Protein AF-A0A7J4EQQ7-F1 (afdb_monomer)

pLDDT: mean 80.07, std 14.92, range [27.47, 97.31]

Solvent-accessible surface area (backbone atoms only — not comparable to full-atom values): 50776 Å² total; per-residue (Å²): 120,76,65,47,64,70,56,51,53,51,48,56,50,40,40,71,75,38,49,71,64,33,53,53,51,30,58,76,70,70,49,95,73,84,80,75,78,77,62,46,76,46,80,42,54,41,84,83,48,95,70,92,50,77,59,56,66,51,37,55,73,58,73,44,89,82,91,66,57,98,89,50,56,73,52,47,67,62,52,48,68,51,45,57,93,41,41,32,37,38,38,36,36,49,47,33,67,54,54,67,74,44,54,74,66,57,41,52,32,44,49,52,32,51,38,30,56,32,53,44,39,58,45,105,39,56,44,47,80,47,79,41,65,76,71,81,37,68,65,53,48,52,50,53,52,53,28,26,63,78,47,76,50,85,87,81,79,73,78,44,74,70,53,39,50,55,54,36,50,62,71,73,40,96,75,82,84,69,57,67,68,63,52,51,54,55,49,54,52,44,54,80,72,45,90,77,64,94,58,51,65,60,46,32,55,72,42,48,59,35,36,51,61,35,54,61,43,49,59,86,50,49,52,58,58,46,38,57,52,50,50,51,42,47,71,74,44,70,89,51,85,65,44,35,32,38,66,61,45,69,66,52,45,67,62,45,50,43,59,74,40,72,50,70,70,44,38,48,35,52,53,43,49,50,51,37,56,62,51,53,65,72,34,64,53,36,71,69,64,75,38,60,59,66,59,49,49,16,41,53,48,30,22,42,49,22,32,66,37,93,90,37,51,25,43,61,65,52,36,46,66,16,44,61,87,64,87,71,59,62,66,59,52,54,50,44,55,50,49,40,42,49,69,23,37,43,41,78,55,97,74,24,34,27,56,44,76,58,76,22,58,55,62,49,26,50,58,40,18,70,73,49,55,68,68,60,27,52,50,53,52,50,53,55,50,52,62,62,52,67,60,33,80,93,54,58,69,38,74,52,65,90,81,62,61,71,52,84,62,39,34,38,34,39,37,60,34,77,71,90,58,57,71,65,52,44,72,46,33,36,39,18,23,56,35,39,37,24,22,73,46,55,57,84,32,73,71,52,40,52,43,41,20,34,40,52,26,27,55,52,47,34,70,76,34,68,93,49,28,70,65,40,46,53,52,38,50,54,39,50,51,52,49,52,50,51,61,64,70,20,55,29,31,38,40,42,51,37,47,94,58,94,81,60,77,56,44,80,44,77,40,82,46,89,47,66,71,50,51,62,67,71,48,46,81,45,42,36,37,68,53,40,42,55,52,49,53,54,53,48,75,79,32,77,60,46,37,42,47,59,50,51,51,48,42,33,56,41,53,15,43,50,39,47,74,54,68,63,36,53,46,50,24,50,23,50,35,15,35,73,48,68,28,29,39,34,28,79,87,73,49,73,37,46,59,39,77,52,54,69,86,62,65,43,55,73,13,31,42,30,68,62,77,94,74,76,80,77,80,52,57,69,60,54,48,51,52,36,64,76,59,75,66,72,52,72,67,58,49,44,68,75,42,54,82,55,58,68,65,59,54,49,50,50,52,54,50,46,50,71,75,50,96,80,71,87,87,90,60,93,95,63,91,83,84,88,89,88,49,74,67,57,55,52,49,54,53,37,59,59,52,15,63,69,43,37,62,54,52,50,51,50,31,73,74,45,38,24,39,43,52,67,57,49,49,58,63,53,38,75,78,40,91,82,67,48,73,67,43,54,49,50,23,49,52,54,30,34,76,71,62,65,26,36,72,42,82,90,73,44,30,40,26,32,32,71,73,57,30,42,52,52,49,35,53,51,52,52,51,49,26,68,74,60,51,60,37,42,51,68,56,52,50,54,59,44,50,75,71,26,75,63,62,70,66,60,54,50,51,29,51,50,51,34,45,73,70,58,64,32,43,80,56,99,64,26,34,27,60,69,81,82,92,79,85,87,90,75,84,78,78,83,90,72,72,76,50,78,44,79,43,50,70,68,57,44,53,54,52,55,60,64,69,64,75,56,102,65,91,62,66,46,50,41,56,44,54,86,61,92,74,52,70,67,61,52,50,52,53,50,55,58,38,66,78,65,78,45,55,79,58,82,63,87,72,86,127

Nearest PDB structures (foldseek):
  3o6b-assembly3_F  TM=8.964E-01  e=4.422E-01  Saccharomyces cerevisiae
  3dkw-assembly5_I  TM=3.059E-01  e=1.552E+00  Pseudomonas aeruginosa

Sequence (897 aa):
MGSGKSHILLTIYHLFRNPKKAEEWLKHWNIYFRIPENVILIPIPLSAISVENLWDPIFKALGHQIEVREDDWPRGDKLKNAIENRTTIILIDEMDNWFDAKNENEKARNRGFIQVLSETSAEDVPLLVIPTAIGLSENVKKVLETAARSVGGSMKTVEQPEDAFDIVKFRIFEEVIGDETIINNYLEIYHDIIKLSGNLKDEILCTYPFHPNLLKALSSLTTRQLLILLAIVVKRKIDKDLLICSDIDDDLIRSHLRAFYSGERNKRLIDAYLEDIDFIKDLKEVKENIISYDLSRNFLVTTLPYSLKSGGSASFDDLIFGAVREPINKMDIDETLKFLQKWTRLRKSEDRYQLTTKLPPILRIERRAELIGDEDAIKRLTDFIKKKTKEIKGVKTFFGDKKLKMDERFKIAVFMEKTKNIEEIYKKVYENTLALLYPSQSLISESSLKIVKKIIGTEELITEEKNFSEIYKRFLDDYNNSLENSIKNADWQLLIWSRTNLIDPPTPLEKNVTEFDKVMELLRPYATEDSFKYFIKLIIKDNESITIKDLKKRFYRLRGMPLMIDEKNLYNAISKMVEDGEVVLKGSQGQVFFKIKASEVQITEDSTLEKPLKEVVPPSKEEVYQLIKDKKKVSLKDMNALYPFIEAEVIKTLLIETYKEYDDIYILESEKIIKSPENVNKMQLVIREEASKYIEPLLKNILSDKLAISFEDAKSDISKYHNGIDDDLLTSAIDDLEISGNASLDRKKNIISLPQKDLLKGLKERIYRLVKKEEKVSVQGTISKILSLIPVEENLIKNAIAELLDERKIIEDSGYLLLPREEGGPGTIPSPPKKLIKYDGTASDVLQRFNSEISEEGKLEWISIEIEEEISNNAIEEILKMINNRKIKFNARRRII

Foldseek 3Di:
DPLCPVVVVVLVVCCQVVVVVNVVVCVVVVNDDDHDPQEQEQEAELVVDDDLAPCPSVLVSLVHDDDADLQAEDALVVVCVSQPQGQYEYEAEAPAVNLVPDDPSSNVHNLVVLLRLLVNVLPPGNYHYHYDYPPPDPSVVVSVVVSQVVRVHDDDDSDDLLNLLVVLCVVQDVDDDDDLVLLVVLVVLVVQQDDDDPCLSVQCRVNPLERNLQSVLQSVFDSVLVSVQVSVLCVVPVVDSHAAQLSRDLVCLVPRVCVRLVDPQLVLLSVQLVVLLVQVCPDPCCVVVVAPSLLLSQQSSQQSSQQSPDVGFAAPSSSCRRRPDDRDDNVSNVVSLLVCLQRGQWDADPRTIHGHSDGHPVVQLQVQLVVDDLVVLVVQLQVVVVVQLVLQPDEAEAEDQPPQAADLAAYEYEYQEDDPPPVVSCVRYQQQRYKYKYFPARCSDPVNSSLSSSLVSLVVCLVVPVSCVVSSVVVNVVSVVVNVVCVLPSFMWIWAWADPADPDAIDIDIDTDNGSNCVVVVLVVLQALVLLLVHVLRVQVVPQKDFLLVVSSCSRRHGRRRHPNDCVSNLVSVQVCQLVQQKWKQFPVRAIGHVDGDDSVRRDRRIMIGGQDPDQDDDDLVVLLVVCVVVVDDFLVNQCSVRVNDPSVVSVVSNVVSVVPDPDDDDDDDRDDDDDDDPPPVVVVVVLLVLLVVCLVVLLVVQLVQQKDAQVVSQVSSCVVPVPDDSVSSVSNLVVCVVVQQWDAPPVRRMIGGRLVVSLVVLLVVLLVVCVVVQKAFQVRSLVVSVVRHVDDSVSNVVSVVVCVVVQQWHDDPRIIHGDDDDDDDDDDDDDDEDEDEDEEALVVSVVVVVVPPPDDDQHQEYEYDHPDDDDPVSVVVVVVVCVVRVHDDDYDDDDD

Structure (mmCIF, N/CA/C/O backbone):
data_AF-A0A7J4EQQ7-F1
#
_entry.id   AF-A0A7J4EQQ7-F1
#
loop_
_atom_site.group_PDB
_atom_site.id
_atom_site.type_symbol
_atom_site.label_atom_id
_atom_site.label_alt_id
_atom_site.label_comp_id
_atom_site.label_asym_id
_atom_site.label_entity_id
_atom_site.label_seq_id
_atom_site.pdbx_PDB_ins_code
_atom_site.Cartn_x
_atom_site.Cartn_y
_atom_site.Cartn_z
_atom_site.occupancy
_atom_site.B_iso_or_equiv
_atom_site.auth_seq_id
_atom_site.auth_comp_id
_atom_site.auth_asym_id
_atom_site.auth_atom_id
_atom_site.pdbx_PDB_model_num
ATOM 1 N N . MET A 1 1 ? -19.531 7.836 37.942 1.00 55.97 1 MET A N 1
ATOM 2 C CA . MET A 1 1 ? -20.891 8.434 38.084 1.00 55.97 1 MET A CA 1
ATOM 3 C C . MET A 1 1 ? -21.869 7.544 37.320 1.00 55.97 1 MET A C 1
ATOM 5 O O . MET A 1 1 ? -21.538 7.148 36.213 1.00 55.97 1 MET A O 1
ATOM 9 N N . GLY A 1 2 ? -23.041 7.199 37.874 1.00 61.88 2 GLY A N 1
ATOM 10 C CA . GLY A 1 2 ? -23.987 6.275 37.210 1.00 61.88 2 GLY A CA 1
ATOM 11 C C . GLY A 1 2 ? -23.784 4.774 37.490 1.00 61.88 2 GLY A C 1
ATOM 12 O O . GLY A 1 2 ? -24.433 3.954 36.854 1.00 61.88 2 GLY A O 1
ATOM 13 N N . SER A 1 3 ? -22.950 4.422 38.472 1.00 64.81 3 SER A N 1
ATOM 14 C CA . SER A 1 3 ? -22.641 3.049 38.922 1.00 64.81 3 SER A CA 1
ATOM 15 C C . SER A 1 3 ? -23.659 2.407 39.857 1.00 64.81 3 SER A C 1
ATOM 17 O O . SER A 1 3 ? -23.426 1.336 40.396 1.00 64.81 3 SER A O 1
ATOM 19 N N . GLY A 1 4 ? -24.775 3.079 40.130 1.00 73.31 4 GLY A N 1
ATOM 20 C CA . GLY A 1 4 ? -25.775 2.542 41.050 1.00 73.31 4 GLY A CA 1
ATOM 21 C C . GLY A 1 4 ? -25.434 2.683 42.539 1.00 73.31 4 GLY A C 1
ATOM 22 O O . GLY A 1 4 ? -26.169 2.135 43.346 1.00 73.31 4 GLY A O 1
ATOM 23 N N . LYS A 1 5 ? -24.418 3.465 42.946 1.00 82.00 5 LYS A N 1
ATOM 24 C CA . LYS A 1 5 ? -24.122 3.742 44.374 1.00 82.00 5 LYS A CA 1
ATOM 25 C C . LYS A 1 5 ? -25.356 4.187 45.172 1.00 82.00 5 LYS A C 1
ATOM 27 O O . LYS A 1 5 ? -25.694 3.562 46.170 1.00 82.00 5 LYS A O 1
ATOM 32 N N . SER A 1 6 ? -26.088 5.189 44.685 1.00 83.56 6 SER A N 1
ATOM 33 C CA . SER A 1 6 ? -27.330 5.638 45.330 1.00 83.56 6 SER A CA 1
ATOM 34 C C . SER A 1 6 ? -28.435 4.574 45.281 1.00 83.56 6 SER A C 1
ATOM 36 O O . SER A 1 6 ? -29.238 4.491 46.201 1.00 83.56 6 SER A O 1
ATOM 38 N N . HIS A 1 7 ? -28.465 3.704 44.259 1.00 82.81 7 HIS A N 1
ATOM 39 C CA . HIS A 1 7 ? -29.394 2.562 44.234 1.00 82.81 7 HIS A CA 1
ATOM 40 C C . HIS A 1 7 ? -29.033 1.519 45.301 1.00 82.81 7 HIS A C 1
ATOM 42 O O . HIS A 1 7 ? -29.934 0.964 45.924 1.00 82.81 7 HIS A O 1
ATOM 48 N N . ILE A 1 8 ? -27.743 1.283 45.558 1.00 86.44 8 ILE A N 1
ATOM 49 C CA . ILE A 1 8 ? -27.281 0.429 46.660 1.00 86.44 8 ILE A CA 1
ATOM 50 C C . ILE A 1 8 ? -27.700 1.049 47.995 1.00 86.44 8 ILE A C 1
ATOM 52 O O . ILE A 1 8 ? -28.312 0.359 48.804 1.00 86.44 8 ILE A O 1
ATOM 56 N N . LEU A 1 9 ? -27.467 2.352 48.205 1.00 90.19 9 LEU A N 1
ATOM 57 C CA . LEU A 1 9 ? -27.925 3.042 49.417 1.00 90.19 9 LEU A CA 1
ATOM 58 C C . LEU A 1 9 ? -29.447 2.963 49.593 1.00 90.19 9 LEU A C 1
ATOM 60 O O . LEU A 1 9 ? -29.911 2.708 50.698 1.00 90.19 9 LEU A O 1
ATOM 64 N N . LEU A 1 10 ? -30.230 3.122 48.522 1.00 90.25 10 LEU A N 1
ATOM 65 C CA . LEU A 1 10 ? -31.688 2.957 48.559 1.00 90.25 10 LEU A CA 1
ATOM 66 C C . LEU A 1 10 ? -32.109 1.513 48.854 1.00 90.25 10 LEU A C 1
ATOM 68 O O . LEU A 1 10 ? -33.080 1.289 49.574 1.00 90.25 10 LEU A O 1
ATOM 72 N N . THR A 1 11 ? -31.371 0.533 48.333 1.00 89.69 11 THR A N 1
ATOM 73 C CA . THR A 1 11 ? -31.600 -0.886 48.629 1.00 89.69 11 THR A CA 1
ATOM 74 C C . THR A 1 11 ? -31.370 -1.137 50.113 1.00 89.69 11 THR A C 1
ATOM 76 O O . THR A 1 11 ? -32.278 -1.605 50.791 1.00 89.69 11 THR A O 1
ATOM 79 N N . ILE A 1 12 ? -30.217 -0.717 50.644 1.00 90.88 12 ILE A N 1
ATOM 80 C CA . ILE A 1 12 ? -29.889 -0.769 52.076 1.00 90.88 12 ILE A CA 1
ATOM 81 C C . ILE A 1 12 ? -30.962 -0.044 52.890 1.00 90.88 12 ILE A C 1
ATOM 83 O O . ILE A 1 12 ? -31.450 -0.579 53.881 1.00 90.88 12 ILE A O 1
ATOM 87 N N . TYR A 1 13 ? -31.402 1.133 52.445 1.00 92.62 13 TYR A N 1
ATOM 88 C CA . TYR A 1 13 ? -32.452 1.880 53.121 1.00 92.62 13 TYR A CA 1
ATOM 89 C C . TYR A 1 13 ? -33.743 1.060 53.246 1.00 92.62 13 TYR A C 1
ATOM 91 O O . TYR A 1 13 ? -34.329 0.956 54.326 1.00 92.62 13 TYR A O 1
ATOM 99 N N . HIS A 1 14 ? -34.177 0.433 52.153 1.00 92.06 14 HIS A N 1
ATOM 100 C CA . HIS A 1 14 ? -35.381 -0.388 52.143 1.00 92.06 14 HIS A CA 1
ATOM 101 C C . HIS A 1 14 ? -35.220 -1.732 52.858 1.00 92.06 14 HIS A C 1
ATOM 103 O O . HIS A 1 14 ? -36.229 -2.211 53.380 1.00 92.06 14 HIS A O 1
ATOM 109 N N . LEU A 1 15 ? -34.002 -2.284 52.965 1.00 91.56 15 LEU A N 1
ATOM 110 C CA . LEU A 1 15 ? -33.733 -3.472 53.783 1.00 91.56 15 LEU A CA 1
ATOM 111 C C . LEU A 1 15 ? -34.189 -3.250 55.230 1.00 91.56 15 LEU A C 1
ATOM 113 O O . LEU A 1 15 ? -34.913 -4.074 55.778 1.00 91.56 15 LEU A O 1
ATOM 117 N N . PHE A 1 16 ? -33.844 -2.105 55.824 1.00 91.00 16 PHE A N 1
ATOM 118 C CA . PHE A 1 16 ? -34.196 -1.818 57.220 1.00 91.00 16 PHE A CA 1
ATOM 119 C C . PHE A 1 16 ? -35.548 -1.110 57.373 1.00 91.00 16 PHE A C 1
ATOM 121 O O . PHE A 1 16 ? -36.234 -1.303 58.375 1.00 91.00 16 PHE A O 1
ATOM 128 N N . ARG A 1 17 ? -35.978 -0.304 56.391 1.00 90.62 17 ARG A N 1
ATOM 129 C CA . ARG A 1 17 ? -37.258 0.422 56.470 1.00 90.62 17 ARG A CA 1
ATOM 130 C C . ARG A 1 17 ? -38.473 -0.460 56.177 1.00 90.62 17 ARG A C 1
ATOM 132 O O . ARG A 1 17 ? -39.543 -0.204 56.723 1.00 90.62 17 ARG A O 1
ATOM 139 N N . ASN A 1 18 ? -38.324 -1.465 55.312 1.00 90.75 18 ASN A N 1
ATOM 140 C CA . ASN A 1 18 ? -39.402 -2.350 54.863 1.00 90.75 18 ASN A CA 1
ATOM 141 C C . ASN A 1 18 ? -39.017 -3.836 55.032 1.00 90.75 18 ASN A C 1
ATOM 143 O O . ASN A 1 18 ? -38.983 -4.568 54.038 1.00 90.75 18 ASN A O 1
ATOM 147 N N . PRO A 1 19 ? -38.772 -4.316 56.268 1.00 87.31 19 PRO A N 1
ATOM 148 C CA . PRO A 1 19 ? -38.143 -5.616 56.520 1.00 87.31 19 PRO A CA 1
ATOM 149 C C . PRO A 1 19 ? -38.897 -6.803 55.905 1.00 87.31 19 PRO A C 1
ATOM 151 O O . PRO A 1 19 ? -38.276 -7.706 55.366 1.00 87.31 19 PRO A O 1
ATOM 154 N N . LYS A 1 20 ? -40.238 -6.775 55.876 1.00 88.25 20 LYS A N 1
ATOM 155 C CA . LYS A 1 20 ? -41.041 -7.853 55.264 1.00 88.25 20 LYS A CA 1
ATOM 156 C C . LYS A 1 20 ? -40.772 -8.019 53.764 1.00 88.25 20 LYS A C 1
ATOM 158 O O . LYS A 1 20 ? -40.489 -9.118 53.304 1.00 88.25 20 LYS A O 1
ATOM 163 N N . LYS A 1 21 ? -40.817 -6.915 53.008 1.00 90.94 21 LYS A N 1
ATOM 164 C CA . LYS A 1 21 ? -40.517 -6.923 51.564 1.00 90.94 21 LYS A CA 1
ATOM 165 C C . LYS A 1 21 ? -39.050 -7.253 51.306 1.00 90.94 21 LYS A C 1
ATOM 167 O O . LYS A 1 21 ? -38.722 -7.907 50.324 1.00 90.94 21 LYS A O 1
ATOM 172 N N . ALA A 1 22 ? -38.171 -6.788 52.189 1.00 90.62 22 ALA A N 1
ATOM 173 C CA . ALA A 1 22 ? -36.752 -7.082 52.121 1.00 90.62 22 ALA A CA 1
ATOM 174 C C . ALA A 1 22 ? -36.467 -8.576 52.318 1.00 90.62 22 ALA A C 1
ATOM 176 O O . ALA A 1 22 ? -35.696 -9.132 51.551 1.00 90.62 22 ALA A O 1
ATOM 177 N N . GLU A 1 23 ? -37.118 -9.252 53.268 1.00 90.12 23 GLU A N 1
ATOM 178 C CA . GLU A 1 23 ? -36.989 -10.704 53.444 1.00 90.12 23 GLU A CA 1
ATOM 179 C C . GLU A 1 23 ? -37.449 -11.491 52.212 1.00 90.12 23 GLU A C 1
ATOM 181 O O . GLU A 1 23 ? -36.793 -12.457 51.828 1.00 90.12 23 GLU A O 1
ATOM 186 N N . GLU A 1 24 ? -38.557 -11.089 51.585 1.00 91.19 24 GLU A N 1
ATOM 187 C CA . GLU A 1 24 ? -39.029 -11.690 50.330 1.00 91.19 24 GLU A CA 1
ATOM 188 C C . GLU A 1 24 ? -37.997 -11.518 49.210 1.00 91.19 24 GLU A C 1
ATOM 190 O O . GLU A 1 24 ? -37.649 -12.484 48.532 1.00 91.19 24 GLU A O 1
ATOM 195 N N . TRP A 1 25 ? -37.456 -10.305 49.060 1.00 92.31 25 TRP A N 1
ATOM 196 C CA . TRP A 1 25 ? -36.422 -9.995 48.074 1.00 92.31 25 TRP A CA 1
ATOM 197 C C . TRP A 1 25 ? -35.120 -10.769 48.338 1.00 92.31 25 TRP A C 1
ATOM 199 O O . TRP A 1 25 ? -34.583 -11.389 47.425 1.00 92.31 25 TRP A O 1
ATOM 209 N N . LEU A 1 26 ? -34.644 -10.817 49.587 1.00 92.50 26 LEU A N 1
ATOM 210 C CA . LEU A 1 26 ? -33.451 -11.572 49.986 1.00 92.50 26 LEU A CA 1
ATOM 211 C C . LEU A 1 26 ? -33.613 -13.071 49.703 1.00 92.50 26 LEU A C 1
ATOM 213 O O . LEU A 1 26 ? -32.695 -13.691 49.175 1.00 92.50 26 LEU A O 1
ATOM 217 N N . LYS A 1 27 ? -34.788 -13.647 49.997 1.00 90.88 27 LYS A N 1
ATOM 218 C CA . LYS A 1 27 ? -35.104 -15.048 49.673 1.00 90.88 27 LYS A CA 1
ATOM 219 C C . LYS A 1 27 ? -35.116 -15.295 48.167 1.00 90.88 27 LYS A C 1
ATOM 221 O O . LYS A 1 27 ? -34.545 -16.287 47.728 1.00 90.88 27 LYS A O 1
ATOM 226 N N . HIS A 1 28 ? -35.734 -14.403 47.391 1.00 88.56 28 HIS A N 1
ATOM 227 C CA . HIS A 1 28 ? -35.789 -14.512 45.932 1.00 88.56 28 HIS A CA 1
ATOM 228 C C . HIS A 1 28 ? -34.388 -14.539 45.303 1.00 88.56 28 HIS A C 1
ATOM 230 O O . HIS A 1 28 ? -34.133 -15.350 44.421 1.00 88.56 28 HIS A O 1
ATOM 236 N N . TRP A 1 29 ? -33.467 -13.716 45.812 1.00 87.00 29 TRP A N 1
ATOM 237 C CA . TRP A 1 29 ? -32.076 -13.656 45.344 1.00 87.00 29 TRP A CA 1
ATOM 238 C C . TRP A 1 29 ? -31.114 -14.599 46.088 1.00 87.00 29 TRP A C 1
ATOM 240 O O . TRP A 1 29 ? -29.906 -14.520 45.881 1.00 87.00 29 TRP A O 1
ATOM 250 N N . ASN A 1 30 ? -31.621 -15.482 46.956 1.00 87.75 30 ASN A N 1
ATOM 251 C CA . ASN A 1 30 ? -30.830 -16.409 47.773 1.00 87.75 30 ASN A CA 1
ATOM 252 C C . ASN A 1 30 ? -29.710 -15.733 48.603 1.00 87.75 30 ASN A C 1
ATOM 254 O O . ASN A 1 30 ? -28.609 -16.262 48.762 1.00 87.75 30 ASN A O 1
ATOM 258 N N . ILE A 1 31 ? -29.988 -14.541 49.134 1.00 89.88 31 ILE A N 1
ATOM 259 C CA . ILE A 1 31 ? -29.064 -13.776 49.975 1.00 89.88 31 ILE A CA 1
ATOM 260 C C . ILE A 1 31 ? -29.367 -14.075 51.445 1.00 89.88 31 ILE A C 1
ATOM 262 O O . ILE A 1 31 ? -30.405 -13.686 51.984 1.00 89.88 31 ILE A O 1
ATOM 266 N N . TYR A 1 32 ? -28.428 -14.732 52.126 1.00 87.75 32 TYR A N 1
ATOM 267 C CA . TYR A 1 32 ? -28.544 -15.031 53.553 1.00 87.75 32 TYR A CA 1
ATOM 268 C C . TYR A 1 32 ? -28.175 -13.812 54.402 1.00 87.75 32 TYR A C 1
ATOM 270 O O . TYR A 1 32 ? -27.015 -13.598 54.749 1.00 87.75 32 TYR A O 1
ATOM 278 N N . PHE A 1 33 ? -29.180 -13.015 54.761 1.00 87.94 33 PHE A N 1
ATOM 279 C CA . PHE A 1 33 ? -29.025 -11.883 55.671 1.00 87.94 33 PHE A CA 1
ATOM 280 C C . PHE A 1 33 ? -30.206 -11.808 56.641 1.00 87.94 33 PHE A C 1
ATOM 282 O O . PHE A 1 33 ? -31.364 -11.797 56.224 1.00 87.94 33 PHE A O 1
ATOM 289 N N . ARG A 1 34 ? -29.918 -11.748 57.948 1.00 85.69 34 ARG A N 1
ATOM 290 C CA . ARG A 1 34 ? -30.937 -11.538 58.982 1.00 85.69 34 ARG A CA 1
ATOM 291 C C . ARG A 1 34 ? -31.018 -10.052 59.299 1.00 85.69 34 ARG A C 1
ATOM 293 O O . ARG A 1 34 ? -30.073 -9.484 59.842 1.00 85.69 34 ARG A O 1
ATOM 300 N N . ILE A 1 35 ? -32.154 -9.446 58.979 1.00 86.69 35 ILE A N 1
ATOM 301 C CA . ILE A 1 35 ? -32.391 -8.024 59.220 1.00 86.69 35 ILE A CA 1
ATOM 302 C C . ILE A 1 35 ? -32.513 -7.807 60.744 1.00 86.69 35 ILE A C 1
ATOM 304 O O . ILE A 1 35 ? -33.356 -8.454 61.369 1.00 86.69 35 ILE A O 1
ATOM 308 N N . PRO A 1 36 ? -31.681 -6.952 61.366 1.00 84.44 36 PRO A N 1
ATOM 309 C CA . PRO A 1 36 ? -31.798 -6.600 62.776 1.00 84.44 36 PRO A CA 1
ATOM 310 C C . PRO A 1 36 ? -33.102 -5.851 63.062 1.00 84.44 36 PRO A C 1
ATOM 312 O O . PRO A 1 36 ? -33.600 -5.087 62.232 1.00 84.44 36 PRO A O 1
ATOM 315 N N . GLU A 1 37 ? -33.634 -6.039 64.265 1.00 80.38 37 GLU A N 1
ATOM 316 C CA . GLU A 1 37 ? -34.808 -5.311 64.745 1.00 80.38 37 GLU A CA 1
ATOM 317 C C . GLU A 1 37 ? -34.410 -3.939 65.313 1.00 80.38 37 GLU A C 1
ATOM 319 O O . GLU A 1 37 ? -33.281 -3.742 65.759 1.00 80.38 37 GLU A O 1
ATOM 324 N N . ASN A 1 38 ? -35.351 -2.990 65.326 1.00 84.19 38 ASN A N 1
ATOM 325 C CA . ASN A 1 38 ? -35.197 -1.671 65.963 1.00 84.19 38 ASN A CA 1
ATOM 326 C C . ASN A 1 38 ? -34.007 -0.829 65.458 1.00 84.19 38 ASN A C 1
ATOM 328 O O . ASN A 1 38 ? -33.384 -0.094 66.224 1.00 84.19 38 ASN A O 1
ATOM 332 N N . VAL A 1 39 ? -33.717 -0.901 64.157 1.00 90.62 39 VAL A N 1
ATOM 333 C CA . VAL A 1 39 ? -32.659 -0.105 63.522 1.00 90.62 39 VAL A CA 1
ATOM 334 C C . VAL A 1 39 ? -33.091 1.354 63.340 1.00 90.62 39 VAL A C 1
ATOM 336 O O . VAL A 1 39 ? -34.124 1.638 62.728 1.00 90.62 39 VAL A O 1
ATOM 339 N N . ILE A 1 40 ? -32.262 2.290 63.802 1.00 92.06 40 ILE A N 1
ATOM 340 C CA . ILE A 1 40 ? -32.356 3.711 63.458 1.00 92.06 40 ILE A CA 1
ATOM 341 C C . ILE A 1 40 ? -31.607 3.933 62.152 1.00 92.06 40 ILE A C 1
ATOM 343 O O . ILE A 1 40 ? -30.399 3.741 62.073 1.00 92.06 40 ILE A O 1
ATOM 347 N N . LEU A 1 41 ? -32.323 4.371 61.124 1.00 93.12 41 LEU A N 1
ATOM 348 C CA . LEU A 1 41 ? -31.763 4.604 59.802 1.00 93.12 41 LEU A CA 1
ATOM 349 C C . LEU A 1 41 ? -31.796 6.097 59.466 1.00 93.12 41 LEU A C 1
ATOM 351 O O . LEU A 1 41 ? -32.871 6.696 59.411 1.00 93.12 41 LEU A O 1
ATOM 355 N N . ILE A 1 42 ? -30.626 6.678 59.208 1.00 94.75 42 ILE A N 1
ATOM 356 C CA . ILE A 1 42 ? -30.428 8.113 58.986 1.00 94.75 42 ILE A CA 1
ATOM 357 C C . ILE A 1 42 ? -29.902 8.332 57.557 1.00 94.75 42 ILE A C 1
ATOM 359 O O . ILE A 1 42 ? -28.693 8.246 57.333 1.00 94.75 42 ILE A O 1
ATOM 363 N N . PRO A 1 43 ? -30.778 8.591 56.568 1.00 93.69 43 PRO A N 1
ATOM 364 C CA . PRO A 1 43 ? -30.357 8.965 55.223 1.00 93.69 43 PRO A CA 1
ATOM 365 C C . PRO A 1 43 ? -30.030 10.464 55.135 1.00 93.69 43 PRO A C 1
ATOM 367 O O . PRO A 1 43 ? -30.827 11.311 55.537 1.00 93.69 43 PRO A O 1
ATOM 370 N N . ILE A 1 44 ? -28.879 10.793 54.557 1.00 94.06 44 ILE A N 1
ATOM 371 C CA . ILE A 1 44 ? -28.368 12.157 54.390 1.00 94.06 44 ILE A CA 1
ATOM 372 C C . ILE A 1 44 ? -28.016 12.362 52.906 1.00 94.06 44 ILE A C 1
ATOM 374 O O . ILE A 1 44 ? -26.874 12.137 52.505 1.00 94.06 44 ILE A O 1
ATOM 378 N N . PRO A 1 45 ? -28.992 12.751 52.063 1.00 91.38 45 PRO A N 1
ATOM 379 C CA . PRO A 1 45 ? -28.761 13.011 50.644 1.00 91.38 45 PRO A CA 1
ATOM 380 C C . PRO A 1 45 ? -28.206 14.429 50.438 1.00 91.38 45 PRO A C 1
ATOM 382 O O . PRO A 1 45 ? -28.973 15.366 50.217 1.00 91.38 45 PRO A O 1
ATOM 385 N N . LEU A 1 46 ? -26.885 14.613 50.520 1.00 90.62 46 LEU A N 1
ATOM 386 C CA . LEU A 1 46 ? -26.255 15.943 50.588 1.00 90.62 46 LEU A CA 1
ATOM 387 C C . LEU A 1 46 ? -26.472 16.827 49.349 1.00 90.62 46 LEU A C 1
ATOM 389 O O . LEU A 1 46 ? -26.285 18.038 49.430 1.00 90.62 46 LEU A O 1
ATOM 393 N N . SER A 1 47 ? -26.907 16.270 48.219 1.00 82.75 47 SER A N 1
ATOM 394 C CA . SER A 1 47 ? -27.309 17.058 47.047 1.00 82.75 47 SER A CA 1
ATOM 395 C C . SER A 1 47 ? -28.739 17.593 47.099 1.00 82.75 47 SER A C 1
ATOM 397 O O . SER A 1 47 ? -29.058 18.536 46.378 1.00 82.75 47 SER A O 1
ATOM 399 N N . ALA A 1 48 ? -29.601 17.021 47.941 1.00 82.69 48 ALA A N 1
ATOM 400 C CA . ALA A 1 48 ? -30.997 17.431 48.080 1.00 82.69 48 ALA A CA 1
ATOM 401 C C . ALA A 1 48 ? -31.251 18.299 49.322 1.00 82.69 48 ALA A C 1
ATOM 403 O O . ALA A 1 48 ? -32.294 18.948 49.408 1.00 82.69 48 ALA A O 1
ATOM 404 N N . ILE A 1 49 ? -30.326 18.311 50.289 1.00 83.19 49 ILE A N 1
ATOM 405 C CA . ILE A 1 49 ? -30.468 19.070 51.535 1.00 83.19 49 ILE A CA 1
ATOM 406 C C . ILE A 1 49 ? -29.291 20.026 51.749 1.00 83.19 49 ILE A C 1
ATOM 408 O O . ILE A 1 49 ? -28.130 19.656 51.612 1.00 83.19 49 ILE A O 1
ATOM 412 N N . SER A 1 50 ? -29.595 21.267 52.136 1.00 77.81 50 SER A N 1
ATOM 413 C CA . SER A 1 50 ? -28.579 22.244 52.532 1.00 77.81 50 SER A CA 1
ATOM 414 C C . SER A 1 50 ? -28.243 22.056 54.007 1.00 77.81 50 SER A C 1
ATOM 416 O O . SER A 1 50 ? -28.982 22.511 54.879 1.00 77.81 50 SER A O 1
ATOM 418 N N . VAL A 1 51 ? -27.137 21.369 54.284 1.00 86.75 51 VAL A N 1
ATOM 419 C CA . VAL A 1 51 ? -26.644 21.126 55.645 1.00 86.75 51 VAL A CA 1
ATOM 420 C C . VAL A 1 51 ? -25.333 21.875 55.844 1.00 86.75 51 VAL A C 1
ATOM 422 O O . VAL A 1 51 ? -24.414 21.756 55.027 1.00 86.75 51 VAL A O 1
ATOM 425 N N . GLU A 1 52 ? -25.236 22.662 56.915 1.00 85.56 52 GLU A N 1
ATOM 426 C CA . GLU A 1 52 ? -23.996 23.350 57.283 1.00 85.56 52 GLU A CA 1
ATOM 427 C C . GLU A 1 52 ? -22.979 22.353 57.839 1.00 85.56 52 GLU A C 1
ATOM 429 O O . GLU A 1 52 ? -21.899 22.194 57.263 1.00 85.56 52 GLU A O 1
ATOM 434 N N . ASN A 1 53 ? -23.386 21.613 58.875 1.00 91.00 53 ASN A N 1
ATOM 435 C CA . ASN A 1 53 ? -22.557 20.632 59.549 1.00 91.00 53 ASN A CA 1
ATOM 436 C C . ASN A 1 53 ? -23.167 19.233 59.490 1.00 91.00 53 ASN A C 1
ATOM 438 O O . ASN A 1 53 ? -24.343 19.036 59.794 1.00 91.00 53 ASN A O 1
ATOM 442 N N . LEU A 1 54 ? -22.354 18.231 59.157 1.00 92.56 54 LEU A N 1
ATOM 443 C CA . LEU A 1 54 ? -22.818 16.852 58.974 1.00 92.56 54 LEU A CA 1
ATOM 444 C C . LEU A 1 54 ? -23.483 16.262 60.229 1.00 92.56 54 LEU A C 1
ATOM 446 O O . LEU A 1 54 ? -24.357 15.405 60.117 1.00 92.56 54 LEU A O 1
ATOM 450 N N . TRP A 1 55 ? -23.094 16.722 61.421 1.00 93.88 55 TRP A N 1
ATOM 451 C CA . TRP A 1 55 ? -23.646 16.236 62.684 1.00 93.88 55 TRP A CA 1
ATOM 452 C C . TRP A 1 55 ? -25.076 16.720 62.954 1.00 93.88 55 TRP A C 1
ATOM 454 O O . TRP A 1 55 ? -25.821 16.016 63.633 1.00 93.88 55 TRP A O 1
ATOM 464 N N . ASP A 1 56 ? -25.499 17.859 62.399 1.00 92.19 56 ASP A N 1
ATOM 465 C CA . ASP A 1 56 ? -26.824 18.439 62.653 1.00 92.19 56 ASP A CA 1
ATOM 466 C C . ASP A 1 56 ? -27.976 17.469 62.307 1.00 92.19 56 ASP A C 1
ATOM 468 O O . ASP A 1 56 ? -28.803 17.182 63.181 1.00 92.19 56 ASP A O 1
ATOM 472 N N . PRO A 1 57 ? -28.053 16.888 61.088 1.00 92.50 57 PRO A N 1
ATOM 473 C CA . PRO A 1 57 ? -29.089 15.906 60.763 1.00 92.50 57 PRO A CA 1
ATOM 474 C C . PRO A 1 57 ? -28.960 14.600 61.562 1.00 92.50 57 PRO A C 1
ATOM 476 O O . PRO A 1 57 ? -29.977 13.960 61.830 1.00 92.50 57 PRO A O 1
ATOM 479 N N . ILE A 1 58 ? -27.747 14.213 61.970 1.00 94.62 58 ILE A N 1
ATOM 480 C CA . ILE A 1 58 ? -27.494 12.965 62.707 1.00 94.62 58 ILE A CA 1
ATOM 481 C C . ILE A 1 58 ? -28.028 13.071 64.135 1.00 94.62 58 ILE A C 1
ATOM 483 O O . ILE A 1 58 ? -28.868 12.268 64.536 1.00 94.62 58 ILE A O 1
ATOM 487 N N . PHE A 1 59 ? -27.607 14.088 64.891 1.00 94.12 59 PHE A N 1
ATOM 488 C CA . PHE A 1 59 ? -28.071 14.285 66.268 1.00 94.12 59 PHE A CA 1
ATOM 489 C C . PHE A 1 59 ? -29.574 14.574 66.319 1.00 94.12 59 PHE A C 1
ATOM 491 O O . PHE A 1 59 ? -30.275 14.023 67.172 1.00 94.12 59 PHE A O 1
ATOM 498 N N . LYS A 1 60 ? -30.100 15.327 65.341 1.00 91.31 60 LYS A N 1
ATOM 499 C CA . LYS A 1 60 ? -31.544 15.539 65.194 1.00 91.31 60 LYS A CA 1
ATOM 500 C C . LYS A 1 60 ? -32.307 14.224 65.020 1.00 91.31 60 LYS A C 1
ATOM 502 O O . LYS A 1 60 ? -33.334 14.042 65.667 1.00 91.31 60 LYS A O 1
ATOM 507 N N . ALA A 1 61 ? -31.823 13.311 64.175 1.00 90.62 61 ALA A N 1
ATOM 508 C CA . ALA A 1 61 ? -32.459 12.009 63.966 1.00 90.62 61 ALA A CA 1
ATOM 509 C C . ALA A 1 61 ? -32.337 11.079 65.187 1.00 90.62 61 ALA A C 1
ATOM 511 O O . ALA A 1 61 ? -33.234 10.277 65.435 1.00 90.62 61 ALA A O 1
ATOM 512 N N . LEU A 1 62 ? -31.269 11.221 65.977 1.00 92.31 62 LEU A N 1
ATOM 513 C CA . LEU A 1 62 ? -31.085 10.492 67.234 1.00 92.31 62 LEU A CA 1
ATOM 514 C C . LEU A 1 62 ? -31.931 11.046 68.395 1.00 92.31 62 LEU A C 1
ATOM 516 O O . LEU A 1 62 ? -32.065 10.363 69.411 1.00 92.31 62 LEU A O 1
ATOM 520 N N . GLY A 1 63 ? -32.529 12.235 68.240 1.00 89.81 63 GLY A N 1
ATOM 521 C CA . GLY A 1 63 ? -33.350 12.895 69.260 1.00 89.81 63 GLY A CA 1
ATOM 522 C C . GLY A 1 63 ? -32.555 13.731 70.267 1.00 89.81 63 GLY A C 1
ATOM 523 O O . GLY A 1 63 ? -33.075 14.050 71.332 1.00 89.81 63 GLY A O 1
ATOM 524 N N . HIS A 1 64 ? -31.313 14.098 69.941 1.00 88.88 64 HIS A N 1
ATOM 525 C CA . HIS A 1 64 ? -30.425 14.863 70.817 1.00 88.88 64 HIS A CA 1
ATOM 526 C C . HIS A 1 64 ? -30.162 16.259 70.249 1.00 88.88 64 HIS A C 1
ATOM 528 O O . HIS A 1 64 ? -29.882 16.424 69.063 1.00 88.88 64 HIS A O 1
ATOM 534 N N . GLN A 1 65 ? -30.215 17.276 71.109 1.00 84.06 65 GLN A N 1
ATOM 535 C CA . GLN A 1 65 ? -29.715 18.610 70.781 1.00 84.06 65 GLN A CA 1
ATOM 536 C C . GLN A 1 65 ? -28.253 18.714 71.202 1.00 84.06 65 GLN A C 1
ATOM 538 O O . GLN A 1 65 ? -27.880 18.273 72.290 1.00 84.06 65 GLN A O 1
ATOM 543 N N . ILE A 1 66 ? -27.424 19.284 70.332 1.00 85.25 66 ILE A N 1
ATOM 544 C CA . ILE A 1 66 ? -26.001 19.461 70.583 1.00 85.25 66 ILE A CA 1
ATOM 545 C C . ILE A 1 66 ? -25.602 20.904 70.297 1.00 85.25 66 ILE A C 1
ATOM 547 O O . ILE A 1 66 ? -25.861 21.430 69.220 1.00 85.25 66 ILE A O 1
ATOM 551 N N . GLU A 1 67 ? -24.951 21.529 71.272 1.00 83.00 67 GLU A N 1
ATOM 552 C CA . GLU A 1 67 ? -24.278 22.810 71.088 1.00 83.00 67 GLU A CA 1
ATOM 553 C C . GLU A 1 67 ? -22.784 22.557 70.868 1.00 83.00 67 GLU A C 1
ATOM 555 O O . GLU A 1 67 ? -22.126 21.825 71.624 1.00 83.00 67 GLU A O 1
ATOM 560 N N . VAL A 1 68 ? -22.263 23.140 69.791 1.00 86.81 68 VAL A N 1
ATOM 561 C CA . VAL A 1 68 ? -20.873 23.023 69.346 1.00 86.81 68 VAL A CA 1
ATOM 562 C C . VAL A 1 68 ? -20.361 24.431 69.069 1.00 86.81 68 VAL A C 1
ATOM 564 O O . VAL A 1 68 ? -21.071 25.233 68.466 1.00 86.81 68 VAL A O 1
ATOM 567 N N . ARG A 1 69 ? -19.142 24.741 69.517 1.00 84.62 69 ARG A N 1
ATOM 568 C CA . ARG A 1 69 ? -18.502 26.036 69.239 1.00 84.62 69 ARG A CA 1
ATOM 569 C C . ARG A 1 69 ? -18.217 26.193 67.740 1.00 84.62 69 ARG A C 1
ATOM 571 O O . ARG A 1 69 ? -18.115 25.203 67.014 1.00 84.62 69 ARG A O 1
ATOM 578 N N . GLU A 1 70 ? -18.076 27.437 67.285 1.00 73.88 70 GLU A N 1
ATOM 579 C CA . GLU A 1 70 ? -17.867 27.775 65.866 1.00 73.88 70 GLU A CA 1
ATOM 580 C C . GLU A 1 70 ? -16.593 27.160 65.256 1.00 73.88 70 GLU A C 1
ATOM 582 O O . GLU A 1 70 ? -16.531 26.970 64.044 1.00 73.88 70 GLU A O 1
ATOM 587 N N . ASP A 1 71 ? -15.598 26.818 66.075 1.00 79.62 71 ASP A N 1
ATOM 588 C CA . ASP A 1 71 ? -14.301 26.242 65.697 1.00 79.62 71 ASP A CA 1
ATOM 589 C C . ASP A 1 71 ? -14.140 24.757 66.081 1.00 79.62 71 ASP A C 1
ATOM 591 O O . ASP A 1 71 ? -13.090 24.162 65.841 1.00 79.62 71 ASP A O 1
ATOM 595 N N . ASP A 1 72 ? -15.175 24.136 66.653 1.00 86.81 72 ASP A N 1
ATOM 596 C CA . ASP A 1 72 ? -15.124 22.771 67.190 1.00 86.81 72 ASP A CA 1
ATOM 597 C C . ASP A 1 72 ? -16.112 21.835 66.468 1.00 86.81 72 ASP A C 1
ATOM 599 O O . ASP A 1 72 ? -16.922 22.255 65.628 1.00 86.81 72 ASP A O 1
ATOM 603 N N . TRP A 1 73 ? -16.037 20.545 66.795 1.00 92.69 73 TRP A N 1
ATOM 604 C CA . TRP A 1 73 ? -16.946 19.495 66.326 1.00 92.69 73 TRP A CA 1
ATOM 605 C C . TRP A 1 73 ? -17.299 18.518 67.465 1.00 92.69 73 TRP A C 1
ATOM 607 O O . TRP A 1 73 ? -16.561 18.411 68.449 1.00 92.69 73 TRP A O 1
ATOM 617 N N . PRO A 1 74 ? -18.425 17.781 67.374 1.00 92.38 74 PRO A N 1
ATOM 618 C CA . PRO A 1 74 ? -18.784 16.779 68.377 1.00 92.38 74 PRO A CA 1
ATOM 619 C C . PRO A 1 74 ? -17.709 15.700 68.546 1.00 92.38 74 PRO A C 1
ATOM 621 O O . PRO A 1 74 ? -17.164 15.197 67.565 1.00 92.38 74 PRO A O 1
ATOM 624 N N . ARG A 1 75 ? -17.442 15.316 69.797 1.00 91.25 75 ARG A N 1
ATOM 625 C CA . ARG A 1 75 ? -16.514 14.238 70.166 1.00 91.25 75 ARG A CA 1
ATOM 626 C C . ARG A 1 75 ? -17.244 12.889 70.247 1.00 91.25 75 ARG A C 1
ATOM 628 O O . ARG A 1 75 ? -18.476 12.840 70.295 1.00 91.25 75 ARG A O 1
ATOM 635 N N . GLY A 1 76 ? -16.479 11.796 70.238 1.00 88.44 76 GLY A N 1
ATOM 636 C CA . GLY A 1 76 ? -17.023 10.433 70.188 1.00 88.44 76 GLY A CA 1
ATOM 637 C C . GLY A 1 76 ? -17.902 10.065 71.387 1.00 88.44 76 GLY A C 1
ATOM 638 O O . GLY A 1 76 ? -18.892 9.367 71.220 1.00 88.44 76 GLY A O 1
ATOM 639 N N . ASP A 1 77 ? -17.618 10.587 72.580 1.00 89.50 77 ASP A N 1
ATOM 640 C CA . ASP A 1 77 ? -18.448 10.421 73.783 1.00 89.50 77 ASP A CA 1
ATOM 641 C C . ASP A 1 77 ? -19.869 10.980 73.599 1.00 89.50 77 ASP A C 1
ATOM 643 O O . ASP A 1 77 ? -20.848 10.300 73.906 1.00 89.50 77 ASP A O 1
ATOM 647 N N . LYS A 1 78 ? -20.006 12.181 73.020 1.00 91.31 78 LYS A N 1
ATOM 648 C CA . LYS A 1 78 ? -21.315 12.776 72.712 1.00 91.31 78 LYS A CA 1
ATOM 649 C C . LYS A 1 78 ? -22.089 11.940 71.695 1.00 91.31 78 LYS A C 1
ATOM 651 O O . LYS A 1 78 ? -23.297 11.775 71.844 1.00 91.31 78 LYS A O 1
ATOM 656 N N . LEU A 1 79 ? -21.406 11.415 70.677 1.00 92.62 79 LEU A N 1
ATOM 657 C CA . LEU A 1 79 ? -22.026 10.560 69.665 1.00 92.62 79 LEU A CA 1
ATOM 658 C C . LEU A 1 79 ? -22.474 9.213 70.258 1.00 92.62 79 LEU A C 1
ATOM 660 O O . LEU A 1 79 ? -23.605 8.799 70.024 1.00 92.62 79 LEU A O 1
ATOM 664 N N . LYS A 1 80 ? -21.635 8.570 71.078 1.00 91.00 80 LYS A N 1
ATOM 665 C CA . LYS A 1 80 ? -21.972 7.324 71.791 1.00 91.00 80 LYS A CA 1
ATOM 666 C C . LYS A 1 80 ? -23.175 7.495 72.698 1.00 91.00 80 LYS A C 1
ATOM 668 O O . LYS A 1 80 ? -24.096 6.691 72.635 1.00 91.00 80 LYS A O 1
ATOM 673 N N . ASN A 1 81 ? -23.199 8.573 73.478 1.00 89.62 81 ASN A N 1
ATOM 674 C CA . ASN A 1 81 ? -24.328 8.886 74.349 1.00 89.62 81 ASN A CA 1
ATOM 675 C C . ASN A 1 81 ? -25.619 9.120 73.557 1.00 89.62 81 ASN A C 1
ATOM 677 O O . ASN A 1 81 ? -26.690 8.817 74.060 1.00 89.62 81 ASN A O 1
ATOM 681 N N . ALA A 1 82 ? -25.534 9.644 72.329 1.00 91.00 82 ALA A N 1
ATOM 682 C CA . ALA A 1 82 ? -26.706 9.826 71.478 1.00 91.00 82 ALA A CA 1
ATOM 683 C C . ALA A 1 82 ? -27.192 8.518 70.824 1.00 91.00 82 ALA A C 1
ATOM 685 O O . ALA A 1 82 ? -28.382 8.362 70.550 1.00 91.00 82 ALA A O 1
ATOM 686 N N . ILE A 1 83 ? -26.288 7.576 70.546 1.00 91.00 83 ILE A N 1
ATOM 687 C CA . ILE A 1 83 ? -26.619 6.269 69.955 1.00 91.00 83 ILE A CA 1
ATOM 688 C C . ILE A 1 83 ? -27.147 5.300 71.022 1.00 91.00 83 ILE A C 1
ATOM 690 O O . ILE A 1 83 ? -28.118 4.578 70.774 1.00 91.00 83 ILE A O 1
ATOM 694 N N . GLU A 1 84 ? -26.548 5.324 72.214 1.00 86.12 84 GLU A N 1
ATOM 695 C CA . GLU A 1 84 ? -26.784 4.375 73.305 1.00 86.12 84 GLU A CA 1
ATOM 696 C C . GLU A 1 84 ? -26.597 2.922 72.818 1.00 86.12 84 GLU A C 1
ATOM 698 O O . GLU A 1 84 ? -25.590 2.600 72.193 1.00 86.12 84 GLU A O 1
ATOM 703 N N . ASN A 1 85 ? -27.580 2.047 73.053 1.00 83.38 85 ASN A N 1
ATOM 704 C CA . ASN A 1 85 ? -27.574 0.645 72.617 1.00 83.38 85 ASN A CA 1
ATOM 705 C C . ASN A 1 85 ? -28.422 0.410 71.351 1.00 83.38 85 ASN A C 1
ATOM 707 O O . ASN A 1 85 ? -28.859 -0.712 71.092 1.00 83.38 85 ASN A O 1
ATOM 711 N N . ARG A 1 86 ? -28.721 1.462 70.577 1.00 87.88 86 ARG A N 1
ATOM 712 C CA . ARG A 1 86 ? -29.610 1.381 69.407 1.00 87.88 86 ARG A CA 1
ATOM 713 C C . ARG A 1 86 ? -28.793 1.147 68.142 1.00 87.88 86 ARG A C 1
ATOM 715 O O . ARG A 1 86 ? -27.949 1.972 67.796 1.00 87.88 86 ARG A O 1
ATOM 722 N N . THR A 1 87 ? -29.075 0.066 67.412 1.00 91.06 87 THR A N 1
ATOM 723 C CA . THR A 1 87 ? -28.444 -0.184 66.108 1.00 91.06 87 THR A CA 1
ATOM 724 C C . THR A 1 87 ? -28.731 0.972 65.161 1.00 91.06 87 THR A C 1
ATOM 726 O O . THR A 1 87 ? -29.874 1.189 64.769 1.00 91.06 87 THR A O 1
ATOM 729 N N . THR A 1 88 ? -27.695 1.723 64.806 1.00 94.00 88 THR A N 1
ATOM 730 C CA . THR A 1 88 ? -27.802 2.963 64.041 1.00 94.00 88 THR A CA 1
ATOM 731 C C . THR A 1 88 ? -27.042 2.832 62.732 1.00 94.00 88 THR A C 1
ATOM 733 O O . THR A 1 88 ? -25.874 2.455 62.710 1.00 94.00 88 THR A O 1
ATOM 736 N N . ILE A 1 89 ? -27.704 3.165 61.629 1.00 94.19 89 ILE A N 1
ATOM 737 C CA . ILE A 1 89 ? -27.134 3.142 60.285 1.00 94.19 89 ILE A CA 1
ATOM 738 C C . ILE A 1 89 ? -27.241 4.539 59.689 1.00 94.19 89 ILE A C 1
ATOM 740 O O . ILE A 1 89 ? -28.336 5.086 59.558 1.00 94.19 89 ILE A O 1
ATOM 744 N N . ILE A 1 90 ? -26.105 5.101 59.294 1.00 95.19 90 ILE A N 1
ATOM 745 C CA . ILE A 1 90 ? -26.009 6.423 58.679 1.00 95.19 90 ILE A CA 1
ATOM 746 C C . ILE A 1 90 ? -25.612 6.239 57.218 1.00 95.19 90 ILE A C 1
ATOM 748 O O . ILE A 1 90 ? -24.551 5.693 56.921 1.00 95.19 90 ILE A O 1
ATOM 752 N N . LEU A 1 91 ? -26.465 6.701 56.305 1.00 94.88 91 LEU A N 1
ATOM 753 C CA . LEU A 1 91 ? -26.225 6.660 54.864 1.00 94.88 91 LEU A CA 1
ATOM 754 C C . LEU A 1 91 ? -25.968 8.084 54.382 1.00 94.88 91 LEU A C 1
ATOM 756 O O . LEU A 1 91 ? -26.870 8.915 54.453 1.00 94.88 91 LEU A O 1
ATOM 760 N N . ILE A 1 92 ? -24.764 8.372 53.898 1.00 93.62 92 ILE A N 1
ATOM 761 C CA . ILE A 1 92 ? -24.395 9.708 53.415 1.00 93.62 92 ILE A CA 1
ATOM 762 C C . ILE A 1 92 ? -24.207 9.617 51.906 1.00 93.62 92 ILE A C 1
ATOM 764 O O . ILE A 1 92 ? -23.313 8.900 51.462 1.00 93.62 92 ILE A O 1
ATOM 768 N N . ASP A 1 93 ? -25.036 10.325 51.134 1.00 91.69 93 ASP A N 1
ATOM 769 C CA . ASP A 1 93 ? -24.956 10.326 49.669 1.00 91.69 93 ASP A CA 1
ATOM 770 C C . ASP A 1 93 ? -24.350 11.624 49.120 1.00 91.69 93 ASP A C 1
ATOM 772 O O . ASP A 1 93 ? -24.636 12.708 49.626 1.00 91.69 93 ASP A O 1
ATOM 776 N N . GLU A 1 94 ? -23.542 11.495 48.065 1.00 86.81 94 GLU A N 1
ATOM 777 C CA . GLU A 1 94 ? -22.936 12.585 47.278 1.00 86.81 94 GLU A CA 1
ATOM 778 C C . GLU A 1 94 ? -22.084 13.599 48.072 1.00 86.81 94 GLU A C 1
ATOM 780 O O . GLU A 1 94 ? -22.295 14.812 48.017 1.00 86.81 94 GLU A O 1
ATOM 785 N N . MET A 1 95 ? -21.052 13.109 48.769 1.00 89.38 95 MET A N 1
ATOM 786 C CA . MET A 1 95 ? -20.186 13.959 49.600 1.00 89.38 95 MET A CA 1
ATOM 787 C C . MET A 1 95 ? -19.339 14.998 48.842 1.00 89.38 95 MET A C 1
ATOM 789 O O . MET A 1 95 ? -19.061 16.049 49.418 1.00 89.38 95 MET A O 1
ATOM 793 N N . ASP A 1 96 ? -18.919 14.739 47.594 1.00 87.94 96 ASP A N 1
ATOM 794 C CA . ASP A 1 96 ? -17.957 15.584 46.855 1.00 87.94 96 ASP A CA 1
ATOM 795 C C . ASP A 1 96 ? -18.393 17.052 46.768 1.00 87.94 96 ASP A C 1
ATOM 797 O O . ASP A 1 96 ? -17.731 17.936 47.313 1.00 87.94 96 ASP A O 1
ATOM 801 N N . ASN A 1 97 ? -19.531 17.308 46.115 1.00 86.25 97 ASN A N 1
ATOM 802 C CA . ASN A 1 97 ? -19.996 18.667 45.836 1.00 86.25 97 ASN A CA 1
ATOM 803 C C . ASN A 1 97 ? -20.307 19.435 47.124 1.00 86.25 97 ASN A C 1
ATOM 805 O O . ASN A 1 97 ? -20.012 20.625 47.222 1.00 86.25 97 ASN A O 1
ATOM 809 N N . TRP A 1 98 ? -20.896 18.755 48.112 1.00 90.19 98 TRP A N 1
ATOM 810 C CA . TRP A 1 98 ? -21.234 19.368 49.392 1.00 90.19 98 TRP A CA 1
ATOM 811 C C . TRP A 1 98 ? -19.985 19.781 50.169 1.00 90.19 98 TRP A C 1
ATOM 813 O O . TRP A 1 98 ? -19.939 20.903 50.665 1.00 90.19 98 TRP A O 1
ATOM 823 N N . PHE A 1 99 ? -18.973 18.913 50.255 1.00 89.94 99 PHE A N 1
ATOM 824 C CA . PHE A 1 99 ? -17.752 19.199 51.006 1.00 89.94 99 PHE A CA 1
ATOM 825 C C . PHE A 1 99 ? -16.900 20.272 50.318 1.00 89.94 99 PHE A C 1
ATOM 827 O O . PHE A 1 99 ? -16.364 21.158 50.983 1.00 89.94 99 PHE A O 1
ATOM 834 N N . ASP A 1 100 ? -16.794 20.236 48.988 1.00 88.00 100 ASP A N 1
ATOM 835 C CA . ASP A 1 100 ? -15.977 21.194 48.238 1.00 88.00 100 ASP A CA 1
ATOM 836 C C . ASP A 1 100 ? -16.549 22.615 48.253 1.00 88.00 100 ASP A C 1
ATOM 838 O O . ASP A 1 100 ? -15.769 23.572 48.265 1.00 88.00 100 ASP A O 1
ATOM 842 N N . ALA A 1 101 ? -17.878 22.754 48.323 1.00 87.94 101 ALA A N 1
ATOM 843 C CA . ALA A 1 101 ? -18.570 24.041 48.413 1.00 87.94 101 ALA A CA 1
ATOM 844 C C . ALA A 1 101 ? -18.347 24.785 49.747 1.00 87.94 101 ALA A C 1
ATOM 846 O O . ALA A 1 101 ? -18.699 25.960 49.851 1.00 87.94 101 ALA A O 1
ATOM 847 N N . LYS A 1 102 ? -17.779 24.124 50.763 1.00 89.38 102 LYS A N 1
ATOM 848 C CA . LYS A 1 102 ? -17.517 24.696 52.092 1.00 89.38 102 LYS A CA 1
ATOM 849 C C . LYS A 1 102 ? -16.254 25.558 52.139 1.00 89.38 102 LYS A C 1
ATOM 851 O O . LYS A 1 102 ? -15.301 25.341 51.383 1.00 89.38 102 LYS A O 1
ATOM 856 N N . ASN A 1 103 ? -16.216 26.504 53.077 1.00 90.94 103 ASN A N 1
ATOM 857 C CA . ASN A 1 103 ? -14.996 27.250 53.395 1.00 90.94 103 ASN A CA 1
ATOM 858 C C . ASN A 1 103 ? -13.989 26.382 54.185 1.00 90.94 103 ASN A C 1
ATOM 860 O O . ASN A 1 103 ? -14.323 25.298 54.660 1.00 90.94 103 ASN A O 1
ATOM 864 N N . GLU A 1 104 ? -12.738 26.830 54.326 1.00 89.00 104 GLU A N 1
ATOM 865 C CA . GLU A 1 104 ? -11.675 26.026 54.959 1.00 89.00 104 GLU A CA 1
ATOM 866 C C . GLU A 1 104 ? -11.966 25.656 56.424 1.00 89.00 104 GLU A C 1
ATOM 868 O O . GLU A 1 104 ? -11.663 24.538 56.845 1.00 89.00 104 GLU A O 1
ATOM 873 N N . ASN A 1 105 ? -12.605 26.547 57.192 1.00 89.12 105 ASN A N 1
ATOM 874 C CA . ASN A 1 105 ? -12.974 26.259 58.581 1.00 89.12 105 ASN A CA 1
ATOM 875 C C . ASN A 1 105 ? -14.071 25.180 58.650 1.00 89.12 105 ASN A C 1
ATOM 877 O O . ASN A 1 105 ? -13.948 24.184 59.362 1.00 89.12 105 ASN A O 1
ATOM 881 N N . GLU A 1 106 ? -15.120 25.321 57.841 1.00 89.62 106 GLU A N 1
ATOM 882 C CA . GLU A 1 106 ? -16.193 24.330 57.710 1.00 89.62 106 GLU A CA 1
ATOM 883 C C . GLU A 1 106 ? -15.670 22.969 57.228 1.00 89.62 106 GLU A C 1
ATOM 885 O O . GLU A 1 106 ? -16.091 21.929 57.743 1.00 89.62 106 GLU A O 1
ATOM 890 N N . LYS A 1 107 ? -14.731 22.952 56.270 1.00 90.94 107 LYS A N 1
ATOM 891 C CA . LYS A 1 107 ? -14.065 21.726 55.799 1.00 90.94 107 LYS A CA 1
ATOM 892 C C . LYS A 1 107 ? -13.299 21.046 56.924 1.00 90.94 107 LYS A C 1
ATOM 894 O O . LYS A 1 107 ? -13.423 19.831 57.085 1.00 90.94 107 LYS A O 1
ATOM 899 N N . ALA A 1 108 ? -12.539 21.803 57.718 1.00 89.19 108 ALA A N 1
ATOM 900 C CA . ALA A 1 108 ? -11.783 21.270 58.849 1.00 89.19 108 ALA A CA 1
ATOM 901 C C . ALA A 1 108 ? -12.702 20.641 59.909 1.00 89.19 108 ALA A C 1
ATOM 903 O O . ALA A 1 108 ? -12.463 19.507 60.327 1.00 89.19 108 ALA A O 1
ATOM 904 N N . ARG A 1 109 ? -13.795 21.322 60.276 1.00 91.69 109 ARG A N 1
ATOM 905 C CA . ARG A 1 109 ? -14.775 20.829 61.260 1.00 91.69 109 ARG A CA 1
ATOM 906 C C . ARG A 1 109 ? -15.499 19.573 60.784 1.00 91.69 109 ARG A C 1
ATOM 908 O O . ARG A 1 109 ? -15.553 18.575 61.500 1.00 91.69 109 ARG A O 1
ATOM 915 N N . ASN A 1 110 ? -16.015 19.587 59.554 1.00 92.38 110 ASN A N 1
ATOM 916 C CA . ASN A 1 110 ? -16.700 18.427 58.983 1.00 92.38 110 ASN A CA 1
ATOM 917 C C . ASN A 1 110 ? -15.743 17.243 58.791 1.00 92.38 110 ASN A C 1
ATOM 919 O O . ASN A 1 110 ? -16.122 16.107 59.066 1.00 92.38 110 ASN A O 1
ATOM 923 N N . ARG A 1 111 ? -14.484 17.489 58.404 1.00 91.12 111 ARG A N 1
ATOM 924 C CA . ARG A 1 111 ? -13.438 16.458 58.378 1.00 91.12 111 ARG A CA 1
ATOM 925 C C . ARG A 1 111 ? -13.208 15.856 59.763 1.00 91.12 111 ARG A C 1
ATOM 927 O O . ARG A 1 111 ? -13.168 14.634 59.880 1.00 91.12 111 ARG A O 1
ATOM 934 N N . GLY A 1 112 ? -13.071 16.697 60.789 1.00 90.25 112 GLY A N 1
ATOM 935 C CA . GLY A 1 112 ? -12.909 16.256 62.174 1.00 90.25 112 GLY A CA 1
ATOM 936 C C . GLY A 1 112 ? -14.071 15.377 62.634 1.00 90.25 112 GLY A C 1
ATOM 937 O O . GLY A 1 112 ? -13.856 14.320 63.221 1.00 90.25 112 GLY A O 1
ATOM 938 N N . PHE A 1 113 ? -15.303 15.745 62.283 1.00 93.56 113 PHE A N 1
ATOM 939 C CA . PHE A 1 113 ? -16.473 14.941 62.619 1.00 93.56 113 PHE A CA 1
ATOM 940 C C . PHE A 1 113 ? -16.578 13.629 61.820 1.00 93.56 113 PHE A C 1
ATOM 942 O O . PHE A 1 113 ? -16.959 12.611 62.387 1.00 93.56 113 PHE A O 1
ATOM 949 N N . ILE A 1 114 ? -16.196 13.601 60.536 1.00 92.06 114 ILE A N 1
ATOM 950 C CA . ILE A 1 114 ? -16.120 12.350 59.753 1.00 92.06 114 ILE A CA 1
ATOM 951 C C . ILE A 1 114 ? -15.118 11.377 60.388 1.00 92.06 114 ILE A C 1
ATOM 953 O O . ILE A 1 114 ? -15.386 10.179 60.468 1.00 92.06 114 ILE A O 1
ATOM 957 N N . GLN A 1 115 ? -13.989 11.887 60.885 1.00 88.75 115 GLN A N 1
ATOM 958 C CA . GLN A 1 115 ? -13.034 11.078 61.636 1.00 88.75 115 GLN A CA 1
ATOM 959 C C . GLN A 1 115 ? -13.658 10.529 62.929 1.00 88.75 115 GLN A C 1
ATOM 961 O O . GLN A 1 115 ? -13.539 9.335 63.185 1.00 88.75 115 GLN A O 1
ATOM 966 N N . VAL A 1 116 ? -14.399 11.352 63.681 1.00 91.62 116 VAL A N 1
ATOM 967 C CA . VAL A 1 116 ? -15.123 10.911 64.889 1.00 91.62 116 VAL A CA 1
ATOM 968 C C . VAL A 1 116 ? -16.172 9.839 64.580 1.00 91.62 116 VAL A C 1
ATOM 970 O O . VAL A 1 116 ? -16.271 8.866 65.327 1.00 91.62 116 VAL A O 1
ATOM 973 N N . LEU A 1 117 ? -16.942 9.984 63.493 1.00 92.06 117 LEU A N 1
ATOM 974 C CA . LEU A 1 117 ? -17.895 8.966 63.032 1.00 92.06 117 LEU A CA 1
ATOM 975 C C . LEU A 1 117 ? -17.191 7.630 62.789 1.00 92.06 117 LEU A C 1
ATOM 977 O O . LEU A 1 117 ? -17.677 6.589 63.224 1.00 92.06 117 LEU A O 1
ATOM 981 N N . SER A 1 118 ? -16.037 7.686 62.125 1.00 89.06 118 SER A N 1
ATOM 982 C CA . SER A 1 118 ? -15.236 6.507 61.824 1.00 89.06 118 SER A CA 1
ATOM 983 C C . SER A 1 118 ? -14.710 5.846 63.096 1.00 89.06 118 SER A C 1
ATOM 985 O O . SER A 1 118 ? -14.982 4.673 63.333 1.00 89.06 118 SER A O 1
ATOM 987 N N . GLU A 1 119 ? -14.022 6.607 63.954 1.00 87.94 119 GLU A N 1
ATOM 988 C CA . GLU A 1 119 ? -13.446 6.124 65.220 1.00 87.94 119 GLU A CA 1
ATOM 989 C C . GLU A 1 119 ? -14.514 5.505 66.120 1.00 87.94 119 GLU A C 1
ATOM 991 O O . GLU A 1 119 ? -14.346 4.389 66.600 1.00 87.94 119 GLU A O 1
ATOM 996 N N . THR A 1 120 ? -15.660 6.176 66.258 1.00 90.12 120 THR A N 1
ATOM 997 C CA . THR A 1 120 ? -16.775 5.679 67.072 1.00 90.12 120 THR A CA 1
ATOM 998 C C . THR A 1 120 ? -17.366 4.385 66.509 1.00 90.12 120 THR A C 1
ATOM 1000 O O . THR A 1 120 ? -17.791 3.536 67.283 1.00 90.12 120 THR A O 1
ATOM 1003 N N . SER A 1 121 ? -17.385 4.211 65.181 1.00 88.44 121 SER A N 1
ATOM 1004 C CA . SER A 1 121 ? -17.908 2.994 64.540 1.00 88.44 121 SER A CA 1
ATOM 1005 C C . SER A 1 121 ? -17.010 1.758 64.683 1.00 88.44 121 SER A C 1
ATOM 1007 O O . SER A 1 121 ? -17.487 0.649 64.467 1.00 88.44 121 SER A O 1
ATOM 1009 N N . ALA A 1 122 ? -15.731 1.927 65.042 1.00 85.38 122 ALA A N 1
ATOM 1010 C CA . ALA A 1 122 ? -14.821 0.810 65.329 1.00 85.38 122 ALA A CA 1
ATOM 1011 C C . ALA A 1 122 ? -14.779 0.395 66.799 1.00 85.38 122 ALA A C 1
ATOM 1013 O O . ALA A 1 122 ? -14.166 -0.618 67.138 1.00 85.38 122 ALA A O 1
ATOM 1014 N N . GLU A 1 123 ? -15.384 1.185 67.676 1.00 84.81 123 GLU A N 1
ATOM 1015 C CA . GLU A 1 123 ? -15.567 0.796 69.065 1.00 84.81 123 GLU A CA 1
ATOM 1016 C C . GLU A 1 123 ? -16.765 -0.154 69.215 1.00 84.81 123 GLU A C 1
ATOM 1018 O O . GLU A 1 123 ? -17.464 -0.451 68.247 1.00 84.81 123 GLU A O 1
ATOM 1023 N N . ASP A 1 124 ? -17.026 -0.632 70.434 1.00 82.88 124 ASP A N 1
ATOM 1024 C CA . ASP A 1 124 ? -18.175 -1.498 70.743 1.00 82.88 124 ASP A CA 1
ATOM 1025 C C . ASP A 1 124 ? -19.488 -0.689 70.804 1.00 82.88 124 ASP A C 1
ATOM 1027 O O . ASP A 1 124 ? -20.148 -0.566 71.834 1.00 82.88 124 ASP A O 1
ATOM 1031 N N . VAL A 1 125 ? -19.818 -0.037 69.689 1.00 86.62 125 VAL A N 1
ATOM 1032 C CA . VAL A 1 125 ? -20.995 0.810 69.490 1.00 86.62 125 VAL A CA 1
ATOM 1033 C C . VAL A 1 125 ? -21.725 0.274 68.262 1.00 86.62 125 VAL A C 1
ATOM 1035 O O . VAL A 1 125 ? -21.092 0.071 67.226 1.00 86.62 125 VAL A O 1
ATOM 1038 N N . PRO A 1 126 ? -23.053 0.063 68.305 1.00 89.38 126 PRO A N 1
ATOM 1039 C CA . PRO A 1 126 ? -23.789 -0.526 67.190 1.00 89.38 126 PRO A CA 1
ATOM 1040 C C . PRO A 1 126 ? -24.055 0.510 66.077 1.00 89.38 126 PRO A C 1
ATOM 1042 O O . PRO A 1 126 ? -25.204 0.824 65.767 1.00 89.38 126 PRO A O 1
ATOM 1045 N N . LEU A 1 127 ? -22.989 1.056 65.485 1.00 91.19 127 LEU A N 1
ATOM 1046 C CA . LEU A 1 127 ? -22.996 2.116 64.478 1.00 91.19 127 LEU A CA 1
ATOM 1047 C C . LEU A 1 127 ? -22.402 1.627 63.151 1.00 91.19 127 LEU A C 1
ATOM 1049 O O . LEU A 1 127 ? -21.249 1.214 63.091 1.00 91.19 127 LEU A O 1
ATOM 1053 N N . LEU A 1 128 ? -23.160 1.772 62.064 1.00 90.69 128 LEU A N 1
ATOM 1054 C CA . LEU A 1 128 ? -22.685 1.563 60.697 1.00 90.69 128 LEU A CA 1
ATOM 1055 C C . LEU A 1 128 ? -22.785 2.868 59.907 1.00 90.69 128 LEU A C 1
ATOM 1057 O O . LEU A 1 128 ? -23.868 3.437 59.772 1.00 90.69 128 LEU A O 1
ATOM 1061 N N . VAL A 1 129 ? -21.670 3.326 59.343 1.00 91.19 129 VAL A N 1
ATOM 1062 C CA . VAL A 1 129 ? -21.623 4.537 58.514 1.00 91.19 129 VAL A CA 1
ATOM 1063 C C . VAL A 1 129 ? -21.248 4.153 57.090 1.00 91.19 129 VAL A C 1
ATOM 1065 O O . VAL A 1 129 ? -20.214 3.531 56.860 1.00 91.19 129 VAL A O 1
ATOM 1068 N N . ILE A 1 130 ? -22.087 4.529 56.126 1.00 91.56 130 ILE A N 1
ATOM 1069 C CA . ILE A 1 130 ? -21.878 4.246 54.704 1.00 91.56 130 ILE A CA 1
ATOM 1070 C C . ILE A 1 130 ? -21.877 5.568 53.934 1.00 91.56 130 ILE A C 1
ATOM 1072 O O . ILE A 1 130 ? -22.941 6.053 53.535 1.00 91.56 130 ILE A O 1
ATOM 1076 N N . PRO A 1 131 ? -20.696 6.174 53.734 1.00 90.12 131 PRO A N 1
ATOM 1077 C CA . PRO A 1 131 ? -20.548 7.327 52.866 1.00 90.12 131 PRO A CA 1
ATOM 1078 C C . PRO A 1 131 ? -20.355 6.908 51.407 1.00 90.12 131 PRO A C 1
ATOM 1080 O O . PRO A 1 131 ? -19.618 5.968 51.104 1.00 90.12 131 PRO A O 1
ATOM 1083 N N . THR A 1 132 ? -20.961 7.649 50.482 1.00 89.00 132 THR A N 1
ATOM 1084 C CA . THR A 1 132 ? -20.676 7.548 49.049 1.00 89.00 132 THR A CA 1
ATOM 1085 C C . THR A 1 132 ? -20.102 8.857 48.517 1.00 89.00 132 THR A C 1
ATOM 1087 O O . THR A 1 132 ? -20.493 9.970 48.878 1.00 89.00 132 THR A O 1
ATOM 1090 N N . ALA A 1 133 ? -19.152 8.699 47.604 1.00 86.38 133 ALA A N 1
ATOM 1091 C CA . ALA A 1 133 ? -18.532 9.783 46.865 1.00 86.38 133 ALA A CA 1
ATOM 1092 C C . ALA A 1 133 ? -18.473 9.410 45.379 1.00 86.38 133 ALA A C 1
ATOM 1094 O O . ALA A 1 133 ? -18.366 8.236 45.002 1.00 86.38 133 ALA A O 1
ATOM 1095 N N . ILE A 1 134 ? -18.568 10.416 44.519 1.00 78.25 134 ILE A N 1
ATOM 1096 C CA . ILE A 1 134 ? -18.297 10.328 43.086 1.00 78.25 134 ILE A CA 1
ATOM 1097 C C . ILE A 1 134 ? -16.798 10.086 42.867 1.00 78.25 134 ILE A C 1
ATOM 1099 O O . ILE A 1 134 ? -16.453 9.351 41.942 1.00 78.25 134 ILE A O 1
ATOM 1103 N N . GLY A 1 135 ? -15.940 10.637 43.735 1.00 74.25 135 GLY A N 1
ATOM 1104 C CA . GLY A 1 135 ? -14.485 10.491 43.662 1.00 74.25 135 GLY A CA 1
ATOM 1105 C C . GLY A 1 135 ? -13.820 11.525 42.752 1.00 74.25 135 GLY A C 1
ATOM 1106 O O . GLY A 1 135 ? -12.754 11.255 42.206 1.00 74.25 135 GLY A O 1
ATOM 1107 N N . LEU A 1 136 ? -14.464 12.682 42.562 1.00 75.94 136 LEU A N 1
ATOM 1108 C CA . LEU A 1 136 ? -13.911 13.814 41.810 1.00 75.94 136 LEU A CA 1
ATOM 1109 C C . LEU A 1 136 ? -13.102 14.745 42.721 1.00 75.94 136 LEU A C 1
ATOM 1111 O O . LEU A 1 136 ? -12.147 15.368 42.260 1.00 75.94 136 LEU A O 1
ATOM 1115 N N . SER A 1 137 ? -13.465 14.822 44.005 1.00 83.06 137 SER A N 1
ATOM 1116 C CA . SER A 1 137 ? -12.765 15.642 44.991 1.00 83.06 137 SER A CA 1
ATOM 1117 C C . SER A 1 137 ? -11.610 14.877 45.632 1.00 83.06 137 SER A C 1
ATOM 1119 O O . SER A 1 137 ? -11.805 13.937 46.408 1.00 83.06 137 SER A O 1
ATOM 1121 N N . GLU A 1 138 ? -10.384 15.329 45.369 1.00 83.06 138 GLU A N 1
ATOM 1122 C CA . GLU A 1 138 ? -9.179 14.795 46.014 1.00 83.06 138 GLU A CA 1
ATOM 1123 C C . GLU A 1 138 ? -9.204 15.020 47.538 1.00 83.06 138 GLU A C 1
ATOM 1125 O O . GLU A 1 138 ? -8.676 14.212 48.305 1.00 83.06 138 GLU A O 1
ATOM 1130 N N . ASN A 1 139 ? -9.862 16.090 47.998 1.00 83.44 139 ASN A N 1
ATOM 1131 C CA . ASN A 1 139 ? -10.027 16.373 49.421 1.00 83.44 139 ASN A CA 1
ATOM 1132 C C . ASN A 1 139 ? -10.952 15.349 50.082 1.00 83.44 139 ASN A C 1
ATOM 1134 O O . ASN A 1 139 ? -10.568 14.748 51.085 1.00 83.44 139 ASN A O 1
ATOM 1138 N N . VAL A 1 140 ? -12.131 15.096 49.502 1.00 85.81 140 VAL A N 1
ATOM 1139 C CA . VAL A 1 140 ? -13.064 14.085 50.027 1.00 85.81 140 VAL A CA 1
ATOM 1140 C C . VAL A 1 140 ? -12.440 12.699 49.989 1.00 85.81 140 VAL A C 1
ATOM 1142 O O . VAL A 1 140 ? -12.528 11.971 50.976 1.00 85.81 140 VAL A O 1
ATOM 1145 N N . LYS A 1 141 ? -11.734 12.354 48.907 1.00 85.06 141 LYS A N 1
ATOM 1146 C CA . LYS A 1 141 ? -11.017 11.080 48.801 1.00 85.06 141 LYS A CA 1
ATOM 1147 C C . LYS A 1 141 ? -10.021 10.893 49.947 1.00 85.06 141 LYS A C 1
ATOM 1149 O O . LYS A 1 141 ? -10.074 9.881 50.639 1.00 85.06 141 LYS A O 1
ATOM 1154 N N . LYS A 1 142 ? -9.167 11.888 50.211 1.00 84.19 142 LYS A N 1
ATOM 1155 C CA . LYS A 1 142 ? -8.214 11.846 51.334 1.00 84.19 142 LYS A CA 1
ATOM 1156 C C . LYS A 1 142 ? -8.908 11.722 52.686 1.00 84.19 142 LYS A C 1
ATOM 1158 O O . LYS A 1 142 ? -8.433 10.969 53.536 1.00 84.19 142 LYS A O 1
ATOM 1163 N N . VAL A 1 143 ? -10.003 12.454 52.899 1.00 85.06 143 VAL A N 1
ATOM 1164 C CA . VAL A 1 143 ? -10.776 12.399 54.149 1.00 85.06 143 VAL A CA 1
ATOM 1165 C C . VAL A 1 143 ? -11.363 11.007 54.368 1.00 85.06 143 VAL A C 1
ATOM 1167 O O . VAL A 1 143 ? -11.140 10.431 55.431 1.00 85.06 143 VAL A O 1
ATOM 1170 N N . LEU A 1 144 ? -12.038 10.441 53.365 1.00 85.50 144 LEU A N 1
ATOM 1171 C CA . LEU A 1 144 ? -12.633 9.106 53.449 1.00 85.50 144 LEU A CA 1
ATOM 1172 C C . LEU A 1 144 ? -11.573 8.009 53.598 1.00 85.50 144 LEU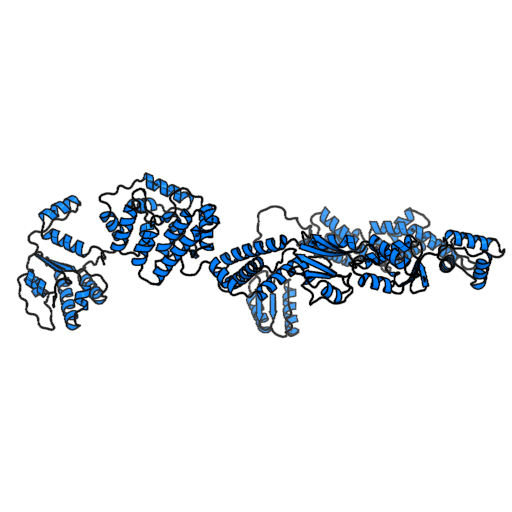 A C 1
ATOM 1174 O O . LEU A 1 144 ? -11.736 7.120 54.427 1.00 85.50 144 LEU A O 1
ATOM 1178 N N . GLU A 1 145 ? -10.459 8.088 52.865 1.00 82.00 145 GLU A N 1
ATOM 1179 C CA . GLU A 1 145 ? -9.355 7.130 53.001 1.00 82.00 145 GLU A CA 1
ATOM 1180 C C . GLU A 1 145 ? -8.708 7.180 54.387 1.00 82.00 145 GLU A C 1
ATOM 1182 O O . GLU A 1 145 ? -8.404 6.137 54.965 1.00 82.00 145 GLU A O 1
ATOM 1187 N N . THR A 1 146 ? -8.489 8.383 54.924 1.00 77.75 146 THR A N 1
ATOM 1188 C CA . THR A 1 146 ? -7.904 8.558 56.261 1.00 77.75 146 THR A CA 1
ATOM 1189 C C . THR A 1 146 ? -8.845 8.010 57.325 1.00 77.75 146 THR A C 1
ATOM 1191 O O . THR A 1 146 ? -8.409 7.243 58.179 1.00 77.75 146 THR A O 1
ATOM 1194 N N . ALA A 1 147 ? -10.132 8.358 57.231 1.00 80.19 147 ALA A N 1
ATOM 1195 C CA . ALA A 1 147 ? -11.157 7.901 58.155 1.00 80.19 147 ALA A CA 1
ATOM 1196 C C . ALA A 1 147 ? -11.320 6.375 58.111 1.00 80.19 147 ALA A C 1
ATOM 1198 O O . ALA A 1 147 ? -11.353 5.749 59.162 1.00 80.19 147 ALA A O 1
ATOM 1199 N N . ALA A 1 148 ? -11.371 5.755 56.929 1.00 79.38 148 ALA A N 1
ATOM 1200 C CA . ALA A 1 148 ? -11.524 4.306 56.809 1.00 79.38 148 ALA A CA 1
ATOM 1201 C C . ALA A 1 148 ? -10.288 3.540 57.317 1.00 79.38 148 ALA A C 1
ATOM 1203 O O . ALA A 1 148 ? -10.427 2.564 58.054 1.00 79.38 148 ALA A O 1
ATOM 1204 N N . ARG A 1 149 ? -9.066 3.983 56.970 1.00 73.19 149 ARG A N 1
ATOM 1205 C CA . ARG A 1 149 ? -7.825 3.290 57.371 1.00 73.19 149 ARG A CA 1
ATOM 1206 C C . ARG A 1 149 ? -7.595 3.288 58.877 1.00 73.19 149 ARG A C 1
ATOM 1208 O O . ARG A 1 149 ? -7.076 2.298 59.383 1.00 73.19 149 ARG A O 1
ATOM 1215 N N . SER A 1 150 ? -7.951 4.361 59.586 1.00 66.12 150 SER A N 1
ATOM 1216 C CA . SER A 1 150 ? -7.691 4.472 61.028 1.00 66.12 150 SER A CA 1
ATOM 1217 C C . SER A 1 150 ? -8.468 3.457 61.871 1.00 66.12 150 SER A C 1
ATOM 1219 O O . SER A 1 150 ? -8.122 3.249 63.028 1.00 66.12 150 SER A O 1
ATOM 1221 N N . VAL A 1 151 ? -9.483 2.811 61.290 1.00 71.62 151 VAL A N 1
ATOM 1222 C CA . VAL A 1 151 ? -10.446 1.970 62.014 1.00 71.62 151 VAL A CA 1
ATOM 1223 C C . VAL A 1 151 ? -10.673 0.590 61.391 1.00 71.62 151 VAL A C 1
ATOM 1225 O O . VAL A 1 151 ? -11.546 -0.152 61.826 1.00 71.62 151 VAL A O 1
ATOM 1228 N N . GLY A 1 152 ? -9.916 0.236 60.347 1.00 66.44 152 GLY A N 1
ATOM 1229 C CA . GLY A 1 152 ? -10.117 -1.018 59.606 1.00 66.44 152 GLY A CA 1
ATOM 1230 C C . GLY A 1 152 ? -11.347 -1.023 58.686 1.00 66.44 152 GLY A C 1
ATOM 1231 O O . GLY A 1 152 ? -11.802 -2.088 58.271 1.00 66.44 152 GLY A O 1
ATOM 1232 N N . GLY A 1 153 ? -11.885 0.151 58.344 1.00 71.12 153 GLY A N 1
ATOM 1233 C CA . GLY A 1 153 ? -12.974 0.304 57.383 1.00 71.12 153 GLY A CA 1
ATOM 1234 C C . GLY A 1 153 ? -12.555 -0.076 55.959 1.00 71.12 153 GLY A C 1
ATOM 1235 O O . GLY A 1 153 ? -11.396 0.067 55.565 1.00 71.12 153 GLY A O 1
ATOM 1236 N N . SER A 1 154 ? -13.516 -0.544 55.157 1.00 72.31 154 SER A N 1
ATOM 1237 C CA . SER A 1 154 ? -13.280 -0.919 53.756 1.00 72.31 154 SER A CA 1
ATOM 1238 C C . SER A 1 154 ? -13.817 0.141 52.796 1.00 72.31 154 SER A C 1
ATOM 1240 O O . SER A 1 154 ? -14.952 0.592 52.937 1.00 72.31 154 SER A O 1
ATOM 1242 N N . MET A 1 155 ? -13.017 0.514 51.794 1.00 74.88 155 MET A N 1
ATOM 1243 C CA . MET A 1 155 ? -13.460 1.350 50.679 1.00 74.88 155 MET A CA 1
ATOM 1244 C C . MET A 1 155 ? -13.578 0.475 49.432 1.00 74.88 155 MET A C 1
ATOM 1246 O O . MET A 1 155 ? -12.593 -0.127 49.003 1.00 74.88 155 MET A O 1
ATOM 1250 N N . LYS A 1 156 ? -14.782 0.388 48.858 1.00 74.50 156 LYS A N 1
ATOM 1251 C CA . LYS A 1 156 ? -15.041 -0.357 47.620 1.00 74.50 156 LYS A CA 1
ATOM 1252 C C . LYS A 1 156 ? -15.429 0.591 46.493 1.00 74.50 156 LYS A C 1
ATOM 1254 O O . LYS A 1 156 ? -16.365 1.377 46.624 1.00 74.50 156 LYS A O 1
ATOM 1259 N N . THR A 1 157 ? -14.734 0.473 45.369 1.00 70.75 157 THR A N 1
ATOM 1260 C CA . THR A 1 157 ? -15.101 1.158 44.128 1.00 70.75 157 THR A CA 1
ATOM 1261 C C . T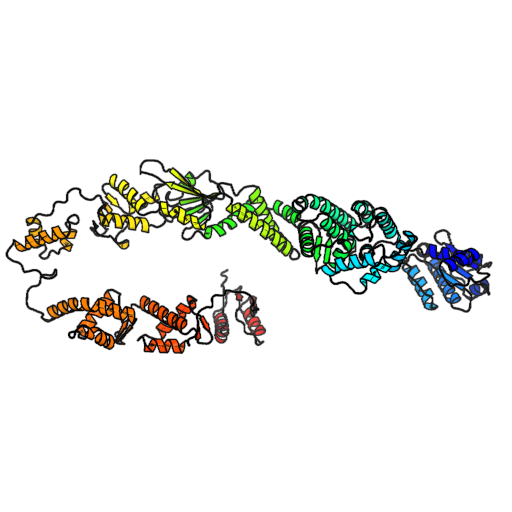HR A 1 157 ? -16.117 0.301 43.378 1.00 70.75 157 THR A C 1
ATOM 1263 O O . THR A 1 157 ? -15.822 -0.837 43.049 1.00 70.75 157 THR A O 1
ATOM 1266 N N . VAL A 1 158 ? -17.302 0.859 43.109 1.00 64.69 158 VAL A N 1
ATOM 1267 C CA . VAL A 1 158 ? -18.435 0.180 42.432 1.00 64.69 158 VAL A CA 1
ATOM 1268 C C . VAL A 1 158 ? -18.292 0.179 40.893 1.00 64.69 158 VAL A C 1
ATOM 1270 O O . VAL A 1 158 ? -19.152 -0.309 40.178 1.00 64.69 158 VAL A O 1
ATOM 1273 N N . GLU A 1 159 ? -17.227 0.775 40.353 1.00 61.12 159 GLU A N 1
ATOM 1274 C CA . GLU A 1 159 ? -16.945 0.841 38.907 1.00 61.12 159 GLU A CA 1
ATOM 1275 C C . GLU A 1 159 ? -15.713 -0.003 38.564 1.00 61.12 159 GLU A C 1
ATOM 1277 O O . GLU A 1 159 ? -14.720 0.530 38.072 1.00 61.12 159 GLU A O 1
ATOM 1282 N N . GLN A 1 160 ? -15.747 -1.309 38.842 1.00 59.72 160 GLN A N 1
ATOM 1283 C CA . GLN A 1 160 ? -14.873 -2.217 38.100 1.00 59.72 160 GLN A CA 1
ATOM 1284 C C . GLN A 1 160 ? -15.490 -2.435 36.703 1.00 59.72 160 GLN A C 1
ATOM 1286 O O . GLN A 1 160 ? -16.713 -2.560 36.596 1.00 59.72 160 GLN A O 1
ATOM 1291 N N . PRO A 1 161 ? -14.707 -2.390 35.608 1.00 56.44 161 PRO A N 1
ATOM 1292 C CA . PRO A 1 161 ? -15.212 -2.641 34.255 1.00 56.44 161 PRO A CA 1
ATOM 1293 C C . PRO A 1 161 ? -16.010 -3.945 34.136 1.00 56.44 161 PRO A C 1
ATOM 1295 O O . PRO A 1 161 ? -16.979 -4.001 33.384 1.00 56.44 161 PRO A O 1
ATOM 1298 N N . GLU A 1 162 ? -15.624 -4.955 34.910 1.00 60.78 162 GLU A N 1
ATOM 1299 C CA . GLU A 1 162 ? -16.266 -6.262 35.004 1.00 60.78 162 GLU A CA 1
ATOM 1300 C C . GLU A 1 162 ? -17.706 -6.137 35.540 1.00 60.78 162 GLU A C 1
ATOM 1302 O O . GLU A 1 162 ? -18.642 -6.615 34.899 1.00 60.78 162 GLU A O 1
ATOM 1307 N N . ASP A 1 163 ? -17.913 -5.364 36.615 1.00 70.44 163 ASP A N 1
ATOM 1308 C CA . ASP A 1 163 ? -19.240 -5.112 37.203 1.00 70.44 163 ASP A CA 1
ATOM 1309 C C . ASP A 1 163 ? -20.164 -4.350 36.239 1.00 70.44 163 ASP A C 1
ATOM 1311 O O . ASP A 1 163 ? -21.387 -4.512 36.249 1.00 70.44 163 ASP A O 1
ATOM 1315 N N . ALA A 1 164 ? -19.600 -3.484 35.389 1.00 73.25 164 ALA A N 1
ATOM 1316 C CA . ALA A 1 164 ? -20.390 -2.700 34.446 1.00 73.25 164 ALA A CA 1
ATOM 1317 C C . ALA A 1 164 ? -21.107 -3.593 33.423 1.00 73.25 164 ALA A C 1
ATOM 1319 O O . ALA A 1 164 ? -22.231 -3.274 33.027 1.00 73.25 164 ALA A O 1
ATOM 1320 N N . PHE A 1 165 ? -20.480 -4.696 33.012 1.00 76.75 165 PHE A N 1
ATOM 1321 C CA . PHE A 1 165 ? -21.056 -5.635 32.052 1.00 76.75 165 PHE A CA 1
ATOM 1322 C C . PHE A 1 165 ? -22.198 -6.435 32.662 1.00 76.75 165 PHE A C 1
ATOM 1324 O O . PHE A 1 165 ? -23.267 -6.505 32.054 1.00 76.75 165 PHE A O 1
ATOM 1331 N N . ASP A 1 166 ? -22.021 -6.927 33.886 1.00 78.81 166 ASP A N 1
ATOM 1332 C CA . ASP A 1 166 ? -23.071 -7.640 34.614 1.00 78.81 166 ASP A CA 1
ATOM 1333 C C . ASP A 1 166 ? -24.277 -6.734 34.875 1.00 78.81 166 ASP A C 1
ATOM 1335 O O . ASP A 1 166 ? -25.419 -7.135 34.649 1.00 78.81 166 ASP A O 1
ATOM 1339 N N . ILE A 1 167 ? -24.041 -5.466 35.237 1.00 78.81 167 ILE A N 1
ATOM 1340 C CA . ILE A 1 167 ? -25.109 -4.467 35.388 1.00 78.81 167 ILE A CA 1
ATOM 1341 C C . ILE A 1 167 ? -25.859 -4.255 34.068 1.00 78.81 167 ILE A C 1
ATOM 1343 O O . ILE A 1 167 ? -27.086 -4.130 34.073 1.00 78.81 167 ILE A O 1
ATOM 1347 N N . VAL A 1 168 ? -25.151 -4.164 32.937 1.00 83.12 168 VAL A N 1
ATOM 1348 C CA . VAL A 1 168 ? -25.792 -3.975 31.629 1.00 83.12 168 VAL A CA 1
ATOM 1349 C C . VAL A 1 168 ? -26.598 -5.211 31.238 1.00 83.12 168 VAL A C 1
ATOM 1351 O O . VAL A 1 168 ? -27.761 -5.064 30.865 1.00 83.12 168 VAL A O 1
ATOM 1354 N N . LYS A 1 169 ? -26.027 -6.410 31.378 1.00 84.12 169 LYS A N 1
ATOM 1355 C CA . LYS A 1 169 ? -26.705 -7.684 31.106 1.00 84.12 169 LYS A CA 1
ATOM 1356 C C . LYS A 1 169 ? -27.981 -7.810 31.937 1.00 84.12 169 LYS A C 1
ATOM 1358 O O . LYS A 1 169 ? -29.051 -7.986 31.364 1.00 84.12 169 LYS A O 1
ATOM 1363 N N . PHE A 1 170 ? -27.881 -7.589 33.248 1.00 83.69 170 PHE A N 1
ATOM 1364 C CA . PHE A 1 170 ? -29.009 -7.627 34.183 1.00 83.69 170 PHE A CA 1
ATOM 1365 C C . PHE A 1 170 ? -30.120 -6.622 33.845 1.00 83.69 170 PHE A C 1
ATOM 1367 O O . PHE A 1 170 ? -31.291 -6.858 34.116 1.00 83.69 170 PHE A O 1
ATOM 1374 N N . ARG A 1 171 ? -29.770 -5.461 33.279 1.00 84.69 171 ARG A N 1
ATOM 1375 C CA . ARG A 1 171 ? -30.751 -4.421 32.932 1.00 84.69 171 ARG A CA 1
ATOM 1376 C C . ARG A 1 171 ? -31.419 -4.625 31.579 1.00 84.69 171 ARG A C 1
ATOM 1378 O O . ARG A 1 171 ? -32.492 -4.065 31.371 1.00 84.69 171 ARG A O 1
ATOM 1385 N N . ILE A 1 172 ? -30.765 -5.318 30.650 1.00 89.25 172 ILE A N 1
ATOM 1386 C CA . ILE A 1 172 ? -31.297 -5.545 29.301 1.00 89.25 172 ILE A CA 1
ATOM 1387 C C . ILE A 1 172 ? -32.121 -6.833 29.252 1.00 89.25 172 ILE A C 1
ATOM 1389 O O . ILE A 1 172 ? -33.131 -6.867 28.552 1.00 89.25 172 ILE A O 1
ATOM 1393 N N . PHE A 1 173 ? -31.710 -7.865 29.987 1.00 86.50 173 PHE A N 1
ATOM 1394 C CA . PHE A 1 173 ? -32.303 -9.195 29.913 1.00 86.50 173 PHE A CA 1
ATOM 1395 C C . PHE A 1 173 ? -32.846 -9.637 31.271 1.00 86.50 173 PHE A C 1
ATOM 1397 O O . PHE A 1 173 ? -32.177 -9.476 32.288 1.00 86.50 173 PHE A O 1
ATOM 1404 N N . GLU A 1 174 ? -34.038 -10.233 31.272 1.00 81.81 174 GLU A N 1
ATOM 1405 C CA . GLU A 1 174 ? -34.611 -10.871 32.466 1.00 81.81 174 GLU A CA 1
ATOM 1406 C C . GLU A 1 174 ? -33.912 -12.204 32.766 1.00 81.81 174 GLU A C 1
ATOM 1408 O O . GLU A 1 174 ? -33.542 -12.473 33.906 1.00 81.81 174 GLU A O 1
ATOM 1413 N N . GLU A 1 175 ? -33.671 -13.007 31.728 1.00 80.38 175 GLU A N 1
ATOM 1414 C CA . GLU A 1 175 ? -32.927 -14.262 31.792 1.00 80.38 175 GLU A CA 1
ATOM 1415 C C . GLU A 1 175 ? -32.148 -14.453 30.484 1.00 80.38 175 GLU A C 1
ATOM 1417 O O . GLU A 1 175 ? -32.639 -14.128 29.400 1.00 80.38 175 GLU A O 1
ATOM 1422 N N . VAL A 1 176 ? -30.919 -14.963 30.579 1.00 79.00 176 VAL A N 1
ATOM 1423 C CA . VAL A 1 176 ? -30.107 -15.324 29.414 1.00 79.00 176 VAL A CA 1
ATOM 1424 C C . VAL A 1 176 ? -29.519 -16.707 29.644 1.00 79.00 176 VAL A C 1
ATOM 1426 O O . VAL A 1 176 ? -28.704 -16.893 30.547 1.00 79.00 176 VAL A O 1
ATOM 1429 N N . ILE A 1 177 ? -29.896 -17.656 28.792 1.00 76.62 177 ILE A N 1
ATOM 1430 C CA . ILE A 1 177 ? -29.336 -19.006 28.787 1.00 76.62 177 ILE A CA 1
ATOM 1431 C C . ILE A 1 177 ? -28.257 -19.044 27.705 1.00 76.62 177 ILE A C 1
ATOM 1433 O O . ILE A 1 177 ? -28.550 -18.840 26.528 1.00 76.62 177 ILE A O 1
ATOM 1437 N N . GLY A 1 178 ? -27.004 -19.246 28.113 1.00 76.50 178 GLY A N 1
ATOM 1438 C CA . GLY A 1 178 ? -25.901 -19.437 27.175 1.00 76.50 178 GLY A CA 1
ATOM 1439 C C . GLY A 1 178 ? -26.030 -20.779 26.461 1.00 76.50 178 GLY A C 1
ATOM 1440 O O . GLY A 1 178 ? -26.208 -21.805 27.114 1.00 76.50 178 GLY A O 1
ATOM 1441 N N . ASP A 1 179 ? -25.926 -20.774 25.133 1.00 84.50 179 ASP A N 1
ATOM 1442 C CA . ASP A 1 179 ? -25.906 -21.995 24.331 1.00 84.50 179 ASP A CA 1
ATOM 1443 C C . ASP A 1 179 ? -24.458 -22.379 23.999 1.00 84.50 179 ASP A C 1
ATOM 1445 O O . ASP A 1 179 ? -23.783 -21.736 23.190 1.00 84.50 179 ASP A O 1
ATOM 1449 N N . GLU A 1 180 ? -23.966 -23.446 24.632 1.00 88.75 180 GLU A N 1
ATOM 1450 C CA . GLU A 1 180 ? -22.617 -23.954 24.378 1.00 88.75 180 GLU A CA 1
ATOM 1451 C C . GLU A 1 180 ? -22.396 -24.376 22.922 1.00 88.75 180 GLU A C 1
ATOM 1453 O O . GLU A 1 180 ? -21.265 -24.294 22.444 1.00 88.75 180 GLU A O 1
ATOM 1458 N N . THR A 1 181 ? -23.436 -24.818 22.208 1.00 89.75 181 THR A N 1
ATOM 1459 C CA . THR A 1 181 ? -23.308 -25.252 20.810 1.00 89.75 181 THR A CA 1
ATOM 1460 C C . THR A 1 181 ? -22.986 -24.072 19.901 1.00 89.75 181 THR A C 1
ATOM 1462 O O . THR A 1 181 ? -22.046 -24.145 19.111 1.00 89.75 181 THR A O 1
ATOM 1465 N N . ILE A 1 182 ? -23.676 -22.945 20.094 1.00 90.19 182 ILE A N 1
ATOM 1466 C CA . ILE A 1 182 ? -23.414 -21.690 19.383 1.00 90.19 182 ILE A CA 1
ATOM 1467 C C . ILE A 1 182 ? -21.982 -21.235 19.663 1.00 90.19 182 ILE A C 1
ATOM 1469 O O . ILE A 1 182 ? -21.235 -20.931 18.737 1.00 90.19 182 ILE A O 1
ATOM 1473 N N . ILE A 1 183 ? -21.571 -21.232 20.932 1.00 92.44 183 ILE A N 1
ATOM 1474 C CA . ILE A 1 183 ? -20.230 -20.783 21.327 1.00 92.44 183 ILE A CA 1
ATOM 1475 C C . ILE A 1 183 ? -19.149 -21.673 20.706 1.00 92.44 183 ILE A C 1
ATOM 1477 O O . ILE A 1 183 ? -18.184 -21.148 20.153 1.00 92.44 183 ILE A O 1
ATOM 1481 N N . ASN A 1 184 ? -19.316 -22.999 20.741 1.00 92.69 184 ASN A N 1
ATOM 1482 C CA . ASN A 1 184 ? -18.364 -23.925 20.125 1.00 92.69 184 ASN A CA 1
ATOM 1483 C C . ASN A 1 184 ? -18.249 -23.692 18.608 1.00 92.69 184 ASN A C 1
ATOM 1485 O O . ASN A 1 184 ? -17.130 -23.677 18.104 1.00 92.69 184 ASN A O 1
ATOM 1489 N N . ASN A 1 185 ? -19.351 -23.401 17.904 1.00 92.94 185 ASN A N 1
ATOM 1490 C CA . ASN A 1 185 ? -19.308 -23.077 16.472 1.00 92.94 185 ASN A CA 1
ATOM 1491 C C . ASN A 1 185 ? -18.452 -21.828 16.184 1.00 92.94 185 ASN A C 1
ATOM 1493 O O . ASN A 1 185 ? -17.635 -21.838 15.266 1.00 92.94 185 ASN A O 1
ATOM 1497 N N . TYR A 1 186 ? -18.585 -20.756 16.978 1.00 93.56 186 TYR A N 1
ATOM 1498 C CA . TYR A 1 186 ? -17.723 -19.572 16.830 1.00 93.56 186 TYR A CA 1
ATOM 1499 C C . TYR A 1 186 ? -16.253 -19.891 17.134 1.00 93.56 186 TYR A C 1
ATOM 1501 O O . TYR A 1 186 ? -15.363 -19.420 16.427 1.00 93.56 186 TYR A O 1
ATOM 1509 N N . LEU A 1 187 ? -15.981 -20.704 18.161 1.00 94.00 187 LEU A N 1
ATOM 1510 C CA . LEU A 1 187 ? -14.617 -21.118 18.497 1.00 94.00 187 LEU A CA 1
ATOM 1511 C C . LEU A 1 187 ? -13.979 -21.941 17.372 1.00 94.00 187 LEU A C 1
ATOM 1513 O O . LEU A 1 187 ? -12.811 -21.722 17.071 1.00 94.00 187 LEU A O 1
ATOM 1517 N N . GLU A 1 188 ? -14.723 -22.832 16.716 1.00 93.31 188 GLU A N 1
ATOM 1518 C CA . GLU A 1 188 ? -14.233 -23.576 15.548 1.00 93.31 188 GLU A CA 1
ATOM 1519 C C . GLU A 1 188 ? -13.848 -22.629 14.402 1.00 93.31 188 GLU A C 1
ATOM 1521 O O . GLU A 1 188 ? -12.728 -22.709 13.897 1.00 93.31 188 GLU A O 1
ATOM 1526 N N . ILE A 1 189 ? -14.708 -21.656 14.076 1.00 93.62 189 ILE A N 1
ATOM 1527 C CA . ILE A 1 189 ? -14.425 -20.636 13.050 1.00 93.62 189 ILE A CA 1
ATOM 1528 C C . ILE A 1 189 ? -13.142 -19.860 13.378 1.00 93.62 189 ILE A C 1
ATOM 1530 O O . ILE A 1 189 ? -12.320 -19.598 12.498 1.00 93.62 189 ILE A O 1
ATOM 1534 N N . TYR A 1 190 ? -12.948 -19.479 14.641 1.00 94.19 190 TYR A N 1
ATOM 1535 C CA . TYR A 1 190 ? -11.762 -18.727 15.042 1.00 94.19 190 TYR A CA 1
ATOM 1536 C C . TYR A 1 190 ? -10.494 -19.585 15.067 1.00 94.19 190 TYR A C 1
ATOM 1538 O O . TYR A 1 190 ? -9.421 -19.080 14.730 1.00 94.19 190 TYR A O 1
ATOM 1546 N N . HIS A 1 191 ? -10.599 -20.860 15.454 1.00 91.19 191 HIS A N 1
ATOM 1547 C CA . HIS A 1 191 ? -9.467 -21.781 15.570 1.00 91.19 191 HIS A CA 1
ATOM 1548 C C . HIS A 1 191 ? -8.734 -21.976 14.234 1.00 91.19 191 HIS A C 1
ATOM 1550 O O . HIS A 1 191 ? -7.509 -22.105 14.213 1.00 91.19 191 HIS A O 1
ATOM 1556 N N . ASP A 1 192 ? -9.460 -21.923 13.116 1.00 86.81 192 ASP A N 1
ATOM 1557 C CA . ASP A 1 192 ? -8.881 -22.030 11.772 1.00 86.81 192 ASP A CA 1
ATOM 1558 C C . ASP A 1 192 ? -8.040 -20.804 11.365 1.00 86.81 192 ASP A C 1
ATOM 1560 O O . ASP A 1 192 ? -7.225 -20.872 10.439 1.00 86.81 192 ASP A O 1
ATOM 1564 N N . ILE A 1 193 ? -8.192 -19.672 12.062 1.00 90.38 193 ILE A N 1
ATOM 1565 C CA . ILE A 1 193 ? -7.574 -18.387 11.698 1.00 90.38 193 ILE A CA 1
ATOM 1566 C C . ILE A 1 193 ? -6.491 -17.979 12.710 1.00 90.38 193 ILE A C 1
ATOM 1568 O O . ILE A 1 193 ? -5.409 -17.507 12.318 1.00 90.38 193 ILE A O 1
ATOM 1572 N N . ILE A 1 194 ? -6.778 -18.150 14.005 1.00 91.25 194 ILE A N 1
ATOM 1573 C CA . ILE A 1 194 ? -5.967 -17.688 15.138 1.00 91.25 194 ILE A CA 1
ATOM 1574 C C . ILE A 1 194 ? -5.830 -18.752 16.230 1.00 91.25 194 ILE A C 1
ATOM 1576 O O . ILE A 1 194 ? -6.623 -19.679 16.357 1.00 91.25 194 ILE A O 1
ATOM 1580 N N . LYS A 1 195 ? -4.812 -18.584 17.079 1.00 89.38 195 LYS A N 1
ATOM 1581 C CA . LYS A 1 195 ? -4.602 -19.452 18.237 1.00 89.38 195 LYS A CA 1
ATOM 1582 C C . LYS A 1 195 ? -5.467 -18.987 19.407 1.00 89.38 195 LYS A C 1
ATOM 1584 O O . LYS A 1 195 ? -5.258 -17.897 19.931 1.00 89.38 195 LYS A O 1
ATOM 1589 N N . LEU A 1 196 ? -6.385 -19.841 19.847 1.00 88.81 196 LEU A N 1
ATOM 1590 C CA . LEU A 1 196 ? -7.312 -19.528 20.934 1.00 88.81 196 LEU A CA 1
ATOM 1591 C C . LEU A 1 196 ? -6.694 -19.743 22.316 1.00 88.81 196 LEU A C 1
ATOM 1593 O O . LEU A 1 196 ? -5.886 -20.653 22.527 1.00 88.81 196 LEU A O 1
ATOM 1597 N N . SER A 1 197 ? -7.103 -18.910 23.273 1.00 83.94 197 SER A N 1
ATOM 1598 C CA . SER A 1 197 ? -6.834 -19.135 24.689 1.00 83.94 197 SER A CA 1
ATOM 1599 C C . SER A 1 197 ? -7.812 -20.168 25.253 1.00 83.94 197 SER A C 1
ATOM 1601 O O . SER A 1 197 ? -8.985 -20.206 24.884 1.00 83.94 197 SER A O 1
ATOM 1603 N N . GLY A 1 198 ? -7.340 -21.007 26.180 1.00 79.38 198 GLY A N 1
ATOM 1604 C CA . GLY A 1 198 ? -8.165 -22.073 26.765 1.00 79.38 198 GLY A CA 1
ATOM 1605 C C . GLY A 1 198 ? -9.363 -21.573 27.582 1.00 79.38 198 GLY A C 1
ATOM 1606 O O . GLY A 1 198 ? -10.289 -22.336 27.812 1.00 79.38 198 GLY A O 1
ATOM 1607 N N . ASN A 1 199 ? -9.362 -20.303 27.992 1.00 90.00 199 ASN A N 1
ATOM 1608 C CA . ASN A 1 199 ? -10.409 -19.681 28.804 1.00 90.00 199 ASN A CA 1
ATOM 1609 C C . ASN A 1 199 ? -11.456 -18.897 27.988 1.00 90.00 199 ASN A C 1
ATOM 1611 O O . ASN A 1 199 ? -12.431 -18.425 28.565 1.00 90.00 199 ASN A O 1
ATOM 1615 N N . LEU A 1 200 ? -11.285 -18.739 26.667 1.00 90.62 200 LEU A N 1
ATOM 1616 C CA . LEU A 1 200 ? -12.182 -17.907 25.852 1.00 90.62 200 LEU A CA 1
ATOM 1617 C C . LEU A 1 200 ? -13.631 -18.416 25.879 1.00 90.62 200 LEU A C 1
ATOM 1619 O O . LEU A 1 200 ? -14.562 -17.616 25.901 1.00 90.62 200 LEU A O 1
ATOM 1623 N N . LYS A 1 201 ? -13.828 -19.741 25.918 1.00 92.19 201 LYS A N 1
ATOM 1624 C CA . LYS A 1 201 ? -15.161 -20.349 26.028 1.00 92.19 201 LYS A CA 1
ATOM 1625 C C . LYS A 1 201 ? -15.891 -19.871 27.287 1.00 92.19 201 LYS A C 1
ATOM 1627 O O . LYS A 1 201 ? -17.033 -19.427 27.197 1.00 92.19 201 LYS A O 1
ATOM 1632 N N . ASP A 1 202 ? -15.212 -19.923 28.430 1.00 90.06 202 ASP A N 1
ATOM 1633 C CA . ASP A 1 202 ? -15.770 -19.515 29.720 1.00 90.06 202 ASP A CA 1
ATOM 1634 C C . ASP A 1 202 ? -16.042 -18.003 29.749 1.00 90.06 202 ASP A C 1
ATOM 1636 O O . ASP A 1 202 ? -17.080 -17.563 30.238 1.00 90.06 202 ASP A O 1
ATOM 1640 N N . GLU A 1 203 ? -15.157 -17.197 29.152 1.00 90.06 203 GLU A N 1
ATOM 1641 C CA . GLU A 1 203 ? -15.363 -15.749 29.018 1.00 90.06 203 GLU A CA 1
ATOM 1642 C C . GLU A 1 203 ? -16.605 -15.414 28.176 1.00 90.06 203 GLU A C 1
ATOM 1644 O O . GLU A 1 203 ? -17.391 -14.538 28.556 1.00 90.06 203 GLU A O 1
ATOM 1649 N N . ILE A 1 204 ? -16.816 -16.116 27.054 1.00 91.81 204 ILE A N 1
ATOM 1650 C CA . ILE A 1 204 ? -18.012 -15.942 26.218 1.00 91.81 204 ILE A CA 1
ATOM 1651 C C . ILE A 1 204 ? -19.263 -16.381 26.984 1.00 91.81 204 ILE A C 1
ATOM 1653 O O . ILE A 1 204 ? -20.248 -15.648 26.981 1.00 91.81 204 ILE A O 1
ATOM 1657 N N . LEU A 1 205 ? -19.231 -17.516 27.688 1.00 89.62 205 LEU A N 1
ATOM 1658 C CA . LEU A 1 205 ? -20.364 -17.991 28.494 1.00 89.62 205 LEU A CA 1
ATOM 1659 C C . LEU A 1 205 ? -20.792 -16.965 29.554 1.00 89.62 205 LEU A C 1
ATOM 1661 O O . LEU A 1 205 ? -21.982 -16.669 29.685 1.00 89.62 205 LEU A O 1
ATOM 1665 N N . CYS A 1 206 ? -19.834 -16.368 30.265 1.00 85.88 206 CYS A N 1
ATOM 1666 C CA . CYS A 1 206 ? -20.116 -15.340 31.268 1.00 85.88 206 CYS A CA 1
ATOM 1667 C C . CYS A 1 206 ? -20.766 -14.090 30.650 1.00 85.88 206 CYS A C 1
ATOM 1669 O O . CYS A 1 206 ? -21.729 -13.540 31.197 1.00 85.88 206 CYS A O 1
ATOM 1671 N N . THR A 1 207 ? -20.278 -13.664 29.483 1.00 88.38 207 THR A N 1
ATOM 1672 C CA . THR A 1 207 ? -20.664 -12.393 28.844 1.00 88.38 207 THR A CA 1
ATOM 1673 C C . THR A 1 207 ? -21.809 -12.506 27.835 1.00 88.38 207 THR A C 1
ATOM 1675 O O . THR A 1 207 ? -22.357 -11.484 27.413 1.00 88.38 207 THR A O 1
ATOM 1678 N N . TYR A 1 208 ? -22.248 -13.728 27.520 1.00 89.88 208 TYR A N 1
ATOM 1679 C CA . TYR A 1 208 ? -23.344 -14.011 26.596 1.00 89.88 208 TYR A CA 1
ATOM 1680 C C . TYR A 1 208 ? -24.612 -13.197 26.947 1.00 89.88 208 TYR A C 1
ATOM 1682 O O . TYR A 1 208 ? -24.970 -13.123 28.133 1.00 89.88 208 TYR A O 1
ATOM 1690 N N . PRO A 1 209 ? -25.285 -12.562 25.960 1.00 91.56 209 PRO A N 1
ATOM 1691 C CA . PRO A 1 209 ? -25.128 -12.732 24.507 1.00 91.56 209 PRO A CA 1
ATOM 1692 C C . PRO A 1 209 ? -24.124 -11.768 23.848 1.00 91.56 209 PRO A C 1
ATOM 1694 O O . PRO A 1 209 ? -24.140 -11.588 22.631 1.00 91.56 209 PRO A O 1
ATOM 1697 N N . PHE A 1 210 ? -23.251 -11.119 24.620 1.00 92.25 210 PHE A N 1
ATOM 1698 C CA . PHE A 1 210 ? -22.195 -10.262 24.084 1.00 92.25 210 PHE A CA 1
ATOM 1699 C C . PHE A 1 210 ? -20.874 -11.023 24.022 1.00 92.25 210 PHE A C 1
ATOM 1701 O O . PHE A 1 210 ? -20.493 -11.693 24.974 1.00 92.25 210 PHE A O 1
ATOM 1708 N N . HIS A 1 211 ? -20.131 -10.877 22.930 1.00 93.50 211 HIS A N 1
ATOM 1709 C CA . HIS A 1 211 ? -18.766 -11.381 22.868 1.00 93.50 211 HIS A CA 1
ATOM 1710 C C . HIS A 1 211 ? -17.863 -10.546 23.802 1.00 93.50 211 HIS A C 1
ATOM 1712 O O . HIS A 1 211 ? -17.938 -9.311 23.775 1.00 93.50 211 HIS A O 1
ATOM 1718 N N . PRO A 1 212 ? -16.942 -11.152 24.577 1.00 92.06 212 PRO A N 1
ATOM 1719 C CA . PRO A 1 212 ? -16.101 -10.430 25.539 1.00 92.06 212 PRO A CA 1
ATOM 1720 C C . PRO A 1 212 ? -15.247 -9.347 24.863 1.00 92.06 212 PRO A C 1
ATOM 1722 O O . PRO A 1 212 ? -15.014 -8.275 25.422 1.00 92.06 212 PRO A O 1
ATOM 1725 N N . ASN A 1 213 ? -14.845 -9.580 23.609 1.00 92.81 213 ASN A N 1
ATOM 1726 C CA . ASN A 1 213 ? -14.150 -8.587 22.787 1.00 92.81 213 ASN A CA 1
ATOM 1727 C C . ASN A 1 213 ? -14.955 -7.289 22.568 1.00 92.81 213 ASN A C 1
ATOM 1729 O O . ASN A 1 213 ? -14.385 -6.209 22.692 1.00 92.81 213 ASN A O 1
ATOM 1733 N N . LEU A 1 214 ? -16.271 -7.372 22.326 1.00 93.44 214 LEU A N 1
ATOM 1734 C CA . LEU A 1 214 ? -17.144 -6.199 22.166 1.00 93.44 214 LEU A CA 1
ATOM 1735 C C . LEU A 1 214 ? -17.154 -5.343 23.435 1.00 93.44 214 LEU A C 1
ATOM 1737 O O . LEU A 1 214 ? -16.979 -4.123 23.391 1.00 93.44 214 LEU A O 1
ATOM 1741 N N . LEU A 1 215 ? -17.308 -6.000 24.580 1.00 89.62 215 LEU A N 1
ATOM 1742 C CA . LEU A 1 215 ? -17.323 -5.354 25.886 1.00 89.62 215 LEU A CA 1
ATOM 1743 C C . LEU A 1 215 ? -15.968 -4.708 26.199 1.00 89.62 215 LEU A C 1
ATOM 1745 O O . LEU A 1 215 ? -15.892 -3.532 26.569 1.00 89.62 215 LEU A O 1
ATOM 1749 N N . LYS A 1 216 ? -14.876 -5.432 25.932 1.00 89.38 216 LYS A N 1
ATOM 1750 C CA . LYS A 1 216 ? -13.509 -4.916 26.037 1.00 89.38 216 LYS A CA 1
ATOM 1751 C C . LYS A 1 216 ? -13.292 -3.711 25.128 1.00 89.38 216 LYS A C 1
ATOM 1753 O O . LYS A 1 216 ? -12.715 -2.725 25.580 1.00 89.38 216 LYS A O 1
ATOM 1758 N N . ALA A 1 217 ? -13.755 -3.737 23.881 1.00 90.38 217 ALA A N 1
ATOM 1759 C CA . ALA A 1 217 ? -13.627 -2.634 22.931 1.00 90.38 217 ALA A CA 1
ATOM 1760 C C . ALA A 1 217 ? -14.333 -1.361 23.435 1.00 90.38 217 ALA A C 1
ATOM 1762 O O . ALA A 1 217 ? -13.796 -0.260 23.300 1.00 90.38 217 ALA A O 1
ATOM 1763 N N . LEU A 1 218 ? -15.476 -1.514 24.109 1.00 90.19 218 LEU A N 1
ATOM 1764 C CA . LEU A 1 218 ? -16.302 -0.421 24.630 1.00 90.19 218 LEU A CA 1
ATOM 1765 C C . LEU A 1 218 ? -16.015 -0.029 26.089 1.00 90.19 218 LEU A C 1
ATOM 1767 O O . LEU A 1 218 ? -16.664 0.879 26.603 1.00 90.19 218 LEU A O 1
ATOM 1771 N N . SER A 1 219 ? -15.027 -0.641 26.748 1.00 85.12 219 SER A N 1
ATOM 1772 C CA . SER A 1 219 ? -14.766 -0.456 28.188 1.00 85.12 219 SER A CA 1
ATOM 1773 C C . SER A 1 219 ? -14.427 0.974 28.642 1.00 85.12 219 SER A C 1
ATOM 1775 O O . SER A 1 219 ? -14.423 1.253 29.835 1.00 85.12 219 SER A O 1
ATOM 1777 N N . SER A 1 220 ? -14.134 1.894 27.717 1.00 83.31 220 SER A N 1
ATOM 1778 C CA . SER A 1 220 ? -13.945 3.322 28.019 1.00 83.31 220 SER A CA 1
ATOM 1779 C C . SER A 1 220 ? -15.253 4.097 28.182 1.00 83.31 220 SER A C 1
ATOM 1781 O O . SER A 1 220 ? -15.224 5.255 28.597 1.00 83.31 220 SER A O 1
ATOM 1783 N N . LEU A 1 221 ? -16.392 3.502 27.824 1.00 85.44 221 LEU A N 1
ATOM 1784 C CA . LEU A 1 221 ? -17.706 4.092 28.037 1.00 85.44 221 LEU A CA 1
ATOM 1785 C C . LEU A 1 221 ? -18.146 3.919 29.492 1.00 85.44 221 LEU A C 1
ATOM 1787 O O . LEU A 1 221 ? -17.867 2.912 30.134 1.00 85.44 221 LEU A O 1
ATOM 1791 N N . THR A 1 222 ? -18.910 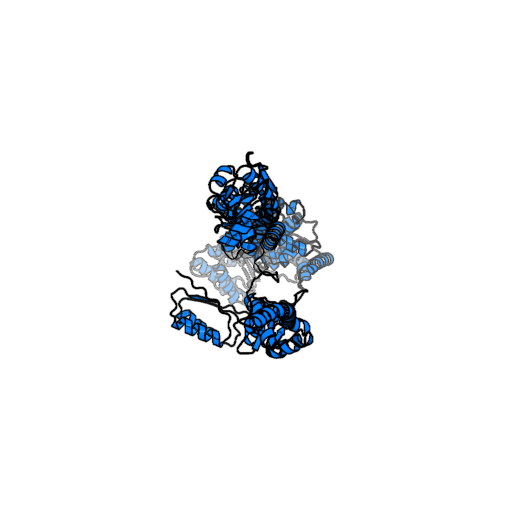4.884 30.000 1.00 83.06 222 THR A N 1
ATOM 1792 C CA . THR A 1 222 ? -19.590 4.729 31.296 1.00 83.06 222 THR A CA 1
ATOM 1793 C C . THR A 1 222 ? -20.674 3.650 31.214 1.00 83.06 222 THR A C 1
ATOM 1795 O O . THR A 1 222 ? -21.275 3.458 30.155 1.00 83.06 222 THR A O 1
ATOM 1798 N N . THR A 1 223 ? -21.027 3.015 32.338 1.00 81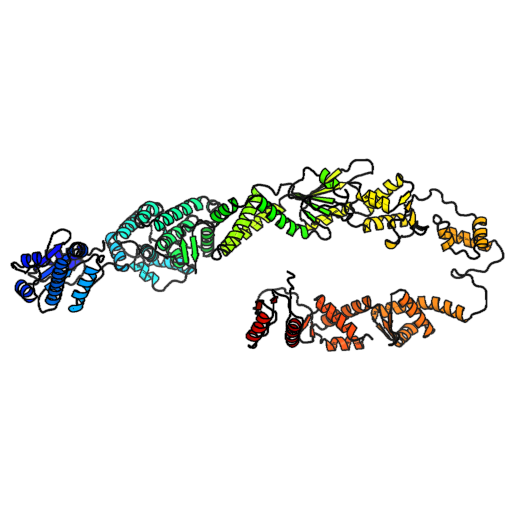.69 223 THR A N 1
ATOM 1799 C CA . THR A 1 223 ? -22.094 1.993 32.399 1.00 81.69 223 THR A CA 1
ATOM 1800 C C . THR A 1 223 ? -23.407 2.472 31.772 1.00 81.69 223 THR A C 1
ATOM 1802 O O . THR A 1 223 ? -24.077 1.720 31.072 1.00 81.69 223 THR A O 1
ATOM 1805 N N . ARG A 1 224 ? -23.768 3.753 31.952 1.00 82.50 224 ARG A N 1
ATOM 1806 C CA . ARG A 1 224 ? -24.976 4.342 31.349 1.00 82.50 224 ARG A CA 1
ATOM 1807 C C . ARG A 1 224 ? -24.883 4.440 29.825 1.00 82.50 224 ARG A C 1
ATOM 1809 O O . ARG A 1 224 ? -25.858 4.144 29.143 1.00 82.50 224 ARG A O 1
ATOM 1816 N N . GLN A 1 225 ? -23.746 4.887 29.298 1.00 88.50 225 GLN A N 1
ATOM 1817 C CA . GLN A 1 225 ? -23.527 4.984 27.851 1.00 88.50 225 GLN A CA 1
ATOM 1818 C C . GLN A 1 225 ? -23.497 3.596 27.210 1.00 88.50 225 GLN A C 1
ATOM 1820 O O . GLN A 1 225 ? -24.123 3.395 26.171 1.00 88.50 225 GLN A O 1
ATOM 1825 N N . LEU A 1 226 ? -22.828 2.643 27.864 1.00 89.06 226 LEU A N 1
ATOM 1826 C CA . LEU A 1 226 ? -22.778 1.251 27.438 1.00 89.06 226 LEU A CA 1
ATOM 1827 C C . LEU A 1 226 ? -24.179 0.629 27.406 1.00 89.06 226 LEU A C 1
ATOM 1829 O O . LEU A 1 226 ? -24.550 0.038 26.398 1.00 89.06 226 LEU A O 1
ATOM 1833 N N . LEU A 1 227 ? -24.979 0.838 28.457 1.00 88.69 227 LEU A N 1
ATOM 1834 C CA . LEU A 1 227 ? -26.362 0.365 28.535 1.00 88.69 227 LEU A CA 1
ATOM 1835 C C . LEU A 1 227 ? -27.219 0.914 27.390 1.00 88.69 227 LEU A C 1
ATOM 1837 O O . LEU A 1 227 ? -27.929 0.150 26.748 1.00 88.69 227 LEU A O 1
ATOM 1841 N N . ILE A 1 228 ? -27.148 2.221 27.113 1.00 90.94 228 ILE A N 1
ATOM 1842 C CA . ILE A 1 228 ? -27.913 2.840 26.018 1.00 90.94 228 ILE A CA 1
ATOM 1843 C C . ILE A 1 228 ? -27.492 2.249 24.670 1.00 90.94 228 ILE A C 1
ATOM 1845 O O . ILE A 1 228 ? -28.351 1.876 23.875 1.00 90.94 228 ILE A O 1
ATOM 1849 N N . LEU A 1 229 ? -26.183 2.151 24.417 1.00 92.81 229 LEU A N 1
ATOM 1850 C CA . LEU A 1 229 ? -25.663 1.630 23.156 1.00 92.81 229 LEU A CA 1
ATOM 1851 C C . LEU A 1 229 ? -26.078 0.171 22.947 1.00 92.81 229 LEU A C 1
ATOM 1853 O O . LEU A 1 229 ? -26.695 -0.149 21.933 1.00 92.81 229 LEU A O 1
ATOM 1857 N N . LEU A 1 230 ? -25.776 -0.698 23.915 1.00 92.75 230 LEU A N 1
ATOM 1858 C CA . LEU A 1 230 ? -26.038 -2.130 23.805 1.00 92.75 230 LEU A CA 1
ATOM 1859 C C . LEU A 1 230 ? -27.533 -2.446 23.800 1.00 92.75 230 LEU A C 1
ATOM 1861 O O . LEU A 1 230 ? -27.939 -3.327 23.055 1.00 92.75 230 LEU A O 1
ATOM 1865 N N . ALA A 1 231 ? -28.373 -1.693 24.516 1.00 92.69 231 ALA A N 1
ATOM 1866 C CA . ALA A 1 231 ? -29.823 -1.866 24.427 1.00 92.69 231 ALA A CA 1
ATOM 1867 C C . ALA A 1 231 ? -30.346 -1.617 23.002 1.00 92.69 231 ALA A C 1
ATOM 1869 O O . ALA A 1 231 ? -31.227 -2.336 22.531 1.00 92.69 231 ALA A O 1
ATOM 1870 N N . ILE A 1 232 ? -29.798 -0.625 22.286 1.00 93.75 232 ILE A N 1
ATOM 1871 C CA . ILE A 1 232 ? -30.196 -0.366 20.897 1.00 93.75 232 ILE A CA 1
ATOM 1872 C C . ILE A 1 232 ? -29.620 -1.426 19.955 1.00 93.75 232 ILE A C 1
ATOM 1874 O O . ILE A 1 232 ? -30.343 -1.871 19.064 1.00 93.75 232 ILE A O 1
ATOM 1878 N N . VAL A 1 233 ? -28.369 -1.860 20.157 1.00 94.44 233 VAL A N 1
ATOM 1879 C CA . VAL A 1 233 ? -27.768 -2.955 19.371 1.00 94.44 233 VAL A CA 1
ATOM 1880 C C . VAL A 1 233 ? -28.605 -4.224 19.512 1.00 94.44 233 VAL A C 1
ATOM 1882 O O . VAL A 1 233 ? -29.060 -4.748 18.503 1.00 94.44 233 VAL A O 1
ATOM 1885 N N . VAL A 1 234 ? -28.910 -4.653 20.741 1.00 93.12 234 VAL A N 1
ATOM 1886 C CA . VAL A 1 234 ? -29.767 -5.819 21.024 1.00 93.12 234 VAL A CA 1
ATOM 1887 C C . VAL A 1 234 ? -31.128 -5.665 20.354 1.00 93.12 234 VAL A C 1
ATOM 1889 O O . VAL A 1 234 ? -31.575 -6.562 19.649 1.00 93.12 234 VAL A O 1
ATOM 1892 N N . LYS A 1 235 ? -31.770 -4.499 20.493 1.00 92.12 235 LYS A N 1
ATOM 1893 C CA . LYS A 1 235 ? -33.069 -4.237 19.860 1.00 92.12 235 LYS A CA 1
ATOM 1894 C C . LYS A 1 235 ? -33.019 -4.340 18.330 1.00 92.12 235 LYS A C 1
ATOM 1896 O O . LYS A 1 235 ? -34.002 -4.755 17.723 1.00 92.12 235 LYS A O 1
ATOM 1901 N N . ARG A 1 236 ? -31.918 -3.918 17.698 1.00 93.25 236 ARG A N 1
ATOM 1902 C CA . ARG A 1 236 ? -31.742 -3.929 16.233 1.00 93.25 236 ARG A CA 1
ATOM 1903 C C . ARG A 1 236 ? -31.237 -5.265 15.686 1.00 93.25 236 ARG A C 1
ATOM 1905 O O . ARG A 1 236 ? -31.386 -5.495 14.491 1.00 93.25 236 ARG A O 1
ATOM 1912 N N . LYS A 1 237 ? -30.615 -6.091 16.527 1.00 91.94 237 LYS A N 1
ATOM 1913 C CA . LYS A 1 237 ? -29.904 -7.329 16.167 1.00 91.94 237 LYS A CA 1
ATOM 1914 C C . LYS A 1 237 ? -30.410 -8.522 16.974 1.00 91.94 237 LYS A C 1
ATOM 1916 O O . LYS A 1 237 ? -29.641 -9.403 17.340 1.00 91.94 237 LYS A O 1
ATOM 1921 N N . ILE A 1 238 ? -31.704 -8.521 17.288 1.00 83.81 238 ILE A N 1
ATOM 1922 C CA . ILE A 1 238 ? -32.347 -9.549 18.116 1.00 83.81 238 ILE A CA 1
ATOM 1923 C C . ILE A 1 238 ? -32.324 -10.939 17.460 1.00 83.81 238 ILE A C 1
ATOM 1925 O O . ILE A 1 238 ? -32.499 -11.943 18.134 1.00 83.81 238 ILE A O 1
ATOM 1929 N N . ASP A 1 239 ? -32.108 -10.982 16.145 1.00 85.75 239 ASP A N 1
ATOM 1930 C CA . ASP A 1 239 ? -31.961 -12.179 15.320 1.00 85.75 239 ASP A CA 1
ATOM 1931 C C . ASP A 1 239 ? -30.555 -12.799 15.377 1.00 85.75 239 ASP A C 1
ATOM 1933 O O . ASP A 1 239 ? -30.322 -13.827 14.748 1.00 85.75 239 ASP A O 1
ATOM 1937 N N . LYS A 1 240 ? -29.597 -12.164 16.064 1.00 89.00 240 LYS A N 1
ATOM 1938 C CA . LYS A 1 240 ? -28.213 -12.638 16.141 1.00 89.00 240 LYS A CA 1
ATOM 1939 C C . LYS A 1 240 ? -27.970 -13.435 17.414 1.00 89.00 240 LYS A C 1
ATOM 1941 O O . LYS A 1 240 ? -28.239 -12.960 18.511 1.00 89.00 240 LYS A O 1
ATOM 1946 N N . ASP A 1 241 ? -27.343 -14.594 17.239 1.00 91.19 241 ASP A N 1
ATOM 1947 C CA . ASP A 1 241 ? -27.016 -15.512 18.333 1.00 91.19 241 ASP A CA 1
ATOM 1948 C C . ASP A 1 241 ? -25.944 -14.961 19.286 1.00 91.19 241 ASP A C 1
ATOM 1950 O O . ASP A 1 241 ? -25.983 -15.179 20.491 1.00 91.19 241 ASP A O 1
ATOM 1954 N N . LEU A 1 242 ? -24.968 -14.226 18.747 1.00 93.25 242 LEU A N 1
ATOM 1955 C CA . LEU A 1 242 ? -23.891 -13.606 19.516 1.00 93.25 242 LEU A CA 1
ATOM 1956 C C . LEU A 1 242 ? -23.599 -12.216 18.963 1.00 93.25 242 LEU A C 1
ATOM 1958 O O . LEU A 1 242 ? -23.445 -12.055 17.748 1.00 93.25 242 LEU A O 1
ATOM 1962 N N . LEU A 1 243 ? -23.504 -11.220 19.844 1.00 94.12 243 LEU A N 1
ATOM 1963 C CA . LEU A 1 243 ? -23.250 -9.829 19.475 1.00 94.12 243 LEU A CA 1
ATOM 1964 C C . LEU A 1 243 ? -21.756 -9.490 19.546 1.00 94.12 243 LEU A C 1
ATOM 1966 O O . LEU A 1 243 ? -21.119 -9.650 20.588 1.00 94.12 243 LEU A O 1
ATOM 1970 N N . ILE A 1 244 ? -21.207 -8.978 18.448 1.00 95.44 244 ILE A N 1
ATOM 1971 C CA . ILE A 1 244 ? -19.795 -8.619 18.253 1.00 95.44 244 ILE A CA 1
ATOM 1972 C C . ILE A 1 244 ? -19.652 -7.142 17.843 1.00 95.44 244 ILE A C 1
ATOM 1974 O O . ILE A 1 244 ? -20.635 -6.446 17.593 1.00 95.44 244 ILE A O 1
ATOM 1978 N N . CYS A 1 245 ? -18.418 -6.632 17.763 1.00 94.69 245 CYS A N 1
ATOM 1979 C CA . CYS A 1 245 ? -18.139 -5.226 17.425 1.00 94.69 245 CYS A CA 1
ATOM 1980 C C . CYS A 1 245 ? -18.802 -4.752 16.125 1.00 94.69 245 CYS A C 1
ATOM 1982 O O . CYS A 1 245 ? -19.358 -3.654 16.088 1.00 94.69 245 CYS A O 1
ATOM 1984 N N . SER A 1 246 ? -18.760 -5.565 15.070 1.00 95.19 246 SER A N 1
ATOM 1985 C CA . SER A 1 246 ? -19.298 -5.212 13.750 1.00 95.19 246 SER A CA 1
ATOM 1986 C C . SER A 1 246 ? -20.820 -5.017 13.701 1.00 95.19 246 SER A C 1
ATOM 1988 O O . SER A 1 246 ? -21.319 -4.400 12.755 1.00 95.19 246 SER A O 1
ATOM 1990 N N . ASP A 1 247 ? -21.556 -5.445 14.734 1.00 95.69 247 ASP A N 1
ATOM 1991 C CA . ASP A 1 247 ? -23.005 -5.226 14.840 1.00 95.69 247 ASP A CA 1
ATOM 1992 C C . ASP A 1 247 ? -23.390 -3.779 15.130 1.00 95.69 247 ASP A C 1
ATOM 1994 O O . ASP A 1 247 ? -24.554 -3.401 14.958 1.00 95.69 247 ASP A O 1
ATOM 1998 N N . ILE A 1 248 ? -22.428 -2.964 15.570 1.00 94.75 248 ILE A N 1
ATOM 1999 C CA . ILE A 1 248 ? -22.629 -1.532 15.737 1.00 94.75 248 ILE A CA 1
ATOM 2000 C C . ILE A 1 248 ? -22.759 -0.917 14.338 1.00 94.75 248 ILE A C 1
ATOM 2002 O O . ILE A 1 248 ? -21.798 -0.810 13.570 1.00 94.75 248 ILE A O 1
ATOM 2006 N N . ASP A 1 249 ? -23.984 -0.534 13.988 1.00 91.50 249 ASP A N 1
ATOM 2007 C CA . ASP A 1 249 ? -24.282 0.087 12.702 1.00 91.50 249 ASP A CA 1
ATOM 2008 C C . ASP A 1 249 ? -23.774 1.538 12.610 1.00 91.50 249 ASP A C 1
ATOM 2010 O O . ASP A 1 249 ? -23.519 2.210 13.614 1.00 91.50 249 ASP A O 1
ATOM 2014 N N . ASP A 1 250 ? -23.618 2.038 11.383 1.00 92.81 250 ASP A N 1
ATOM 2015 C CA . ASP A 1 250 ? -23.039 3.365 11.147 1.00 92.81 250 ASP A CA 1
ATOM 2016 C C . ASP A 1 250 ? -23.935 4.498 11.670 1.00 92.81 250 ASP A C 1
ATOM 2018 O O . ASP A 1 250 ? -23.428 5.557 12.047 1.00 92.81 250 ASP A O 1
ATOM 2022 N N . ASP A 1 251 ? -25.247 4.270 11.783 1.00 91.62 251 ASP A N 1
ATOM 2023 C CA . ASP A 1 251 ? -26.183 5.225 12.381 1.00 91.62 251 ASP A CA 1
ATOM 2024 C C . ASP A 1 251 ? -25.936 5.377 13.884 1.00 91.62 251 ASP A C 1
ATOM 2026 O O . ASP A 1 251 ? -25.936 6.496 14.405 1.00 91.62 251 ASP A O 1
ATOM 2030 N N . LEU A 1 252 ? -25.691 4.277 14.601 1.00 92.56 252 LEU A N 1
ATOM 2031 C CA . LEU A 1 252 ? -25.296 4.278 16.009 1.00 92.56 252 LEU A CA 1
ATOM 2032 C C . LEU A 1 252 ? -23.933 4.938 16.208 1.00 92.56 252 LEU A C 1
ATOM 2034 O O . LEU A 1 252 ? -23.756 5.701 17.163 1.00 92.56 252 LEU A O 1
ATOM 2038 N N . ILE A 1 253 ? -22.991 4.712 15.292 1.00 92.19 253 ILE A N 1
ATOM 2039 C CA . ILE A 1 253 ? -21.692 5.392 15.314 1.00 92.19 253 ILE A CA 1
ATOM 2040 C C . ILE A 1 253 ? -21.890 6.911 15.157 1.00 92.19 253 ILE A C 1
ATOM 2042 O O . ILE A 1 253 ? -21.394 7.686 15.983 1.00 92.19 253 ILE A O 1
ATOM 2046 N N . ARG A 1 254 ? -22.674 7.339 14.153 1.00 90.50 254 ARG A N 1
ATOM 2047 C CA . ARG A 1 254 ? -22.987 8.752 13.861 1.00 90.50 254 ARG A CA 1
ATOM 2048 C C . ARG A 1 254 ? -23.721 9.448 15.009 1.00 90.50 254 ARG A C 1
ATOM 2050 O O . ARG A 1 254 ? -23.408 10.597 15.318 1.00 90.50 254 ARG A O 1
ATOM 2057 N N . SER A 1 255 ? -24.691 8.776 15.629 1.00 87.06 255 SER A N 1
ATOM 2058 C CA . SER A 1 255 ? -25.595 9.375 16.624 1.00 87.06 255 SER A CA 1
ATOM 2059 C C . SER A 1 255 ? -25.108 9.248 18.070 1.00 87.06 255 SER A C 1
ATOM 2061 O O . SER A 1 255 ? -25.173 10.222 18.818 1.00 87.06 255 SER A O 1
ATOM 2063 N N . HIS A 1 256 ? -24.608 8.078 18.474 1.00 89.25 256 HIS A N 1
ATOM 2064 C CA . HIS A 1 256 ? -24.294 7.774 19.872 1.00 89.25 256 HIS A CA 1
ATOM 2065 C C . HIS A 1 256 ? -22.795 7.820 20.146 1.00 89.25 256 HIS A C 1
ATOM 2067 O O . HIS A 1 256 ? -22.371 8.606 20.993 1.00 89.25 256 HIS A O 1
ATOM 2073 N N . LEU A 1 257 ? -21.965 7.055 19.419 1.00 85.81 257 LEU A N 1
ATOM 2074 C CA . LEU A 1 257 ? -20.516 7.056 19.681 1.00 85.81 257 LEU A CA 1
ATOM 2075 C C . LEU A 1 257 ? -19.915 8.454 19.496 1.00 85.81 257 LEU A C 1
ATOM 2077 O O . LEU A 1 257 ? -19.135 8.903 20.336 1.00 85.81 257 LEU A O 1
ATOM 2081 N N . ARG A 1 258 ? -20.347 9.193 18.468 1.00 85.19 258 ARG A N 1
ATOM 2082 C CA . ARG A 1 258 ? -19.925 10.585 18.247 1.00 85.19 258 ARG A CA 1
ATOM 2083 C C . ARG A 1 258 ? -20.300 11.527 19.396 1.00 85.19 258 ARG A C 1
ATOM 2085 O O . ARG A 1 258 ? -19.562 12.472 19.670 1.00 85.19 258 ARG A O 1
ATOM 2092 N N . ALA A 1 259 ? -21.422 11.279 20.073 1.00 85.31 259 ALA A N 1
ATOM 2093 C CA . ALA A 1 259 ? -21.856 12.059 21.229 1.00 85.31 259 ALA A CA 1
ATOM 2094 C C . ALA A 1 259 ? -21.128 11.643 22.518 1.00 85.31 259 ALA A C 1
ATOM 2096 O O . ALA A 1 259 ? -20.743 12.499 23.315 1.00 85.31 259 ALA A O 1
ATOM 2097 N N . PHE A 1 260 ? -20.915 10.339 22.720 1.00 86.06 260 PHE A N 1
ATOM 2098 C CA . PHE A 1 260 ? -20.257 9.795 23.909 1.00 86.06 260 PHE A CA 1
ATOM 2099 C C . PHE A 1 260 ? -18.771 10.150 23.963 1.00 86.06 260 PHE A C 1
ATOM 2101 O O . PHE A 1 260 ? -18.255 10.463 25.035 1.00 86.06 260 PHE A O 1
ATOM 2108 N N . TYR A 1 261 ? -18.101 10.179 22.811 1.00 81.06 261 TYR A N 1
ATOM 2109 C CA . TYR A 1 261 ? -16.713 10.606 22.689 1.00 81.06 261 TYR A CA 1
ATOM 2110 C C . TYR A 1 261 ? -16.631 12.090 22.295 1.00 81.06 261 TYR A C 1
ATOM 2112 O O . TYR A 1 261 ? -16.307 12.441 21.163 1.00 81.06 261 TYR A O 1
ATOM 2120 N N . SER A 1 262 ? -16.911 12.978 23.253 1.00 71.38 262 SER A N 1
ATOM 2121 C CA . SER A 1 262 ? -17.086 14.425 23.030 1.00 71.38 262 SER A CA 1
ATOM 2122 C C . SER A 1 262 ? -15.823 15.205 22.621 1.00 71.38 262 SER A C 1
ATOM 2124 O O . SER A 1 262 ? -15.936 16.360 22.200 1.00 71.38 262 SER A O 1
ATOM 2126 N N . GLY A 1 263 ? -14.636 14.595 22.701 1.00 81.25 263 GLY A N 1
ATOM 2127 C CA . GLY A 1 263 ? -13.366 15.218 22.325 1.00 81.25 263 GLY A CA 1
ATOM 2128 C C . GLY A 1 263 ? -13.233 15.463 20.817 1.00 81.25 263 GLY A C 1
ATOM 2129 O O . GLY A 1 263 ? -13.537 14.591 20.007 1.00 81.25 263 GLY A O 1
ATOM 2130 N N . GLU A 1 264 ? -12.704 16.629 20.435 1.00 83.56 264 GLU A N 1
ATOM 2131 C CA . GLU A 1 264 ? -12.531 17.044 19.031 1.00 83.56 264 GLU A CA 1
ATOM 2132 C C . GLU A 1 264 ? -11.746 16.019 18.195 1.00 83.56 264 GLU A C 1
ATOM 2134 O O . GLU A 1 264 ? -12.121 15.697 17.068 1.00 83.56 264 GLU A O 1
ATOM 2139 N N . ARG A 1 265 ? -10.689 15.431 18.774 1.00 86.12 265 ARG A N 1
ATOM 2140 C CA . ARG A 1 265 ? -9.928 14.340 18.144 1.00 86.12 265 ARG A CA 1
ATOM 2141 C C . ARG A 1 265 ? -10.822 13.149 17.792 1.00 86.12 265 ARG A C 1
ATOM 2143 O O . ARG A 1 265 ? -10.694 12.598 16.704 1.00 86.12 265 ARG A O 1
ATOM 2150 N N . ASN A 1 266 ? -11.697 12.751 18.709 1.00 88.62 266 ASN A N 1
ATOM 2151 C CA . ASN A 1 266 ? -12.532 11.565 18.558 1.00 88.62 266 ASN A CA 1
ATOM 2152 C C . ASN A 1 266 ? -13.654 11.801 17.547 1.00 88.62 266 ASN A C 1
ATOM 2154 O O . ASN A 1 266 ? -13.917 10.928 16.727 1.00 88.62 266 ASN A O 1
ATOM 2158 N N . LYS A 1 267 ? -14.240 13.005 17.530 1.00 89.25 267 LYS A N 1
ATOM 2159 C CA . LYS A 1 267 ? -15.201 13.406 16.493 1.00 89.25 267 LYS A CA 1
ATOM 2160 C C . LYS A 1 267 ? -14.581 13.343 15.102 1.00 89.25 267 LYS A C 1
ATOM 2162 O O . LYS A 1 267 ? -15.137 12.688 14.232 1.00 89.25 267 LYS A O 1
ATOM 2167 N N . ARG A 1 268 ? -13.387 13.923 14.922 1.00 91.31 268 ARG A N 1
ATOM 2168 C CA . ARG A 1 268 ? -12.654 13.850 13.645 1.00 91.31 268 ARG A CA 1
ATOM 2169 C C . ARG A 1 268 ? -12.329 12.423 13.234 1.00 91.31 268 ARG A C 1
ATOM 2171 O O . ARG A 1 268 ? -12.342 12.129 12.050 1.00 91.31 268 ARG A O 1
ATOM 2178 N N . LEU A 1 269 ? -12.012 11.551 14.190 1.00 92.75 269 LEU A N 1
ATOM 2179 C CA . LEU A 1 269 ? -11.731 10.148 13.903 1.00 92.75 269 LEU A CA 1
ATOM 2180 C C . LEU A 1 269 ? -12.984 9.400 13.430 1.00 92.75 269 LEU A C 1
ATOM 2182 O O . LEU A 1 269 ? -12.900 8.613 12.495 1.00 92.75 269 LEU A O 1
ATOM 2186 N N . ILE A 1 270 ? -14.135 9.664 14.052 1.00 93.44 270 ILE A N 1
ATOM 2187 C CA . ILE A 1 270 ? -15.422 9.093 13.638 1.00 93.44 270 ILE A CA 1
ATOM 2188 C C . ILE A 1 270 ? -15.821 9.620 12.261 1.00 93.44 270 ILE A C 1
ATOM 2190 O O . ILE A 1 270 ? -16.178 8.830 11.395 1.00 93.44 270 ILE A O 1
ATOM 2194 N N . ASP A 1 271 ? -15.711 10.928 12.035 1.00 92.44 271 ASP A N 1
ATOM 2195 C CA . ASP A 1 271 ? -16.022 11.539 10.741 1.00 92.44 271 ASP A CA 1
ATOM 2196 C C . ASP A 1 271 ? -15.104 10.957 9.642 1.00 92.44 271 ASP A C 1
ATOM 2198 O O . ASP A 1 271 ? -15.573 10.567 8.577 1.00 92.44 271 ASP A O 1
ATOM 2202 N N . ALA A 1 272 ? -13.818 10.763 9.946 1.00 92.94 272 ALA A N 1
ATOM 2203 C CA . ALA A 1 272 ? -12.852 10.125 9.057 1.00 92.94 272 ALA A CA 1
ATOM 2204 C C . ALA A 1 272 ? -13.162 8.642 8.760 1.00 92.94 272 ALA A C 1
ATOM 2206 O O . ALA A 1 272 ? -12.989 8.205 7.626 1.00 92.94 272 ALA A O 1
ATOM 2207 N N . TYR A 1 273 ? -13.636 7.879 9.752 1.00 94.88 273 TYR A N 1
ATOM 2208 C CA . TYR A 1 273 ? -14.131 6.511 9.551 1.00 94.88 273 TYR A CA 1
ATOM 2209 C C . TYR A 1 273 ? -15.330 6.491 8.593 1.00 94.88 273 TYR A C 1
ATOM 2211 O O . TYR A 1 273 ? -15.372 5.675 7.679 1.00 94.88 273 TYR A O 1
ATOM 2219 N N . LEU A 1 274 ? -16.287 7.403 8.771 1.00 94.75 274 LEU A N 1
ATOM 2220 C CA . LEU A 1 274 ? -17.483 7.467 7.930 1.00 94.75 274 LEU A CA 1
ATOM 2221 C C . LEU A 1 274 ? -17.139 7.839 6.485 1.00 94.75 274 LEU A C 1
ATOM 2223 O O . LEU A 1 274 ? -17.654 7.217 5.563 1.00 94.75 274 LEU A O 1
ATOM 2227 N N . GLU A 1 275 ? -16.222 8.790 6.294 1.00 93.31 275 GLU A N 1
ATOM 2228 C CA . GLU A 1 275 ? -15.672 9.104 4.972 1.00 93.31 275 GLU A CA 1
ATOM 2229 C C . GLU A 1 275 ? -14.988 7.891 4.331 1.00 93.31 275 GLU A C 1
ATOM 2231 O O . GLU A 1 275 ? -15.166 7.662 3.139 1.00 93.31 275 GLU A O 1
ATOM 2236 N N . ASP A 1 276 ? -14.217 7.112 5.100 1.00 94.50 276 ASP A N 1
ATOM 2237 C CA . ASP A 1 276 ? -13.578 5.894 4.591 1.00 94.50 276 ASP A CA 1
ATOM 2238 C C . ASP A 1 276 ? -14.630 4.861 4.151 1.00 94.50 276 ASP A C 1
ATOM 2240 O O . ASP A 1 276 ? -14.473 4.266 3.089 1.00 94.50 276 ASP A O 1
ATOM 2244 N N . ILE A 1 277 ? -15.713 4.676 4.916 1.00 94.00 277 ILE A N 1
ATOM 2245 C CA . ILE A 1 277 ? -16.820 3.767 4.565 1.00 94.00 277 ILE A CA 1
ATOM 2246 C C . ILE A 1 277 ? -17.532 4.198 3.281 1.00 94.00 277 ILE A C 1
ATOM 2248 O O . ILE A 1 277 ? -17.793 3.362 2.410 1.00 94.00 277 ILE A O 1
ATOM 2252 N N . ASP A 1 278 ? -17.834 5.490 3.158 1.00 92.19 278 ASP A N 1
ATOM 2253 C CA . ASP A 1 278 ? -18.480 6.041 1.969 1.00 92.19 278 ASP A CA 1
ATOM 2254 C C . ASP A 1 278 ? -17.544 5.913 0.749 1.00 92.19 278 ASP A C 1
ATOM 2256 O O . ASP A 1 278 ? -17.974 5.508 -0.329 1.00 92.19 278 ASP A O 1
ATOM 2260 N N . PHE A 1 279 ? -16.240 6.144 0.938 1.00 90.62 279 PHE A N 1
ATOM 2261 C CA . PHE A 1 279 ? -15.225 6.021 -0.106 1.00 90.62 279 PHE A CA 1
ATOM 2262 C C . PHE A 1 279 ? -15.028 4.580 -0.600 1.00 90.62 279 PHE A C 1
ATOM 2264 O O . PHE A 1 279 ? -15.027 4.349 -1.811 1.00 90.62 279 PHE A O 1
ATOM 2271 N N . ILE A 1 280 ? -14.884 3.591 0.296 1.00 93.06 280 ILE A N 1
ATOM 2272 C CA . ILE A 1 280 ? -14.624 2.199 -0.122 1.00 93.06 280 ILE A CA 1
ATOM 2273 C C . ILE A 1 280 ? -15.781 1.597 -0.918 1.00 93.06 280 ILE A C 1
ATOM 2275 O O . ILE A 1 280 ? -15.548 0.759 -1.786 1.00 93.06 280 ILE A O 1
ATOM 2279 N N . LYS A 1 281 ? -17.017 2.037 -0.658 1.00 90.88 281 LYS A N 1
ATOM 2280 C CA . LYS A 1 281 ? -18.215 1.563 -1.359 1.00 90.88 281 LYS A CA 1
ATOM 2281 C C . LYS A 1 281 ? -18.156 1.857 -2.859 1.00 90.88 281 LYS A C 1
ATOM 2283 O O . LYS A 1 281 ? -18.733 1.124 -3.662 1.00 90.88 281 LYS A O 1
ATOM 2288 N N . ASP A 1 282 ? -17.452 2.923 -3.235 1.00 90.44 282 ASP A N 1
ATOM 2289 C CA . ASP A 1 282 ? -17.343 3.364 -4.617 1.00 90.44 282 ASP A CA 1
ATOM 2290 C C . ASP A 1 282 ? -16.137 2.809 -5.378 1.00 90.44 282 ASP A C 1
ATOM 2292 O O . ASP A 1 282 ? -16.084 2.970 -6.604 1.00 90.44 282 ASP A O 1
ATOM 2296 N N . LEU A 1 283 ? -15.218 2.121 -4.690 1.00 88.94 283 LEU A N 1
ATOM 2297 C CA . LEU A 1 283 ? -14.015 1.549 -5.288 1.00 88.94 283 LEU A CA 1
ATOM 2298 C C . LEU A 1 283 ? -14.333 0.373 -6.215 1.00 88.94 283 LEU A C 1
ATOM 2300 O O . LEU A 1 283 ? -15.238 -0.428 -5.973 1.00 88.94 283 LEU A O 1
ATOM 2304 N N . LYS A 1 284 ? -13.549 0.269 -7.292 1.00 87.44 284 LYS A N 1
ATOM 2305 C CA . LYS A 1 284 ? -13.744 -0.720 -8.355 1.00 87.44 284 LYS A CA 1
ATOM 2306 C C . LYS A 1 284 ? -13.644 -2.147 -7.817 1.00 87.44 284 LYS A C 1
ATOM 2308 O O . LYS A 1 284 ? -14.509 -2.958 -8.112 1.00 87.44 284 LYS A O 1
ATOM 2313 N N . GLU A 1 285 ? -12.648 -2.422 -6.980 1.00 86.94 285 GLU A N 1
ATOM 2314 C CA . GLU A 1 285 ? -12.409 -3.735 -6.375 1.00 86.94 285 GLU A CA 1
ATOM 2315 C C . GLU A 1 285 ? -13.589 -4.203 -5.513 1.00 86.94 285 GLU A C 1
ATOM 2317 O O . GLU A 1 285 ? -13.876 -5.395 -5.455 1.00 86.94 285 GLU A O 1
ATOM 2322 N N . VAL A 1 286 ? -14.305 -3.270 -4.883 1.00 90.25 286 VAL A N 1
ATOM 2323 C CA . VAL A 1 286 ? -15.506 -3.569 -4.095 1.00 90.25 286 VAL A CA 1
ATOM 2324 C C . VAL A 1 286 ? -16.724 -3.735 -5.007 1.00 90.25 286 VAL A C 1
ATOM 2326 O O . VAL A 1 286 ? -17.472 -4.696 -4.859 1.00 90.25 286 VAL A O 1
ATOM 2329 N N . LYS A 1 287 ? -16.905 -2.857 -6.004 1.00 90.31 287 LYS A N 1
ATOM 2330 C CA . LYS A 1 287 ? -18.009 -2.954 -6.982 1.00 90.31 287 LYS A CA 1
ATOM 2331 C C . LYS A 1 287 ? -17.952 -4.219 -7.839 1.00 90.31 287 LYS A C 1
ATOM 2333 O O . LYS A 1 287 ? -18.992 -4.742 -8.223 1.00 90.31 287 LYS A O 1
ATOM 2338 N N . GLU A 1 288 ? -16.750 -4.699 -8.137 1.00 90.75 288 GLU A N 1
ATOM 2339 C CA . GLU A 1 288 ? -16.505 -5.939 -8.879 1.00 90.75 288 GLU A CA 1
ATOM 2340 C C . GLU A 1 288 ? -16.484 -7.183 -7.970 1.00 90.75 288 GLU A C 1
ATOM 2342 O O . GLU A 1 288 ? -16.221 -8.279 -8.458 1.00 90.75 288 GLU A O 1
ATOM 2347 N N . ASN A 1 289 ? -16.791 -7.037 -6.671 1.00 86.81 289 ASN A N 1
ATOM 2348 C CA . ASN A 1 289 ? -16.781 -8.102 -5.658 1.00 86.81 289 ASN A CA 1
ATOM 2349 C C . ASN A 1 289 ? -15.436 -8.845 -5.531 1.00 86.81 289 ASN A C 1
ATOM 2351 O O . ASN A 1 289 ? -15.405 -10.005 -5.127 1.00 86.81 289 ASN A O 1
ATOM 2355 N N . ILE A 1 290 ? -14.321 -8.183 -5.855 1.00 89.31 290 ILE A N 1
ATOM 2356 C CA . ILE A 1 290 ? -12.967 -8.705 -5.612 1.00 89.31 290 ILE A CA 1
ATOM 2357 C C . ILE A 1 290 ? -12.663 -8.645 -4.111 1.00 89.31 290 ILE A C 1
ATOM 2359 O O . ILE A 1 290 ? -12.099 -9.578 -3.553 1.00 89.31 290 ILE A O 1
ATOM 2363 N N . ILE A 1 291 ? -13.063 -7.552 -3.451 1.00 92.56 291 ILE A N 1
ATOM 2364 C CA . ILE A 1 291 ? -12.959 -7.370 -1.999 1.00 92.56 291 ILE A CA 1
ATOM 2365 C C . ILE A 1 291 ? -14.362 -7.221 -1.408 1.00 92.56 291 ILE A C 1
ATOM 2367 O O . ILE A 1 291 ? -15.164 -6.419 -1.887 1.00 92.56 291 ILE A O 1
ATOM 2371 N N . SER A 1 292 ? -14.651 -7.958 -0.332 1.00 93.81 292 SER A N 1
ATOM 2372 C CA . SER A 1 292 ? -15.938 -7.874 0.367 1.00 93.81 292 SER A CA 1
ATOM 2373 C C . SER A 1 292 ? -16.105 -6.529 1.080 1.00 93.81 292 SER A C 1
ATOM 2375 O O . SER A 1 292 ? -15.300 -6.155 1.945 1.00 93.81 292 SER A O 1
ATOM 2377 N N . TYR A 1 293 ? -17.184 -5.812 0.747 1.00 94.75 293 TYR A N 1
ATOM 2378 C CA . TYR A 1 293 ? -17.577 -4.586 1.446 1.00 94.75 293 TYR A CA 1
ATOM 2379 C C . TYR A 1 293 ? -17.896 -4.858 2.918 1.00 94.75 293 TYR A C 1
ATOM 2381 O O . TYR A 1 293 ? -17.424 -4.129 3.789 1.00 94.75 293 TYR A O 1
ATOM 2389 N N . ASP A 1 294 ? -18.648 -5.923 3.201 1.00 93.56 294 ASP A N 1
ATOM 2390 C CA . ASP A 1 294 ? -19.085 -6.243 4.560 1.00 93.56 294 ASP A CA 1
ATOM 2391 C C . ASP A 1 294 ? -17.892 -6.565 5.456 1.00 93.56 294 ASP A C 1
ATOM 2393 O O . ASP A 1 294 ? -17.767 -6.007 6.544 1.00 93.56 294 ASP A O 1
ATOM 2397 N N . LEU A 1 295 ? -16.944 -7.374 4.971 1.00 94.88 295 LEU A N 1
ATOM 2398 C CA . LEU A 1 295 ? -15.722 -7.674 5.718 1.00 94.88 295 LEU A CA 1
ATOM 2399 C C . LEU A 1 295 ? -14.876 -6.411 5.946 1.00 94.88 295 LEU A C 1
ATOM 2401 O O . LEU A 1 295 ? -14.380 -6.177 7.051 1.00 94.88 295 LEU A O 1
ATOM 2405 N N . SER A 1 296 ? -14.766 -5.558 4.921 1.00 96.25 296 SER A N 1
ATOM 2406 C CA . SER A 1 296 ? -14.061 -4.275 5.001 1.00 96.25 296 SER A CA 1
ATOM 2407 C C . SER A 1 296 ? -14.668 -3.359 6.068 1.00 96.25 296 SER A C 1
ATOM 2409 O O . SER A 1 296 ? -13.953 -2.845 6.934 1.00 96.25 296 SER A O 1
ATOM 2411 N N . ARG A 1 297 ? -15.996 -3.194 6.049 1.00 96.38 297 ARG A N 1
ATOM 2412 C CA . ARG A 1 297 ? -16.742 -2.429 7.052 1.00 96.38 297 ARG A CA 1
ATOM 2413 C C . ARG A 1 297 ? -16.546 -3.031 8.440 1.00 96.38 297 ARG A C 1
ATOM 2415 O O . ARG A 1 297 ? -16.218 -2.300 9.372 1.00 96.38 297 ARG A O 1
ATOM 2422 N N . ASN A 1 298 ? -16.693 -4.346 8.581 1.00 96.31 298 ASN A N 1
ATOM 2423 C CA . ASN A 1 298 ? -16.599 -5.031 9.866 1.00 96.31 298 ASN A CA 1
ATOM 2424 C C . ASN A 1 298 ? -15.229 -4.825 10.528 1.00 96.31 298 ASN A C 1
ATOM 2426 O O . ASN A 1 298 ? -15.171 -4.552 11.731 1.00 96.31 298 ASN A O 1
ATOM 2430 N N . PHE A 1 299 ? -14.130 -4.867 9.767 1.00 97.31 299 PHE A N 1
ATOM 2431 C CA . PHE A 1 299 ? -12.799 -4.569 10.304 1.00 97.31 299 PHE A CA 1
ATOM 2432 C C . PHE A 1 299 ? -12.630 -3.106 10.716 1.00 97.31 299 PHE A C 1
ATOM 2434 O O . PHE A 1 299 ? -12.061 -2.831 11.777 1.00 97.31 299 PHE A O 1
ATOM 2441 N N . LEU A 1 300 ? -13.142 -2.156 9.929 1.00 96.75 300 LEU A N 1
ATOM 2442 C CA . LEU A 1 300 ? -13.062 -0.736 10.274 1.00 96.75 300 LEU A CA 1
ATOM 2443 C C . LEU A 1 300 ? -13.894 -0.409 11.527 1.00 96.75 300 LEU A C 1
ATOM 2445 O O . LEU A 1 300 ? -13.369 0.230 12.443 1.00 96.75 300 LEU A O 1
ATOM 2449 N N . VAL A 1 301 ? -15.137 -0.908 11.618 1.00 95.88 301 VAL A N 1
ATOM 2450 C CA . VAL A 1 301 ? -15.997 -0.772 12.812 1.00 95.88 301 VAL A CA 1
ATOM 2451 C C . VAL A 1 301 ? -15.306 -1.369 14.026 1.00 95.88 301 VAL A C 1
ATOM 2453 O O . VAL A 1 301 ? -15.249 -0.731 15.071 1.00 95.88 301 VAL A O 1
ATOM 2456 N N . THR A 1 302 ? -14.739 -2.568 13.893 1.00 96.44 302 THR A N 1
ATOM 2457 C CA . THR A 1 302 ? -14.059 -3.240 15.005 1.00 96.44 302 THR A CA 1
ATOM 2458 C C . THR A 1 302 ? -12.831 -2.464 15.469 1.00 96.44 302 THR A C 1
ATOM 2460 O O . THR A 1 302 ? -12.590 -2.351 16.665 1.00 96.44 302 THR A O 1
ATOM 2463 N N . THR A 1 303 ? -12.085 -1.846 14.552 1.00 96.50 303 THR A N 1
ATOM 2464 C CA . THR A 1 303 ? -10.895 -1.050 14.893 1.00 96.50 303 THR A CA 1
ATOM 2465 C C . THR A 1 303 ? -11.243 0.284 15.573 1.00 96.50 303 THR A C 1
ATOM 2467 O O . THR A 1 303 ? -10.444 0.828 16.348 1.00 96.50 303 THR A O 1
ATOM 2470 N N . LEU A 1 304 ? -12.422 0.846 15.290 1.00 95.19 304 LEU A N 1
ATOM 2471 C CA . LEU A 1 304 ? -12.805 2.194 15.709 1.00 95.19 304 LEU A CA 1
ATOM 2472 C C . LEU A 1 304 ? -12.858 2.380 17.241 1.00 95.19 304 LEU A C 1
ATOM 2474 O O . LEU A 1 304 ? -12.167 3.283 17.721 1.00 95.19 304 LEU A O 1
ATOM 2478 N N . PRO A 1 305 ? -13.572 1.558 18.040 1.00 92.19 305 PRO A N 1
ATOM 2479 C CA . PRO A 1 305 ? -13.598 1.695 19.499 1.00 92.19 305 PRO A CA 1
ATOM 2480 C C . PRO A 1 305 ? -12.211 1.645 20.142 1.00 92.19 305 PRO A C 1
ATOM 2482 O O . PRO A 1 305 ? -11.915 2.434 21.039 1.00 92.19 305 PRO A O 1
ATOM 2485 N N . TYR A 1 306 ? -11.323 0.779 19.644 1.00 92.69 306 TYR A N 1
ATOM 2486 C CA . TYR A 1 306 ? -9.940 0.714 20.116 1.00 92.69 306 TYR A CA 1
ATOM 2487 C C . TYR A 1 306 ? -9.174 1.998 19.803 1.00 92.69 306 TYR A C 1
ATOM 2489 O O . TYR A 1 306 ? -8.425 2.483 20.644 1.00 92.69 306 TYR A O 1
ATOM 2497 N N . SER A 1 307 ? -9.397 2.579 18.625 1.00 92.62 307 SER A N 1
ATOM 2498 C CA . SER A 1 307 ? -8.728 3.810 18.186 1.00 92.62 307 SER A CA 1
ATOM 2499 C C . SER A 1 307 ? -9.246 5.069 18.898 1.00 92.62 307 SER A C 1
ATOM 2501 O O . SER A 1 307 ? -8.531 6.069 18.987 1.00 92.62 307 SER A O 1
ATOM 2503 N N . LEU A 1 308 ? -10.478 5.023 19.422 1.00 89.50 308 LEU A N 1
ATOM 2504 C CA . LEU A 1 308 ? -11.085 6.081 20.240 1.00 89.50 308 LEU A CA 1
ATOM 2505 C C . LEU A 1 308 ? -10.518 6.135 21.665 1.00 89.50 308 LEU A C 1
ATOM 2507 O O . LEU A 1 308 ? -10.593 7.178 22.321 1.00 89.50 308 LEU A O 1
ATOM 2511 N N . LYS A 1 309 ? -9.915 5.039 22.139 1.00 84.50 309 LYS A N 1
ATOM 2512 C CA . LYS A 1 309 ? -9.140 5.022 23.382 1.00 84.50 309 LYS A CA 1
ATOM 2513 C C . LYS A 1 309 ? -7.796 5.706 23.147 1.00 84.50 309 LYS A C 1
ATOM 2515 O O . LYS A 1 309 ? -7.131 5.472 22.140 1.00 84.50 309 LYS A O 1
ATOM 2520 N N . SER A 1 310 ? -7.366 6.552 24.080 1.00 67.75 310 SER A N 1
ATOM 2521 C CA . SER A 1 310 ? -6.084 7.260 23.981 1.00 67.75 310 SER A CA 1
ATOM 2522 C C . SER A 1 310 ? -4.917 6.281 23.801 1.00 67.75 310 SER A C 1
ATOM 2524 O O . SER A 1 310 ? -4.565 5.563 24.728 1.00 67.75 310 SER A O 1
ATOM 2526 N N . GLY A 1 311 ? -4.330 6.251 22.598 1.00 67.12 311 GLY A N 1
ATOM 2527 C CA . GLY A 1 311 ? -3.224 5.344 22.256 1.00 67.12 311 GLY A CA 1
ATOM 2528 C C . GLY A 1 311 ? -3.637 3.889 22.001 1.00 67.12 311 GLY A C 1
ATOM 2529 O O . GLY A 1 311 ? -2.769 3.044 21.807 1.00 67.12 311 GLY A O 1
ATOM 2530 N N . GLY A 1 312 ? -4.937 3.588 21.980 1.00 81.19 312 GLY A N 1
ATOM 2531 C CA . GLY A 1 312 ? -5.442 2.238 21.760 1.00 81.19 312 GLY A CA 1
ATOM 2532 C C . GLY A 1 312 ? -5.354 1.798 20.297 1.00 81.19 312 GLY A C 1
ATOM 2533 O O . GLY A 1 312 ? -5.445 2.602 19.369 1.00 81.19 312 GLY A O 1
ATOM 2534 N N . SER A 1 313 ? -5.164 0.498 20.103 1.00 91.19 313 SER A N 1
ATOM 2535 C CA . SER A 1 313 ? -5.120 -0.186 18.808 1.00 91.19 313 SER A CA 1
ATOM 2536 C C . SER A 1 313 ? -5.686 -1.596 18.976 1.00 91.19 313 SER A C 1
ATOM 2538 O O . SER A 1 313 ? -5.636 -2.141 20.081 1.00 91.19 313 SER A O 1
ATOM 2540 N N . ALA A 1 314 ? -6.240 -2.179 17.918 1.00 94.62 314 ALA A N 1
ATOM 2541 C CA . ALA A 1 314 ? -6.785 -3.537 17.906 1.00 94.62 314 ALA A CA 1
ATOM 2542 C C . ALA A 1 314 ? -5.692 -4.537 17.496 1.00 94.62 314 ALA A C 1
ATOM 2544 O O . ALA A 1 314 ? -4.957 -4.276 16.546 1.00 94.62 314 ALA A O 1
ATOM 2545 N N . SER A 1 315 ? -5.541 -5.665 18.192 1.00 94.81 315 SER A N 1
ATOM 2546 C CA . SER A 1 315 ? -4.717 -6.769 17.677 1.00 94.81 315 SER A CA 1
ATOM 2547 C C . SER A 1 315 ? -5.401 -7.449 16.488 1.00 94.81 315 SER A C 1
ATOM 2549 O O . SER A 1 315 ? -6.578 -7.212 16.219 1.00 94.81 315 SER A O 1
ATOM 2551 N N . PHE A 1 316 ? -4.681 -8.320 15.778 1.00 94.75 316 PHE A N 1
ATOM 2552 C CA . PHE A 1 316 ? -5.302 -9.178 14.767 1.00 94.75 316 PHE A CA 1
ATOM 2553 C C . PHE A 1 316 ? -6.452 -10.010 15.360 1.00 94.75 316 PHE A C 1
ATOM 2555 O O . PHE A 1 316 ? -7.542 -10.012 14.802 1.00 94.75 316 PHE A O 1
ATOM 2562 N N . ASP A 1 317 ? -6.255 -10.606 16.538 1.00 94.50 317 ASP A N 1
ATOM 2563 C CA . ASP A 1 317 ? -7.295 -11.375 17.233 1.00 94.50 317 ASP A CA 1
ATOM 2564 C C . ASP A 1 317 ? -8.525 -10.515 17.568 1.00 94.50 317 ASP A C 1
ATOM 2566 O O . ASP A 1 317 ? -9.651 -10.957 17.362 1.00 94.50 317 ASP A O 1
ATOM 2570 N N . ASP A 1 318 ? -8.325 -9.263 18.014 1.00 95.06 318 ASP A N 1
ATOM 2571 C CA . ASP A 1 318 ? -9.426 -8.322 18.261 1.00 95.06 318 ASP A CA 1
ATOM 2572 C C . ASP A 1 318 ? -10.264 -8.104 16.984 1.00 95.06 318 ASP A C 1
ATOM 2574 O O . ASP A 1 318 ? -11.492 -8.052 17.048 1.00 95.06 318 ASP A O 1
ATOM 2578 N N . LEU A 1 319 ? -9.614 -8.015 15.816 1.00 96.31 319 LEU A N 1
ATOM 2579 C CA . LEU A 1 319 ? -10.305 -7.889 14.531 1.00 96.31 319 LEU A CA 1
ATOM 2580 C C . LEU A 1 319 ? -11.100 -9.143 14.176 1.00 96.31 319 LEU A C 1
ATOM 2582 O O . LEU A 1 319 ? -12.243 -9.015 13.745 1.00 96.31 319 LEU A O 1
ATOM 2586 N N . ILE A 1 320 ? -10.527 -10.333 14.369 1.00 96.25 320 ILE A N 1
ATOM 2587 C CA . ILE A 1 320 ? -11.215 -11.599 14.086 1.00 96.25 320 ILE A CA 1
ATOM 2588 C C . ILE A 1 320 ? -12.456 -11.736 14.968 1.00 96.25 320 ILE A C 1
ATOM 2590 O O . ILE A 1 320 ? -13.559 -11.882 14.445 1.00 96.25 320 ILE A O 1
ATOM 2594 N N . PHE A 1 321 ? -12.301 -11.571 16.283 1.00 95.75 321 PHE A N 1
ATOM 2595 C CA . PHE A 1 321 ? -13.400 -11.666 17.246 1.00 95.75 321 PHE A CA 1
ATOM 2596 C C . PHE A 1 321 ? -14.510 -10.629 17.029 1.00 95.75 321 PHE A C 1
ATOM 2598 O O . PHE A 1 321 ? -15.660 -10.865 17.393 1.00 95.75 321 PHE A O 1
ATOM 2605 N N . GLY A 1 322 ? -14.180 -9.455 16.488 1.00 94.75 322 GLY A N 1
ATOM 2606 C CA . GLY A 1 322 ? -15.152 -8.388 16.263 1.00 94.75 322 GLY A CA 1
ATOM 2607 C C . GLY A 1 322 ? -15.828 -8.402 14.889 1.00 94.75 322 GLY A C 1
ATOM 2608 O O . GLY A 1 322 ? -16.890 -7.787 14.746 1.00 94.75 322 GLY A O 1
ATOM 2609 N N . ALA A 1 323 ? -15.249 -9.082 13.893 1.00 95.94 323 ALA A N 1
ATOM 2610 C CA . ALA A 1 323 ? -15.662 -8.977 12.491 1.00 95.94 323 ALA A CA 1
ATOM 2611 C C . ALA A 1 323 ? -16.072 -10.297 11.820 1.00 95.94 323 ALA A C 1
ATOM 2613 O O . ALA A 1 323 ? -16.846 -10.252 10.861 1.00 95.94 323 ALA A O 1
ATOM 2614 N N . VAL A 1 324 ? -15.555 -11.443 12.274 1.00 94.38 324 VAL A N 1
ATOM 2615 C CA . VAL A 1 324 ? -15.744 -12.741 11.609 1.00 94.38 324 VAL A CA 1
ATOM 2616 C C . VAL A 1 324 ? -16.886 -13.511 12.268 1.00 94.38 324 VAL A C 1
ATOM 2618 O O . VAL A 1 324 ? -16.899 -13.703 13.479 1.00 94.38 324 VAL A O 1
ATOM 2621 N N . ARG A 1 325 ? -17.855 -13.951 11.459 1.00 89.62 325 ARG A N 1
ATOM 2622 C CA . ARG A 1 325 ? -19.015 -14.754 11.897 1.00 89.62 325 ARG A CA 1
ATOM 2623 C C . ARG A 1 325 ? -19.177 -16.067 11.146 1.00 89.62 325 ARG A C 1
ATOM 2625 O O . ARG A 1 325 ? -19.873 -16.954 11.618 1.00 89.62 325 ARG A O 1
ATOM 2632 N N . GLU A 1 326 ? -18.574 -16.156 9.973 1.00 90.94 326 GLU A N 1
ATOM 2633 C CA . GLU A 1 326 ? -18.661 -17.295 9.069 1.00 90.94 326 GLU A CA 1
ATOM 2634 C C . GLU A 1 326 ? -17.236 -17.741 8.724 1.00 90.94 326 GLU A C 1
ATOM 2636 O O . GLU A 1 326 ? -16.307 -16.932 8.843 1.00 90.94 326 GLU A O 1
ATOM 2641 N N . PRO A 1 327 ? -17.035 -19.002 8.304 1.00 89.38 327 PRO A N 1
ATOM 2642 C CA . PRO A 1 327 ? -15.736 -19.467 7.835 1.00 89.38 327 PRO A CA 1
ATOM 2643 C C . PRO A 1 327 ? -15.228 -18.599 6.676 1.00 89.38 327 PRO A C 1
ATOM 2645 O O . PRO A 1 327 ? -15.856 -18.521 5.621 1.00 89.38 327 PRO A O 1
ATOM 2648 N N . ILE A 1 328 ? -14.081 -17.946 6.868 1.00 91.62 328 ILE A N 1
ATOM 2649 C CA . ILE A 1 328 ? -13.424 -17.097 5.866 1.00 91.62 328 ILE A CA 1
ATOM 2650 C C . ILE A 1 328 ? -11.957 -17.510 5.779 1.00 91.62 328 ILE A C 1
ATOM 2652 O O . ILE A 1 328 ? -11.308 -17.771 6.794 1.00 91.62 328 ILE A O 1
ATOM 2656 N N . ASN A 1 329 ? -11.411 -17.550 4.562 1.00 90.19 329 ASN A N 1
ATOM 2657 C CA . ASN A 1 329 ? -10.005 -17.864 4.361 1.00 90.19 329 ASN A CA 1
ATOM 2658 C C . ASN A 1 329 ? -9.118 -16.735 4.911 1.00 90.19 329 ASN A C 1
ATOM 2660 O O . ASN A 1 329 ? -9.336 -15.549 4.656 1.00 90.19 329 ASN A O 1
ATOM 2664 N N . LYS A 1 330 ? -8.050 -17.106 5.621 1.00 90.31 330 LYS A N 1
ATOM 2665 C CA . LYS A 1 330 ? -7.038 -16.167 6.114 1.00 90.31 330 LYS A CA 1
ATOM 2666 C C . LYS A 1 330 ? -6.434 -15.293 5.007 1.00 90.31 330 LYS A C 1
ATOM 2668 O O . LYS A 1 330 ? -6.126 -14.132 5.262 1.00 90.31 330 LYS A O 1
ATOM 2673 N N . MET A 1 331 ? -6.301 -15.820 3.789 1.00 91.56 331 MET A N 1
ATOM 2674 C CA . MET A 1 331 ? -5.835 -15.046 2.635 1.00 91.56 331 MET A CA 1
ATOM 2675 C C . MET A 1 331 ? -6.770 -13.870 2.320 1.00 91.56 331 MET A C 1
ATOM 2677 O O . MET A 1 331 ? -6.285 -12.751 2.166 1.00 91.56 331 MET A O 1
ATOM 2681 N N . ASP A 1 332 ? -8.088 -14.086 2.328 1.00 92.44 332 ASP A N 1
ATOM 2682 C CA . ASP A 1 332 ? -9.086 -13.040 2.057 1.00 92.44 332 ASP A CA 1
ATOM 2683 C C . ASP A 1 332 ? -9.066 -11.956 3.144 1.00 92.44 332 ASP A C 1
ATOM 2685 O O . ASP A 1 332 ? -9.201 -10.760 2.867 1.00 92.44 332 ASP A O 1
ATOM 2689 N N . ILE A 1 333 ? -8.834 -12.362 4.397 1.00 94.44 333 ILE A N 1
ATOM 2690 C CA . ILE A 1 333 ? -8.645 -11.448 5.530 1.00 94.44 333 ILE A CA 1
ATOM 2691 C C . ILE A 1 333 ? -7.397 -10.584 5.316 1.00 94.44 333 ILE A C 1
ATOM 2693 O O . ILE A 1 333 ? -7.466 -9.356 5.419 1.00 94.44 333 ILE A O 1
ATOM 2697 N N . ASP A 1 334 ? -6.262 -11.203 4.987 1.00 92.94 334 ASP A N 1
ATOM 2698 C CA . ASP A 1 334 ? -4.999 -10.498 4.760 1.00 92.94 334 ASP A CA 1
ATOM 2699 C C . ASP A 1 334 ? -5.080 -9.547 3.556 1.00 92.94 334 ASP A C 1
ATOM 2701 O O . ASP A 1 334 ? -4.544 -8.435 3.604 1.00 92.94 334 ASP A O 1
ATOM 2705 N N . GLU A 1 335 ? -5.751 -9.952 2.477 1.00 93.56 335 GLU A N 1
ATOM 2706 C CA . GLU A 1 335 ? -6.000 -9.109 1.307 1.00 93.56 335 GLU A CA 1
ATOM 2707 C C . GLU A 1 335 ? -6.909 -7.929 1.641 1.00 93.56 335 GLU A C 1
ATOM 2709 O O . GLU A 1 335 ? -6.566 -6.790 1.315 1.00 93.56 335 GLU A O 1
ATOM 2714 N N . THR A 1 336 ? -7.991 -8.163 2.386 1.00 95.25 336 THR A N 1
ATOM 2715 C CA . THR A 1 336 ? -8.897 -7.102 2.842 1.00 95.25 336 THR A CA 1
ATOM 2716 C C . THR A 1 336 ? -8.169 -6.100 3.741 1.00 95.25 336 THR A C 1
ATOM 2718 O O . THR A 1 336 ? -8.281 -4.889 3.550 1.00 95.25 336 THR A O 1
ATOM 2721 N N . LEU A 1 337 ? -7.342 -6.558 4.685 1.00 94.75 337 LEU A N 1
ATOM 2722 C CA . LEU A 1 337 ? -6.564 -5.664 5.551 1.00 94.75 337 LEU A CA 1
ATOM 2723 C C . LEU A 1 337 ? -5.500 -4.876 4.777 1.00 94.75 337 LEU A C 1
ATOM 2725 O O . LEU A 1 337 ? -5.244 -3.712 5.102 1.00 94.75 337 LEU A O 1
ATOM 2729 N N . LYS A 1 338 ? -4.871 -5.468 3.754 1.00 90.94 338 LYS A N 1
ATOM 2730 C CA . LYS A 1 338 ? -3.949 -4.751 2.853 1.00 90.94 338 LYS A CA 1
ATOM 2731 C C . LYS A 1 338 ? -4.693 -3.713 2.014 1.00 90.94 338 LYS A C 1
ATOM 2733 O O . LYS A 1 338 ? -4.210 -2.587 1.890 1.00 90.94 338 LYS A O 1
ATOM 2738 N N . PHE A 1 339 ? -5.862 -4.068 1.483 1.00 92.50 339 PHE A N 1
ATOM 2739 C CA . PHE A 1 339 ? -6.750 -3.169 0.751 1.00 92.50 339 PHE A CA 1
ATOM 2740 C C . PHE A 1 339 ? -7.144 -1.968 1.619 1.00 92.50 339 PHE A C 1
ATOM 2742 O O . PHE A 1 339 ? -6.913 -0.822 1.233 1.00 92.50 339 PHE A O 1
ATOM 2749 N N . LEU A 1 340 ? -7.620 -2.207 2.842 1.00 94.06 340 LEU A N 1
ATOM 2750 C CA . LEU A 1 340 ? -7.986 -1.142 3.772 1.00 94.06 340 LEU A CA 1
ATOM 2751 C C . LEU A 1 340 ? -6.796 -0.234 4.100 1.00 94.06 340 LEU A C 1
ATOM 2753 O O . LEU A 1 340 ? -6.936 0.985 4.071 1.00 94.06 340 LEU A O 1
ATOM 2757 N N . GLN A 1 341 ? -5.605 -0.780 4.348 1.00 91.06 341 GLN A N 1
ATOM 2758 C CA . GLN A 1 341 ? -4.408 0.040 4.590 1.00 91.06 341 GLN A CA 1
ATOM 2759 C C . GLN A 1 341 ? -4.017 0.912 3.385 1.00 91.06 341 GLN A C 1
ATOM 2761 O O . GLN A 1 341 ? -3.483 2.008 3.571 1.00 91.06 341 GLN A O 1
ATOM 2766 N N . LYS A 1 342 ? -4.286 0.439 2.160 1.00 87.12 342 LYS A N 1
ATOM 2767 C CA . LYS A 1 342 ? -4.019 1.157 0.905 1.00 87.12 342 LYS A CA 1
ATOM 2768 C C . LYS A 1 342 ? -4.995 2.321 0.695 1.00 87.12 342 LYS A C 1
ATOM 2770 O O . LYS A 1 342 ? -4.567 3.408 0.300 1.00 87.12 342 LYS A O 1
ATOM 2775 N N . TRP A 1 343 ? -6.278 2.097 0.974 1.00 88.56 343 TRP A N 1
ATOM 2776 C CA . TRP A 1 343 ? -7.368 2.988 0.560 1.00 88.56 343 TRP A CA 1
ATOM 2777 C C . TRP A 1 343 ? -7.994 3.820 1.679 1.00 88.56 343 TRP A C 1
ATOM 2779 O O . TRP A 1 343 ? -8.616 4.838 1.397 1.00 88.56 343 TRP A O 1
ATOM 2789 N N . THR A 1 344 ? -7.798 3.438 2.939 1.00 93.12 344 THR A N 1
ATOM 2790 C CA . THR A 1 344 ? -8.431 4.086 4.099 1.00 93.12 344 THR A CA 1
ATOM 2791 C C . THR A 1 344 ? -7.388 4.663 5.052 1.00 93.12 344 THR A C 1
ATOM 2793 O O . THR A 1 344 ? -6.184 4.718 4.763 1.00 93.12 344 THR A O 1
ATOM 2796 N N . ARG A 1 345 ? -7.829 5.114 6.226 1.00 93.12 345 ARG A N 1
ATOM 2797 C CA . ARG A 1 345 ? -6.978 5.636 7.299 1.00 93.12 345 ARG A CA 1
ATOM 2798 C C . ARG A 1 345 ? -6.557 4.572 8.313 1.00 93.12 345 ARG A C 1
ATOM 2800 O O . ARG A 1 345 ? -5.930 4.920 9.318 1.00 93.12 345 ARG A O 1
ATOM 2807 N N . LEU A 1 346 ? -6.845 3.298 8.029 1.00 94.19 346 LEU A N 1
ATOM 2808 C CA . LEU A 1 346 ? -6.355 2.142 8.777 1.00 94.19 346 LEU A CA 1
ATOM 2809 C C . LEU A 1 346 ? -4.834 2.017 8.665 1.00 94.19 346 LEU A C 1
ATOM 2811 O O . LEU A 1 346 ? -4.273 2.047 7.568 1.00 94.19 346 LEU A O 1
ATOM 2815 N N . ARG A 1 347 ? -4.154 1.864 9.801 1.00 89.38 347 ARG A N 1
ATOM 2816 C CA . ARG A 1 347 ? -2.699 1.699 9.882 1.00 89.38 347 ARG A CA 1
ATOM 2817 C C . ARG A 1 347 ? -2.339 0.495 10.728 1.00 89.38 347 ARG A C 1
ATOM 2819 O O . ARG A 1 347 ? -2.985 0.249 11.740 1.00 89.38 347 ARG A O 1
ATOM 2826 N N . LYS A 1 348 ? -1.276 -0.199 10.321 1.00 89.25 348 LYS A N 1
ATOM 2827 C CA . LYS A 1 348 ? -0.655 -1.284 11.076 1.00 89.25 348 LYS A CA 1
ATOM 2828 C C . LYS A 1 348 ? 0.634 -0.783 11.738 1.00 89.25 348 LYS A C 1
ATOM 2830 O O . LYS A 1 348 ? 1.468 -0.182 11.065 1.00 89.25 348 LYS A O 1
ATOM 2835 N N . SER A 1 349 ? 0.792 -1.022 13.036 1.00 83.38 349 SER A N 1
ATOM 2836 C CA . SER A 1 349 ? 1.995 -0.731 13.825 1.00 83.38 349 SER A CA 1
ATOM 2837 C C . SER A 1 349 ? 2.255 -1.903 14.764 1.00 83.38 349 SER A C 1
ATOM 2839 O O . SER A 1 349 ? 1.371 -2.222 15.551 1.00 83.38 349 SER A O 1
ATOM 2841 N N . GLU A 1 350 ? 3.429 -2.541 14.683 1.00 79.56 350 GLU A N 1
ATOM 2842 C CA . GLU A 1 350 ? 3.818 -3.668 15.562 1.00 79.56 350 GLU A CA 1
ATOM 2843 C C . GLU A 1 350 ? 2.716 -4.749 15.687 1.00 79.56 350 GLU A C 1
ATOM 2845 O O . GLU A 1 350 ? 2.358 -5.174 16.779 1.00 79.56 350 GLU A O 1
ATOM 2850 N N . ASP A 1 351 ? 2.110 -5.138 14.556 1.00 83.62 351 ASP A N 1
ATOM 2851 C CA . ASP A 1 351 ? 0.975 -6.082 14.471 1.00 83.62 351 ASP A CA 1
ATOM 2852 C C . ASP A 1 351 ? -0.358 -5.642 15.100 1.00 83.62 351 ASP A C 1
ATOM 2854 O O . ASP A 1 351 ? -1.294 -6.435 15.226 1.00 83.62 351 ASP A O 1
ATOM 2858 N N . ARG A 1 352 ? -0.508 -4.352 15.397 1.00 92.44 352 ARG A N 1
ATOM 2859 C CA . ARG A 1 352 ? -1.775 -3.757 15.833 1.00 92.44 352 ARG A CA 1
ATOM 2860 C C . ARG A 1 352 ? -2.327 -2.782 14.804 1.00 92.44 352 ARG A C 1
ATOM 2862 O O . ARG A 1 352 ? -1.578 -2.095 14.113 1.00 92.44 352 ARG A O 1
ATOM 2869 N N . TYR A 1 353 ? -3.646 -2.698 14.733 1.00 94.81 353 TYR A N 1
ATOM 2870 C CA . TYR A 1 353 ? -4.397 -1.888 13.789 1.00 94.81 353 TYR A CA 1
ATOM 2871 C C . TYR A 1 353 ? -5.021 -0.679 14.481 1.00 94.81 353 TYR A C 1
ATOM 2873 O O . TYR A 1 353 ? -5.601 -0.786 15.562 1.00 94.81 353 TYR A O 1
ATOM 2881 N N . GLN A 1 354 ? -4.895 0.492 13.865 1.00 94.50 354 GLN A N 1
ATOM 2882 C CA . GLN A 1 354 ? -5.431 1.740 14.396 1.00 94.50 354 GLN A CA 1
ATOM 2883 C C . GLN A 1 354 ? -5.947 2.627 13.264 1.00 94.50 354 GLN A C 1
ATOM 2885 O O . GLN A 1 354 ? -5.289 2.791 12.235 1.00 94.50 354 GLN A O 1
ATOM 2890 N N . LEU A 1 355 ? -7.112 3.237 13.471 1.00 93.50 355 LEU A N 1
ATOM 2891 C CA . LEU A 1 355 ? -7.612 4.310 12.622 1.00 93.50 355 LEU A CA 1
ATOM 2892 C C . LEU A 1 355 ? -6.962 5.633 13.018 1.00 93.50 355 LEU A C 1
ATOM 2894 O O . LEU A 1 355 ? -6.799 5.953 14.197 1.00 93.50 355 LEU A O 1
ATOM 2898 N N . THR A 1 356 ? -6.614 6.431 12.016 1.00 90.69 356 THR A N 1
ATOM 2899 C CA . THR A 1 356 ? -5.996 7.743 12.216 1.00 90.69 356 THR A CA 1
ATOM 2900 C C . THR A 1 356 ? -6.825 8.841 11.561 1.00 90.69 356 THR A C 1
ATOM 2902 O O . THR A 1 356 ? -7.685 8.578 10.733 1.00 90.69 356 THR A O 1
ATOM 2905 N N . THR A 1 357 ? -6.556 10.099 11.908 1.00 89.12 357 THR A N 1
ATOM 2906 C CA . THR A 1 357 ? -7.150 11.261 11.224 1.00 89.12 357 THR A CA 1
ATOM 2907 C C . THR A 1 357 ? -6.328 11.718 10.015 1.00 89.12 357 THR A C 1
ATOM 2909 O O . THR A 1 357 ? -6.745 12.613 9.281 1.00 89.12 357 THR A O 1
ATOM 2912 N N . LYS A 1 358 ? -5.144 11.126 9.798 1.00 86.88 358 LYS A N 1
ATOM 2913 C CA . LYS A 1 358 ? -4.296 11.426 8.640 1.00 86.88 358 LYS A CA 1
ATOM 2914 C C . LYS A 1 358 ? -4.974 10.912 7.378 1.00 86.88 358 LYS A C 1
ATOM 2916 O O . LYS A 1 358 ? -5.584 9.853 7.407 1.00 86.88 358 LYS A O 1
ATOM 2921 N N . LEU A 1 359 ? -4.824 11.635 6.271 1.00 86.88 359 LEU A N 1
ATOM 2922 C CA . LEU A 1 359 ? -5.397 11.221 4.990 1.00 86.88 359 LEU A CA 1
ATOM 2923 C C . LEU A 1 359 ? -4.903 9.821 4.566 1.00 86.88 359 LEU A C 1
ATOM 2925 O O . LEU A 1 359 ? -3.757 9.458 4.873 1.00 86.88 359 LEU A O 1
ATOM 2929 N N . PRO A 1 360 ? -5.735 9.049 3.843 1.00 87.88 360 PRO A N 1
ATOM 2930 C CA . PRO A 1 360 ? -5.334 7.807 3.191 1.00 87.88 360 PRO A CA 1
ATOM 2931 C C . PRO A 1 360 ? -4.079 7.980 2.321 1.00 87.88 360 PRO A C 1
ATOM 2933 O O . PRO A 1 360 ? -3.908 9.049 1.727 1.00 87.88 360 PRO A O 1
ATOM 2936 N N . PRO A 1 361 ? -3.212 6.956 2.196 1.00 86.06 361 PRO A N 1
ATOM 2937 C CA . PRO A 1 361 ? -1.965 7.066 1.436 1.00 86.06 361 PRO A CA 1
ATOM 2938 C C . PRO A 1 361 ? -2.191 7.517 -0.011 1.00 86.06 361 PRO A C 1
ATOM 2940 O O . PRO A 1 361 ? -1.482 8.396 -0.492 1.00 86.06 361 PRO A O 1
ATOM 2943 N N . ILE A 1 362 ? -3.229 6.994 -0.670 1.00 86.00 362 ILE A N 1
ATOM 2944 C CA . ILE A 1 362 ? -3.579 7.373 -2.042 1.00 86.00 362 ILE A CA 1
ATOM 2945 C C . ILE A 1 362 ? -3.897 8.867 -2.185 1.00 86.00 362 ILE A C 1
ATOM 2947 O O . ILE A 1 362 ? -3.291 9.537 -3.014 1.00 86.00 362 ILE A O 1
ATOM 2951 N N . LEU A 1 363 ? -4.758 9.425 -1.328 1.00 85.44 363 LEU A N 1
ATOM 2952 C CA . LEU A 1 363 ? -5.137 10.842 -1.388 1.00 85.44 363 LEU A CA 1
ATOM 2953 C C . LEU A 1 363 ? -3.950 11.766 -1.100 1.00 85.44 363 LEU A C 1
ATOM 2955 O O . LEU A 1 363 ? -3.893 12.896 -1.580 1.00 85.44 363 LEU A O 1
ATOM 2959 N N . ARG A 1 364 ? -2.976 11.295 -0.318 1.00 87.88 364 ARG A N 1
ATOM 2960 C CA . ARG A 1 364 ? -1.736 12.035 -0.067 1.00 87.88 364 ARG A CA 1
ATOM 2961 C C . ARG A 1 364 ? -0.832 12.056 -1.288 1.00 87.88 364 ARG A C 1
ATOM 2963 O O . ARG A 1 364 ? -0.291 13.113 -1.596 1.00 87.88 364 ARG A O 1
ATOM 2970 N N . ILE A 1 365 ? -0.703 10.921 -1.978 1.00 90.00 365 ILE A N 1
ATOM 2971 C CA . ILE A 1 365 ? 0.010 10.848 -3.255 1.00 90.00 365 ILE A CA 1
ATOM 2972 C C . ILE A 1 365 ? -0.659 11.776 -4.266 1.00 90.00 365 ILE A C 1
ATOM 2974 O O . ILE A 1 365 ? 0.040 12.514 -4.946 1.00 90.00 365 ILE A O 1
ATOM 2978 N N . GLU A 1 366 ? -1.990 11.786 -4.342 1.00 87.38 366 GLU A N 1
ATOM 2979 C CA . GLU A 1 366 ? -2.723 12.649 -5.275 1.00 87.38 366 GLU A CA 1
ATOM 2980 C C . GLU A 1 366 ? -2.498 14.132 -4.988 1.00 87.38 366 GLU A C 1
ATOM 2982 O O . GLU A 1 366 ? -2.086 14.862 -5.885 1.00 87.38 366 GLU A O 1
ATOM 2987 N N . ARG A 1 367 ? -2.620 14.561 -3.727 1.00 89.50 367 ARG A N 1
ATOM 2988 C CA . ARG A 1 367 ? -2.301 15.944 -3.343 1.00 89.50 367 ARG A CA 1
ATOM 2989 C C . ARG A 1 367 ? -0.842 16.310 -3.607 1.00 89.50 367 ARG A C 1
ATOM 2991 O O . ARG A 1 367 ? -0.566 17.429 -4.017 1.00 89.50 367 ARG A O 1
ATOM 2998 N N . ARG A 1 368 ? 0.110 15.395 -3.380 1.00 90.62 368 ARG A N 1
ATOM 2999 C CA . ARG A 1 368 ? 1.531 15.655 -3.677 1.00 90.62 368 ARG A CA 1
ATOM 3000 C C . ARG A 1 368 ? 1.773 15.735 -5.183 1.00 90.62 368 ARG A C 1
ATOM 3002 O O . ARG A 1 368 ? 2.503 16.615 -5.623 1.00 90.62 368 ARG A O 1
ATOM 3009 N N . ALA A 1 369 ? 1.118 14.874 -5.961 1.00 91.06 369 ALA A N 1
ATOM 3010 C CA . ALA A 1 369 ? 1.156 14.876 -7.418 1.00 91.06 369 ALA A CA 1
ATOM 3011 C C . ALA A 1 369 ? 0.617 16.186 -8.010 1.00 91.06 369 ALA A C 1
ATOM 3013 O O . ALA A 1 369 ? 1.189 16.688 -8.971 1.00 91.06 369 ALA A O 1
ATOM 3014 N N . GLU A 1 370 ? -0.432 16.772 -7.428 1.00 89.50 370 GLU A N 1
ATOM 3015 C CA . GLU A 1 370 ? -0.978 18.071 -7.855 1.00 89.50 370 GLU A CA 1
ATOM 3016 C C . GLU A 1 370 ? 0.010 19.233 -7.679 1.00 89.50 370 GLU A C 1
ATOM 3018 O O . GLU A 1 370 ? -0.006 20.172 -8.473 1.00 89.50 370 GLU A O 1
ATOM 3023 N N . LEU A 1 371 ? 0.896 19.161 -6.681 1.00 91.69 371 LEU A N 1
ATOM 3024 C CA . LEU A 1 371 ? 1.919 20.183 -6.433 1.00 91.69 371 LEU A CA 1
ATOM 3025 C C . LEU A 1 371 ? 3.100 20.109 -7.412 1.00 91.69 371 LEU A C 1
ATOM 3027 O O . LEU A 1 371 ? 3.903 21.038 -7.469 1.00 91.69 371 LEU A O 1
ATOM 3031 N N . ILE A 1 372 ? 3.231 19.017 -8.170 1.00 92.25 372 ILE A N 1
ATOM 3032 C CA . ILE A 1 372 ? 4.351 18.806 -9.088 1.00 92.25 372 ILE A CA 1
ATOM 3033 C C . ILE A 1 372 ? 4.050 19.469 -10.436 1.00 92.25 372 ILE A C 1
ATOM 3035 O O . ILE A 1 372 ? 3.039 19.186 -11.091 1.00 92.25 372 ILE A O 1
ATOM 3039 N N . GLY A 1 373 ? 4.959 20.345 -10.867 1.00 90.62 373 GLY A N 1
ATOM 3040 C CA . GLY A 1 373 ? 4.879 21.028 -12.155 1.00 90.62 373 GLY A CA 1
ATOM 3041 C C . GLY A 1 373 ? 5.028 20.073 -13.343 1.00 90.62 373 GLY A C 1
ATOM 3042 O O . GLY A 1 373 ? 5.678 19.028 -13.256 1.00 90.62 373 GLY A O 1
ATOM 3043 N N . ASP A 1 374 ? 4.440 20.436 -14.484 1.00 89.94 374 ASP A N 1
ATOM 3044 C CA . ASP A 1 374 ? 4.538 19.630 -15.710 1.00 89.94 374 ASP A CA 1
ATOM 3045 C C . ASP A 1 374 ? 5.985 19.505 -16.204 1.00 89.94 374 ASP A C 1
ATOM 3047 O O . ASP A 1 374 ? 6.376 18.453 -16.706 1.00 89.94 374 ASP A O 1
ATOM 3051 N N . GLU A 1 375 ? 6.812 20.536 -16.013 1.00 89.50 375 GLU A N 1
ATOM 3052 C CA . GLU A 1 375 ? 8.220 20.529 -16.429 1.00 89.50 375 GLU A CA 1
ATOM 3053 C C . GLU A 1 375 ? 9.036 19.431 -15.729 1.00 89.50 375 GLU A C 1
ATOM 3055 O O . GLU A 1 375 ? 9.800 18.709 -16.382 1.00 89.50 375 GLU A O 1
ATOM 3060 N N . ASP A 1 376 ? 8.837 19.249 -14.422 1.00 90.75 376 ASP A N 1
ATOM 3061 C CA . ASP A 1 376 ? 9.513 18.210 -13.641 1.00 90.75 376 ASP A CA 1
ATOM 3062 C C . ASP A 1 376 ? 9.046 16.812 -14.050 1.00 90.75 376 ASP A C 1
ATOM 3064 O O . ASP A 1 376 ? 9.864 15.897 -14.212 1.00 90.75 376 ASP A O 1
ATOM 3068 N N . ALA A 1 377 ? 7.744 16.655 -14.307 1.00 91.06 377 ALA A N 1
ATOM 3069 C CA . ALA A 1 377 ? 7.182 15.410 -14.816 1.00 91.06 377 ALA A CA 1
ATOM 3070 C C . ALA A 1 377 ? 7.754 15.058 -16.201 1.00 91.06 377 ALA A C 1
ATOM 3072 O O . ALA A 1 377 ? 8.216 13.936 -16.418 1.00 91.06 377 ALA A O 1
ATOM 3073 N N . ILE A 1 378 ? 7.823 16.022 -17.124 1.00 89.62 378 ILE A N 1
ATOM 3074 C CA . ILE A 1 378 ? 8.413 15.835 -18.459 1.00 89.62 378 ILE A CA 1
ATOM 3075 C C . ILE A 1 378 ? 9.893 15.456 -18.350 1.00 89.62 378 ILE A C 1
ATOM 3077 O O . ILE A 1 378 ? 10.364 14.556 -19.054 1.00 89.62 378 ILE A O 1
ATOM 3081 N N . LYS A 1 379 ? 10.646 16.099 -17.452 1.00 90.19 379 LYS A N 1
ATOM 3082 C CA . LYS A 1 379 ? 12.057 15.779 -17.210 1.00 90.19 379 LYS A CA 1
ATOM 3083 C C . LYS A 1 379 ? 12.229 14.349 -16.693 1.00 90.19 379 LYS A C 1
ATOM 3085 O O . LYS A 1 379 ? 13.056 13.610 -17.232 1.00 90.19 379 LYS A O 1
ATOM 3090 N N . ARG A 1 380 ? 11.422 13.925 -15.714 1.00 89.94 380 ARG A N 1
ATOM 3091 C CA . ARG A 1 380 ? 11.459 12.558 -15.165 1.00 89.94 380 ARG A CA 1
ATOM 3092 C C . ARG A 1 380 ? 11.085 11.512 -16.214 1.00 89.94 380 ARG A C 1
ATOM 3094 O O . ARG A 1 380 ? 11.786 10.506 -16.332 1.00 89.94 380 ARG A O 1
ATOM 3101 N N . LEU A 1 381 ? 10.044 11.770 -17.008 1.00 90.31 381 LEU A N 1
ATOM 3102 C CA . LEU A 1 381 ? 9.641 10.924 -18.134 1.00 90.31 381 LEU A CA 1
ATOM 3103 C C . LEU A 1 381 ? 10.771 10.790 -19.161 1.00 90.31 381 LEU A C 1
ATOM 3105 O O . LEU A 1 381 ? 11.122 9.686 -19.577 1.00 90.31 381 LEU A O 1
ATOM 3109 N N . THR A 1 382 ? 11.401 11.913 -19.511 1.00 88.19 382 THR A N 1
ATOM 3110 C CA . THR A 1 382 ? 12.551 11.949 -20.420 1.00 88.19 382 THR A CA 1
ATOM 3111 C C . THR A 1 382 ? 13.689 11.067 -19.904 1.00 88.19 382 THR A C 1
ATOM 3113 O O . THR A 1 382 ? 14.300 10.328 -20.675 1.00 88.19 382 THR A O 1
ATOM 3116 N N . ASP A 1 383 ? 13.995 11.126 -18.608 1.00 88.12 383 ASP A N 1
ATOM 3117 C CA . ASP A 1 383 ? 15.058 10.318 -18.010 1.00 88.12 383 ASP A CA 1
ATOM 3118 C C . ASP A 1 383 ? 14.709 8.823 -17.953 1.00 88.12 383 ASP A C 1
ATOM 3120 O O . ASP A 1 383 ? 15.592 7.983 -18.154 1.00 88.12 383 ASP A O 1
ATOM 3124 N N . PHE A 1 384 ? 13.429 8.484 -17.776 1.00 87.19 384 PHE A N 1
ATOM 3125 C CA . PHE A 1 384 ? 12.945 7.106 -17.865 1.00 87.19 384 PHE A CA 1
ATOM 3126 C C . PHE A 1 384 ? 13.139 6.530 -19.276 1.00 87.19 384 PHE A C 1
ATOM 3128 O O . PHE A 1 384 ? 13.749 5.469 -19.435 1.00 87.19 384 PHE A O 1
ATOM 3135 N N . ILE A 1 385 ? 12.714 7.259 -20.315 1.00 86.44 385 ILE A N 1
ATOM 3136 C CA . ILE A 1 385 ? 12.867 6.823 -21.713 1.00 86.44 385 ILE A CA 1
ATOM 3137 C C . ILE A 1 385 ? 14.354 6.772 -22.097 1.00 86.44 385 ILE A C 1
ATOM 3139 O O . ILE A 1 385 ? 14.791 5.787 -22.686 1.00 86.44 385 ILE A O 1
ATOM 3143 N N . LYS A 1 386 ? 15.175 7.753 -21.682 1.00 85.12 386 LYS A N 1
ATOM 3144 C CA . LYS A 1 386 ? 16.641 7.728 -21.881 1.00 85.12 386 LYS A CA 1
ATOM 3145 C C . LYS A 1 386 ? 17.286 6.456 -21.363 1.00 85.12 386 LYS A C 1
ATOM 3147 O O . LYS A 1 386 ? 18.244 5.982 -21.967 1.00 85.12 386 LYS A O 1
ATOM 3152 N N . LYS A 1 387 ? 16.827 5.938 -20.222 1.00 84.19 387 LYS A N 1
ATOM 3153 C CA . LYS A 1 387 ? 17.373 4.706 -19.653 1.00 84.19 387 LYS A CA 1
ATOM 3154 C C . LYS A 1 387 ? 17.075 3.509 -20.560 1.00 84.19 387 LYS A C 1
ATOM 3156 O O . LYS A 1 387 ? 17.990 2.740 -20.815 1.00 84.19 387 LYS A O 1
ATOM 3161 N N . LYS A 1 388 ? 15.851 3.412 -21.088 1.00 79.50 388 LYS A N 1
ATOM 3162 C CA . LYS A 1 388 ? 15.413 2.317 -21.970 1.00 79.50 388 LYS A CA 1
ATOM 3163 C C . LYS A 1 388 ? 16.008 2.413 -23.384 1.00 79.50 388 LYS A C 1
ATOM 3165 O O . LYS A 1 388 ? 16.387 1.404 -23.952 1.00 79.50 388 LYS A O 1
ATOM 3170 N N . THR A 1 389 ? 16.165 3.607 -23.959 1.00 75.25 389 THR A N 1
ATOM 3171 C CA . THR A 1 389 ? 16.710 3.743 -25.329 1.00 75.25 389 THR A CA 1
ATOM 3172 C C . THR A 1 389 ? 18.238 3.752 -25.392 1.00 75.25 389 THR A C 1
ATOM 3174 O O . THR A 1 389 ? 18.800 3.658 -26.478 1.00 75.25 389 THR A O 1
ATOM 3177 N N . LYS A 1 390 ? 18.944 3.878 -24.258 1.00 69.00 390 LYS A N 1
ATOM 3178 C CA . LYS A 1 390 ? 20.409 3.701 -24.212 1.00 69.00 390 LYS A CA 1
ATOM 3179 C C . LYS A 1 390 ? 20.841 2.285 -24.609 1.00 69.00 390 LYS A C 1
ATOM 3181 O O . LYS A 1 390 ? 22.006 2.095 -24.944 1.00 69.00 390 LYS A O 1
ATOM 3186 N N . GLU A 1 391 ? 19.921 1.325 -24.561 1.00 56.72 391 GLU A N 1
ATOM 3187 C CA . GLU A 1 391 ? 20.151 -0.086 -24.874 1.00 56.72 391 GLU A CA 1
ATOM 3188 C C . GLU A 1 391 ? 20.168 -0.381 -26.386 1.00 56.72 391 GLU A C 1
ATOM 3190 O O . GLU A 1 391 ? 20.604 -1.463 -26.773 1.00 56.72 391 GLU A O 1
ATOM 3195 N N . ILE A 1 392 ? 19.827 0.590 -27.255 1.00 70.69 392 ILE A N 1
ATOM 3196 C CA . ILE A 1 392 ? 19.906 0.435 -28.720 1.00 70.69 392 ILE A CA 1
ATOM 3197 C C . ILE A 1 392 ? 21.382 0.269 -29.141 1.00 70.69 392 ILE A C 1
ATOM 3199 O O . ILE A 1 392 ? 22.122 1.237 -29.337 1.00 70.69 392 ILE A O 1
ATOM 3203 N N . LYS A 1 393 ? 21.832 -0.989 -29.230 1.00 62.28 393 LYS A N 1
ATOM 3204 C CA . LYS A 1 393 ? 23.238 -1.387 -29.401 1.00 62.28 393 LYS A CA 1
ATOM 3205 C C . LYS A 1 393 ? 23.873 -0.755 -30.647 1.00 62.28 393 LYS A C 1
ATOM 3207 O O . LYS A 1 393 ? 23.451 -1.009 -31.770 1.00 62.28 393 LYS A O 1
ATOM 3212 N N . GLY A 1 394 ? 24.954 0.002 -30.437 1.00 65.44 394 GLY A N 1
ATOM 3213 C CA . GLY A 1 394 ? 25.876 0.453 -31.488 1.00 65.44 394 GLY A CA 1
ATOM 3214 C C . GLY A 1 394 ? 25.644 1.862 -32.046 1.00 65.44 394 GLY A C 1
ATOM 3215 O O . GLY A 1 394 ? 26.525 2.367 -32.736 1.00 65.44 394 GLY A O 1
ATOM 3216 N N . VAL A 1 395 ? 24.531 2.536 -31.720 1.00 73.88 395 VAL A N 1
ATOM 3217 C CA . VAL A 1 395 ? 24.214 3.880 -32.245 1.00 73.88 395 VAL A CA 1
ATOM 3218 C C . VAL A 1 395 ? 23.902 4.862 -31.120 1.00 73.88 395 VAL A C 1
ATOM 3220 O O . VAL A 1 395 ? 23.206 4.557 -30.156 1.00 73.88 395 VAL A O 1
ATOM 3223 N N . LYS A 1 396 ? 24.404 6.094 -31.245 1.00 78.31 396 LYS A N 1
ATOM 3224 C CA . LYS A 1 396 ? 24.162 7.146 -30.257 1.00 78.31 396 LYS A CA 1
ATOM 3225 C C . LYS A 1 396 ? 22.742 7.705 -30.398 1.00 78.31 396 LYS A C 1
ATOM 3227 O O . LYS A 1 396 ? 22.408 8.325 -31.409 1.00 78.31 396 LYS A O 1
ATOM 3232 N N . THR A 1 397 ? 21.931 7.545 -29.353 1.00 83.88 397 THR A N 1
ATOM 3233 C CA . THR A 1 397 ? 20.589 8.140 -29.267 1.00 83.88 397 THR A CA 1
ATOM 3234 C C . THR A 1 397 ? 20.637 9.560 -28.703 1.00 83.88 397 THR A C 1
ATOM 3236 O O . THR A 1 397 ? 21.314 9.818 -27.702 1.00 83.88 397 THR A O 1
ATOM 3239 N N . PHE A 1 398 ? 19.873 10.474 -29.292 1.00 84.44 398 PHE A N 1
ATOM 3240 C CA . PHE A 1 398 ? 19.729 11.862 -28.857 1.00 84.44 398 PHE A CA 1
ATOM 3241 C C . PHE A 1 398 ? 18.274 12.130 -28.495 1.00 84.44 398 PHE A C 1
ATOM 3243 O O . PHE A 1 398 ? 17.384 11.723 -29.221 1.00 84.44 398 PHE A O 1
ATOM 3250 N N . PHE A 1 399 ? 18.022 12.814 -27.383 1.00 82.81 399 PHE A N 1
ATOM 3251 C CA . PHE A 1 399 ? 16.662 13.189 -26.990 1.00 82.81 399 PHE A CA 1
ATOM 3252 C C . PHE A 1 399 ? 16.373 14.615 -27.432 1.00 82.81 399 PHE A C 1
ATOM 3254 O O . PHE A 1 399 ? 17.087 15.537 -27.021 1.00 82.81 399 PHE A O 1
ATOM 3261 N N . GLY A 1 400 ? 15.337 14.776 -28.255 1.00 81.56 400 GLY A N 1
ATOM 3262 C CA . GLY A 1 400 ? 15.021 16.036 -28.918 1.00 81.56 400 GLY A CA 1
ATOM 3263 C C . GLY A 1 400 ? 16.083 16.469 -29.936 1.00 81.56 400 GLY A C 1
ATOM 3264 O O . GLY A 1 400 ? 16.953 15.697 -30.341 1.00 81.56 400 GLY A O 1
ATOM 3265 N N . ASP A 1 401 ? 16.030 17.738 -30.337 1.00 77.19 401 ASP A N 1
ATOM 3266 C CA . ASP A 1 401 ? 16.856 18.296 -31.413 1.00 77.19 401 ASP A CA 1
ATOM 3267 C C . ASP A 1 401 ? 18.058 19.128 -30.916 1.00 77.19 401 ASP A C 1
ATOM 3269 O O . ASP A 1 401 ? 19.055 19.263 -31.623 1.00 77.19 401 ASP A O 1
ATOM 3273 N N . LYS A 1 402 ? 18.016 19.648 -29.680 1.00 77.12 402 LYS A N 1
ATOM 3274 C CA . LYS A 1 402 ? 19.018 20.590 -29.131 1.00 77.12 402 LYS A CA 1
ATOM 3275 C C . LYS A 1 402 ? 20.464 20.078 -29.125 1.00 77.12 402 LYS A C 1
ATOM 3277 O O . LYS A 1 402 ? 21.394 20.877 -29.146 1.00 77.12 402 LYS A O 1
ATOM 3282 N N . LYS A 1 403 ? 20.672 18.760 -29.036 1.00 78.31 403 LYS A N 1
ATOM 3283 C CA . LYS A 1 403 ? 22.013 18.142 -28.961 1.00 78.31 403 LYS A CA 1
ATOM 3284 C C . LYS A 1 403 ? 22.504 17.576 -30.296 1.00 78.31 403 LYS A C 1
ATOM 3286 O O . LYS A 1 403 ? 23.601 17.014 -30.330 1.00 78.31 403 LYS A O 1
ATOM 3291 N N . LEU A 1 404 ? 21.714 17.694 -31.363 1.00 82.19 404 LEU A N 1
ATOM 3292 C CA . LEU A 1 404 ? 22.107 17.241 -32.691 1.00 82.19 404 LEU A CA 1
ATOM 3293 C C . LEU A 1 404 ? 23.159 18.188 -33.275 1.00 82.19 404 LEU A C 1
ATOM 3295 O O . LEU A 1 404 ? 23.046 19.407 -33.175 1.00 82.19 404 LEU A O 1
ATOM 3299 N N . LYS A 1 405 ? 24.207 17.604 -33.856 1.00 82.19 405 LYS A N 1
ATOM 3300 C CA . LYS A 1 405 ? 25.301 18.322 -34.513 1.00 82.19 405 LYS A CA 1
ATOM 3301 C C . LYS A 1 405 ? 25.541 17.732 -35.897 1.00 82.19 405 LYS A C 1
ATOM 3303 O O . LYS A 1 405 ? 25.356 16.528 -36.095 1.00 82.19 405 LYS A O 1
ATOM 3308 N N . MET A 1 406 ? 26.002 18.581 -36.809 1.00 83.44 406 MET A N 1
ATOM 3309 C CA . MET A 1 406 ? 26.464 18.198 -38.138 1.00 83.44 406 MET A CA 1
ATOM 3310 C C . MET A 1 406 ? 27.773 17.403 -38.007 1.00 83.44 406 MET A C 1
ATOM 3312 O O . MET A 1 406 ? 28.852 17.980 -37.905 1.00 83.44 406 MET A O 1
ATOM 3316 N N . ASP A 1 407 ? 27.664 16.078 -37.936 1.00 84.06 407 ASP A N 1
ATOM 3317 C CA . ASP A 1 407 ? 28.792 15.145 -37.989 1.00 84.06 407 ASP A CA 1
ATOM 3318 C C . ASP A 1 407 ? 28.397 13.866 -38.749 1.00 84.06 407 ASP A C 1
ATOM 3320 O O . ASP A 1 407 ? 27.206 13.593 -38.938 1.00 84.06 407 ASP A O 1
ATOM 3324 N N . GLU A 1 408 ? 29.398 13.110 -39.194 1.00 84.06 408 GLU A N 1
ATOM 3325 C CA . GLU A 1 408 ? 29.260 11.929 -40.063 1.00 84.06 408 GLU A CA 1
ATOM 3326 C C . GLU A 1 408 ? 28.736 10.682 -39.333 1.00 84.06 408 GLU A C 1
ATOM 3328 O O . GLU A 1 408 ? 28.372 9.697 -39.963 1.00 84.06 408 GLU A O 1
ATOM 3333 N N . ARG A 1 409 ? 28.621 10.717 -37.999 1.00 85.69 409 ARG A N 1
ATOM 3334 C CA . ARG A 1 409 ? 28.113 9.570 -37.239 1.00 85.69 409 ARG A CA 1
ATOM 3335 C C . ARG A 1 409 ? 26.610 9.436 -37.418 1.00 85.69 409 ARG A C 1
ATOM 3337 O O . ARG A 1 409 ? 25.887 10.427 -37.297 1.00 85.69 409 ARG A O 1
ATOM 3344 N N . PHE A 1 410 ? 26.140 8.207 -37.593 1.00 87.50 410 PHE A N 1
ATOM 3345 C CA . PHE A 1 410 ? 24.717 7.897 -37.577 1.00 87.50 410 PHE A CA 1
ATOM 3346 C C . PHE A 1 410 ? 24.099 8.155 -36.192 1.00 87.50 410 PHE A C 1
ATOM 3348 O O . PHE A 1 410 ? 24.706 7.872 -35.153 1.00 87.50 410 PHE A O 1
ATOM 3355 N N . LYS A 1 411 ? 22.894 8.728 -36.170 1.00 89.06 411 LYS A N 1
ATOM 3356 C CA . LYS A 1 411 ? 22.191 9.185 -34.965 1.00 89.06 411 LYS A CA 1
ATOM 3357 C C . LYS A 1 411 ? 20.737 8.742 -35.015 1.00 89.06 411 LYS A C 1
ATOM 3359 O O . LYS A 1 411 ? 20.102 8.768 -36.065 1.00 89.06 411 LYS A O 1
ATOM 3364 N N . ILE A 1 412 ? 20.187 8.433 -33.847 1.00 90.25 412 ILE A N 1
ATOM 3365 C CA . ILE A 1 412 ? 18.744 8.241 -33.673 1.00 90.25 412 ILE A CA 1
ATOM 3366 C C . ILE A 1 412 ? 18.246 9.354 -32.758 1.00 90.25 412 ILE A C 1
ATOM 3368 O O . ILE A 1 412 ? 18.695 9.447 -31.615 1.00 90.25 412 ILE A O 1
ATOM 3372 N N . ALA A 1 413 ? 17.354 10.215 -33.243 1.00 89.88 413 ALA A N 1
ATOM 3373 C CA . ALA A 1 413 ? 16.724 11.235 -32.412 1.00 89.88 413 ALA A CA 1
ATOM 3374 C C . ALA A 1 413 ? 15.372 10.738 -31.891 1.00 89.88 413 ALA A C 1
ATOM 3376 O O . ALA A 1 413 ? 14.468 10.447 -32.669 1.00 89.88 413 ALA A O 1
ATOM 3377 N N . VAL A 1 414 ? 15.255 10.645 -30.570 1.00 90.31 414 VAL A N 1
ATOM 3378 C CA . VAL A 1 414 ? 14.076 10.185 -29.840 1.00 90.31 414 VAL A CA 1
ATOM 3379 C C . VAL A 1 414 ? 13.249 11.390 -29.400 1.00 90.31 414 VAL A C 1
ATOM 3381 O O . VAL A 1 414 ? 13.758 12.289 -28.719 1.00 90.31 414 VAL A O 1
ATOM 3384 N N . PHE A 1 415 ? 11.972 11.396 -29.765 1.00 89.56 415 PHE A N 1
ATOM 3385 C CA . PHE A 1 415 ? 10.987 12.391 -29.352 1.00 89.56 415 PHE A CA 1
ATOM 3386 C C . PHE A 1 415 ? 9.870 11.720 -28.546 1.00 89.56 415 PHE A C 1
ATOM 3388 O O . PHE A 1 415 ? 9.601 10.534 -28.713 1.00 89.56 415 PHE A O 1
ATOM 3395 N N . MET A 1 416 ? 9.225 12.480 -27.658 1.00 87.19 416 MET A N 1
ATOM 3396 C CA . MET A 1 416 ? 8.082 12.006 -26.856 1.00 87.19 416 MET A CA 1
ATOM 3397 C C . MET A 1 416 ? 6.737 12.177 -27.581 1.00 87.19 416 MET A C 1
ATOM 3399 O O . MET A 1 416 ? 5.704 11.752 -27.074 1.00 87.19 416 MET A O 1
ATOM 3403 N N . GLU A 1 417 ? 6.765 12.788 -28.765 1.00 88.75 417 GLU A N 1
ATOM 3404 C CA . GLU A 1 417 ? 5.640 12.973 -29.677 1.00 88.75 417 GLU A CA 1
ATOM 3405 C C . GLU A 1 417 ? 6.150 13.265 -31.095 1.00 88.75 417 GLU A C 1
ATOM 3407 O O . GLU A 1 417 ? 7.326 13.597 -31.289 1.00 88.75 417 GLU A O 1
ATOM 3412 N N . LYS A 1 418 ? 5.273 13.157 -32.098 1.00 86.44 418 LYS A N 1
ATOM 3413 C CA . LYS A 1 418 ? 5.617 13.473 -33.489 1.00 86.44 418 LYS A CA 1
ATOM 3414 C C . LYS A 1 418 ? 5.919 14.967 -33.641 1.00 86.44 418 LYS A C 1
ATOM 3416 O O . LYS A 1 418 ? 5.041 15.815 -33.492 1.00 86.44 418 LYS A O 1
ATOM 3421 N N . THR A 1 419 ? 7.167 15.291 -33.975 1.00 82.50 419 THR A N 1
ATOM 3422 C CA . THR A 1 419 ? 7.590 16.679 -34.207 1.00 82.50 419 THR A CA 1
ATOM 3423 C C . THR A 1 419 ? 6.970 17.250 -35.483 1.00 82.50 419 THR A C 1
ATOM 3425 O O . THR A 1 419 ? 6.954 16.596 -36.525 1.00 82.50 419 THR A O 1
ATOM 3428 N N . LYS A 1 420 ? 6.489 18.497 -35.420 1.00 82.00 420 LYS A N 1
ATOM 3429 C CA . LYS A 1 420 ? 5.967 19.231 -36.588 1.00 82.00 420 LYS A CA 1
ATOM 3430 C C . LYS A 1 420 ? 7.081 19.858 -37.436 1.00 82.00 420 LYS A C 1
ATOM 3432 O O . LYS A 1 420 ? 6.882 20.107 -38.619 1.00 82.00 420 LYS A O 1
ATOM 3437 N N . ASN A 1 421 ? 8.272 20.040 -36.863 1.00 84.19 421 ASN A N 1
ATOM 3438 C CA . ASN A 1 421 ? 9.393 20.746 -37.493 1.00 84.19 421 ASN A CA 1
ATOM 3439 C C . ASN A 1 421 ? 10.470 19.775 -37.999 1.00 84.19 421 ASN A C 1
ATOM 3441 O O . ASN A 1 421 ? 11.663 19.972 -37.767 1.00 84.19 421 ASN A O 1
ATOM 3445 N N . ILE A 1 422 ? 10.059 18.707 -38.688 1.00 85.25 422 ILE A N 1
ATOM 3446 C CA . ILE A 1 422 ? 10.981 17.688 -39.217 1.00 85.25 422 ILE A CA 1
ATOM 3447 C C . ILE A 1 422 ? 12.059 18.340 -40.099 1.00 85.25 422 ILE A C 1
ATOM 3449 O O . ILE A 1 422 ? 13.245 18.068 -39.929 1.00 85.25 422 ILE A O 1
ATOM 3453 N N . GLU A 1 423 ? 11.673 19.275 -40.971 1.00 84.81 423 GLU A N 1
ATOM 3454 C CA . GLU A 1 423 ? 12.608 19.958 -41.874 1.00 84.81 423 GLU A CA 1
ATOM 3455 C C . GLU A 1 423 ? 13.665 20.803 -41.152 1.00 84.81 423 GLU A C 1
ATOM 3457 O O . GLU A 1 423 ? 14.811 20.877 -41.593 1.00 84.81 423 GLU A O 1
ATOM 3462 N N . GLU A 1 424 ? 13.334 21.425 -40.018 1.00 84.62 424 GLU A N 1
ATOM 3463 C CA . GLU A 1 424 ? 14.321 22.187 -39.239 1.00 84.62 424 GLU A CA 1
ATOM 3464 C C . GLU A 1 424 ? 15.361 21.281 -38.582 1.00 84.62 424 GLU A C 1
ATOM 3466 O O . GLU A 1 424 ? 16.514 21.682 -38.418 1.00 84.62 424 GLU A O 1
ATOM 3471 N N . ILE A 1 425 ? 14.970 20.058 -38.219 1.00 86.06 425 ILE A N 1
ATOM 3472 C CA . ILE A 1 425 ? 15.870 19.070 -37.625 1.00 86.06 425 ILE A CA 1
ATOM 3473 C C . ILE A 1 425 ? 16.883 18.602 -38.670 1.00 86.06 425 ILE A C 1
ATOM 3475 O O . ILE A 1 425 ? 18.086 18.612 -38.401 1.00 86.06 425 ILE A O 1
ATOM 3479 N N . TYR A 1 426 ? 16.418 18.256 -39.873 1.00 85.25 426 TYR A N 1
ATOM 3480 C CA . TYR A 1 426 ? 17.290 17.788 -40.952 1.00 85.25 426 TYR A CA 1
ATOM 3481 C C . TYR A 1 426 ? 18.254 18.873 -41.464 1.00 85.25 426 TYR A C 1
ATOM 3483 O O . TYR A 1 426 ? 19.350 18.539 -41.893 1.00 85.25 426 TYR A O 1
ATOM 3491 N N . LYS A 1 427 ? 17.950 20.171 -41.297 1.00 85.00 427 LYS A N 1
ATOM 3492 C CA . LYS A 1 427 ? 18.909 21.267 -41.570 1.00 85.00 427 LYS A CA 1
ATOM 3493 C C . LYS A 1 427 ? 20.125 21.289 -40.631 1.00 85.00 427 LYS A C 1
ATOM 3495 O O . LYS A 1 427 ? 21.145 21.887 -40.972 1.00 85.00 427 LYS A O 1
ATOM 3500 N N . LYS A 1 428 ? 20.032 20.686 -39.439 1.00 84.31 428 LYS A N 1
ATOM 3501 C CA . LYS A 1 428 ? 21.092 20.704 -38.408 1.00 84.31 428 LYS A CA 1
ATOM 3502 C C . LYS A 1 428 ? 22.078 19.535 -38.531 1.00 84.31 428 LYS A C 1
ATOM 3504 O O . LYS A 1 428 ? 23.079 19.507 -37.812 1.00 84.31 428 LYS A O 1
ATOM 3509 N N . VAL A 1 429 ? 21.795 18.561 -39.396 1.00 87.06 429 VAL A N 1
ATOM 3510 C CA . VAL A 1 429 ? 22.554 17.311 -39.539 1.00 87.06 429 VAL A CA 1
ATOM 3511 C C . VAL A 1 429 ? 22.751 16.950 -41.010 1.00 87.06 429 VAL A C 1
ATOM 3513 O O . VAL A 1 429 ? 22.135 17.538 -41.893 1.00 87.06 429 VAL A O 1
ATOM 3516 N N . TYR A 1 430 ? 23.608 15.967 -41.281 1.00 88.06 430 TYR A N 1
ATOM 3517 C CA . TYR A 1 430 ? 23.654 15.345 -42.597 1.00 88.06 430 TYR A CA 1
ATOM 3518 C C . TYR A 1 430 ? 22.382 14.522 -42.776 1.00 88.06 430 TYR A C 1
ATOM 3520 O O . TYR A 1 430 ? 22.046 13.704 -41.920 1.00 88.06 430 TYR A O 1
ATOM 3528 N N . GLU A 1 431 ? 21.640 14.773 -43.855 1.00 85.75 431 GLU A N 1
ATOM 3529 C CA . GLU A 1 431 ? 20.255 14.310 -43.953 1.00 85.75 431 GLU A CA 1
ATOM 3530 C C . GLU A 1 431 ? 20.111 12.785 -43.961 1.00 85.75 431 GLU A C 1
ATOM 3532 O O . GLU A 1 431 ? 19.043 12.264 -43.652 1.00 85.75 431 GLU A O 1
ATOM 3537 N N . ASN A 1 432 ? 21.191 12.074 -44.280 1.00 86.44 432 ASN A N 1
ATOM 3538 C CA . ASN A 1 432 ? 21.227 10.621 -44.343 1.00 86.44 432 ASN A CA 1
ATOM 3539 C C . ASN A 1 432 ? 21.964 9.957 -43.157 1.00 86.44 432 ASN A C 1
ATOM 3541 O O . ASN A 1 432 ? 22.305 8.774 -43.206 1.00 86.44 432 ASN A O 1
ATOM 3545 N N . THR A 1 433 ? 22.236 10.718 -42.087 1.00 88.12 433 THR A N 1
ATOM 3546 C CA . THR A 1 433 ? 22.827 10.212 -40.830 1.00 88.12 433 THR A CA 1
ATOM 3547 C C . THR A 1 433 ? 21.856 10.238 -39.657 1.00 88.12 433 THR A C 1
ATOM 3549 O O . THR A 1 433 ? 22.274 10.095 -38.508 1.00 88.12 433 THR A O 1
ATOM 3552 N N . LEU A 1 434 ? 20.563 10.438 -39.916 1.00 89.75 434 LEU A N 1
ATOM 3553 C CA . LEU A 1 434 ? 19.552 10.600 -38.880 1.00 89.75 434 LEU A CA 1
ATOM 3554 C C . LEU A 1 434 ? 18.333 9.717 -39.143 1.00 89.75 434 LEU A C 1
ATOM 3556 O O . LEU A 1 434 ? 17.743 9.769 -40.217 1.00 89.75 434 LEU A O 1
ATOM 3560 N N . ALA A 1 435 ? 17.918 8.980 -38.116 1.00 90.88 435 ALA A N 1
ATOM 3561 C CA . ALA A 1 435 ? 16.583 8.400 -38.018 1.00 90.88 435 ALA A CA 1
ATOM 3562 C C . ALA A 1 435 ? 15.818 9.043 -36.854 1.00 90.88 435 ALA A C 1
ATOM 3564 O O . ALA A 1 435 ? 16.414 9.402 -35.832 1.00 90.88 435 ALA A O 1
ATOM 3565 N N . LEU A 1 436 ? 14.502 9.196 -37.000 1.00 92.31 436 LEU A N 1
ATOM 3566 C CA . LEU A 1 436 ? 13.641 9.762 -35.960 1.00 92.31 436 LEU A CA 1
ATOM 3567 C C . LEU A 1 436 ? 12.808 8.650 -35.321 1.00 92.31 436 LEU A C 1
ATOM 3569 O O . LEU A 1 436 ? 12.153 7.897 -36.030 1.00 92.31 436 LEU A O 1
ATOM 3573 N N . LEU A 1 437 ? 12.818 8.566 -33.995 1.00 92.12 437 LEU A N 1
ATOM 3574 C CA . LEU A 1 437 ? 12.030 7.616 -33.215 1.00 92.12 437 LEU A CA 1
ATOM 3575 C C . LEU A 1 437 ? 11.039 8.392 -32.349 1.00 92.12 437 LEU A C 1
ATOM 3577 O O . LEU A 1 437 ? 11.447 9.227 -31.542 1.00 92.12 437 LEU A O 1
ATOM 3581 N N . TYR A 1 438 ? 9.746 8.142 -32.505 1.00 92.12 438 TYR A N 1
ATOM 3582 C CA . TYR A 1 438 ? 8.711 8.838 -31.742 1.00 92.12 438 TYR A CA 1
ATOM 3583 C C . TYR A 1 438 ? 7.473 7.955 -31.567 1.00 92.12 438 TYR A C 1
ATOM 3585 O O . TYR A 1 438 ? 7.229 7.091 -32.403 1.00 92.12 438 TYR A O 1
ATOM 3593 N N . PRO A 1 439 ? 6.679 8.142 -30.507 1.00 92.06 439 PRO A N 1
ATOM 3594 C CA . PRO A 1 439 ? 5.425 7.423 -30.344 1.00 92.06 439 PRO A CA 1
ATOM 3595 C C . PRO A 1 439 ? 4.325 8.041 -31.217 1.00 92.06 439 PRO A C 1
ATOM 3597 O O . PRO A 1 439 ? 4.276 9.264 -31.392 1.00 92.06 439 PRO A O 1
ATOM 3600 N N . SER A 1 440 ? 3.431 7.212 -31.763 1.00 86.44 440 SER A N 1
ATOM 3601 C CA . SER A 1 440 ? 2.251 7.699 -32.499 1.00 86.44 440 SER A CA 1
ATOM 3602 C C . SER A 1 440 ? 1.289 8.428 -31.560 1.00 86.44 440 SER A C 1
ATOM 3604 O O . SER A 1 440 ? 0.685 9.431 -31.939 1.00 86.44 440 SER A O 1
ATOM 3606 N N . GLN A 1 441 ? 1.179 7.943 -30.320 1.00 85.56 441 GLN A N 1
ATOM 3607 C CA . GLN A 1 441 ? 0.423 8.584 -29.249 1.00 85.56 441 GLN A CA 1
ATOM 3608 C C . GLN A 1 441 ? 1.368 9.441 -28.398 1.00 85.56 441 GLN A C 1
ATOM 3610 O O . GLN A 1 441 ? 2.378 8.944 -27.905 1.00 85.56 441 GLN A O 1
ATOM 3615 N N . SER A 1 442 ? 1.066 10.732 -28.219 1.00 86.69 442 SER A N 1
ATOM 3616 C CA . SER A 1 442 ? 1.936 11.619 -27.431 1.00 86.69 442 SER A CA 1
ATOM 3617 C C . SER A 1 442 ? 2.050 11.123 -25.988 1.00 86.69 442 SER A C 1
ATOM 3619 O O . SER A 1 442 ? 1.050 10.959 -25.286 1.00 86.69 442 SER A O 1
ATOM 3621 N N . LEU A 1 443 ? 3.288 10.929 -25.530 1.00 86.31 443 LEU A N 1
ATOM 3622 C CA . LEU A 1 443 ? 3.586 10.612 -24.132 1.00 86.31 443 LEU A CA 1
ATOM 3623 C C . LEU A 1 443 ? 3.533 11.858 -23.238 1.00 86.31 443 LEU A C 1
ATOM 3625 O O . LEU A 1 443 ? 3.555 11.737 -22.016 1.00 86.31 443 LEU A O 1
ATOM 3629 N N . ILE A 1 444 ? 3.420 13.051 -23.830 1.00 85.75 444 ILE A N 1
ATOM 3630 C CA . ILE A 1 444 ? 3.167 14.318 -23.129 1.00 85.75 444 ILE A CA 1
ATOM 3631 C C . ILE A 1 444 ? 1.647 14.546 -23.030 1.00 85.75 444 ILE A C 1
ATOM 3633 O O . ILE A 1 444 ? 1.132 15.635 -23.266 1.00 85.75 444 ILE A O 1
ATOM 3637 N N . SER A 1 445 ? 0.898 13.486 -22.724 1.00 85.31 445 SER A N 1
ATOM 3638 C CA . SER A 1 445 ? -0.539 13.571 -22.467 1.00 85.31 445 SER A CA 1
ATOM 3639 C C . SER A 1 445 ? -0.811 13.808 -20.982 1.00 85.31 445 SER A C 1
ATOM 3641 O O . SER A 1 445 ? -0.029 13.398 -20.121 1.00 85.31 445 SER A O 1
ATOM 3643 N N . GLU A 1 446 ? -1.961 14.403 -20.660 1.00 84.50 446 GLU A N 1
ATOM 3644 C CA . GLU A 1 446 ? -2.382 14.616 -19.268 1.00 84.50 446 GLU A CA 1
ATOM 3645 C C . GLU A 1 446 ? -2.393 13.300 -18.464 1.00 84.50 446 GLU A C 1
ATOM 3647 O O . GLU A 1 446 ? -2.011 13.274 -17.295 1.00 84.50 446 GLU A O 1
ATOM 3652 N N . SER A 1 447 ? -2.760 12.183 -19.102 1.00 84.62 447 SER A N 1
ATOM 3653 C CA . SER A 1 447 ? -2.795 10.859 -18.468 1.00 84.62 447 SER A CA 1
ATOM 3654 C C . SER A 1 447 ? -1.402 10.353 -18.068 1.00 84.62 447 SER A C 1
ATOM 3656 O O . SER A 1 447 ? -1.193 9.943 -16.925 1.00 84.62 447 SER A O 1
ATOM 3658 N N . SER A 1 448 ? -0.425 10.448 -18.973 1.00 85.69 448 SER A N 1
ATOM 3659 C CA . SER A 1 448 ? 0.952 10.012 -18.735 1.00 85.69 448 SER A CA 1
ATOM 3660 C C . SER A 1 448 ? 1.648 10.919 -17.723 1.00 85.69 448 SER A C 1
ATOM 3662 O O . SER A 1 448 ? 2.321 10.429 -16.816 1.00 85.69 448 SER A O 1
ATOM 3664 N N . LEU A 1 449 ? 1.432 12.236 -17.816 1.00 89.94 449 LEU A N 1
ATOM 3665 C CA . LEU A 1 449 ? 1.990 13.192 -16.862 1.00 89.94 449 LEU A CA 1
ATOM 3666 C C . LEU A 1 449 ? 1.418 12.988 -15.457 1.00 89.94 449 LEU A C 1
ATOM 3668 O O . LEU A 1 449 ? 2.187 13.008 -14.500 1.00 89.94 449 LEU A O 1
ATOM 3672 N N . LYS A 1 450 ? 0.117 12.700 -15.309 1.00 90.12 450 LYS A N 1
ATOM 3673 C CA . LYS A 1 450 ? -0.478 12.356 -14.004 1.00 90.12 450 LYS A CA 1
ATOM 3674 C C . LYS A 1 450 ? 0.207 11.152 -13.359 1.00 90.12 450 LYS A C 1
ATOM 3676 O O . LYS A 1 450 ? 0.513 11.207 -12.171 1.00 90.12 450 LYS A O 1
ATOM 3681 N N . ILE A 1 451 ? 0.495 10.094 -14.122 1.00 91.12 451 ILE A N 1
ATOM 3682 C CA . ILE A 1 451 ? 1.214 8.915 -13.605 1.00 91.12 451 ILE A CA 1
ATOM 3683 C C . ILE A 1 451 ? 2.620 9.308 -13.137 1.00 91.12 451 ILE A C 1
ATOM 3685 O O . ILE A 1 451 ? 3.023 8.951 -12.033 1.00 91.12 451 ILE A O 1
ATOM 3689 N N . VAL A 1 452 ? 3.352 10.096 -13.928 1.00 93.38 452 VAL A N 1
ATOM 3690 C CA . VAL A 1 452 ? 4.712 10.529 -13.569 1.00 93.38 452 VAL A CA 1
ATOM 3691 C C . VAL A 1 452 ? 4.716 11.444 -12.341 1.00 93.38 452 VAL A C 1
ATOM 3693 O O . VAL A 1 452 ? 5.564 11.286 -11.465 1.00 93.38 452 VAL A O 1
ATOM 3696 N N . LYS A 1 453 ? 3.744 12.352 -12.217 1.00 93.88 453 LYS A N 1
ATOM 3697 C CA . LYS A 1 453 ? 3.567 13.173 -11.011 1.00 93.88 453 LYS A CA 1
ATOM 3698 C C . LYS A 1 453 ? 3.269 12.314 -9.783 1.00 93.88 453 LYS A C 1
ATOM 3700 O O . LYS A 1 453 ? 3.842 12.554 -8.725 1.00 93.88 453 LYS A O 1
ATOM 3705 N N . LYS A 1 454 ? 2.439 11.271 -9.920 1.00 93.69 454 LYS A N 1
ATOM 3706 C CA . LYS A 1 454 ? 2.199 10.292 -8.846 1.00 93.69 454 LYS A CA 1
ATOM 3707 C C . LYS A 1 454 ? 3.482 9.548 -8.461 1.00 93.69 454 LYS A C 1
ATOM 3709 O O . LYS A 1 454 ? 3.720 9.377 -7.270 1.00 93.69 454 LYS A O 1
ATOM 3714 N N . ILE A 1 455 ? 4.334 9.175 -9.420 1.00 94.31 455 ILE A N 1
ATOM 3715 C CA . ILE A 1 455 ? 5.650 8.560 -9.156 1.00 94.31 455 ILE A CA 1
ATOM 3716 C C . ILE A 1 455 ? 6.530 9.499 -8.325 1.00 94.31 455 ILE A C 1
ATOM 3718 O O . ILE A 1 455 ? 6.963 9.109 -7.244 1.00 94.31 455 ILE A O 1
ATOM 3722 N N . ILE A 1 456 ? 6.739 10.739 -8.780 1.00 92.81 456 ILE A N 1
ATOM 3723 C CA . ILE A 1 456 ? 7.587 11.721 -8.079 1.00 92.81 456 ILE A CA 1
ATOM 3724 C C . ILE A 1 456 ? 7.030 12.000 -6.676 1.00 92.81 456 ILE A C 1
ATOM 3726 O O . ILE A 1 456 ? 7.764 11.913 -5.694 1.00 92.81 456 ILE A O 1
ATOM 3730 N N . GLY A 1 457 ? 5.722 12.249 -6.559 1.00 92.12 457 GLY A N 1
ATOM 3731 C CA . GLY A 1 457 ? 5.091 12.522 -5.267 1.00 92.12 457 GLY A CA 1
ATOM 3732 C C . GLY A 1 457 ? 5.182 11.334 -4.305 1.00 92.12 457 GLY A C 1
ATOM 3733 O O . GLY A 1 457 ? 5.330 11.520 -3.100 1.00 92.12 457 GLY A O 1
ATOM 3734 N N . THR A 1 458 ? 5.154 10.106 -4.828 1.00 92.81 458 THR A N 1
ATOM 3735 C CA . THR A 1 458 ? 5.364 8.892 -4.028 1.00 92.81 458 THR A CA 1
ATOM 3736 C C . THR A 1 458 ? 6.821 8.765 -3.572 1.00 92.81 458 THR A C 1
ATOM 3738 O O . THR A 1 458 ? 7.059 8.453 -2.408 1.00 92.81 458 THR A O 1
ATOM 3741 N N . GLU A 1 459 ? 7.800 9.041 -4.443 1.00 91.06 459 GLU A N 1
ATOM 3742 C CA . GLU A 1 459 ? 9.234 9.047 -4.099 1.00 91.06 459 GLU A CA 1
ATOM 3743 C C . GLU A 1 459 ? 9.540 10.065 -2.979 1.00 91.06 459 GLU A C 1
ATOM 3745 O O . GLU A 1 459 ? 10.220 9.734 -2.003 1.00 91.06 459 GLU A O 1
ATOM 3750 N N . GLU A 1 460 ? 8.978 11.275 -3.054 1.00 91.12 460 GLU A N 1
ATOM 3751 C CA . GLU A 1 460 ? 9.114 12.294 -2.003 1.00 91.12 460 GLU A CA 1
ATOM 3752 C C . GLU A 1 460 ? 8.515 11.817 -0.668 1.00 91.12 460 GLU A C 1
ATOM 3754 O O . GLU A 1 460 ? 9.184 11.870 0.368 1.00 91.12 460 GLU A O 1
ATOM 3759 N N . LEU A 1 461 ? 7.300 11.252 -0.692 1.00 89.44 461 LEU A N 1
ATOM 3760 C CA . LEU A 1 461 ? 6.625 10.736 0.505 1.00 89.44 461 LEU A CA 1
ATOM 3761 C C . LEU A 1 461 ? 7.365 9.558 1.156 1.00 89.44 461 LEU A C 1
ATOM 3763 O O . LEU A 1 461 ? 7.396 9.470 2.382 1.00 89.44 461 LEU A O 1
ATOM 3767 N N . ILE A 1 462 ? 8.005 8.677 0.376 1.00 89.25 462 ILE A N 1
ATOM 3768 C CA . ILE A 1 462 ? 8.859 7.599 0.917 1.00 89.25 462 ILE A CA 1
ATOM 3769 C C . ILE A 1 462 ? 10.009 8.180 1.745 1.00 89.25 462 ILE A C 1
ATOM 3771 O O . ILE A 1 462 ? 10.396 7.607 2.767 1.00 89.25 462 ILE A O 1
ATOM 3775 N N . THR A 1 463 ? 10.560 9.306 1.295 1.00 86.56 463 THR A N 1
ATOM 3776 C CA . THR A 1 463 ? 11.723 9.948 1.914 1.00 86.56 463 THR A CA 1
ATOM 3777 C C . THR A 1 463 ? 11.333 10.677 3.201 1.00 86.56 463 THR A C 1
ATOM 3779 O O . THR A 1 463 ? 12.033 10.574 4.210 1.00 86.56 463 THR A O 1
ATOM 3782 N N . GLU A 1 464 ? 10.192 11.370 3.180 1.00 84.56 464 GLU A N 1
ATOM 3783 C CA . GLU A 1 464 ? 9.636 12.102 4.323 1.00 84.56 464 GLU A CA 1
ATOM 3784 C C . GLU A 1 464 ? 9.060 11.157 5.398 1.00 84.56 464 GLU A C 1
ATOM 3786 O O . GLU A 1 464 ? 9.181 11.420 6.596 1.00 84.56 464 GLU A O 1
ATOM 3791 N N . GLU A 1 465 ? 8.466 10.027 4.999 1.00 80.69 465 GLU A N 1
ATOM 3792 C CA . GLU A 1 465 ? 7.709 9.146 5.891 1.00 80.69 465 GLU A CA 1
ATOM 3793 C C . GLU A 1 465 ? 8.227 7.707 5.942 1.00 80.69 465 GLU A C 1
ATOM 3795 O O . GLU A 1 465 ? 7.607 6.762 5.441 1.00 80.69 465 GLU A O 1
ATOM 3800 N N . LYS A 1 466 ? 9.334 7.508 6.661 1.00 71.88 466 LYS A N 1
ATOM 3801 C CA . LYS A 1 466 ? 9.984 6.192 6.796 1.00 71.88 466 LYS A CA 1
ATOM 3802 C C . LYS A 1 466 ? 9.035 5.072 7.249 1.00 71.88 466 LYS A C 1
ATOM 3804 O O . LYS A 1 466 ? 9.106 3.967 6.709 1.00 71.88 466 LYS A O 1
ATOM 3809 N N . ASN A 1 467 ? 8.104 5.373 8.157 1.00 68.81 467 ASN A N 1
ATOM 3810 C CA . ASN A 1 467 ? 7.140 4.404 8.697 1.00 68.81 467 ASN A CA 1
ATOM 3811 C C . ASN A 1 467 ? 6.119 3.901 7.659 1.00 68.81 467 ASN A C 1
ATOM 3813 O O . ASN A 1 467 ? 5.520 2.853 7.865 1.00 68.81 467 ASN A O 1
ATOM 3817 N N . PHE A 1 468 ? 5.919 4.620 6.548 1.00 69.75 468 PHE A N 1
ATOM 3818 C CA . PHE A 1 468 ? 4.971 4.254 5.484 1.00 69.75 468 PHE A CA 1
ATOM 3819 C C . PHE A 1 468 ? 5.663 3.862 4.175 1.00 69.75 468 PHE A C 1
ATOM 3821 O O . PHE A 1 468 ? 5.003 3.646 3.156 1.00 69.75 468 PHE A O 1
ATOM 3828 N N . SER A 1 469 ? 6.992 3.734 4.203 1.00 76.19 469 SER A N 1
ATOM 3829 C CA . SER A 1 469 ? 7.799 3.477 3.011 1.00 76.19 469 SER A CA 1
ATOM 3830 C C . SER A 1 469 ? 7.386 2.208 2.263 1.00 76.19 469 SER A C 1
ATOM 3832 O O . SER A 1 469 ? 7.432 2.199 1.040 1.00 76.19 469 SER A O 1
ATOM 3834 N N . GLU A 1 470 ? 6.935 1.154 2.950 1.00 80.75 470 GLU A N 1
ATOM 3835 C CA . GLU A 1 470 ? 6.515 -0.088 2.291 1.00 80.75 470 GLU A CA 1
ATOM 3836 C C . GLU A 1 470 ? 5.214 0.074 1.486 1.00 80.75 470 GLU A C 1
ATOM 3838 O O . GLU A 1 470 ? 5.135 -0.385 0.348 1.00 80.75 470 GLU A O 1
ATOM 3843 N N . ILE A 1 471 ? 4.214 0.779 2.030 1.00 82.25 471 ILE A N 1
ATOM 3844 C CA . ILE A 1 471 ? 2.942 1.036 1.332 1.00 82.25 471 ILE A CA 1
ATOM 3845 C C . ILE A 1 471 ? 3.196 1.904 0.097 1.00 82.25 471 ILE A C 1
ATOM 3847 O O . ILE A 1 471 ? 2.714 1.595 -0.992 1.00 82.25 471 ILE A O 1
ATOM 3851 N N . TYR A 1 472 ? 3.989 2.966 0.251 1.00 87.62 472 TYR A N 1
ATOM 3852 C CA . TYR A 1 472 ? 4.335 3.842 -0.863 1.00 87.62 472 TYR A CA 1
ATOM 3853 C C . TYR A 1 472 ? 5.198 3.138 -1.918 1.00 87.62 472 TYR A C 1
ATOM 3855 O O . TYR A 1 472 ? 4.987 3.372 -3.102 1.00 87.62 472 TYR A O 1
ATOM 3863 N N . LYS A 1 473 ? 6.104 2.226 -1.539 1.00 87.12 473 LYS A N 1
ATOM 3864 C CA . LYS A 1 473 ? 6.858 1.405 -2.506 1.00 87.12 473 LYS A CA 1
ATOM 3865 C C . LYS A 1 473 ? 5.939 0.566 -3.391 1.00 87.12 473 LYS A C 1
ATOM 3867 O O . LYS A 1 473 ? 6.141 0.542 -4.595 1.00 87.12 473 LYS A O 1
ATOM 3872 N N . ARG A 1 474 ? 4.885 -0.036 -2.829 1.00 85.19 474 ARG A N 1
ATOM 3873 C CA . ARG A 1 474 ? 3.902 -0.789 -3.629 1.00 85.19 474 ARG A CA 1
ATOM 3874 C C . ARG A 1 474 ? 3.186 0.106 -4.643 1.00 85.19 474 ARG A C 1
ATOM 3876 O O . ARG A 1 474 ? 3.070 -0.264 -5.803 1.00 85.19 474 ARG A O 1
ATOM 3883 N N . PHE A 1 475 ? 2.764 1.306 -4.235 1.00 87.69 475 PHE A N 1
ATOM 3884 C CA . PHE A 1 475 ? 2.210 2.289 -5.174 1.00 87.69 475 PHE A CA 1
ATOM 3885 C C . PHE A 1 475 ? 3.220 2.708 -6.243 1.00 87.69 475 PHE A C 1
ATOM 3887 O O . PHE A 1 475 ? 2.862 2.836 -7.409 1.00 87.69 475 PHE A O 1
ATOM 3894 N N . LEU A 1 476 ? 4.477 2.921 -5.857 1.00 91.69 476 LEU A N 1
ATOM 3895 C CA . LEU A 1 476 ? 5.546 3.280 -6.778 1.00 91.69 476 LEU A CA 1
ATOM 3896 C C . LEU A 1 476 ? 5.750 2.188 -7.837 1.00 91.69 476 LEU A C 1
ATOM 3898 O O . LEU A 1 476 ? 5.877 2.512 -9.016 1.00 91.69 476 LEU A O 1
ATOM 3902 N N . ASP A 1 477 ? 5.727 0.917 -7.440 1.00 90.06 477 ASP A N 1
ATOM 3903 C CA . ASP A 1 477 ? 5.809 -0.225 -8.353 1.00 90.06 477 ASP A CA 1
ATOM 3904 C C . ASP A 1 477 ? 4.590 -0.285 -9.291 1.00 90.06 477 ASP A C 1
ATOM 3906 O O . ASP A 1 477 ? 4.765 -0.378 -10.508 1.00 90.06 477 ASP A O 1
ATOM 3910 N N . ASP A 1 478 ? 3.369 -0.134 -8.760 1.00 88.00 478 ASP A N 1
ATOM 3911 C CA . ASP A 1 478 ? 2.128 -0.071 -9.550 1.00 88.00 478 ASP A CA 1
ATOM 3912 C C . ASP A 1 478 ? 2.196 1.051 -10.608 1.00 88.00 478 ASP A C 1
ATOM 3914 O O . ASP A 1 478 ? 1.915 0.833 -11.791 1.00 88.00 478 ASP A O 1
ATOM 3918 N N . TYR A 1 479 ? 2.617 2.257 -10.210 1.00 92.00 479 TYR A N 1
ATOM 3919 C CA . TYR A 1 479 ? 2.727 3.399 -11.119 1.00 92.00 479 TYR A CA 1
ATOM 3920 C C . TYR A 1 479 ? 3.860 3.242 -12.133 1.00 92.00 479 TYR A C 1
ATOM 3922 O O . TYR A 1 479 ? 3.677 3.605 -13.296 1.00 92.00 479 TYR A O 1
ATOM 3930 N N . ASN A 1 480 ? 5.004 2.674 -11.742 1.00 91.38 480 ASN A N 1
ATOM 3931 C CA . ASN A 1 480 ? 6.097 2.370 -12.666 1.00 91.38 480 ASN A CA 1
ATOM 3932 C C . ASN A 1 480 ? 5.666 1.345 -13.720 1.00 91.38 480 ASN A C 1
ATOM 3934 O O . ASN A 1 480 ? 5.939 1.542 -14.904 1.00 91.38 480 ASN A O 1
ATOM 3938 N N . ASN A 1 481 ? 4.944 0.296 -13.318 1.00 90.25 481 ASN A N 1
ATOM 3939 C CA . ASN A 1 481 ? 4.388 -0.695 -14.239 1.00 90.25 481 ASN A CA 1
ATOM 3940 C C . ASN A 1 481 ? 3.360 -0.061 -15.185 1.00 90.25 481 ASN A C 1
ATOM 3942 O O . ASN A 1 481 ? 3.399 -0.293 -16.394 1.00 90.25 481 ASN A O 1
ATOM 3946 N N . SER A 1 482 ? 2.476 0.796 -14.664 1.00 88.62 482 SER A N 1
ATOM 3947 C CA . SER A 1 482 ? 1.513 1.541 -15.481 1.00 88.62 482 SER A CA 1
ATOM 3948 C C . SER A 1 482 ? 2.204 2.470 -16.485 1.00 88.62 482 SER A C 1
ATOM 3950 O O . SER A 1 482 ? 1.770 2.567 -17.636 1.00 88.62 482 SER A O 1
ATOM 3952 N N . LEU A 1 483 ? 3.285 3.144 -16.080 1.00 90.00 483 LEU A N 1
ATOM 3953 C CA . LEU A 1 483 ? 4.080 3.992 -16.965 1.00 90.00 483 LEU A CA 1
ATOM 3954 C C . LEU A 1 483 ? 4.798 3.161 -18.034 1.00 90.00 483 LEU A C 1
ATOM 3956 O O . LEU A 1 483 ? 4.782 3.529 -19.207 1.00 90.00 483 LEU A O 1
ATOM 3960 N N . GLU A 1 484 ? 5.391 2.027 -17.658 1.00 88.19 484 GLU A N 1
ATOM 3961 C CA . GLU A 1 484 ? 6.066 1.130 -18.597 1.00 88.19 484 GLU A CA 1
ATOM 3962 C C . GLU A 1 484 ? 5.092 0.566 -19.639 1.00 88.19 484 GLU A C 1
ATOM 3964 O O . GLU A 1 484 ? 5.404 0.568 -20.830 1.00 88.19 484 GLU A O 1
ATOM 3969 N N . ASN A 1 485 ? 3.891 0.166 -19.221 1.00 86.88 485 ASN A N 1
ATOM 3970 C CA . ASN A 1 485 ? 2.837 -0.271 -20.134 1.00 86.88 485 ASN A CA 1
ATOM 3971 C C . ASN A 1 485 ? 2.377 0.865 -21.057 1.00 86.88 485 ASN A C 1
ATOM 3973 O O . ASN A 1 485 ? 2.221 0.646 -22.256 1.00 86.88 485 ASN A O 1
ATOM 3977 N N . SER A 1 486 ? 2.231 2.085 -20.531 1.00 86.31 486 SER A N 1
ATOM 3978 C CA . SER A 1 486 ? 1.885 3.263 -21.341 1.00 86.31 486 SER A CA 1
ATOM 3979 C C . SER A 1 486 ? 2.947 3.551 -22.405 1.00 86.31 486 SER A C 1
ATOM 3981 O O . SER A 1 486 ? 2.608 3.865 -23.539 1.00 86.31 486 SER A O 1
ATOM 3983 N N . ILE A 1 487 ? 4.232 3.396 -22.070 1.00 87.25 487 ILE A N 1
ATOM 3984 C CA . ILE A 1 487 ? 5.340 3.575 -23.017 1.00 87.25 487 ILE A CA 1
ATOM 3985 C C . ILE A 1 487 ? 5.349 2.466 -24.072 1.00 87.25 487 ILE A C 1
ATOM 3987 O O . ILE A 1 487 ? 5.532 2.768 -25.247 1.00 87.25 487 ILE A O 1
ATOM 3991 N N . LYS A 1 488 ? 5.158 1.199 -23.687 1.00 84.56 488 LYS A N 1
ATOM 3992 C CA . LYS A 1 488 ? 5.125 0.070 -24.637 1.00 84.56 488 LYS A CA 1
ATOM 3993 C C . LYS A 1 488 ? 3.962 0.183 -25.622 1.00 84.56 488 LYS A C 1
ATOM 3995 O O . LYS A 1 488 ? 4.149 -0.059 -26.808 1.00 84.56 488 LYS A O 1
ATOM 4000 N N . ASN A 1 489 ? 2.800 0.618 -25.143 1.00 85.19 489 ASN A N 1
ATOM 4001 C CA . ASN A 1 489 ? 1.574 0.718 -25.934 1.00 85.19 489 ASN A CA 1
ATOM 4002 C C . ASN A 1 489 ? 1.437 2.050 -26.697 1.00 85.19 489 ASN A C 1
ATOM 4004 O O . ASN A 1 489 ? 0.381 2.325 -27.255 1.00 85.19 489 ASN A O 1
ATOM 4008 N N . ALA A 1 490 ? 2.479 2.888 -26.731 1.00 85.62 490 ALA A N 1
ATOM 4009 C CA . ALA A 1 490 ? 2.441 4.195 -27.393 1.00 85.62 490 ALA A CA 1
ATOM 4010 C C . ALA A 1 490 ? 2.626 4.137 -28.927 1.00 85.62 490 ALA A C 1
ATOM 4012 O O . ALA A 1 490 ? 2.798 5.182 -29.563 1.00 85.62 490 ALA A O 1
ATOM 4013 N N . ASP A 1 491 ? 2.620 2.933 -29.515 1.00 88.25 491 ASP A N 1
ATOM 4014 C CA . ASP A 1 491 ? 2.799 2.662 -30.948 1.00 88.25 491 ASP A CA 1
ATOM 4015 C C . ASP A 1 491 ? 4.005 3.405 -31.543 1.00 88.25 491 ASP A C 1
ATOM 4017 O O . ASP A 1 491 ? 3.866 4.360 -32.315 1.00 88.25 491 ASP A O 1
ATOM 4021 N N . TRP A 1 492 ? 5.213 3.005 -31.145 1.00 91.81 492 TRP A N 1
ATOM 4022 C CA . TRP A 1 492 ? 6.446 3.662 -31.577 1.00 91.81 492 TRP A CA 1
ATOM 4023 C C . TRP A 1 492 ? 6.668 3.552 -33.087 1.00 91.81 492 TRP A C 1
ATOM 4025 O O . TRP A 1 492 ? 6.560 2.477 -33.671 1.00 91.81 492 TRP A O 1
ATOM 4035 N N . GLN A 1 493 ? 7.033 4.673 -33.703 1.00 92.38 493 GLN A N 1
ATOM 4036 C CA . GLN A 1 493 ? 7.347 4.819 -35.118 1.00 92.38 493 GLN A CA 1
ATOM 4037 C C . GLN A 1 493 ? 8.807 5.206 -35.301 1.00 92.38 493 GLN A C 1
ATOM 4039 O O . GLN A 1 493 ? 9.318 6.137 -34.673 1.00 92.38 493 GLN A O 1
ATOM 4044 N N . LEU A 1 494 ? 9.458 4.514 -36.225 1.00 93.00 494 LEU A N 1
ATOM 4045 C CA . LEU A 1 494 ? 10.756 4.866 -36.765 1.00 93.00 494 LEU A CA 1
ATOM 4046 C C . LEU A 1 494 ? 10.551 5.502 -38.138 1.00 93.00 494 LEU A C 1
ATOM 4048 O O . LEU A 1 494 ? 10.145 4.830 -39.084 1.00 93.00 494 LEU A O 1
ATOM 4052 N N . LEU A 1 495 ? 10.841 6.795 -38.240 1.00 92.56 495 LEU A N 1
ATOM 4053 C CA . LEU A 1 495 ? 10.808 7.541 -39.487 1.00 92.56 495 LEU A CA 1
ATOM 4054 C C . LEU A 1 495 ? 12.207 7.605 -40.100 1.00 92.56 495 LEU A C 1
ATOM 4056 O O . LEU A 1 495 ? 13.151 8.148 -39.515 1.00 92.56 495 LEU A O 1
ATOM 4060 N N . ILE A 1 496 ? 12.285 7.093 -41.319 1.00 91.56 496 ILE A N 1
ATOM 4061 C CA . ILE A 1 496 ? 13.432 7.176 -42.219 1.00 91.56 496 ILE A CA 1
ATOM 4062 C C . ILE A 1 496 ? 12.960 7.681 -43.580 1.00 91.56 496 ILE A C 1
ATOM 4064 O O . ILE A 1 496 ? 11.763 7.767 -43.851 1.00 91.56 496 ILE A O 1
ATOM 4068 N N . TRP A 1 497 ? 13.902 8.000 -44.453 1.00 90.25 497 TRP A N 1
ATOM 4069 C CA . TRP A 1 497 ? 13.604 8.436 -45.809 1.00 90.25 497 TRP A CA 1
ATOM 4070 C C . TRP A 1 497 ? 14.155 7.430 -46.810 1.00 90.25 497 TRP A C 1
ATOM 4072 O O . TRP A 1 497 ? 15.198 6.828 -46.567 1.00 90.25 497 TRP A O 1
ATOM 4082 N N . SER A 1 498 ? 13.484 7.281 -47.948 1.00 88.50 498 SER A N 1
ATOM 4083 C CA . SER A 1 498 ? 13.961 6.470 -49.072 1.00 88.50 498 SER A CA 1
ATOM 4084 C C . SER A 1 498 ? 13.738 7.184 -50.398 1.00 88.50 498 SER A C 1
ATOM 4086 O O . SER A 1 498 ? 12.756 7.910 -50.550 1.00 88.50 498 SER A O 1
ATOM 4088 N N . ARG A 1 499 ? 14.605 6.939 -51.378 1.00 88.38 499 ARG A N 1
ATOM 4089 C CA . ARG A 1 499 ? 14.424 7.348 -52.776 1.00 88.38 499 ARG A CA 1
ATOM 4090 C C . ARG A 1 499 ? 14.573 6.156 -53.710 1.00 88.38 499 ARG A C 1
ATOM 4092 O O . ARG A 1 499 ? 15.198 5.159 -53.365 1.00 88.38 499 ARG A O 1
ATOM 4099 N N . THR A 1 500 ? 14.024 6.288 -54.911 1.00 82.81 500 THR A N 1
ATOM 4100 C CA . THR A 1 500 ? 14.162 5.314 -56.004 1.00 82.81 500 THR A CA 1
ATOM 4101 C C . THR A 1 500 ? 15.160 5.771 -57.070 1.00 82.81 500 THR A C 1
ATOM 4103 O O . THR A 1 500 ? 15.705 4.937 -57.791 1.00 82.81 500 THR A O 1
ATOM 4106 N N . ASN A 1 501 ? 15.443 7.074 -57.168 1.00 81.62 501 ASN A N 1
ATOM 4107 C CA . ASN A 1 501 ? 16.443 7.654 -58.068 1.00 81.62 501 ASN A CA 1
ATOM 4108 C C . ASN A 1 501 ? 17.029 8.964 -57.487 1.00 81.62 501 ASN A C 1
ATOM 4110 O O . ASN A 1 501 ? 16.742 9.328 -56.346 1.00 81.62 501 ASN A O 1
ATOM 4114 N N . LEU A 1 502 ? 17.894 9.645 -58.250 1.00 80.88 502 LEU A N 1
ATOM 4115 C CA . LEU A 1 502 ? 18.596 10.862 -57.811 1.00 80.88 502 LEU A CA 1
ATOM 4116 C C . LEU A 1 502 ? 17.783 12.162 -57.976 1.00 80.88 502 LEU A C 1
ATOM 4118 O O . LEU A 1 502 ? 18.168 13.181 -57.408 1.00 80.88 502 LEU A O 1
ATOM 4122 N N . ILE A 1 503 ? 16.695 12.141 -58.752 1.00 80.50 503 ILE A N 1
ATOM 4123 C CA . ILE A 1 503 ? 15.940 13.336 -59.168 1.00 80.50 503 ILE A CA 1
ATOM 4124 C C . ILE A 1 503 ? 14.684 13.506 -58.306 1.00 80.50 503 ILE A C 1
ATOM 4126 O O . ILE A 1 503 ? 14.396 14.605 -57.831 1.00 80.50 503 ILE A O 1
ATOM 4130 N N . ASP A 1 504 ? 13.962 12.414 -58.067 1.00 83.25 504 ASP A N 1
ATOM 4131 C CA . ASP A 1 504 ? 12.685 12.416 -57.363 1.00 83.25 504 ASP A CA 1
ATOM 4132 C C . ASP A 1 504 ? 12.857 12.723 -55.873 1.00 83.25 504 ASP A C 1
ATOM 4134 O O . ASP A 1 504 ? 13.840 12.285 -55.265 1.00 83.25 504 ASP A O 1
ATOM 4138 N N . PRO A 1 505 ? 11.906 13.447 -55.249 1.00 82.75 505 PRO A N 1
ATOM 4139 C CA . PRO A 1 505 ? 11.948 13.767 -53.826 1.00 82.75 505 PRO A CA 1
ATOM 4140 C C . PRO A 1 505 ? 11.931 12.502 -52.943 1.00 82.75 505 PRO A C 1
ATOM 4142 O O . PRO A 1 505 ? 11.397 11.466 -53.340 1.00 82.75 505 PRO A O 1
ATOM 4145 N N . PRO A 1 506 ? 12.492 12.567 -51.720 1.00 88.75 506 PRO A N 1
ATOM 4146 C CA . PRO A 1 506 ? 12.525 11.430 -50.816 1.00 88.75 506 PRO A CA 1
ATOM 4147 C C . PRO A 1 506 ? 11.138 11.160 -50.253 1.00 88.75 506 PRO A C 1
ATOM 4149 O O . PRO A 1 506 ? 10.421 12.077 -49.858 1.00 88.75 506 PRO A O 1
ATOM 4152 N N . THR A 1 507 ? 10.782 9.886 -50.165 1.00 87.94 507 THR A N 1
ATOM 4153 C CA . THR A 1 507 ? 9.533 9.440 -49.557 1.00 87.94 507 THR A CA 1
ATOM 4154 C C . THR A 1 507 ? 9.782 9.094 -48.086 1.00 87.94 507 THR A C 1
ATOM 4156 O O . THR A 1 507 ? 10.743 8.371 -47.797 1.00 87.94 507 THR A O 1
ATOM 4159 N N . PRO A 1 508 ? 8.970 9.603 -47.141 1.00 90.50 508 PRO A N 1
ATOM 4160 C CA . PRO A 1 508 ? 9.070 9.209 -45.742 1.00 90.50 508 PRO A CA 1
ATOM 4161 C C . PRO A 1 508 ? 8.526 7.788 -45.564 1.00 90.50 508 PRO A C 1
ATOM 4163 O O . PRO A 1 508 ? 7.461 7.450 -46.081 1.00 90.50 508 PRO A O 1
ATOM 4166 N N . LEU A 1 509 ? 9.248 6.961 -44.815 1.00 90.12 509 LEU A N 1
ATOM 4167 C CA . LEU A 1 509 ? 8.828 5.623 -44.422 1.00 90.12 509 LEU A CA 1
ATOM 4168 C C . LEU A 1 509 ? 8.728 5.566 -42.900 1.00 90.12 509 LEU A C 1
ATOM 4170 O O . LEU A 1 509 ? 9.729 5.737 -42.205 1.00 90.12 509 LEU A O 1
ATOM 4174 N N . GLU A 1 510 ? 7.525 5.299 -42.400 1.00 91.38 510 GLU A N 1
ATOM 4175 C CA . GLU A 1 510 ? 7.257 5.074 -40.979 1.00 91.38 510 GLU A CA 1
ATOM 4176 C C . GLU A 1 510 ? 7.158 3.565 -40.731 1.00 91.38 510 GLU A C 1
ATOM 4178 O O . GLU A 1 510 ? 6.421 2.847 -41.414 1.00 91.38 510 GLU A O 1
ATOM 4183 N N . LYS A 1 511 ? 7.983 3.064 -39.810 1.00 90.94 511 LYS A N 1
ATOM 4184 C CA . LYS A 1 511 ? 8.036 1.652 -39.428 1.00 90.94 511 LYS A CA 1
ATOM 4185 C C . LYS A 1 511 ? 7.661 1.500 -37.963 1.00 90.94 511 LYS A C 1
ATOM 4187 O O . LYS A 1 511 ? 8.279 2.126 -37.107 1.00 90.94 511 LYS A O 1
ATOM 4192 N N . ASN A 1 512 ? 6.723 0.600 -37.686 1.00 90.69 512 ASN A N 1
ATOM 4193 C CA . ASN A 1 512 ? 6.347 0.250 -36.321 1.00 90.69 512 ASN A CA 1
ATOM 4194 C C . ASN A 1 512 ? 7.533 -0.386 -35.583 1.00 90.69 512 ASN A C 1
ATOM 4196 O O . ASN A 1 512 ? 8.168 -1.316 -36.086 1.00 90.69 512 ASN A O 1
ATOM 4200 N N . VAL A 1 513 ? 7.791 0.088 -34.370 1.00 88.06 513 VAL A N 1
ATOM 4201 C CA . VAL A 1 513 ? 8.817 -0.416 -33.460 1.00 88.06 513 VAL A CA 1
ATOM 4202 C C . VAL A 1 513 ? 8.119 -1.062 -32.273 1.00 88.06 513 VAL A C 1
ATOM 4204 O O . VAL A 1 513 ? 7.533 -0.378 -31.441 1.00 88.06 513 VAL A O 1
ATOM 4207 N N . THR A 1 514 ? 8.190 -2.388 -32.180 1.00 82.88 514 THR A N 1
ATOM 4208 C CA . THR A 1 514 ? 7.610 -3.124 -31.045 1.00 82.88 514 THR A 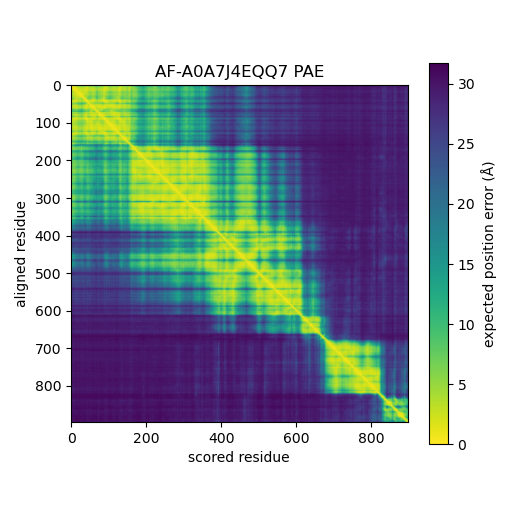CA 1
ATOM 4209 C C . THR A 1 514 ? 8.518 -3.087 -29.817 1.00 82.88 514 THR A C 1
ATOM 4211 O O . THR A 1 514 ? 8.047 -3.022 -28.689 1.00 82.88 514 THR A O 1
ATOM 4214 N N . GLU A 1 515 ? 9.834 -3.121 -30.033 1.00 84.12 515 GLU A N 1
ATOM 4215 C CA . GLU A 1 515 ? 10.860 -3.132 -28.990 1.00 84.12 515 GLU A CA 1
ATOM 4216 C C . GLU A 1 515 ? 12.044 -2.269 -29.432 1.00 84.12 515 GLU A C 1
ATOM 4218 O O . GLU A 1 515 ? 12.465 -2.334 -30.591 1.00 84.12 515 GLU A O 1
ATOM 4223 N N . PHE A 1 516 ? 12.611 -1.484 -28.512 1.00 85.31 516 PHE A N 1
ATOM 4224 C CA . PHE A 1 516 ? 13.726 -0.586 -28.830 1.00 85.31 516 PHE A CA 1
ATOM 4225 C C . PHE A 1 516 ? 14.966 -1.333 -29.343 1.00 85.31 516 PHE A C 1
ATOM 4227 O O . PHE A 1 516 ? 15.643 -0.838 -30.243 1.00 85.31 516 PHE A O 1
ATOM 4234 N N . ASP A 1 517 ? 15.220 -2.552 -28.867 1.00 82.00 517 ASP A N 1
ATOM 4235 C CA . ASP A 1 517 ? 16.369 -3.358 -29.300 1.00 82.00 517 ASP A CA 1
ATOM 4236 C C . ASP A 1 517 ? 16.294 -3.784 -30.776 1.00 82.00 517 ASP A C 1
ATOM 4238 O O . ASP A 1 517 ? 17.325 -3.987 -31.420 1.00 82.00 517 ASP A O 1
ATOM 4242 N N . LYS A 1 518 ? 15.086 -3.840 -31.354 1.00 85.38 518 LYS A N 1
ATOM 4243 C CA . LYS A 1 518 ? 14.854 -4.206 -32.762 1.00 85.38 518 LYS A CA 1
ATOM 4244 C C . LYS A 1 518 ? 15.015 -3.032 -33.727 1.00 85.38 518 LYS A C 1
ATOM 4246 O O . LYS A 1 518 ? 15.006 -3.229 -34.941 1.00 85.38 518 LYS A O 1
ATOM 4251 N N . VAL A 1 519 ? 15.217 -1.807 -33.231 1.00 87.62 519 VAL A N 1
ATOM 4252 C CA . VAL A 1 519 ? 15.374 -0.609 -34.080 1.00 87.62 519 VAL A CA 1
ATOM 4253 C C . VAL A 1 519 ? 16.507 -0.784 -35.094 1.00 87.62 519 VAL A C 1
ATOM 4255 O O . VAL A 1 519 ? 16.350 -0.435 -36.261 1.00 87.62 519 VAL A O 1
ATOM 4258 N N . MET A 1 520 ? 17.630 -1.385 -34.692 1.00 86.25 520 MET A N 1
ATOM 4259 C CA . MET A 1 520 ? 18.749 -1.625 -35.611 1.00 86.25 520 MET A CA 1
ATOM 4260 C C . MET A 1 520 ? 18.420 -2.652 -36.697 1.00 86.25 520 MET A C 1
ATOM 4262 O O . MET A 1 520 ? 18.888 -2.510 -37.825 1.00 86.25 520 MET A O 1
ATOM 4266 N N . GLU A 1 521 ? 17.601 -3.660 -36.397 1.00 87.31 521 GLU A N 1
ATOM 4267 C CA . GLU A 1 521 ? 17.148 -4.645 -37.387 1.00 87.31 521 GLU A CA 1
ATOM 4268 C C . GLU A 1 521 ? 16.258 -3.996 -38.449 1.00 87.31 521 GLU A C 1
ATOM 4270 O O . GLU A 1 521 ? 16.386 -4.319 -39.627 1.00 87.31 521 GLU A O 1
ATOM 4275 N N . LEU A 1 522 ? 15.433 -3.019 -38.057 1.00 88.44 522 LEU A N 1
ATOM 4276 C CA . LEU A 1 522 ? 14.593 -2.246 -38.977 1.00 88.44 522 LEU A CA 1
ATOM 4277 C C . LEU A 1 522 ? 15.397 -1.283 -39.863 1.00 88.44 522 LEU A C 1
ATOM 4279 O O . LEU A 1 522 ? 14.973 -0.978 -40.976 1.00 88.44 522 LEU A O 1
ATOM 4283 N N . LEU A 1 523 ? 16.554 -0.810 -39.390 1.00 88.62 523 LEU A N 1
ATOM 4284 C CA . LEU A 1 523 ? 17.427 0.102 -40.135 1.00 88.62 523 LEU A CA 1
ATOM 4285 C C . LEU A 1 523 ? 18.348 -0.620 -41.133 1.00 88.62 523 LEU A C 1
ATOM 4287 O O . LEU A 1 523 ? 18.627 -0.077 -42.202 1.00 88.62 523 LEU A O 1
ATOM 4291 N N . ARG A 1 524 ? 18.804 -1.843 -40.823 1.00 87.25 524 ARG A N 1
ATOM 4292 C CA . ARG A 1 524 ? 19.750 -2.621 -41.655 1.00 87.25 524 ARG A CA 1
ATOM 4293 C C . ARG A 1 524 ? 19.353 -2.765 -43.137 1.00 87.25 524 ARG A C 1
ATOM 4295 O O . ARG A 1 524 ? 20.241 -2.583 -43.970 1.00 87.25 524 ARG A O 1
ATOM 4302 N N . PRO A 1 525 ? 18.083 -3.034 -43.508 1.00 88.50 525 PRO A N 1
ATOM 4303 C CA . PRO A 1 525 ? 17.666 -3.144 -44.910 1.00 88.50 525 PRO A CA 1
ATOM 4304 C C . PRO A 1 525 ? 17.924 -1.886 -45.746 1.00 88.50 525 PRO A C 1
ATOM 4306 O O . PRO A 1 525 ? 18.033 -1.970 -46.964 1.00 88.50 525 PRO A O 1
ATOM 4309 N N . TYR A 1 526 ? 18.049 -0.727 -45.099 1.00 87.88 526 TYR A N 1
ATOM 4310 C CA . TYR A 1 526 ? 18.280 0.560 -45.751 1.00 87.88 526 TYR A CA 1
ATOM 4311 C C . TYR A 1 526 ? 19.763 0.928 -45.842 1.00 87.88 526 TYR A C 1
ATOM 4313 O O . TYR A 1 526 ? 20.088 1.985 -46.369 1.00 87.88 526 TYR A O 1
ATOM 4321 N N . ALA A 1 527 ? 20.663 0.074 -45.351 1.00 87.81 527 ALA A N 1
ATOM 4322 C CA . ALA A 1 527 ? 22.113 0.258 -45.380 1.00 87.81 527 ALA A CA 1
ATOM 4323 C C . ALA A 1 527 ? 22.826 -0.950 -46.018 1.00 87.81 527 ALA A C 1
ATOM 4325 O O . ALA A 1 527 ? 23.933 -1.302 -45.610 1.00 87.81 527 ALA A O 1
ATOM 4326 N N . THR A 1 528 ? 22.182 -1.631 -46.973 1.00 88.50 528 THR A N 1
ATOM 4327 C CA . THR A 1 528 ? 22.721 -2.838 -47.624 1.00 88.50 528 THR A CA 1
ATOM 4328 C C . THR A 1 528 ? 23.702 -2.511 -48.746 1.00 88.50 528 THR A C 1
ATOM 4330 O O . THR A 1 528 ? 23.557 -1.498 -49.433 1.00 88.50 528 THR A O 1
ATOM 4333 N N . GLU A 1 529 ? 24.665 -3.408 -48.980 1.00 85.38 529 GLU A N 1
ATOM 4334 C CA . GLU A 1 529 ? 25.637 -3.287 -50.076 1.00 85.38 529 GLU A CA 1
ATOM 4335 C C . GLU A 1 529 ? 24.945 -3.111 -51.435 1.00 85.38 529 GLU A C 1
ATOM 4337 O O . GLU A 1 529 ? 25.319 -2.226 -52.198 1.00 85.38 529 GLU A O 1
ATOM 4342 N N . ASP A 1 530 ? 23.885 -3.875 -51.713 1.00 86.50 530 ASP A N 1
ATOM 4343 C CA . ASP A 1 530 ? 23.145 -3.790 -52.979 1.00 86.50 530 ASP A CA 1
ATOM 4344 C C . ASP A 1 530 ? 22.495 -2.417 -53.193 1.00 86.50 530 ASP A C 1
ATOM 4346 O O . ASP A 1 530 ? 22.506 -1.885 -54.307 1.00 86.50 530 ASP A O 1
ATOM 4350 N N . SER A 1 531 ? 21.986 -1.801 -52.121 1.00 86.75 531 SER A N 1
ATOM 4351 C CA . SER A 1 531 ? 21.434 -0.446 -52.188 1.00 86.75 531 SER A CA 1
ATOM 4352 C C . SER A 1 531 ? 22.534 0.568 -52.504 1.00 86.75 531 SER A C 1
ATOM 4354 O O . SER A 1 531 ? 22.353 1.425 -53.369 1.00 86.75 531 SER A O 1
ATOM 4356 N N . PHE A 1 532 ? 23.705 0.448 -51.865 1.00 89.75 532 PHE A N 1
ATOM 4357 C CA . PHE A 1 532 ? 24.867 1.275 -52.199 1.00 89.75 532 PHE A CA 1
ATOM 4358 C C . PHE A 1 532 ? 25.290 1.087 -53.660 1.00 89.75 532 PHE A C 1
ATOM 4360 O O . PHE A 1 532 ? 25.435 2.082 -54.372 1.00 89.75 532 PHE A O 1
ATOM 4367 N N . LYS A 1 533 ? 25.392 -0.158 -54.148 1.00 88.56 533 LYS A N 1
ATOM 4368 C CA . LYS A 1 533 ? 25.730 -0.456 -55.548 1.00 88.56 533 LYS A CA 1
ATOM 4369 C C . LYS A 1 533 ? 24.771 0.207 -56.534 1.00 88.56 533 LYS A C 1
ATOM 4371 O O . LYS A 1 533 ? 25.209 0.845 -57.492 1.00 88.56 533 LYS A O 1
ATOM 4376 N N . TYR A 1 534 ? 23.465 0.085 -56.293 1.00 89.06 534 TYR A N 1
ATOM 4377 C CA . TYR A 1 534 ? 22.434 0.681 -57.142 1.00 89.06 534 TYR A CA 1
ATOM 4378 C C . TYR A 1 534 ? 22.613 2.200 -57.276 1.00 89.06 534 TYR A C 1
ATOM 4380 O O . TYR A 1 534 ? 22.661 2.730 -58.388 1.00 89.06 534 TYR A O 1
ATOM 4388 N N . PHE A 1 535 ? 22.787 2.905 -56.157 1.00 88.38 535 PHE A N 1
ATOM 4389 C CA . PHE A 1 535 ? 22.962 4.356 -56.182 1.00 88.38 535 PHE A CA 1
ATOM 4390 C C . PHE A 1 535 ? 24.324 4.796 -56.733 1.00 88.38 535 PHE A C 1
ATOM 4392 O O . PHE A 1 535 ? 24.384 5.813 -57.424 1.00 88.38 535 PHE A O 1
ATOM 4399 N N . ILE A 1 536 ? 25.400 4.033 -56.509 1.00 89.31 536 ILE A N 1
ATOM 4400 C CA . ILE A 1 536 ? 26.706 4.289 -57.141 1.00 89.31 536 ILE A CA 1
ATOM 4401 C C . ILE A 1 536 ? 26.577 4.208 -58.669 1.00 89.31 536 ILE A C 1
ATOM 4403 O O . ILE A 1 536 ? 27.059 5.107 -59.359 1.00 89.31 536 ILE A O 1
ATOM 4407 N N . LYS A 1 537 ? 25.864 3.206 -59.211 1.00 85.94 537 LYS A N 1
ATOM 4408 C CA . LYS A 1 537 ? 25.602 3.097 -60.660 1.00 85.94 537 LYS A CA 1
ATOM 4409 C C . LYS A 1 537 ? 24.873 4.318 -61.210 1.00 85.94 537 LYS A C 1
ATOM 4411 O O . LYS A 1 537 ? 25.246 4.808 -62.272 1.00 85.94 537 LYS A O 1
ATOM 4416 N N . LEU A 1 538 ? 23.860 4.821 -60.502 1.00 85.81 538 LEU A N 1
ATOM 4417 C CA . LEU A 1 538 ? 23.146 6.037 -60.906 1.00 85.81 538 LEU A CA 1
ATOM 4418 C C . LEU A 1 538 ? 24.071 7.261 -60.901 1.00 85.81 538 LEU A C 1
ATOM 4420 O O . LEU A 1 538 ? 24.106 8.009 -61.872 1.00 85.81 538 LEU A O 1
ATOM 4424 N N . ILE A 1 539 ? 24.870 7.426 -59.844 1.00 86.44 539 ILE A N 1
ATOM 4425 C CA . ILE A 1 539 ? 25.803 8.551 -59.716 1.00 86.44 539 ILE A CA 1
ATOM 4426 C C . ILE A 1 539 ? 26.851 8.523 -60.830 1.00 86.44 539 ILE A C 1
ATOM 4428 O O . ILE A 1 539 ? 27.106 9.554 -61.450 1.00 86.44 539 ILE A O 1
ATOM 4432 N N . ILE A 1 540 ? 27.433 7.358 -61.111 1.00 84.69 540 ILE A N 1
ATOM 4433 C CA . ILE A 1 540 ? 28.417 7.192 -62.183 1.00 84.69 540 ILE A CA 1
ATOM 4434 C C . ILE A 1 540 ? 27.747 7.338 -63.550 1.00 84.69 540 ILE A C 1
ATOM 4436 O O . ILE A 1 540 ? 28.331 7.913 -64.456 1.00 84.69 540 ILE A O 1
ATOM 4440 N N . LYS A 1 541 ? 26.497 6.904 -63.750 1.00 80.62 541 LYS A N 1
ATOM 4441 C CA . LYS A 1 541 ? 25.794 7.135 -65.024 1.00 80.62 541 LYS A CA 1
ATOM 4442 C C . LYS A 1 541 ? 25.775 8.624 -65.394 1.00 80.62 541 LYS A C 1
ATOM 4444 O O . LYS A 1 541 ? 26.054 8.933 -66.555 1.00 80.62 541 LYS A O 1
ATOM 4449 N N . ASP A 1 542 ? 25.585 9.492 -64.406 1.00 74.31 542 ASP A N 1
ATOM 4450 C CA . ASP A 1 542 ? 25.500 10.945 -64.573 1.00 74.31 542 ASP A CA 1
ATOM 4451 C C . ASP A 1 542 ? 26.859 11.675 -64.480 1.00 74.31 542 ASP A C 1
ATOM 4453 O O . ASP A 1 542 ? 26.932 12.861 -64.789 1.00 74.31 542 ASP A O 1
ATOM 4457 N N . ASN A 1 543 ? 27.941 11.008 -64.048 1.00 74.44 543 ASN A N 1
ATOM 4458 C CA . ASN A 1 543 ? 29.277 11.603 -63.867 1.00 74.44 543 ASN A CA 1
ATOM 4459 C C . ASN A 1 543 ? 30.349 10.695 -64.502 1.00 74.44 543 ASN A C 1
ATOM 4461 O O . ASN A 1 543 ? 30.452 9.531 -64.135 1.00 74.44 543 ASN A O 1
ATOM 4465 N N . GLU A 1 544 ? 31.175 11.199 -65.428 1.00 70.00 544 GLU A N 1
ATOM 4466 C CA . GLU A 1 544 ? 32.230 10.387 -66.077 1.00 70.00 544 GLU A CA 1
ATOM 4467 C C . GLU A 1 544 ? 33.236 9.793 -65.073 1.00 70.00 544 GLU A C 1
ATOM 4469 O O . GLU A 1 544 ? 33.662 8.647 -65.229 1.00 70.00 544 GLU A O 1
ATOM 4474 N N . SER A 1 545 ? 33.535 10.541 -64.006 1.00 82.00 545 SER A N 1
ATOM 4475 C CA . SER A 1 545 ? 34.382 10.132 -62.882 1.00 82.00 545 SER A CA 1
ATOM 4476 C C . SER A 1 545 ? 33.926 10.801 -61.577 1.00 82.00 545 SER A C 1
ATOM 4478 O O . SER A 1 545 ? 33.501 11.959 -61.610 1.00 82.00 545 SER A O 1
ATOM 4480 N N . ILE A 1 546 ? 34.048 10.136 -60.424 1.00 88.06 546 ILE A N 1
ATOM 4481 C CA . ILE A 1 546 ? 33.778 10.734 -59.102 1.00 88.06 546 ILE A CA 1
ATOM 4482 C C . ILE A 1 546 ? 34.789 10.267 -58.050 1.00 88.06 546 ILE A C 1
ATOM 4484 O O . ILE A 1 546 ? 35.119 9.087 -57.984 1.00 88.06 546 ILE A O 1
ATOM 4488 N N . THR A 1 547 ? 35.266 11.174 -57.196 1.00 89.44 547 THR A N 1
ATOM 4489 C CA . THR A 1 547 ? 36.141 10.809 -56.069 1.00 89.44 547 THR A CA 1
ATOM 4490 C C . THR A 1 547 ? 35.350 10.120 -54.953 1.00 89.44 547 THR A C 1
ATOM 4492 O O . THR A 1 547 ? 34.166 10.409 -54.749 1.00 89.44 547 THR A O 1
ATOM 4495 N N . ILE A 1 548 ? 35.986 9.235 -54.180 1.00 88.00 548 ILE A N 1
ATOM 4496 C CA . ILE A 1 548 ? 35.352 8.594 -53.016 1.00 88.00 548 ILE A CA 1
ATOM 4497 C C . ILE A 1 548 ? 34.915 9.643 -51.986 1.00 88.00 548 ILE A C 1
ATOM 4499 O O . ILE A 1 548 ? 33.829 9.529 -51.416 1.00 88.00 548 ILE A O 1
ATOM 4503 N N . LYS A 1 549 ? 35.695 10.712 -51.801 1.00 87.81 549 LYS A N 1
ATOM 4504 C CA . LYS A 1 549 ? 35.334 11.855 -50.951 1.00 87.81 549 LYS A CA 1
ATOM 4505 C C . LYS A 1 549 ? 34.025 12.524 -51.374 1.00 87.81 549 LYS A C 1
ATOM 4507 O O . LYS A 1 549 ? 33.142 12.754 -50.543 1.00 87.81 549 LYS A O 1
ATOM 4512 N N . ASP A 1 550 ? 33.875 12.833 -52.662 1.00 87.75 550 ASP A N 1
ATOM 4513 C CA . ASP A 1 550 ? 32.659 13.467 -53.180 1.00 87.75 550 ASP A CA 1
ATOM 4514 C C . ASP A 1 550 ? 31.470 12.507 -53.164 1.00 87.75 550 ASP A C 1
ATOM 4516 O O . ASP A 1 550 ? 30.345 12.920 -52.868 1.00 87.75 550 ASP A O 1
ATOM 4520 N N . LEU A 1 551 ? 31.719 11.219 -53.407 1.00 89.50 551 LEU A N 1
ATOM 4521 C CA . LEU A 1 551 ? 30.720 10.166 -53.294 1.00 89.50 551 LEU A CA 1
ATOM 4522 C C . LEU A 1 551 ? 30.179 10.077 -51.857 1.00 89.50 551 LEU A C 1
ATOM 4524 O O . LEU A 1 551 ? 28.967 10.193 -51.661 1.00 89.50 551 LEU A O 1
ATOM 4528 N N . LYS A 1 552 ? 31.056 9.979 -50.845 1.00 89.62 552 LYS A N 1
ATOM 4529 C CA . LYS A 1 552 ? 30.685 10.002 -49.415 1.00 89.62 552 LYS A CA 1
ATOM 4530 C C . LYS A 1 552 ? 29.855 11.239 -49.081 1.00 89.62 552 LYS A C 1
ATOM 4532 O O . LYS A 1 552 ? 28.779 11.141 -48.495 1.00 89.62 552 LYS A O 1
ATOM 4537 N N . LYS A 1 553 ? 30.305 12.417 -49.518 1.00 87.88 553 LYS A N 1
ATOM 4538 C CA . LYS A 1 553 ? 29.600 13.685 -49.291 1.00 87.88 553 LYS A CA 1
ATOM 4539 C C . LYS A 1 553 ? 28.197 13.702 -49.909 1.00 87.88 553 LYS A C 1
ATOM 4541 O O . LYS A 1 553 ? 27.290 14.277 -49.305 1.00 87.88 553 LYS A O 1
ATOM 4546 N N . ARG A 1 554 ? 27.997 13.079 -51.078 1.00 87.94 554 ARG A N 1
ATOM 4547 C CA . ARG A 1 554 ? 26.665 12.910 -51.688 1.00 87.94 554 ARG A CA 1
ATOM 4548 C C . ARG A 1 554 ? 25.783 11.982 -50.853 1.00 87.94 554 ARG A C 1
ATOM 4550 O O . ARG A 1 554 ? 24.676 12.394 -50.518 1.00 87.94 554 ARG A O 1
ATOM 4557 N N . PHE A 1 555 ? 26.290 10.818 -50.439 1.00 90.12 555 PHE A N 1
ATOM 4558 C CA . PHE A 1 555 ? 25.556 9.894 -49.562 1.00 90.12 555 PHE A CA 1
ATOM 4559 C C . PHE A 1 555 ? 25.173 10.526 -48.223 1.00 90.12 555 PHE A C 1
ATOM 4561 O O . PHE A 1 555 ? 24.085 10.260 -47.730 1.00 90.12 555 PHE A O 1
ATOM 4568 N N . TYR A 1 556 ? 26.011 11.392 -47.650 1.00 89.31 556 TYR A N 1
ATOM 4569 C CA . TYR A 1 556 ? 25.688 12.097 -46.409 1.00 89.31 556 TYR A CA 1
ATOM 4570 C C . TYR A 1 556 ? 24.621 13.188 -46.584 1.00 89.31 556 TYR A C 1
ATOM 4572 O O . TYR A 1 556 ? 23.770 13.373 -45.711 1.00 89.31 556 TYR A O 1
ATOM 4580 N N . ARG A 1 557 ? 24.663 13.938 -47.691 1.00 86.12 557 ARG A N 1
ATOM 4581 C CA . ARG A 1 557 ? 23.815 15.126 -47.891 1.00 86.12 557 ARG A CA 1
ATOM 4582 C C . ARG A 1 557 ? 22.456 14.832 -48.508 1.00 86.12 557 ARG A C 1
ATOM 4584 O O . ARG A 1 557 ? 21.531 15.591 -48.259 1.00 86.12 557 ARG A O 1
ATOM 4591 N N . LEU A 1 558 ? 22.338 13.795 -49.330 1.00 86.75 558 LEU A N 1
ATOM 4592 C CA . LEU A 1 558 ? 21.102 13.502 -50.048 1.00 86.75 558 LEU A CA 1
ATOM 4593 C C . LEU A 1 558 ? 20.196 12.599 -49.205 1.00 86.75 558 LEU A C 1
ATOM 4595 O O . LEU A 1 558 ? 20.435 11.400 -49.067 1.00 86.75 558 LEU A O 1
ATOM 4599 N N . ARG A 1 559 ? 19.121 13.174 -48.657 1.00 87.31 559 ARG A N 1
ATOM 4600 C CA . ARG A 1 559 ? 18.096 12.440 -47.899 1.00 87.31 559 ARG A CA 1
ATOM 4601 C C . ARG A 1 559 ? 17.502 11.290 -48.705 1.00 87.31 559 ARG A C 1
ATOM 4603 O O . ARG A 1 559 ? 17.087 11.500 -49.841 1.00 87.31 559 ARG A O 1
ATOM 4610 N N . GLY A 1 560 ? 17.370 10.115 -48.099 1.00 85.31 560 GLY A N 1
ATOM 4611 C CA . GLY A 1 560 ? 16.744 8.943 -48.717 1.00 85.31 560 GLY A CA 1
ATOM 4612 C C . GLY A 1 560 ? 17.673 8.079 -49.569 1.00 85.31 560 GLY A C 1
ATOM 4613 O O . GLY A 1 560 ? 17.213 7.109 -50.169 1.00 85.31 560 GLY A O 1
ATOM 4614 N N . MET A 1 561 ? 18.964 8.412 -49.609 1.00 88.81 561 MET A N 1
ATOM 4615 C CA . MET A 1 561 ? 20.003 7.478 -50.036 1.00 88.81 561 MET A CA 1
ATOM 4616 C C . MET A 1 561 ? 20.175 6.339 -49.005 1.00 88.81 561 MET A C 1
ATOM 4618 O O . MET A 1 561 ? 19.642 6.428 -47.900 1.00 88.81 561 MET A O 1
ATOM 4622 N N . PRO A 1 562 ? 20.908 5.259 -49.332 1.00 89.38 562 PRO A N 1
ATOM 4623 C CA . PRO A 1 562 ? 21.234 4.200 -48.381 1.00 89.38 562 PRO A CA 1
ATOM 4624 C C . PRO A 1 562 ? 21.872 4.776 -47.113 1.00 89.38 562 PRO A C 1
ATOM 4626 O O . PRO A 1 562 ? 22.804 5.575 -47.207 1.00 89.38 562 PRO A O 1
ATOM 4629 N N . LEU A 1 563 ? 21.347 4.420 -45.940 1.00 89.06 563 LEU A N 1
ATOM 4630 C CA . LEU A 1 563 ? 21.726 5.007 -44.655 1.00 89.06 563 LEU A CA 1
ATOM 4631 C C . LEU A 1 563 ? 23.205 4.747 -44.348 1.00 89.06 563 LEU A C 1
ATOM 4633 O O . LEU A 1 563 ? 23.674 3.608 -44.384 1.00 89.06 563 LEU A O 1
ATOM 4637 N N . MET A 1 564 ? 23.923 5.796 -43.949 1.00 85.44 564 MET A N 1
ATOM 4638 C CA . MET A 1 564 ? 25.336 5.716 -43.558 1.00 85.44 564 MET A CA 1
ATOM 4639 C C . MET A 1 564 ? 25.479 5.244 -42.102 1.00 85.44 564 MET A C 1
ATOM 4641 O O . MET A 1 564 ? 25.911 6.001 -41.237 1.00 85.44 564 MET A O 1
ATOM 4645 N N . ILE A 1 565 ? 25.048 4.008 -41.813 1.00 84.44 565 ILE A N 1
ATOM 4646 C CA . ILE A 1 565 ? 25.143 3.394 -40.472 1.00 84.44 565 ILE A CA 1
ATOM 4647 C C . ILE A 1 565 ? 26.580 2.938 -40.186 1.00 84.44 565 ILE A C 1
ATOM 4649 O O . ILE A 1 565 ? 27.111 3.222 -39.115 1.00 84.44 565 ILE A O 1
ATOM 4653 N N . ASP A 1 566 ? 27.187 2.244 -41.152 1.00 83.31 566 ASP A N 1
ATOM 4654 C CA . ASP A 1 566 ? 28.577 1.782 -41.132 1.00 83.31 566 ASP A CA 1
ATOM 4655 C C . ASP A 1 566 ? 29.203 2.049 -42.508 1.00 83.31 566 ASP A C 1
ATOM 4657 O O . ASP A 1 566 ? 28.693 1.579 -43.530 1.00 83.31 566 ASP A O 1
ATOM 4661 N N . GLU A 1 567 ? 30.299 2.812 -42.545 1.00 83.25 567 GLU A N 1
ATOM 4662 C CA . GLU A 1 567 ? 30.998 3.145 -43.793 1.00 83.25 567 GLU A CA 1
ATOM 4663 C C . GLU A 1 567 ? 31.551 1.896 -44.495 1.00 83.25 567 GLU A C 1
ATOM 4665 O O . GLU A 1 567 ? 31.689 1.893 -45.719 1.00 83.25 567 GLU A O 1
ATOM 4670 N N . LYS A 1 568 ? 31.783 0.802 -43.757 1.00 85.31 568 LYS A N 1
ATOM 4671 C CA . LYS A 1 568 ? 32.232 -0.476 -44.327 1.00 85.31 568 LYS A CA 1
ATOM 4672 C C . LYS A 1 568 ? 31.310 -0.995 -45.417 1.00 85.31 568 LYS A C 1
ATOM 4674 O O . LYS A 1 568 ? 31.789 -1.532 -46.409 1.00 85.31 568 LYS A O 1
ATOM 4679 N N . ASN A 1 569 ? 29.999 -0.792 -45.282 1.00 86.12 569 ASN A N 1
ATOM 4680 C CA . ASN A 1 569 ? 29.039 -1.251 -46.286 1.00 86.12 569 ASN A CA 1
ATOM 4681 C C . ASN A 1 569 ? 29.220 -0.511 -47.620 1.00 86.12 569 ASN A C 1
ATOM 4683 O O . ASN A 1 569 ? 29.079 -1.116 -48.681 1.00 86.12 569 ASN A O 1
ATOM 4687 N N . LEU A 1 570 ? 29.584 0.776 -47.575 1.00 88.81 570 LEU A N 1
ATOM 4688 C CA . LEU A 1 570 ? 29.912 1.556 -48.768 1.00 88.81 570 LEU A CA 1
ATOM 4689 C C . LEU A 1 570 ? 31.216 1.052 -49.404 1.00 88.81 570 LEU A C 1
ATOM 4691 O O . LEU A 1 570 ? 31.253 0.811 -50.610 1.00 88.81 570 LEU A O 1
ATOM 4695 N N . TYR A 1 571 ? 32.270 0.857 -48.607 1.00 89.25 571 TYR A N 1
ATOM 4696 C CA . TYR A 1 571 ? 33.561 0.375 -49.112 1.00 89.25 571 TYR A CA 1
ATOM 4697 C C . TYR A 1 571 ? 33.485 -1.053 -49.668 1.00 89.25 571 TYR A C 1
ATOM 4699 O O . TYR A 1 571 ? 34.033 -1.317 -50.737 1.00 89.25 571 TYR A O 1
ATOM 4707 N N . ASN A 1 572 ? 32.747 -1.951 -49.014 1.00 87.69 572 ASN A N 1
ATOM 4708 C CA . ASN A 1 572 ? 32.485 -3.302 -49.510 1.00 87.69 572 ASN A CA 1
ATOM 4709 C C . ASN A 1 572 ? 31.695 -3.278 -50.819 1.00 87.69 572 ASN A C 1
ATOM 4711 O O . ASN A 1 572 ? 32.044 -3.999 -51.755 1.00 87.69 572 ASN A O 1
ATOM 4715 N N . ALA A 1 573 ? 30.668 -2.425 -50.917 1.00 88.69 573 ALA A N 1
ATOM 4716 C CA . ALA A 1 573 ? 29.912 -2.260 -52.152 1.00 88.69 573 ALA A CA 1
ATOM 4717 C C . ALA A 1 573 ? 30.828 -1.818 -53.302 1.00 88.69 573 ALA A C 1
ATOM 4719 O O . ALA A 1 573 ? 30.785 -2.425 -54.369 1.00 88.69 573 ALA A O 1
ATOM 4720 N N . ILE A 1 574 ? 31.703 -0.833 -53.067 1.00 89.12 574 ILE A N 1
ATOM 4721 C CA . ILE A 1 574 ? 32.695 -0.373 -54.050 1.00 89.12 574 ILE A CA 1
ATOM 4722 C C . ILE A 1 574 ? 33.656 -1.504 -54.432 1.00 89.12 574 ILE A C 1
ATOM 4724 O O . ILE A 1 574 ? 33.813 -1.788 -55.616 1.00 89.12 574 ILE A O 1
ATOM 4728 N N . SER A 1 575 ? 34.263 -2.173 -53.448 1.00 87.00 575 SER A N 1
ATOM 4729 C CA . SER A 1 575 ? 35.191 -3.292 -53.658 1.00 87.00 575 SER A CA 1
ATOM 4730 C C . SER A 1 575 ? 34.576 -4.376 -54.546 1.00 87.00 575 SER A C 1
ATOM 4732 O O . SER A 1 575 ? 35.181 -4.794 -55.533 1.00 87.00 575 SER A O 1
ATOM 4734 N N . LYS A 1 576 ? 33.325 -4.750 -54.257 1.00 86.88 576 LYS A N 1
ATOM 4735 C CA . LYS A 1 576 ? 32.586 -5.759 -55.014 1.00 86.88 576 LYS A CA 1
ATOM 4736 C C . LYS A 1 576 ? 32.218 -5.275 -56.418 1.00 86.88 576 LYS A C 1
ATOM 4738 O O . LYS A 1 576 ? 32.318 -6.045 -57.355 1.00 86.88 576 LYS A O 1
ATOM 4743 N N . MET A 1 577 ? 31.838 -4.007 -56.602 1.00 86.38 577 MET A N 1
ATOM 4744 C CA . MET A 1 577 ? 31.595 -3.457 -57.949 1.00 86.38 577 MET A CA 1
ATOM 4745 C C . MET A 1 577 ? 32.864 -3.426 -58.812 1.00 86.38 577 MET A C 1
ATOM 4747 O O . MET A 1 577 ? 32.774 -3.597 -60.025 1.00 86.38 577 MET A O 1
ATOM 4751 N N . VAL A 1 578 ? 34.035 -3.203 -58.207 1.00 85.75 578 VAL A N 1
ATOM 4752 C CA . VAL A 1 578 ? 35.332 -3.253 -58.902 1.00 85.75 578 VAL A CA 1
ATOM 4753 C C . VAL A 1 578 ? 35.699 -4.694 -59.270 1.00 85.75 578 VAL A C 1
ATOM 4755 O O . VAL A 1 578 ? 36.133 -4.944 -60.395 1.00 85.75 578 VAL A O 1
ATOM 4758 N N . GLU A 1 579 ? 35.495 -5.641 -58.349 1.00 84.31 579 GLU A N 1
ATOM 4759 C CA . GLU A 1 579 ? 35.686 -7.084 -58.567 1.00 84.31 579 GLU A CA 1
ATOM 4760 C C . GLU A 1 579 ? 34.768 -7.615 -59.680 1.00 84.31 579 GLU A C 1
ATOM 4762 O O . GLU A 1 579 ? 35.235 -8.302 -60.585 1.00 84.31 579 GLU A O 1
ATOM 4767 N N . ASP A 1 580 ? 33.500 -7.198 -59.680 1.00 82.69 580 ASP A N 1
ATOM 4768 C CA . ASP A 1 580 ? 32.498 -7.546 -60.696 1.00 82.69 580 ASP A CA 1
ATOM 4769 C C . ASP A 1 580 ? 32.760 -6.845 -62.056 1.00 82.69 580 ASP A C 1
ATOM 4771 O O . ASP A 1 580 ? 32.087 -7.127 -63.049 1.00 82.69 580 ASP A O 1
ATOM 4775 N N . GLY A 1 581 ? 33.727 -5.918 -62.128 1.00 76.56 581 GLY A N 1
ATOM 4776 C CA . GLY A 1 581 ? 34.061 -5.158 -63.340 1.00 76.56 581 GLY A CA 1
ATOM 4777 C C . GLY A 1 581 ? 33.014 -4.111 -63.739 1.00 76.56 581 GLY A C 1
ATOM 4778 O O . GLY A 1 581 ? 32.997 -3.650 -64.879 1.00 76.56 581 GLY A O 1
ATOM 4779 N N . GLU A 1 582 ? 32.128 -3.722 -62.821 1.00 83.06 582 GLU A N 1
ATOM 4780 C CA . GLU A 1 582 ? 31.080 -2.727 -63.070 1.00 83.06 582 GLU A CA 1
ATOM 4781 C C . GLU A 1 582 ? 31.627 -1.291 -63.070 1.00 83.06 582 GLU A C 1
ATOM 4783 O O . GLU A 1 582 ? 31.063 -0.410 -63.722 1.00 83.06 582 GLU A O 1
ATOM 4788 N N . VAL A 1 583 ? 32.710 -1.051 -62.323 1.00 84.88 583 VAL A N 1
ATOM 4789 C CA . VAL A 1 583 ? 33.373 0.253 -62.161 1.00 84.88 583 VAL A CA 1
ATOM 4790 C C . VAL A 1 583 ? 34.887 0.080 -62.090 1.00 84.88 583 VAL A C 1
ATOM 4792 O O . VAL A 1 583 ? 35.391 -0.980 -61.723 1.00 84.88 583 VAL A O 1
ATOM 4795 N N . VAL A 1 584 ? 35.617 1.142 -62.419 1.00 83.38 584 VAL A N 1
ATOM 4796 C CA . VAL A 1 584 ? 37.081 1.200 -62.340 1.00 83.38 584 VAL A CA 1
ATOM 4797 C C . VAL A 1 584 ? 37.461 2.072 -61.153 1.00 83.38 584 VAL A C 1
ATOM 4799 O O . VAL A 1 584 ? 36.955 3.186 -61.040 1.00 83.38 584 VAL A O 1
ATOM 4802 N N . LEU A 1 585 ? 38.357 1.602 -60.285 1.00 84.94 585 LEU A N 1
ATOM 4803 C CA . LEU A 1 585 ? 38.878 2.391 -59.167 1.00 84.94 585 LEU A CA 1
ATOM 4804 C C . LEU A 1 585 ? 40.330 2.791 -59.440 1.00 84.94 585 LEU A C 1
ATOM 4806 O O . LEU A 1 585 ? 41.202 1.934 -59.556 1.00 84.94 585 LEU A O 1
ATOM 4810 N N . LYS A 1 586 ? 40.606 4.093 -59.491 1.00 83.06 586 LYS A N 1
ATOM 4811 C CA . LYS A 1 586 ? 41.964 4.648 -59.521 1.00 83.06 586 LYS A CA 1
ATOM 4812 C C . LYS A 1 586 ? 42.361 5.084 -58.116 1.00 83.06 586 LYS A C 1
ATOM 4814 O O . LYS A 1 586 ? 41.778 6.022 -57.581 1.00 83.06 586 LYS A O 1
ATOM 4819 N N . GLY A 1 587 ? 43.329 4.402 -57.515 1.00 77.75 587 GLY A N 1
ATOM 4820 C CA . GLY A 1 587 ? 43.886 4.746 -56.210 1.00 77.75 587 GLY A CA 1
ATOM 4821 C C . GLY A 1 587 ? 44.752 6.009 -56.248 1.00 77.75 587 GLY A C 1
ATOM 4822 O O . GLY A 1 587 ? 45.237 6.424 -57.301 1.00 77.75 587 GLY A O 1
ATOM 4823 N N . SER A 1 588 ? 45.019 6.587 -55.076 1.00 67.31 588 SER A N 1
ATOM 4824 C CA . SER A 1 588 ? 45.771 7.847 -54.919 1.00 67.31 588 SER A CA 1
ATOM 4825 C C . SER A 1 588 ? 47.223 7.812 -55.422 1.00 67.31 588 SER A C 1
ATOM 4827 O O . SER A 1 588 ? 47.802 8.857 -55.699 1.00 67.31 588 SER A O 1
ATOM 4829 N N . GLN A 1 589 ? 47.814 6.622 -55.579 1.00 65.06 589 GLN A N 1
ATOM 4830 C CA . GLN A 1 589 ? 49.158 6.419 -56.146 1.00 65.06 589 GLN A CA 1
ATOM 4831 C C . GLN A 1 589 ? 49.147 6.079 -57.651 1.00 65.06 589 GLN A C 1
ATOM 4833 O O . GLN A 1 589 ? 50.155 5.622 -58.183 1.00 65.06 589 GLN A O 1
ATOM 4838 N N . GLY A 1 590 ? 48.009 6.238 -58.338 1.00 62.38 590 GLY A N 1
ATOM 4839 C CA . GLY A 1 590 ? 47.860 5.898 -59.759 1.00 62.38 590 GLY A CA 1
ATOM 4840 C C . GLY A 1 590 ? 47.646 4.406 -60.042 1.00 62.38 590 GLY A C 1
ATOM 4841 O O . GLY A 1 590 ? 47.649 3.996 -61.198 1.00 62.38 590 GLY A O 1
ATOM 4842 N N . GLN A 1 591 ? 47.447 3.587 -59.003 1.00 71.38 591 GLN A N 1
ATOM 4843 C CA . GLN A 1 591 ? 47.099 2.169 -59.143 1.00 71.38 591 GLN A CA 1
ATOM 4844 C C . GLN A 1 591 ? 45.663 2.031 -59.657 1.00 71.38 591 GLN A C 1
ATOM 4846 O O . GLN A 1 591 ? 44.756 2.644 -59.099 1.00 71.38 591 GLN A O 1
ATOM 4851 N N . VAL A 1 592 ? 45.447 1.227 -60.696 1.00 76.94 592 VAL A N 1
ATOM 4852 C CA . VAL A 1 592 ? 44.121 0.993 -61.284 1.00 76.94 592 VAL A CA 1
ATOM 4853 C C . VAL A 1 592 ? 43.629 -0.396 -60.889 1.00 76.94 592 VAL A C 1
ATOM 4855 O O . VAL A 1 592 ? 44.336 -1.381 -61.089 1.00 76.94 592 VAL A O 1
ATOM 4858 N N . PHE A 1 593 ? 42.418 -0.475 -60.342 1.00 78.56 593 PHE A N 1
ATOM 4859 C CA . PHE A 1 593 ? 41.742 -1.719 -59.988 1.00 78.56 593 PHE A CA 1
ATOM 4860 C C . PHE A 1 593 ? 40.519 -1.913 -60.896 1.00 78.56 593 PHE A C 1
ATOM 4862 O O . PHE A 1 593 ? 39.650 -1.040 -60.973 1.00 78.56 593 PHE A O 1
ATOM 4869 N N . PHE A 1 594 ? 40.463 -3.057 -61.582 1.00 78.19 594 PHE A N 1
ATOM 4870 C CA . PHE A 1 594 ? 39.370 -3.475 -62.463 1.00 78.19 594 PHE A CA 1
ATOM 4871 C C . PHE A 1 594 ? 39.357 -5.007 -62.553 1.00 78.19 594 PHE A C 1
ATOM 4873 O O . PHE A 1 594 ? 40.410 -5.598 -62.785 1.00 78.19 594 PHE A O 1
ATOM 4880 N N . LYS A 1 595 ? 38.203 -5.654 -62.322 1.00 74.56 595 LYS A N 1
ATOM 4881 C CA . LYS A 1 595 ? 38.064 -7.126 -62.209 1.00 74.56 595 LYS A CA 1
ATOM 4882 C C . LYS A 1 595 ? 39.013 -7.779 -61.187 1.00 74.56 595 LYS A C 1
ATOM 4884 O O . LYS A 1 595 ? 39.342 -8.959 -61.277 1.00 74.56 595 LYS A O 1
ATOM 4889 N N . ILE A 1 596 ? 39.483 -7.000 -60.213 1.00 74.38 596 ILE A N 1
ATOM 4890 C CA . ILE A 1 596 ? 40.393 -7.428 -59.149 1.00 74.38 596 ILE A CA 1
ATOM 4891 C C . ILE A 1 596 ? 39.879 -6.822 -57.849 1.00 74.38 596 ILE A C 1
ATOM 4893 O O . ILE A 1 596 ? 39.558 -5.635 -57.792 1.00 74.38 59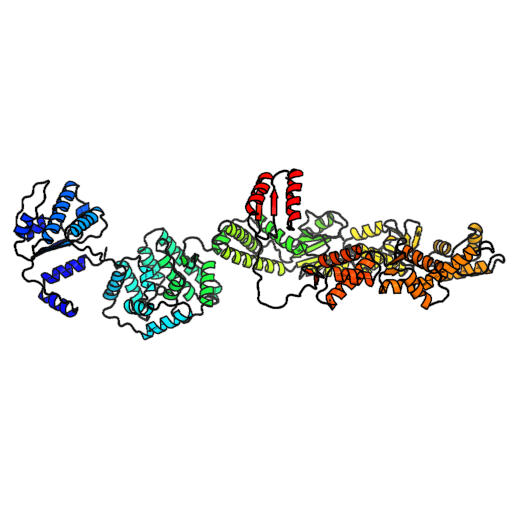6 ILE A O 1
ATOM 4897 N N . LYS A 1 597 ? 39.818 -7.632 -56.793 1.00 77.00 597 LYS A N 1
ATOM 4898 C CA . LYS A 1 597 ? 39.324 -7.202 -55.487 1.00 77.00 597 LYS A CA 1
ATOM 4899 C C . LYS A 1 597 ? 40.222 -6.123 -54.873 1.00 77.00 597 LYS A C 1
ATOM 4901 O O . LYS A 1 597 ? 41.374 -6.388 -54.532 1.00 77.00 597 LYS A O 1
ATOM 4906 N N . ALA A 1 598 ? 39.676 -4.923 -54.683 1.00 78.56 598 ALA A N 1
ATOM 4907 C CA . ALA A 1 598 ? 40.325 -3.854 -53.928 1.00 78.56 598 ALA A CA 1
ATOM 4908 C C . ALA A 1 598 ? 40.042 -4.040 -52.429 1.00 78.56 598 ALA A C 1
ATOM 4910 O O . ALA A 1 598 ? 38.884 -4.132 -52.023 1.00 78.56 598 ALA A O 1
ATOM 4911 N N . SER A 1 599 ? 41.073 -4.112 -51.589 1.00 76.19 599 SER A N 1
ATOM 4912 C CA . SER A 1 599 ? 40.869 -4.160 -50.133 1.00 76.19 599 SER A CA 1
ATOM 4913 C C . SER A 1 599 ? 40.381 -2.808 -49.598 1.00 76.19 599 SER A C 1
ATOM 4915 O O . SER A 1 599 ? 40.696 -1.766 -50.167 1.00 76.19 599 SER A O 1
ATOM 4917 N N . GLU A 1 600 ? 39.651 -2.808 -48.478 1.00 73.06 600 GLU A N 1
ATOM 4918 C CA . GLU A 1 600 ? 39.132 -1.586 -47.832 1.00 73.06 600 GLU A CA 1
ATOM 4919 C C . GLU A 1 600 ? 40.238 -0.539 -47.585 1.00 73.06 600 GLU A C 1
ATOM 4921 O O . GLU A 1 600 ? 40.032 0.649 -47.803 1.00 73.06 600 GLU A O 1
ATOM 4926 N N . VAL A 1 601 ? 41.451 -0.985 -47.236 1.00 74.31 601 VAL A N 1
ATOM 4927 C CA . VAL A 1 601 ? 42.626 -0.125 -46.984 1.00 74.31 601 VAL A CA 1
ATOM 4928 C C . VAL A 1 601 ? 43.142 0.560 -48.258 1.00 74.31 601 VAL A C 1
ATOM 4930 O O . VAL A 1 601 ? 43.751 1.625 -48.188 1.00 74.31 601 VAL A O 1
ATOM 4933 N N . GLN A 1 602 ? 42.908 -0.032 -49.431 1.00 74.88 602 GLN A N 1
ATOM 4934 C CA . GLN A 1 602 ? 43.327 0.526 -50.721 1.00 74.88 602 GLN A CA 1
ATOM 4935 C C . GLN A 1 602 ? 42.338 1.563 -51.267 1.00 74.88 602 GLN A C 1
ATOM 4937 O O . GLN A 1 602 ? 42.708 2.347 -52.142 1.00 74.88 602 GLN A O 1
ATOM 4942 N N . ILE A 1 603 ? 41.103 1.593 -50.753 1.00 82.56 603 ILE A N 1
ATOM 4943 C CA . ILE A 1 603 ? 40.078 2.567 -51.137 1.00 82.56 603 ILE A CA 1
ATOM 4944 C C . ILE A 1 603 ? 40.247 3.813 -50.262 1.00 82.56 603 ILE A C 1
ATOM 4946 O O . ILE A 1 603 ? 39.713 3.911 -49.160 1.00 82.56 603 ILE A O 1
ATOM 4950 N N . THR A 1 604 ? 41.007 4.785 -50.756 1.00 83.50 604 THR A N 1
ATOM 4951 C CA . THR A 1 604 ? 41.226 6.065 -50.065 1.00 83.50 604 THR A CA 1
ATOM 4952 C C . THR A 1 604 ? 40.217 7.122 -50.512 1.00 83.50 604 THR A C 1
ATOM 4954 O O . THR A 1 604 ? 39.605 7.001 -51.572 1.00 83.50 604 THR A O 1
ATOM 4957 N N . GLU A 1 605 ? 40.051 8.198 -49.738 1.00 82.56 605 GLU A N 1
ATOM 4958 C CA . GLU A 1 605 ? 39.136 9.294 -50.102 1.00 82.56 605 GLU A CA 1
ATOM 4959 C C . GLU A 1 605 ? 39.509 9.985 -51.425 1.00 82.56 605 GLU A C 1
ATOM 4961 O O . GLU A 1 605 ? 38.622 10.443 -52.147 1.00 82.56 605 GLU A O 1
ATOM 4966 N N . ASP A 1 606 ? 40.800 9.991 -51.767 1.00 83.31 606 ASP A N 1
ATOM 4967 C CA . ASP A 1 606 ? 41.331 10.542 -53.020 1.00 83.31 606 ASP A CA 1
ATOM 4968 C C . ASP A 1 606 ? 41.215 9.566 -54.203 1.00 83.31 606 ASP A C 1
ATOM 4970 O O . ASP A 1 606 ? 41.545 9.911 -55.338 1.00 83.31 606 ASP A O 1
ATOM 4974 N N . SER A 1 607 ? 40.754 8.336 -53.960 1.00 85.75 607 SER A N 1
ATOM 4975 C CA . SER A 1 607 ? 40.525 7.377 -55.037 1.00 85.75 607 SER A CA 1
ATOM 4976 C C . SER A 1 607 ? 39.358 7.832 -55.918 1.00 85.75 607 SER A C 1
ATOM 4978 O O . SER A 1 607 ? 38.394 8.426 -55.434 1.00 85.75 607 SER A O 1
ATOM 4980 N N . THR A 1 608 ? 39.428 7.556 -57.219 1.00 86.38 608 THR A N 1
ATOM 4981 C CA . THR A 1 608 ? 38.417 7.973 -58.203 1.00 86.38 608 THR A CA 1
ATOM 4982 C C . THR A 1 608 ? 37.735 6.761 -58.824 1.00 86.38 608 THR A C 1
ATOM 4984 O O . THR A 1 608 ? 38.407 5.829 -59.260 1.00 86.38 608 THR A O 1
ATOM 4987 N N . LEU A 1 609 ? 36.403 6.775 -58.858 1.00 87.06 609 LEU A N 1
ATOM 4988 C CA . LEU A 1 609 ? 35.568 5.794 -59.544 1.00 87.06 609 LEU A CA 1
ATOM 4989 C C . LEU A 1 609 ? 35.200 6.285 -60.941 1.00 87.06 609 LEU A C 1
ATOM 4991 O O . LEU A 1 609 ? 34.696 7.398 -61.090 1.00 87.06 609 LEU A O 1
ATOM 4995 N N . GLU A 1 610 ? 35.404 5.437 -61.943 1.00 85.19 610 GLU A N 1
ATOM 4996 C CA . GLU A 1 610 ? 35.152 5.733 -63.356 1.00 85.19 610 GLU A CA 1
ATOM 4997 C C . GLU A 1 610 ? 34.333 4.626 -64.030 1.00 85.19 610 GLU A C 1
ATOM 4999 O O . GLU A 1 610 ? 34.261 3.486 -63.553 1.00 85.19 610 GLU A O 1
ATOM 5004 N N . LYS A 1 611 ? 33.720 4.960 -65.173 1.00 78.06 611 LYS A N 1
ATOM 5005 C CA . LYS A 1 611 ? 33.074 3.964 -66.037 1.00 78.06 611 LYS A CA 1
ATOM 5006 C C . LYS A 1 611 ? 34.123 3.077 -66.719 1.00 78.06 611 LYS A C 1
ATOM 5008 O O . LYS A 1 611 ? 35.146 3.594 -67.165 1.00 78.06 611 LYS A O 1
ATOM 5013 N N . PRO A 1 612 ? 33.852 1.774 -66.891 1.00 71.31 612 PRO A N 1
ATOM 5014 C CA . PRO A 1 612 ? 34.684 0.928 -67.737 1.00 71.31 612 PRO A CA 1
ATOM 5015 C C . PRO A 1 612 ? 34.625 1.385 -69.206 1.00 71.31 612 PRO A C 1
ATOM 5017 O O . PRO A 1 612 ? 33.574 1.805 -69.701 1.00 71.31 612 PRO A O 1
ATOM 5020 N N . LEU A 1 613 ? 35.762 1.309 -69.907 1.00 66.12 613 LEU A N 1
ATOM 5021 C CA . LEU A 1 613 ? 35.869 1.623 -71.337 1.00 66.12 613 LEU A CA 1
ATOM 5022 C C . LEU A 1 613 ? 35.086 0.592 -72.171 1.00 66.12 613 LEU A C 1
ATOM 5024 O O . LEU A 1 613 ? 35.156 -0.605 -71.904 1.00 66.12 613 LEU A O 1
ATOM 5028 N N . LYS A 1 614 ? 34.324 1.055 -73.175 1.00 55.06 614 LYS A N 1
ATOM 5029 C CA . LYS A 1 614 ? 33.428 0.206 -73.993 1.00 55.06 614 LYS A CA 1
ATOM 5030 C C . LYS A 1 614 ? 34.150 -0.662 -75.031 1.00 55.06 614 LYS A C 1
ATOM 5032 O O . LYS A 1 614 ? 33.618 -1.701 -75.398 1.00 55.06 614 LYS A O 1
ATOM 5037 N N . GLU A 1 615 ? 35.336 -0.255 -75.476 1.00 52.53 615 GLU A N 1
ATOM 5038 C CA . GLU A 1 615 ? 36.210 -1.028 -76.362 1.00 52.53 615 GLU A CA 1
ATOM 5039 C C . GLU A 1 615 ? 37.634 -0.930 -75.824 1.00 52.53 615 GLU A C 1
ATOM 5041 O O . GLU A 1 615 ? 38.176 0.165 -75.665 1.00 52.53 615 GLU A O 1
ATOM 5046 N N . VAL A 1 616 ? 38.223 -2.078 -75.500 1.00 58.50 616 VAL A N 1
ATOM 5047 C CA . VAL A 1 616 ? 39.612 -2.172 -75.058 1.00 58.50 616 VAL A CA 1
ATOM 5048 C C . VAL A 1 616 ? 40.392 -2.819 -76.192 1.00 58.50 616 VAL A C 1
ATOM 5050 O O . VAL A 1 616 ? 40.238 -4.011 -76.449 1.00 58.50 616 VAL A O 1
ATOM 5053 N N . VAL A 1 617 ? 41.200 -2.028 -76.894 1.00 59.38 617 VAL A N 1
ATOM 5054 C CA . VAL A 1 617 ? 42.079 -2.536 -77.952 1.00 59.38 617 VAL A CA 1
ATOM 5055 C C . VAL A 1 617 ? 43.397 -2.965 -77.306 1.00 59.38 617 VAL A C 1
ATOM 5057 O O . VAL A 1 617 ? 44.008 -2.150 -76.608 1.00 59.38 617 VAL A O 1
ATOM 5060 N N . PRO A 1 618 ? 43.839 -4.224 -77.479 1.00 60.03 618 PRO A N 1
ATOM 5061 C CA . PRO A 1 618 ? 45.130 -4.641 -76.968 1.00 60.03 618 PRO A CA 1
ATOM 5062 C C . PRO A 1 618 ? 46.278 -3.924 -77.685 1.00 60.03 618 PRO A C 1
ATOM 5064 O O . PRO A 1 618 ? 46.138 -3.618 -78.870 1.00 60.03 618 PRO A O 1
ATOM 5067 N N . PRO A 1 619 ? 47.401 -3.638 -76.995 1.00 68.75 619 PRO A N 1
ATOM 5068 C CA . PRO A 1 619 ? 48.552 -3.033 -77.645 1.00 68.75 619 PRO A CA 1
ATOM 5069 C C . PRO A 1 619 ? 49.042 -3.923 -78.785 1.00 68.75 619 PRO A C 1
ATOM 5071 O O . PRO A 1 619 ? 48.944 -5.150 -78.731 1.00 68.75 619 PRO A O 1
ATOM 5074 N N . SER A 1 620 ? 49.572 -3.298 -79.827 1.00 71.06 620 SER A N 1
ATOM 5075 C CA . SER A 1 620 ? 50.212 -4.014 -80.930 1.00 71.06 620 SER A CA 1
ATOM 5076 C C . SER A 1 620 ? 51.529 -4.652 -80.477 1.00 71.06 620 SER A C 1
ATOM 5078 O O . SER A 1 620 ? 52.164 -4.211 -79.513 1.00 71.06 620 SER A O 1
ATOM 5080 N N . LYS A 1 621 ? 51.979 -5.694 -81.184 1.00 65.62 621 LYS A N 1
ATOM 5081 C CA . LYS A 1 621 ? 53.263 -6.347 -80.888 1.00 65.62 621 LYS A CA 1
ATOM 5082 C C . LYS A 1 621 ? 54.441 -5.373 -81.003 1.00 65.62 621 LYS A C 1
ATOM 5084 O O . LYS A 1 621 ? 55.350 -5.440 -80.175 1.00 65.62 621 LYS A O 1
ATOM 5089 N N . GLU A 1 622 ? 54.411 -4.432 -81.955 1.00 64.38 622 GLU A N 1
ATOM 5090 C CA . GLU A 1 622 ? 55.449 -3.400 -82.085 1.00 64.38 622 GLU A CA 1
ATOM 5091 C C . GLU A 1 622 ? 55.514 -2.448 -80.880 1.00 64.38 622 GLU A C 1
ATOM 5093 O O . GLU A 1 622 ? 56.608 -2.095 -80.432 1.00 64.38 622 GLU A O 1
ATOM 5098 N N . GLU A 1 623 ? 54.368 -2.053 -80.320 1.00 69.00 623 GLU A N 1
ATOM 5099 C CA . GLU A 1 623 ? 54.318 -1.188 -79.133 1.00 69.00 623 GLU A CA 1
ATOM 5100 C C . GLU A 1 623 ? 54.897 -1.891 -77.903 1.00 69.00 623 GLU A C 1
ATOM 5102 O O . GLU A 1 623 ? 55.682 -1.300 -77.156 1.00 69.00 623 GLU A O 1
ATOM 5107 N N . VAL A 1 624 ? 54.572 -3.177 -77.722 1.00 66.62 624 VAL A N 1
ATOM 5108 C CA . VAL A 1 624 ? 55.134 -3.999 -76.641 1.00 66.62 624 VAL A CA 1
ATOM 5109 C C . VAL A 1 624 ? 56.644 -4.181 -76.817 1.00 66.62 624 VAL A C 1
ATOM 5111 O O . VAL A 1 624 ? 57.391 -4.065 -75.844 1.00 66.62 624 VAL A O 1
ATOM 5114 N N . TYR A 1 625 ? 57.114 -4.402 -78.048 1.00 65.62 625 TYR A N 1
ATOM 5115 C CA . TYR A 1 625 ? 58.538 -4.551 -78.353 1.00 65.62 625 TYR A CA 1
ATOM 5116 C C . TYR A 1 625 ? 59.340 -3.284 -78.023 1.00 65.62 625 TYR A C 1
ATOM 5118 O O . TYR A 1 625 ? 60.402 -3.373 -77.399 1.00 65.62 625 TYR A O 1
ATOM 5126 N N . GLN A 1 626 ? 58.825 -2.094 -78.354 1.00 65.94 626 GLN A N 1
ATOM 5127 C CA . GLN A 1 626 ? 59.523 -0.852 -78.003 1.00 65.94 626 GLN A CA 1
ATOM 5128 C C . GLN A 1 626 ? 59.560 -0.583 -76.503 1.00 65.94 626 GLN A C 1
ATOM 5130 O O . GLN A 1 626 ? 60.589 -0.160 -75.978 1.00 65.94 626 GLN A O 1
ATOM 5135 N N . LEU A 1 627 ? 58.489 -0.919 -75.786 1.00 66.31 627 LEU A N 1
ATOM 5136 C CA . LEU A 1 627 ? 58.460 -0.844 -74.327 1.00 66.31 627 LEU A CA 1
ATOM 5137 C C . LEU A 1 627 ? 59.523 -1.741 -73.675 1.00 66.31 627 LEU A C 1
ATOM 5139 O O . LEU A 1 627 ? 60.182 -1.328 -72.715 1.00 66.31 627 LEU A O 1
ATOM 5143 N N . ILE A 1 628 ? 59.721 -2.949 -74.213 1.00 63.53 628 ILE A N 1
ATOM 5144 C CA . ILE A 1 628 ? 60.764 -3.889 -73.774 1.00 63.53 628 ILE A CA 1
ATOM 5145 C C . ILE A 1 628 ? 62.161 -3.312 -74.035 1.00 63.53 628 ILE A C 1
ATOM 5147 O O . ILE A 1 628 ? 63.034 -3.390 -73.163 1.00 63.53 628 ILE A O 1
ATOM 5151 N N . LYS A 1 629 ? 62.364 -2.696 -75.203 1.00 60.66 629 LYS A N 1
ATOM 5152 C CA . LYS A 1 629 ? 63.640 -2.099 -75.609 1.00 60.66 629 LYS A CA 1
ATOM 5153 C C . LYS A 1 629 ? 64.025 -0.895 -74.744 1.00 60.66 629 LYS A C 1
ATOM 5155 O O . LYS A 1 629 ? 65.168 -0.816 -74.291 1.00 60.66 629 LYS A O 1
ATOM 5160 N N . ASP A 1 630 ? 63.070 -0.015 -74.455 1.00 59.03 630 ASP A N 1
ATOM 5161 C CA . ASP A 1 630 ? 63.297 1.205 -73.676 1.00 59.03 630 ASP A CA 1
ATOM 5162 C C . ASP A 1 630 ? 63.545 0.916 -72.192 1.00 59.03 630 ASP A C 1
ATOM 5164 O O . ASP A 1 630 ? 64.451 1.485 -71.578 1.00 59.03 630 ASP A O 1
ATOM 5168 N N . LYS A 1 631 ? 62.771 0.003 -71.593 1.00 56.78 631 LYS A N 1
ATOM 5169 C CA . LYS A 1 631 ? 62.877 -0.292 -70.155 1.00 56.78 631 LYS A CA 1
ATOM 5170 C C . LYS A 1 631 ? 63.897 -1.377 -69.814 1.00 56.78 631 LYS A C 1
ATOM 5172 O O . LYS A 1 631 ? 64.174 -1.576 -68.632 1.00 56.78 631 LYS A O 1
ATOM 5177 N N . LYS A 1 632 ? 64.456 -2.088 -70.804 1.00 49.69 632 LYS A N 1
ATOM 5178 C CA . LYS A 1 632 ? 65.380 -3.245 -70.680 1.00 49.69 632 LYS A CA 1
ATOM 5179 C C . LYS A 1 632 ? 64.833 -4.458 -69.903 1.00 49.69 632 LYS A C 1
ATOM 5181 O O . LYS A 1 632 ? 65.339 -5.562 -70.079 1.00 49.69 632 LYS A O 1
ATOM 5186 N N . LYS A 1 633 ? 63.825 -4.277 -69.044 1.00 52.09 633 LYS A N 1
ATOM 5187 C CA . LYS A 1 633 ? 63.095 -5.304 -68.299 1.00 52.09 633 LYS A CA 1
ATOM 5188 C C . LYS A 1 633 ? 61.661 -4.818 -68.080 1.00 52.09 633 LYS A C 1
ATOM 5190 O O . LYS A 1 633 ? 61.449 -3.829 -67.386 1.00 52.09 633 LYS A O 1
ATOM 5195 N N . VAL A 1 634 ? 60.691 -5.510 -68.669 1.00 55.44 634 VAL A N 1
ATOM 5196 C CA . VAL A 1 634 ? 59.257 -5.230 -68.512 1.00 55.44 634 VAL A CA 1
ATOM 5197 C C . VAL A 1 634 ? 58.613 -6.466 -67.899 1.00 55.44 634 VAL A C 1
ATOM 5199 O O . VAL A 1 634 ? 58.720 -7.555 -68.457 1.00 55.44 634 VAL A O 1
ATOM 5202 N N . SER A 1 635 ? 58.001 -6.326 -66.724 1.00 56.41 635 SER A N 1
ATOM 5203 C CA . SER A 1 635 ? 57.277 -7.425 -66.080 1.00 56.41 635 SER A CA 1
ATOM 5204 C C . SER A 1 635 ? 55.809 -7.461 -66.516 1.00 56.41 635 SER A C 1
ATOM 5206 O O . SER A 1 635 ? 55.248 -6.448 -66.939 1.00 56.41 635 SER A O 1
ATOM 5208 N N . LEU A 1 636 ? 55.148 -8.612 -66.343 1.00 57.44 636 LEU A N 1
ATOM 5209 C CA . LEU A 1 636 ? 53.697 -8.732 -66.545 1.00 57.44 636 LEU A CA 1
ATOM 5210 C C . LEU A 1 636 ? 52.922 -7.718 -65.682 1.00 57.44 636 LEU A C 1
ATOM 5212 O O . LEU A 1 636 ? 51.911 -7.172 -66.109 1.00 57.44 636 LEU A O 1
ATOM 5216 N N . LYS A 1 637 ? 53.443 -7.400 -64.490 1.00 54.16 637 LYS A N 1
ATOM 5217 C CA . LYS A 1 637 ? 52.887 -6.388 -63.586 1.00 54.16 637 LYS A CA 1
ATOM 5218 C C . LYS A 1 637 ? 52.981 -4.970 -64.162 1.00 54.16 637 LYS A C 1
ATOM 5220 O O . LYS A 1 637 ? 52.029 -4.210 -64.028 1.00 54.16 637 LYS A O 1
ATOM 5225 N N . ASP A 1 638 ? 54.086 -4.630 -64.828 1.00 59.16 638 ASP A N 1
ATOM 5226 C CA . ASP A 1 638 ? 54.260 -3.325 -65.485 1.00 59.16 638 ASP A CA 1
ATOM 5227 C C . ASP A 1 638 ? 53.314 -3.167 -66.683 1.00 59.16 638 ASP A C 1
ATOM 5229 O O . ASP A 1 638 ? 52.791 -2.083 -66.930 1.00 59.16 638 ASP A O 1
ATOM 5233 N N . MET A 1 639 ? 53.059 -4.263 -67.400 1.00 63.59 639 MET A N 1
ATOM 5234 C CA . MET A 1 639 ? 52.146 -4.294 -68.544 1.00 63.59 639 MET A CA 1
ATOM 5235 C C . MET A 1 639 ? 50.681 -4.245 -68.129 1.00 63.59 639 MET A C 1
ATOM 5237 O O . MET A 1 639 ? 49.918 -3.474 -68.701 1.00 63.59 639 MET A O 1
ATOM 5241 N N . ASN A 1 640 ? 50.303 -4.980 -67.083 1.00 61.06 640 ASN A N 1
ATOM 5242 C CA . ASN A 1 640 ? 48.971 -4.884 -66.486 1.00 61.06 640 ASN A CA 1
ATOM 5243 C C . ASN A 1 640 ? 48.716 -3.490 -65.884 1.00 61.06 640 ASN A C 1
ATOM 5245 O O . ASN A 1 640 ? 47.577 -3.043 -65.849 1.00 61.06 640 ASN A O 1
ATOM 5249 N N . ALA A 1 641 ? 49.756 -2.777 -65.436 1.00 58.25 641 ALA A N 1
ATOM 5250 C CA . ALA A 1 641 ? 49.626 -1.394 -64.973 1.00 58.25 641 ALA A CA 1
ATOM 5251 C C . ALA A 1 641 ? 49.434 -0.389 -66.126 1.00 58.25 641 ALA A C 1
ATOM 5253 O O . ALA A 1 641 ? 48.716 0.594 -65.961 1.00 58.25 641 ALA A O 1
ATOM 5254 N N . LEU A 1 642 ? 50.064 -0.625 -67.282 1.00 61.94 642 LEU A N 1
ATOM 5255 C CA . LEU A 1 642 ? 49.933 0.219 -68.478 1.00 61.94 642 LEU A CA 1
ATOM 5256 C C . LEU A 1 642 ? 48.635 -0.045 -69.253 1.00 61.94 642 LEU A C 1
ATOM 5258 O O . LEU A 1 642 ? 48.067 0.884 -69.822 1.00 61.94 642 LEU A O 1
ATOM 5262 N N . TYR A 1 643 ? 48.147 -1.287 -69.232 1.00 68.19 643 TYR A N 1
ATOM 5263 C CA . TYR A 1 643 ? 46.932 -1.709 -69.926 1.00 68.19 643 TYR A CA 1
ATOM 5264 C C . TYR A 1 643 ? 45.953 -2.439 -68.985 1.00 68.19 643 TYR A C 1
ATOM 5266 O O . TYR A 1 643 ? 45.621 -3.604 -69.203 1.00 68.19 643 TYR A O 1
ATOM 5274 N N . PRO A 1 644 ? 45.438 -1.762 -67.943 1.00 57.03 644 PRO A N 1
ATOM 5275 C CA . PRO A 1 644 ? 44.662 -2.384 -66.860 1.00 57.03 644 PRO A CA 1
ATOM 5276 C C . PRO A 1 644 ? 43.280 -2.912 -67.275 1.00 57.03 644 PRO A C 1
ATOM 5278 O O . PRO A 1 644 ? 42.592 -3.542 -66.476 1.00 57.03 644 PRO A O 1
ATOM 5281 N N . PHE A 1 645 ? 42.853 -2.644 -68.509 1.00 60.41 645 PHE A N 1
ATOM 5282 C CA . PHE A 1 645 ? 41.538 -3.017 -69.032 1.00 60.41 645 PHE A CA 1
ATOM 5283 C C . PHE A 1 645 ? 41.557 -4.295 -69.885 1.00 60.41 645 PHE A C 1
ATOM 5285 O O . PHE A 1 645 ? 40.499 -4.750 -70.316 1.00 60.41 645 PHE A O 1
ATOM 5292 N N . ILE A 1 646 ? 42.739 -4.864 -70.147 1.00 66.25 646 ILE A N 1
ATOM 5293 C CA . ILE A 1 646 ? 42.915 -6.095 -70.927 1.00 66.25 646 ILE A CA 1
ATOM 5294 C C . ILE A 1 646 ? 43.121 -7.258 -69.960 1.00 66.25 646 ILE A C 1
ATOM 5296 O O . ILE A 1 646 ? 43.804 -7.122 -68.947 1.00 66.25 646 ILE A O 1
ATOM 5300 N N . GLU A 1 647 ? 42.554 -8.420 -70.278 1.00 63.09 647 GLU A N 1
ATOM 5301 C CA . GLU A 1 647 ? 42.761 -9.624 -69.477 1.00 63.09 647 GLU A CA 1
ATOM 5302 C C . GLU A 1 647 ? 44.251 -9.973 -69.383 1.00 63.09 647 GLU A C 1
ATOM 5304 O O . GLU A 1 647 ? 44.972 -9.999 -70.385 1.00 63.09 647 GLU A O 1
ATOM 5309 N N . ALA A 1 648 ? 44.716 -10.261 -68.164 1.00 62.22 648 ALA A N 1
ATOM 5310 C CA . ALA A 1 648 ? 46.123 -10.542 -67.894 1.00 62.22 648 ALA A CA 1
ATOM 5311 C C . ALA A 1 648 ? 46.658 -11.712 -68.740 1.00 62.22 648 ALA A C 1
ATOM 5313 O O . ALA A 1 648 ? 47.834 -11.720 -69.088 1.00 62.22 648 ALA A O 1
ATOM 5314 N N . GLU A 1 649 ? 45.803 -12.668 -69.119 1.00 61.16 649 GLU A N 1
ATOM 5315 C CA . GLU A 1 649 ? 46.139 -13.759 -70.040 1.00 61.16 649 GLU A CA 1
ATOM 5316 C C . GLU A 1 649 ? 46.364 -13.296 -71.480 1.00 61.16 649 GLU A C 1
ATOM 5318 O O . GLU A 1 649 ? 47.285 -13.787 -72.131 1.00 61.16 649 GLU A O 1
ATOM 5323 N N . VAL A 1 650 ? 45.605 -12.312 -71.965 1.00 67.00 650 VAL A N 1
ATOM 5324 C CA . VAL A 1 650 ? 45.811 -11.716 -73.294 1.00 67.00 650 VAL A CA 1
ATOM 5325 C C . VAL A 1 650 ? 47.113 -10.917 -73.311 1.00 67.00 650 VAL A C 1
ATOM 5327 O O . VAL A 1 650 ? 47.917 -11.093 -74.222 1.00 67.00 650 VAL A O 1
ATOM 5330 N N . ILE A 1 651 ? 47.387 -10.122 -72.267 1.00 66.75 651 ILE A N 1
ATOM 5331 C CA . ILE A 1 651 ? 48.671 -9.413 -72.114 1.00 66.75 651 ILE A CA 1
ATOM 5332 C C . ILE A 1 651 ? 49.830 -10.408 -72.008 1.00 66.75 651 ILE A C 1
ATOM 5334 O O . ILE A 1 651 ? 50.856 -10.219 -72.656 1.00 66.75 651 ILE A O 1
ATOM 5338 N N . LYS A 1 652 ? 49.678 -11.476 -71.217 1.00 62.22 652 LYS A N 1
ATOM 5339 C CA . LYS A 1 652 ? 50.692 -12.526 -71.052 1.00 62.22 652 LYS A CA 1
ATOM 5340 C C . LYS A 1 652 ? 50.982 -13.228 -72.375 1.00 62.22 652 LYS A C 1
ATOM 5342 O O . LYS A 1 652 ? 52.147 -13.411 -72.712 1.00 62.22 652 LYS A O 1
ATOM 5347 N N . THR A 1 653 ? 49.943 -13.570 -73.134 1.00 66.12 653 THR A N 1
ATOM 5348 C CA . THR A 1 653 ? 50.068 -14.201 -74.456 1.00 66.12 653 THR A CA 1
ATOM 5349 C C . THR A 1 653 ? 50.769 -13.269 -75.437 1.00 66.12 653 THR A C 1
ATOM 5351 O O . THR A 1 653 ? 51.743 -13.672 -76.065 1.00 66.12 653 THR A O 1
ATOM 5354 N N . LEU A 1 654 ? 50.356 -12.001 -75.489 1.00 68.31 654 LEU A N 1
ATOM 5355 C CA . LEU A 1 654 ? 50.965 -10.983 -76.341 1.00 68.31 654 LEU A CA 1
ATOM 5356 C C . LEU A 1 654 ? 52.441 -10.740 -75.980 1.00 68.31 654 LEU A C 1
ATOM 5358 O O . LEU A 1 654 ? 53.276 -10.657 -76.872 1.00 68.31 654 LEU A O 1
ATOM 5362 N N . LEU A 1 655 ? 52.790 -10.692 -74.687 1.00 64.19 655 LEU A N 1
ATOM 5363 C CA . LEU A 1 655 ? 54.181 -10.573 -74.239 1.00 64.19 655 LEU A CA 1
ATOM 5364 C C . LEU A 1 655 ? 55.017 -11.763 -74.711 1.00 64.19 655 LEU A C 1
ATOM 5366 O O . LEU A 1 655 ? 56.103 -11.579 -75.252 1.00 64.19 655 LEU A O 1
ATOM 5370 N N . ILE A 1 656 ? 54.504 -12.980 -74.506 1.00 59.62 656 ILE A N 1
ATOM 5371 C CA . ILE A 1 656 ? 55.177 -14.226 -74.890 1.00 59.62 656 ILE A CA 1
ATOM 5372 C C . ILE A 1 656 ? 55.380 -14.281 -76.405 1.00 59.62 656 ILE A C 1
ATOM 5374 O O . ILE A 1 656 ? 56.453 -14.671 -76.857 1.00 59.62 656 ILE A O 1
ATOM 5378 N N . GLU A 1 657 ? 54.378 -13.897 -77.191 1.00 62.00 657 GLU A N 1
ATOM 5379 C CA . GLU A 1 657 ? 54.489 -13.855 -78.647 1.00 62.00 657 GLU A CA 1
ATOM 5380 C C . GLU A 1 657 ? 55.497 -12.807 -79.120 1.00 62.00 657 GLU A C 1
ATOM 5382 O O . GLU A 1 657 ? 56.348 -13.130 -79.945 1.00 62.00 657 GLU A O 1
ATOM 5387 N N . THR A 1 658 ? 55.477 -11.598 -78.554 1.00 64.44 658 THR A N 1
ATOM 5388 C CA . THR A 1 658 ? 56.458 -10.551 -78.875 1.00 64.44 658 THR A CA 1
ATOM 5389 C C . THR A 1 658 ? 57.882 -10.980 -78.509 1.00 64.44 658 THR A C 1
ATOM 5391 O O . THR A 1 658 ? 58.812 -10.674 -79.240 1.00 64.44 658 THR A O 1
ATOM 5394 N N . TYR A 1 659 ? 58.092 -11.738 -77.428 1.00 57.34 659 TYR A N 1
ATOM 5395 C CA . TYR A 1 659 ? 59.418 -12.280 -77.095 1.00 57.34 659 TYR A CA 1
ATOM 5396 C C . TYR A 1 659 ? 59.869 -13.435 -78.006 1.00 57.34 659 TYR A C 1
ATOM 5398 O O . TYR A 1 659 ? 61.068 -13.650 -78.142 1.00 57.34 659 TYR A O 1
ATOM 5406 N N . LYS A 1 660 ? 58.944 -14.175 -78.634 1.00 55.19 660 LYS A N 1
ATOM 5407 C CA . LYS A 1 660 ? 59.264 -15.286 -79.553 1.00 55.19 660 LYS A CA 1
ATOM 5408 C C . LYS A 1 660 ? 59.683 -14.834 -80.954 1.00 55.19 660 LYS A C 1
ATOM 5410 O O . LYS A 1 660 ? 60.322 -15.605 -81.658 1.00 55.19 660 LYS A O 1
ATOM 5415 N N . GLU A 1 661 ? 59.273 -13.642 -81.379 1.00 52.00 661 GLU A N 1
ATOM 5416 C CA . GLU A 1 661 ? 59.381 -13.189 -82.775 1.00 52.00 661 GLU A CA 1
ATOM 5417 C C . GLU A 1 661 ? 60.669 -12.389 -83.064 1.00 52.00 661 GLU A C 1
ATOM 5419 O O . GLU A 1 661 ? 61.068 -12.254 -84.218 1.00 52.00 661 GLU A O 1
ATOM 5424 N N . TYR A 1 662 ? 61.362 -11.899 -82.029 1.00 56.59 662 TYR A N 1
ATOM 5425 C CA . TYR A 1 662 ? 62.611 -11.139 -82.154 1.00 56.59 662 TYR A CA 1
ATOM 5426 C C . TYR A 1 662 ? 63.788 -11.955 -81.584 1.00 56.59 662 TYR A C 1
ATOM 5428 O O . TYR A 1 662 ? 63.921 -12.118 -80.374 1.00 56.59 662 TYR A O 1
ATOM 5436 N N . ASP A 1 663 ? 64.624 -12.475 -82.485 1.00 39.41 663 ASP A N 1
ATOM 5437 C CA . ASP A 1 663 ? 65.534 -13.628 -82.333 1.00 39.41 663 ASP A CA 1
ATOM 5438 C C . ASP A 1 663 ? 66.835 -13.380 -81.529 1.00 39.41 663 ASP A C 1
ATOM 5440 O O . ASP A 1 663 ? 67.921 -13.805 -81.905 1.00 39.41 663 ASP A O 1
ATOM 5444 N N . ASP A 1 664 ? 66.735 -12.686 -80.398 1.00 40.00 664 ASP A N 1
ATOM 5445 C CA . ASP A 1 664 ? 67.792 -12.595 -79.386 1.00 40.00 664 ASP A CA 1
ATOM 5446 C C . ASP A 1 664 ? 67.115 -12.357 -78.026 1.00 40.00 664 ASP A C 1
ATOM 5448 O O . ASP A 1 664 ? 66.978 -11.200 -77.647 1.00 40.00 664 ASP A O 1
ATOM 5452 N N . ILE A 1 665 ? 66.643 -13.406 -77.315 1.00 34.25 665 ILE A N 1
ATOM 5453 C CA . ILE A 1 665 ? 66.440 -13.476 -75.838 1.00 34.25 665 ILE A CA 1
ATOM 5454 C C . ILE A 1 665 ? 65.824 -14.840 -75.390 1.00 34.25 665 ILE A C 1
ATOM 5456 O O . ILE A 1 665 ? 64.761 -15.255 -75.828 1.00 34.25 665 ILE A O 1
ATOM 5460 N N . TYR A 1 666 ? 66.546 -15.492 -74.467 1.00 39.31 666 TYR A N 1
ATOM 5461 C CA . TYR A 1 666 ? 66.304 -16.601 -73.510 1.00 39.31 666 TYR A CA 1
ATOM 5462 C C . TYR A 1 666 ? 64.895 -17.234 -73.301 1.00 39.31 666 TYR A C 1
ATOM 5464 O O . TYR A 1 666 ? 63.883 -16.551 -73.186 1.00 39.31 666 TYR A O 1
ATOM 5472 N N . ILE A 1 667 ? 64.886 -18.568 -73.094 1.00 35.06 667 ILE A N 1
ATOM 5473 C CA . ILE A 1 667 ? 63.733 -19.447 -72.770 1.00 35.06 667 ILE A CA 1
ATOM 5474 C C . ILE A 1 667 ? 63.205 -19.239 -71.327 1.00 35.06 667 ILE A C 1
ATOM 5476 O O . ILE A 1 667 ? 63.975 -19.005 -70.398 1.00 35.06 667 ILE A O 1
ATOM 5480 N N . LEU A 1 668 ? 61.877 -19.349 -71.171 1.00 35.38 668 LEU A N 1
ATOM 5481 C CA . LEU A 1 668 ? 61.054 -19.174 -69.961 1.00 35.38 668 LEU A CA 1
ATOM 5482 C C . LEU A 1 668 ? 61.181 -20.307 -68.921 1.00 35.38 668 LEU A C 1
ATOM 5484 O O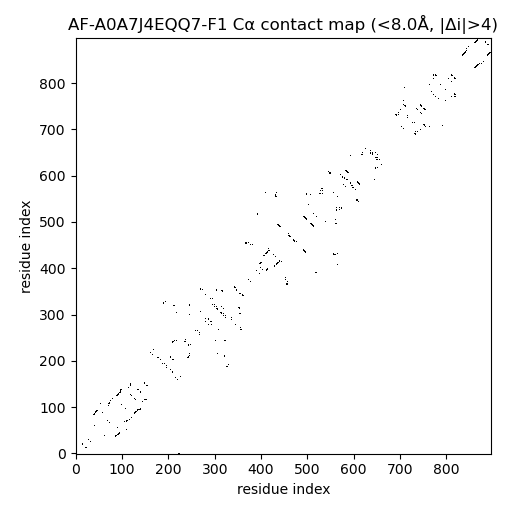 . LEU A 1 668 ? 60.835 -21.437 -69.242 1.00 35.38 668 LEU A O 1
ATOM 5488 N N . GLU A 1 669 ? 61.453 -19.970 -67.654 1.00 38.19 669 GLU A N 1
ATOM 5489 C CA . GLU A 1 669 ? 60.967 -20.719 -66.477 1.00 38.19 669 GLU A CA 1
ATOM 5490 C C . GLU A 1 669 ? 60.589 -19.744 -65.337 1.00 38.19 669 GLU A C 1
ATOM 5492 O O . GLU A 1 669 ? 61.337 -18.824 -65.003 1.00 38.19 669 GLU A O 1
ATOM 5497 N N . SER A 1 670 ? 59.380 -19.916 -64.790 1.00 40.91 670 SER A N 1
ATOM 5498 C CA . SER A 1 670 ? 58.854 -19.299 -63.553 1.00 40.91 670 SER A CA 1
ATOM 5499 C C . SER A 1 670 ? 59.093 -17.786 -63.357 1.00 40.91 670 SER A C 1
ATOM 5501 O O . SER A 1 670 ? 59.537 -17.333 -62.305 1.00 40.91 670 SER A O 1
ATOM 5503 N N . GLU A 1 671 ? 58.758 -16.985 -64.374 1.00 38.50 671 GLU A N 1
ATOM 5504 C CA . GLU A 1 671 ? 58.643 -15.512 -64.308 1.00 38.50 671 GLU A CA 1
ATOM 5505 C C . GLU A 1 671 ? 59.917 -14.698 -63.939 1.00 38.50 671 GLU A C 1
ATOM 5507 O O . GLU A 1 671 ? 59.801 -13.523 -63.578 1.00 38.50 671 GLU A O 1
ATOM 5512 N N . LYS A 1 672 ? 61.150 -15.218 -64.104 1.00 37.94 672 LYS A N 1
ATOM 5513 C CA . LYS A 1 672 ? 62.391 -14.394 -64.038 1.00 37.94 672 LYS A CA 1
ATOM 5514 C C . LYS A 1 672 ? 63.481 -14.814 -65.052 1.00 37.94 672 LYS A C 1
ATOM 5516 O O . LYS A 1 672 ? 63.857 -15.973 -65.113 1.00 37.94 672 LYS A O 1
ATOM 5521 N N . ILE A 1 673 ? 64.061 -13.843 -65.781 1.00 39.56 673 ILE A N 1
ATOM 5522 C CA . ILE A 1 673 ? 65.178 -14.015 -66.751 1.00 39.56 673 ILE A CA 1
ATOM 5523 C C . ILE A 1 673 ? 66.544 -13.798 -66.062 1.00 39.56 673 ILE A C 1
ATOM 5525 O O . ILE A 1 673 ? 66.741 -12.737 -65.459 1.00 39.56 673 ILE A O 1
ATOM 5529 N N . ILE A 1 674 ? 67.503 -14.736 -66.182 1.00 35.97 674 ILE A N 1
ATOM 5530 C CA . ILE A 1 674 ? 68.901 -14.578 -65.707 1.00 35.97 674 ILE A CA 1
ATOM 5531 C C . ILE A 1 674 ? 69.922 -15.215 -66.684 1.00 35.97 674 ILE A C 1
ATOM 5533 O O . ILE A 1 674 ? 69.684 -16.277 -67.247 1.00 35.97 674 ILE A O 1
ATOM 5537 N N . LYS A 1 675 ? 71.082 -14.555 -66.848 1.00 32.16 675 LYS A N 1
ATOM 5538 C CA . LYS A 1 675 ? 72.287 -14.973 -67.598 1.00 32.16 675 LYS A CA 1
ATOM 5539 C C . LYS A 1 675 ? 73.177 -15.910 -66.742 1.00 32.16 675 LYS A C 1
ATOM 5541 O O . LYS A 1 675 ? 73.457 -15.592 -65.591 1.00 32.16 675 LYS A O 1
ATOM 5546 N N . SER A 1 676 ? 73.621 -17.038 -67.299 1.00 30.69 676 SER A N 1
ATOM 5547 C CA . SER A 1 676 ? 74.534 -18.048 -66.696 1.00 30.69 676 SER A CA 1
ATOM 5548 C C . SER A 1 676 ? 76.007 -17.565 -66.627 1.00 30.69 676 SER A C 1
ATOM 5550 O O . SER A 1 676 ? 76.325 -16.646 -67.386 1.00 30.69 676 SER A O 1
ATOM 5552 N N . PRO A 1 677 ? 76.967 -18.163 -65.870 1.00 41.03 677 PRO A N 1
ATOM 5553 C CA . PRO A 1 677 ? 76.941 -18.986 -64.651 1.00 41.03 677 PRO A CA 1
ATOM 5554 C C . PRO A 1 677 ? 77.892 -18.390 -63.579 1.00 41.03 677 PRO A C 1
ATOM 5556 O O . PRO A 1 677 ? 79.070 -18.729 -63.515 1.00 41.03 677 PRO A O 1
ATOM 5559 N N . GLU A 1 678 ? 77.402 -17.522 -62.698 1.00 34.88 678 GLU A N 1
ATOM 5560 C CA . GLU A 1 678 ? 78.135 -17.123 -61.485 1.00 34.88 678 GLU A CA 1
ATOM 5561 C C . GLU A 1 678 ? 77.161 -17.063 -60.314 1.00 34.88 678 GLU A C 1
ATOM 5563 O O . GLU A 1 678 ? 76.541 -16.035 -60.045 1.00 34.88 678 GLU A O 1
ATOM 5568 N N . ASN A 1 679 ? 76.988 -18.218 -59.672 1.00 42.31 679 ASN A N 1
ATOM 5569 C CA . ASN A 1 679 ? 76.541 -18.452 -58.296 1.00 42.31 679 ASN A CA 1
ATOM 5570 C C . ASN A 1 679 ? 75.701 -19.727 -58.264 1.00 42.31 679 ASN A C 1
ATOM 5572 O O . ASN A 1 679 ? 74.471 -19.682 -58.214 1.00 42.31 679 ASN A O 1
ATOM 5576 N N . VAL A 1 680 ? 76.384 -20.870 -58.191 1.00 39.00 680 VAL A N 1
ATOM 5577 C CA . VAL A 1 680 ? 75.785 -22.125 -57.709 1.00 39.00 680 VAL A CA 1
ATOM 5578 C C . VAL A 1 680 ? 75.031 -21.877 -56.387 1.00 39.00 680 VAL A C 1
ATOM 5580 O O . VAL A 1 680 ? 73.940 -22.401 -56.198 1.00 39.00 680 VAL A O 1
ATOM 5583 N N . ASN A 1 681 ? 75.511 -20.938 -55.561 1.00 42.44 681 ASN A N 1
ATOM 5584 C CA . ASN A 1 681 ? 74.855 -20.494 -54.329 1.00 42.44 681 ASN A CA 1
ATOM 5585 C C . ASN A 1 681 ? 73.491 -19.804 -54.550 1.00 42.44 681 ASN A C 1
ATOM 5587 O O . ASN A 1 681 ? 72.585 -19.992 -53.747 1.00 42.44 681 ASN A O 1
ATOM 5591 N N . LYS A 1 682 ? 73.296 -19.039 -55.638 1.00 44.12 682 LYS A N 1
ATOM 5592 C CA . LYS A 1 682 ? 72.001 -18.395 -55.949 1.00 44.12 682 LYS A CA 1
ATOM 5593 C C . LYS A 1 682 ? 70.997 -19.390 -56.520 1.00 44.12 682 LYS A C 1
ATOM 5595 O O . LYS A 1 682 ? 69.813 -19.274 -56.237 1.00 44.12 682 LYS A O 1
ATOM 5600 N N . MET A 1 683 ? 71.469 -20.365 -57.296 1.00 38.34 683 MET A N 1
ATOM 5601 C CA . MET A 1 683 ? 70.627 -21.445 -57.814 1.00 38.34 683 MET A CA 1
ATOM 5602 C C . MET A 1 683 ? 70.175 -22.377 -56.679 1.00 38.34 683 MET A C 1
ATOM 5604 O O . MET A 1 683 ? 69.003 -22.726 -56.614 1.00 38.34 683 MET A O 1
ATOM 5608 N N . GLN A 1 684 ? 71.066 -22.689 -55.728 1.00 45.84 684 GLN A N 1
ATOM 5609 C CA . GLN A 1 684 ? 70.715 -23.406 -54.498 1.00 45.84 684 GLN A CA 1
ATOM 5610 C C . GLN A 1 684 ? 69.734 -22.619 -53.620 1.00 45.84 684 GLN A C 1
ATOM 5612 O O . GLN A 1 684 ? 68.807 -23.221 -53.098 1.00 45.84 684 GLN A O 1
ATOM 5617 N N . LEU A 1 685 ? 69.882 -21.294 -53.496 1.00 46.66 685 LEU A N 1
ATOM 5618 C CA . LEU A 1 685 ? 68.940 -20.439 -52.757 1.00 46.66 685 LEU A CA 1
ATOM 5619 C C . LEU A 1 685 ? 67.535 -20.428 -53.378 1.00 46.66 685 LEU A C 1
ATOM 5621 O O . LEU A 1 685 ? 66.567 -20.594 -52.652 1.00 46.66 685 LEU A O 1
ATOM 5625 N N . VAL A 1 686 ? 67.410 -20.306 -54.704 1.00 49.28 686 VAL A N 1
ATOM 5626 C CA . VAL A 1 686 ? 66.096 -20.301 -55.384 1.00 49.28 686 VAL A CA 1
ATOM 5627 C C . VAL A 1 686 ? 65.433 -21.683 -55.361 1.00 49.28 686 VAL A C 1
ATOM 5629 O O . VAL A 1 686 ? 64.228 -21.781 -55.157 1.00 49.28 686 VAL A O 1
ATOM 5632 N N . ILE A 1 687 ? 66.210 -22.761 -55.523 1.00 50.09 687 ILE A N 1
ATOM 5633 C CA . ILE A 1 687 ? 65.701 -24.135 -55.372 1.00 50.09 687 ILE A CA 1
ATOM 5634 C C . ILE A 1 687 ? 65.273 -24.393 -53.918 1.00 50.09 687 ILE A C 1
ATOM 5636 O O . ILE A 1 687 ? 64.266 -25.059 -53.693 1.00 50.09 687 ILE A O 1
ATOM 5640 N N . ARG A 1 688 ? 65.993 -23.837 -52.932 1.00 55.19 688 ARG A N 1
ATOM 5641 C CA . ARG A 1 688 ? 65.624 -23.903 -51.510 1.00 55.19 688 ARG A CA 1
ATOM 5642 C C . ARG A 1 688 ? 64.368 -23.083 -51.189 1.00 55.19 688 ARG A C 1
ATOM 5644 O O . ARG A 1 688 ? 63.524 -23.608 -50.482 1.00 55.19 688 ARG A O 1
ATOM 5651 N N . GLU A 1 689 ? 64.197 -21.883 -51.748 1.00 57.69 689 GLU A N 1
ATOM 5652 C CA . GLU A 1 689 ? 62.963 -21.074 -51.614 1.00 57.69 689 GLU A CA 1
ATOM 5653 C C . GLU A 1 689 ? 61.739 -21.744 -52.270 1.00 57.69 689 GLU A C 1
ATOM 5655 O O . GLU A 1 689 ? 60.614 -21.614 -51.800 1.00 57.69 689 GLU A O 1
ATOM 5660 N N . GLU A 1 690 ? 61.909 -22.460 -53.383 1.00 57.25 690 GLU A N 1
ATOM 5661 C CA . GLU A 1 690 ? 60.816 -23.252 -53.968 1.00 57.25 690 GLU A CA 1
ATOM 5662 C C . GLU A 1 690 ? 60.505 -24.488 -53.117 1.00 57.25 690 GLU A C 1
ATOM 5664 O O . GLU A 1 690 ? 59.340 -24.804 -52.888 1.00 57.25 690 GLU A O 1
ATOM 5669 N N . ALA A 1 691 ? 61.533 -25.170 -52.604 1.00 59.69 691 ALA A N 1
ATOM 5670 C CA . ALA A 1 691 ? 61.370 -26.333 -51.741 1.00 59.69 691 ALA A CA 1
ATOM 5671 C C . ALA A 1 691 ? 60.811 -25.977 -50.344 1.00 59.69 691 ALA A C 1
ATOM 5673 O O . ALA A 1 691 ? 60.067 -26.784 -49.781 1.00 59.69 691 ALA A O 1
ATOM 5674 N N . SER A 1 692 ? 61.088 -24.779 -49.806 1.00 64.12 692 SER A N 1
ATOM 5675 C CA . SER A 1 692 ? 60.544 -24.304 -48.524 1.00 64.12 692 SER A CA 1
ATOM 5676 C C . SER A 1 692 ? 59.019 -24.209 -48.571 1.00 64.12 692 SER A C 1
ATOM 5678 O O . SER A 1 692 ? 58.355 -24.727 -47.673 1.00 64.12 692 SER A O 1
ATOM 5680 N N . LYS A 1 693 ? 58.441 -23.717 -49.675 1.00 69.12 693 LYS A N 1
ATOM 5681 C CA . LYS A 1 693 ? 56.981 -23.629 -49.885 1.00 69.12 693 LYS A CA 1
ATOM 5682 C C . LYS A 1 693 ? 56.246 -24.969 -49.831 1.00 69.12 693 LYS A C 1
ATOM 5684 O O . LYS A 1 693 ? 55.057 -24.994 -49.525 1.00 69.12 693 LYS A O 1
ATOM 5689 N N . TYR A 1 694 ? 56.912 -26.088 -50.126 1.00 72.69 694 TYR A N 1
ATOM 5690 C CA . TYR A 1 694 ? 56.316 -27.423 -49.966 1.00 72.69 694 TYR A CA 1
ATOM 5691 C C . TYR A 1 694 ? 56.343 -27.900 -48.507 1.00 72.69 694 TYR A C 1
ATOM 5693 O O . TYR A 1 694 ? 55.516 -28.721 -48.105 1.00 72.69 694 TYR A O 1
ATOM 5701 N N . ILE A 1 695 ? 57.266 -27.366 -47.703 1.00 77.25 695 ILE A N 1
ATOM 5702 C CA . ILE A 1 695 ? 57.416 -27.661 -46.275 1.00 77.25 695 ILE A CA 1
ATOM 5703 C C . ILE A 1 695 ? 56.516 -26.755 -45.426 1.00 77.25 695 ILE A C 1
ATOM 5705 O O . ILE A 1 695 ? 55.974 -27.220 -44.423 1.00 77.25 695 ILE A O 1
ATOM 5709 N N . GLU A 1 696 ? 56.290 -25.503 -45.832 1.00 78.50 696 GLU A N 1
ATOM 5710 C CA . GLU A 1 696 ? 55.476 -24.533 -45.086 1.00 78.50 696 GLU A CA 1
ATOM 5711 C C . GLU A 1 696 ? 54.087 -25.069 -44.668 1.00 78.50 696 GLU A C 1
ATOM 5713 O O . GLU A 1 696 ? 53.741 -24.945 -43.490 1.00 78.50 696 GLU A O 1
ATOM 5718 N N . PRO A 1 697 ? 53.279 -25.721 -45.539 1.00 79.62 697 PRO A N 1
ATOM 5719 C CA . PRO A 1 697 ? 51.977 -26.258 -45.144 1.00 79.62 697 PRO A CA 1
ATOM 5720 C C . PRO A 1 697 ? 52.097 -27.407 -44.139 1.00 79.62 697 PRO A C 1
ATOM 5722 O O . PRO A 1 697 ? 51.255 -27.538 -43.249 1.00 79.62 697 PRO A O 1
ATOM 5725 N N . LEU A 1 698 ? 53.145 -28.231 -44.254 1.00 81.31 698 LEU A N 1
ATOM 5726 C CA . LEU A 1 698 ? 53.413 -29.328 -43.323 1.00 81.31 698 LEU A CA 1
ATOM 5727 C C . LEU A 1 698 ? 53.800 -28.778 -41.949 1.00 81.31 698 LEU A C 1
ATOM 5729 O O . LEU A 1 698 ? 53.229 -29.200 -40.944 1.00 81.31 698 LEU A O 1
ATOM 5733 N N . LEU A 1 699 ? 54.693 -27.785 -41.905 1.00 81.69 699 LEU A N 1
ATOM 5734 C CA . LEU A 1 699 ? 55.089 -27.129 -40.662 1.00 81.69 699 LEU A CA 1
ATOM 5735 C C . LEU A 1 699 ? 53.907 -26.382 -40.029 1.00 81.69 699 LEU A C 1
ATOM 5737 O O . LEU A 1 699 ? 53.690 -26.489 -38.825 1.00 81.69 699 LEU A O 1
ATOM 5741 N N . LYS A 1 700 ? 53.079 -25.700 -40.828 1.00 82.56 700 LYS A N 1
ATOM 5742 C CA . LYS A 1 700 ? 51.862 -25.025 -40.354 1.00 82.56 700 LYS A CA 1
ATOM 5743 C C . LYS A 1 700 ? 50.850 -26.008 -39.763 1.00 82.56 700 LYS A C 1
ATOM 5745 O O . LYS A 1 700 ? 50.280 -25.726 -38.711 1.00 82.56 700 LYS A O 1
ATOM 5750 N N . ASN A 1 701 ? 50.667 -27.176 -40.380 1.00 80.88 701 ASN A N 1
ATOM 5751 C CA . ASN A 1 701 ? 49.818 -28.234 -39.831 1.00 80.88 701 ASN A CA 1
ATOM 5752 C C . ASN A 1 701 ? 50.380 -28.774 -38.508 1.00 80.88 701 ASN A C 1
ATOM 5754 O O . ASN A 1 701 ? 49.639 -28.861 -37.528 1.00 80.88 701 ASN A O 1
ATOM 5758 N N . ILE A 1 702 ? 51.687 -29.045 -38.439 1.00 82.31 702 ILE A N 1
ATOM 5759 C CA . ILE A 1 702 ? 52.359 -29.488 -37.207 1.00 82.31 702 ILE A CA 1
ATOM 5760 C C . ILE A 1 702 ? 52.213 -28.438 -36.096 1.00 82.31 702 ILE A C 1
ATOM 5762 O O . ILE A 1 702 ? 51.877 -28.787 -34.967 1.00 82.31 702 ILE A O 1
ATOM 5766 N N . LEU A 1 703 ? 52.399 -27.151 -36.399 1.00 83.19 703 LEU A N 1
ATOM 5767 C CA . LEU A 1 703 ? 52.245 -26.059 -35.433 1.00 83.19 703 LEU A CA 1
ATOM 5768 C C . LEU A 1 703 ? 50.789 -25.859 -35.003 1.00 83.19 703 LEU A C 1
ATOM 5770 O O . LEU A 1 703 ? 50.541 -25.585 -33.831 1.00 83.19 703 LEU A O 1
ATOM 5774 N N . SER A 1 704 ? 49.818 -26.049 -35.898 1.00 79.81 704 SER A N 1
ATOM 5775 C CA . SER A 1 704 ? 48.398 -26.002 -35.532 1.00 79.81 704 SER A CA 1
ATOM 5776 C C . SER A 1 704 ? 48.014 -27.119 -34.553 1.00 79.81 704 SER A C 1
ATOM 5778 O O . SER A 1 704 ? 47.206 -26.895 -33.650 1.00 79.81 704 SER A O 1
ATOM 5780 N N . ASP A 1 705 ? 48.645 -28.291 -34.679 1.00 79.62 705 ASP A N 1
ATOM 5781 C CA . ASP A 1 705 ? 48.378 -29.449 -33.828 1.00 79.62 705 ASP A CA 1
ATOM 5782 C C . ASP A 1 705 ? 49.233 -29.486 -32.559 1.00 79.62 705 ASP A C 1
ATOM 5784 O O . ASP A 1 705 ? 48.764 -29.964 -31.535 1.00 79.62 705 ASP A O 1
ATOM 5788 N N . LYS A 1 706 ? 50.465 -28.966 -32.556 1.00 82.19 706 LYS A N 1
ATOM 5789 C CA . LYS A 1 706 ? 51.372 -29.006 -31.390 1.00 82.19 706 LYS A CA 1
ATOM 5790 C C . LYS A 1 706 ? 51.502 -27.676 -30.645 1.00 82.19 706 LYS A C 1
ATOM 5792 O O . LYS A 1 706 ? 51.923 -27.687 -29.491 1.00 82.19 706 LYS A O 1
ATOM 5797 N N . LEU A 1 707 ? 51.057 -26.563 -31.234 1.00 85.81 707 LEU A N 1
ATOM 5798 C CA . LEU A 1 707 ? 51.188 -25.167 -30.774 1.00 85.81 707 LEU A CA 1
ATOM 5799 C C . LEU A 1 707 ? 52.629 -24.636 -30.729 1.00 85.81 707 LEU A C 1
ATOM 5801 O O . LEU A 1 707 ? 52.874 -23.509 -31.161 1.00 85.81 707 LEU A O 1
ATOM 5805 N N . ALA A 1 708 ? 53.570 -25.437 -30.231 1.00 87.75 708 ALA A N 1
ATOM 5806 C CA . ALA A 1 708 ? 55.005 -25.201 -30.317 1.00 87.75 708 ALA A CA 1
ATOM 5807 C C . ALA A 1 708 ? 55.760 -26.532 -30.424 1.00 87.75 708 ALA A C 1
ATOM 5809 O O . ALA A 1 708 ? 55.286 -27.563 -29.944 1.00 87.75 708 ALA A O 1
ATOM 5810 N N . ILE A 1 709 ? 56.928 -26.516 -31.054 1.00 88.31 709 ILE A N 1
ATOM 5811 C CA . ILE A 1 709 ? 57.768 -27.693 -31.284 1.00 88.31 709 ILE A CA 1
ATOM 5812 C C . ILE A 1 709 ? 59.245 -27.286 -31.257 1.00 88.31 709 ILE A C 1
ATOM 5814 O O . ILE A 1 709 ? 59.585 -26.158 -31.616 1.00 88.31 709 ILE A O 1
ATOM 5818 N N . SER A 1 710 ? 60.131 -28.180 -30.814 1.00 87.81 710 SER A N 1
ATOM 5819 C CA . SER A 1 710 ? 61.571 -27.940 -30.932 1.00 87.81 710 SER A CA 1
ATOM 5820 C C . SER A 1 710 ? 62.014 -28.061 -32.395 1.00 87.81 710 SER A C 1
ATOM 5822 O O . SER A 1 710 ? 61.392 -28.769 -33.187 1.00 87.81 710 SER A O 1
ATOM 5824 N N . PHE A 1 711 ? 63.093 -27.379 -32.768 1.00 83.06 711 PHE A N 1
ATOM 5825 C CA . PHE A 1 711 ? 63.636 -27.438 -34.125 1.00 83.06 711 PHE A CA 1
ATOM 5826 C C . PHE A 1 711 ? 64.002 -28.877 -34.539 1.00 83.06 711 PHE A C 1
ATOM 5828 O O . PHE A 1 711 ? 63.671 -29.305 -35.641 1.00 83.06 711 PHE A O 1
ATOM 5835 N N . GLU A 1 712 ? 64.590 -29.656 -33.627 1.00 82.69 712 GLU A N 1
ATOM 5836 C CA . GLU A 1 712 ? 64.952 -31.063 -33.861 1.00 82.69 712 GLU A CA 1
ATOM 5837 C C . GLU A 1 712 ? 63.724 -31.965 -34.041 1.00 82.69 712 GLU A C 1
ATOM 5839 O O . GLU A 1 712 ? 63.700 -32.825 -34.924 1.00 82.69 712 GLU A O 1
ATOM 5844 N N . ASP A 1 713 ? 62.665 -31.748 -33.256 1.00 83.69 713 ASP A N 1
ATOM 5845 C CA . ASP A 1 713 ? 61.421 -32.510 -33.401 1.00 83.69 713 ASP A CA 1
ATOM 5846 C C . ASP A 1 713 ? 60.690 -32.142 -34.697 1.00 83.69 713 ASP A C 1
ATOM 5848 O O . ASP A 1 713 ? 60.139 -33.019 -35.362 1.00 83.69 713 ASP A O 1
ATOM 5852 N N . ALA A 1 714 ? 60.715 -30.865 -35.094 1.00 82.88 714 ALA A N 1
ATOM 5853 C CA . ALA A 1 714 ? 60.166 -30.412 -36.370 1.00 82.88 714 ALA A CA 1
ATOM 5854 C C . ALA A 1 714 ? 60.930 -31.023 -37.548 1.00 82.88 714 ALA A C 1
ATOM 5856 O O . ALA A 1 714 ? 60.315 -31.537 -38.482 1.00 82.88 714 ALA A O 1
ATOM 5857 N N . LYS A 1 715 ? 62.264 -31.049 -37.473 1.00 82.31 715 LYS A N 1
ATOM 5858 C CA . LYS A 1 715 ? 63.110 -31.720 -38.459 1.00 82.31 715 LYS A CA 1
ATOM 5859 C C . LYS A 1 715 ? 62.794 -33.207 -38.536 1.00 82.31 715 LYS A C 1
ATOM 5861 O O . LYS A 1 715 ? 62.591 -33.717 -39.634 1.00 82.31 715 LYS A O 1
ATOM 5866 N N . SER A 1 716 ? 62.700 -33.891 -37.398 1.00 83.75 716 SER A N 1
ATOM 5867 C CA . SER A 1 716 ? 62.355 -35.315 -37.322 1.00 83.75 716 SER A CA 1
ATOM 5868 C C . SER A 1 716 ? 60.971 -35.609 -37.911 1.00 83.75 716 SER A C 1
ATOM 5870 O O . SER A 1 716 ? 60.810 -36.553 -38.685 1.00 83.75 716 SER A O 1
ATOM 5872 N N . ASP A 1 717 ? 59.969 -34.783 -37.604 1.00 81.50 717 ASP A N 1
ATOM 5873 C CA . ASP A 1 717 ? 58.605 -34.967 -38.096 1.00 81.50 717 ASP A CA 1
ATOM 5874 C C . ASP A 1 717 ? 58.472 -34.686 -39.592 1.00 81.50 717 ASP A C 1
ATOM 5876 O O . ASP A 1 717 ? 57.764 -35.423 -40.278 1.00 81.50 717 ASP A O 1
ATOM 5880 N N . ILE A 1 718 ? 59.167 -33.677 -40.119 1.00 80.69 718 ILE A N 1
ATOM 5881 C CA . ILE A 1 718 ? 59.094 -33.323 -41.542 1.00 80.69 718 ILE A CA 1
ATOM 5882 C C . ILE A 1 718 ? 59.987 -34.257 -42.377 1.00 80.69 718 ILE A C 1
ATOM 5884 O O . ILE A 1 718 ? 59.583 -34.678 -43.460 1.00 80.69 718 ILE A O 1
ATOM 5888 N N . SER A 1 719 ? 61.137 -34.701 -41.853 1.00 78.38 719 SER A N 1
ATOM 5889 C CA . SER A 1 719 ? 62.032 -35.658 -42.534 1.00 78.38 719 SER A CA 1
ATOM 5890 C C . SER A 1 719 ? 61.368 -37.011 -42.818 1.00 78.38 719 SER A C 1
ATOM 5892 O O . SER A 1 719 ? 61.791 -37.716 -43.730 1.00 78.38 719 SER A O 1
ATOM 5894 N N . LYS A 1 720 ? 60.283 -37.364 -42.109 1.00 80.56 720 LYS A N 1
ATOM 5895 C CA . LYS A 1 720 ? 59.448 -38.542 -42.429 1.00 80.56 720 LYS A CA 1
ATOM 5896 C C . LYS A 1 720 ? 58.800 -38.457 -43.814 1.00 80.56 720 LYS A C 1
ATOM 5898 O O . LYS A 1 720 ? 58.466 -39.491 -44.385 1.00 80.56 720 LYS A O 1
ATOM 5903 N N . TYR A 1 721 ? 58.601 -37.247 -44.335 1.00 72.50 721 TYR A N 1
ATOM 5904 C CA . TYR A 1 721 ? 57.958 -37.007 -45.625 1.00 72.50 721 TYR A CA 1
ATOM 5905 C C . TYR A 1 721 ? 58.967 -36.937 -46.777 1.00 72.50 721 TYR A C 1
ATOM 5907 O O . TYR A 1 721 ? 58.600 -37.247 -47.910 1.00 72.50 721 TYR A O 1
ATOM 5915 N N . HIS A 1 722 ? 60.228 -36.565 -46.515 1.00 66.62 722 HIS A N 1
ATOM 5916 C CA . HIS A 1 722 ? 61.278 -36.549 -47.535 1.00 66.62 722 HIS A CA 1
ATOM 5917 C C . HIS A 1 722 ? 62.698 -36.591 -46.935 1.00 66.62 722 HIS A C 1
ATOM 5919 O O . HIS A 1 722 ? 63.050 -35.777 -46.087 1.00 66.62 722 HIS A O 1
ATOM 5925 N N . ASN A 1 723 ? 63.569 -37.466 -47.453 1.00 62.44 723 ASN A N 1
ATOM 5926 C CA . ASN A 1 723 ? 64.944 -37.653 -46.949 1.00 62.44 723 ASN A CA 1
ATOM 5927 C C . ASN A 1 723 ? 65.901 -36.476 -47.243 1.00 62.44 723 ASN A C 1
ATOM 5929 O O . ASN A 1 723 ? 67.041 -36.483 -46.792 1.00 62.44 723 ASN A O 1
ATOM 5933 N N . GLY A 1 724 ? 65.464 -35.500 -48.042 1.00 64.38 724 GLY A N 1
ATOM 5934 C CA . GLY A 1 724 ? 66.258 -34.336 -48.460 1.00 64.38 724 GLY A CA 1
ATOM 5935 C C . GLY A 1 724 ? 66.103 -33.091 -47.581 1.00 64.38 724 GLY A C 1
ATOM 5936 O O . GLY A 1 724 ? 66.491 -32.015 -48.020 1.00 64.38 724 GLY A O 1
ATOM 5937 N N . ILE A 1 725 ? 65.487 -33.205 -46.402 1.00 73.50 725 ILE A N 1
ATOM 5938 C CA . ILE A 1 725 ? 65.270 -32.074 -45.490 1.00 73.50 725 ILE A CA 1
ATOM 5939 C C . ILE A 1 725 ? 66.526 -31.865 -44.638 1.00 73.50 725 ILE A C 1
ATOM 5941 O O . ILE A 1 725 ? 66.837 -32.671 -43.760 1.00 73.50 725 ILE A O 1
ATOM 5945 N N . ASP A 1 726 ? 67.254 -30.785 -44.921 1.00 75.50 726 ASP A N 1
ATOM 5946 C CA . ASP A 1 726 ? 68.405 -30.322 -44.145 1.00 75.50 726 ASP A CA 1
ATOM 5947 C C . ASP A 1 726 ? 68.029 -29.127 -43.240 1.00 75.50 726 ASP A C 1
ATOM 5949 O O . ASP A 1 726 ? 66.916 -28.595 -43.302 1.00 75.50 726 ASP A O 1
ATOM 5953 N N . ASP A 1 727 ? 68.945 -28.735 -42.348 1.00 73.25 727 ASP A N 1
ATOM 5954 C CA . ASP A 1 727 ? 68.711 -27.645 -41.386 1.00 73.25 727 ASP A CA 1
ATOM 5955 C C . ASP A 1 727 ? 68.483 -26.301 -42.081 1.00 73.25 727 ASP A C 1
ATOM 5957 O O . ASP A 1 727 ? 67.654 -25.503 -41.642 1.00 73.25 727 ASP A O 1
ATOM 5961 N N . ASP A 1 728 ? 69.174 -26.070 -43.196 1.00 70.31 728 ASP A N 1
ATOM 5962 C CA . ASP A 1 728 ? 69.068 -24.836 -43.968 1.00 70.31 728 ASP A CA 1
ATOM 5963 C C . ASP A 1 728 ? 67.679 -24.693 -44.607 1.00 70.31 728 ASP A C 1
ATOM 5965 O O . ASP A 1 728 ? 67.085 -23.614 -44.576 1.00 70.31 728 ASP A O 1
ATOM 5969 N N . LEU A 1 729 ? 67.143 -25.777 -45.175 1.00 74.88 729 LEU A N 1
ATOM 5970 C CA . LEU A 1 729 ? 65.839 -25.785 -45.829 1.00 74.88 729 LEU A CA 1
ATOM 5971 C C . LEU A 1 729 ? 64.697 -25.616 -44.821 1.00 74.88 729 LEU A C 1
ATOM 5973 O O . LEU A 1 729 ? 63.753 -24.865 -45.076 1.00 74.88 729 LEU A O 1
ATOM 5977 N N . LEU A 1 730 ? 64.796 -26.276 -43.662 1.00 78.12 730 LEU A N 1
ATOM 5978 C CA . LEU A 1 730 ? 63.828 -26.102 -42.580 1.00 78.12 730 LEU A CA 1
ATOM 5979 C C . LEU A 1 730 ? 63.872 -24.673 -42.021 1.00 78.12 730 LEU A C 1
ATOM 5981 O O . LEU A 1 730 ? 62.819 -24.081 -41.791 1.00 78.12 730 LEU A O 1
ATOM 5985 N N . THR A 1 731 ? 65.070 -24.100 -41.861 1.00 79.06 731 THR A N 1
ATOM 5986 C CA . THR A 1 731 ? 65.248 -22.708 -41.413 1.00 79.06 731 THR A CA 1
ATOM 5987 C C . THR A 1 731 ? 64.616 -21.723 -42.394 1.00 79.06 731 THR A C 1
ATOM 5989 O O . THR A 1 731 ? 63.871 -20.847 -41.965 1.00 79.06 731 THR A O 1
ATOM 5992 N N . SER A 1 732 ? 64.818 -21.917 -43.703 1.00 75.56 732 SER A N 1
ATOM 5993 C CA . SER A 1 732 ? 64.201 -21.075 -44.738 1.00 75.56 732 SER A CA 1
ATOM 5994 C C . SER A 1 732 ? 62.669 -21.102 -44.661 1.00 75.56 732 SER A C 1
ATOM 5996 O O . SER A 1 732 ? 62.042 -20.051 -44.664 1.00 75.56 732 SER A O 1
ATOM 5998 N N . ALA A 1 733 ? 62.061 -22.286 -44.505 1.00 75.94 733 ALA A N 1
ATOM 5999 C CA . ALA A 1 733 ? 60.605 -22.413 -44.374 1.00 75.94 733 ALA A CA 1
ATOM 6000 C C . ALA A 1 733 ? 60.052 -21.766 -43.089 1.00 75.94 733 ALA A C 1
ATOM 6002 O O . ALA A 1 733 ? 58.934 -21.251 -43.078 1.00 75.94 733 ALA A O 1
ATOM 6003 N N . ILE A 1 734 ? 60.816 -21.792 -41.992 1.00 78.75 734 ILE A N 1
ATOM 6004 C CA . ILE A 1 734 ? 60.434 -21.129 -40.739 1.00 78.75 734 ILE A CA 1
ATOM 6005 C C . ILE A 1 734 ? 60.499 -19.609 -40.889 1.00 78.75 734 ILE A C 1
ATOM 6007 O O . ILE A 1 734 ? 59.556 -18.933 -40.478 1.00 78.75 734 ILE A O 1
ATOM 6011 N N . ASP A 1 735 ? 61.574 -19.081 -41.478 1.00 78.56 735 ASP A N 1
ATOM 6012 C CA . ASP A 1 735 ? 61.734 -17.643 -41.702 1.00 78.56 735 ASP A CA 1
ATOM 6013 C C . ASP A 1 735 ? 60.622 -17.111 -42.637 1.00 78.56 735 ASP A C 1
ATOM 6015 O O . ASP A 1 735 ? 60.026 -16.072 -42.347 1.00 78.56 735 ASP A O 1
ATOM 6019 N N . ASP A 1 736 ? 60.243 -17.854 -43.687 1.00 75.62 736 ASP A N 1
ATOM 6020 C CA . ASP A 1 736 ? 59.120 -17.511 -44.582 1.00 75.62 736 ASP A CA 1
ATOM 6021 C C . ASP A 1 736 ? 57.764 -17.485 -43.834 1.00 75.62 736 ASP A C 1
ATOM 6023 O O . ASP A 1 736 ? 56.928 -16.579 -44.005 1.00 75.62 736 ASP A O 1
ATOM 6027 N N . LEU A 1 737 ? 57.543 -18.443 -42.926 1.00 76.38 737 LEU A N 1
ATOM 6028 C CA . LEU A 1 737 ? 56.353 -18.479 -42.071 1.00 76.38 737 LEU A CA 1
ATOM 6029 C C . LEU A 1 737 ? 56.346 -17.379 -41.003 1.00 76.38 737 LEU A C 1
ATOM 6031 O O . LEU A 1 737 ? 55.271 -16.890 -40.649 1.00 76.38 737 LEU A O 1
ATOM 6035 N N . GLU A 1 738 ? 57.506 -16.957 -40.508 1.00 78.31 738 GLU A N 1
ATOM 6036 C CA . GLU A 1 738 ? 57.631 -15.831 -39.581 1.00 78.31 738 GLU A CA 1
ATOM 6037 C C . GLU A 1 738 ? 57.367 -14.493 -40.287 1.00 78.31 738 GLU A C 1
ATOM 6039 O O . GLU A 1 738 ? 56.581 -13.680 -39.793 1.00 78.31 738 GLU A O 1
ATOM 6044 N N . ILE A 1 739 ? 57.907 -14.297 -41.496 1.00 74.75 739 ILE A N 1
ATOM 6045 C CA . ILE A 1 739 ? 57.663 -13.106 -42.330 1.00 74.75 739 ILE A CA 1
ATOM 6046 C C . ILE A 1 739 ? 56.178 -12.973 -42.690 1.00 74.75 739 ILE A C 1
ATOM 6048 O O . ILE A 1 739 ? 55.626 -11.870 -42.677 1.00 74.75 739 ILE A O 1
ATOM 6052 N N . SER A 1 740 ? 55.509 -14.089 -42.986 1.00 71.69 740 SER A N 1
ATOM 6053 C CA . SER A 1 740 ? 54.071 -14.110 -43.281 1.00 71.69 740 SER A CA 1
ATOM 6054 C C . SER A 1 740 ? 53.177 -14.056 -42.031 1.00 71.69 740 SER A C 1
ATOM 6056 O O . SER A 1 740 ? 51.950 -14.036 -42.160 1.00 71.69 740 SER A O 1
ATOM 6058 N N . GLY A 1 741 ? 53.765 -14.014 -40.828 1.00 75.25 741 GLY A N 1
ATOM 6059 C CA . GLY A 1 741 ? 53.051 -13.926 -39.554 1.00 75.25 741 GLY A CA 1
ATOM 6060 C C . GLY A 1 741 ? 52.305 -15.204 -39.161 1.00 75.25 741 GLY A C 1
ATOM 6061 O O . GLY A 1 741 ? 51.350 -15.132 -38.393 1.00 75.25 741 GLY A O 1
ATOM 6062 N N . ASN A 1 742 ? 52.701 -16.360 -39.700 1.00 76.62 742 ASN A N 1
ATOM 6063 C CA . ASN A 1 742 ? 52.091 -17.670 -39.450 1.00 76.62 742 ASN A CA 1
ATOM 6064 C C . ASN A 1 742 ? 52.856 -18.525 -38.422 1.00 76.62 742 ASN A C 1
ATOM 6066 O O . ASN A 1 742 ? 52.294 -19.500 -37.921 1.00 76.62 742 ASN A O 1
ATOM 6070 N N . ALA A 1 743 ? 54.105 -18.179 -38.100 1.00 81.62 743 ALA A N 1
ATOM 6071 C CA . ALA A 1 743 ? 54.921 -18.815 -37.066 1.00 81.62 743 ALA A CA 1
ATOM 6072 C C . ALA A 1 743 ? 55.801 -17.775 -36.348 1.00 81.62 743 ALA A C 1
ATOM 6074 O O . ALA A 1 743 ? 55.903 -16.632 -36.782 1.00 81.62 743 ALA A O 1
ATOM 6075 N N . SER A 1 744 ? 56.421 -18.161 -35.237 1.00 80.31 744 SER A N 1
ATOM 6076 C CA . SER A 1 744 ? 57.451 -17.380 -34.549 1.00 80.31 744 SER A CA 1
ATOM 6077 C C . SER A 1 744 ? 58.564 -18.303 -34.066 1.00 80.31 744 SER A C 1
ATOM 6079 O O . SER A 1 744 ? 58.282 -19.372 -33.508 1.00 80.31 744 SER A O 1
ATOM 6081 N N . LEU A 1 745 ? 59.815 -17.891 -34.280 1.00 81.19 745 LEU A N 1
ATOM 6082 C CA . LEU A 1 745 ? 60.999 -18.665 -33.925 1.00 81.19 745 LEU A CA 1
ATOM 6083 C C . LEU A 1 745 ? 61.727 -18.038 -32.729 1.00 81.19 745 LEU A C 1
ATOM 6085 O O . LEU A 1 745 ? 62.342 -16.976 -32.831 1.00 81.19 745 LEU A O 1
ATOM 6089 N N . ASP A 1 746 ? 61.754 -18.743 -31.595 1.00 80.75 746 ASP A N 1
ATOM 6090 C CA . ASP A 1 746 ? 62.660 -18.395 -30.499 1.00 80.75 746 ASP A CA 1
ATOM 6091 C C . ASP A 1 746 ? 64.054 -18.961 -30.790 1.00 80.75 746 ASP A C 1
ATOM 6093 O O . ASP A 1 746 ? 64.390 -20.096 -30.436 1.00 80.75 746 ASP A O 1
ATOM 6097 N N . ARG A 1 747 ? 64.889 -18.131 -31.421 1.00 78.81 747 ARG A N 1
ATOM 6098 C CA . ARG A 1 747 ? 66.272 -18.465 -31.797 1.00 78.81 747 ARG A CA 1
ATOM 6099 C C . ARG A 1 747 ? 67.187 -18.772 -30.605 1.00 78.81 747 ARG A C 1
ATOM 6101 O O . ARG A 1 747 ? 68.242 -19.361 -30.801 1.00 78.81 747 ARG A O 1
ATOM 6108 N N . LYS A 1 748 ? 66.834 -18.381 -29.370 1.00 76.50 748 LYS A N 1
ATOM 6109 C CA . LYS A 1 748 ? 67.638 -18.718 -28.177 1.00 76.50 748 LYS A CA 1
ATOM 6110 C C . LYS A 1 748 ? 67.345 -20.119 -27.658 1.00 76.50 748 LYS A C 1
ATOM 6112 O O . LYS A 1 748 ? 68.200 -20.709 -27.005 1.00 76.50 748 LYS A O 1
ATOM 6117 N N . LYS A 1 749 ? 66.136 -20.622 -27.905 1.00 75.75 749 LYS A N 1
ATOM 6118 C CA . LYS A 1 749 ? 65.659 -21.911 -27.386 1.00 75.75 749 LYS A CA 1
ATOM 6119 C C . LYS A 1 749 ? 65.437 -22.958 -28.477 1.00 75.75 749 LYS A C 1
ATOM 6121 O O . LYS A 1 749 ? 65.116 -24.091 -28.140 1.00 75.75 749 LYS A O 1
ATOM 6126 N N . ASN A 1 750 ? 65.621 -22.593 -29.749 1.00 82.88 750 ASN A N 1
ATOM 6127 C CA . ASN A 1 750 ? 65.324 -23.420 -30.920 1.00 82.88 750 ASN A CA 1
ATOM 6128 C C . ASN A 1 750 ? 63.894 -23.979 -30.884 1.00 82.88 750 ASN A C 1
ATOM 6130 O O . ASN A 1 750 ? 63.670 -25.166 -31.118 1.00 82.88 750 ASN A O 1
ATOM 6134 N N . ILE A 1 751 ? 62.924 -23.120 -30.555 1.00 85.38 751 ILE A N 1
ATOM 6135 C CA . ILE A 1 751 ? 61.502 -23.475 -30.498 1.00 85.38 751 ILE A CA 1
ATOM 6136 C C . ILE A 1 751 ? 60.757 -22.704 -31.577 1.00 85.38 751 ILE A C 1
ATOM 6138 O O . ILE A 1 751 ? 60.848 -21.480 -31.655 1.00 85.38 751 ILE A O 1
ATOM 6142 N N . ILE A 1 752 ? 59.978 -23.432 -32.368 1.00 86.69 752 ILE A N 1
ATOM 6143 C CA . ILE A 1 752 ? 59.078 -22.889 -33.379 1.00 86.69 752 ILE A CA 1
ATOM 6144 C C . ILE A 1 752 ? 57.673 -22.941 -32.788 1.00 86.69 752 ILE A C 1
ATOM 6146 O O . ILE A 1 752 ? 57.236 -23.988 -32.309 1.00 86.69 752 ILE A O 1
ATOM 6150 N N . SER A 1 753 ? 56.954 -21.825 -32.797 1.00 88.25 753 SER A N 1
ATOM 6151 C CA . SER A 1 753 ? 55.613 -21.730 -32.215 1.00 88.25 753 SER A CA 1
ATOM 6152 C C . SER A 1 753 ? 54.651 -20.972 -33.117 1.00 88.25 753 SER A C 1
ATOM 6154 O O . SER A 1 753 ? 55.060 -20.300 -34.062 1.00 88.25 753 SER A O 1
ATOM 6156 N N . LEU A 1 754 ? 53.355 -21.084 -32.834 1.00 86.44 754 LEU A N 1
ATOM 6157 C CA . LEU A 1 754 ? 52.375 -20.169 -33.409 1.00 86.44 754 LEU A CA 1
ATOM 6158 C C . LEU A 1 754 ? 52.653 -18.722 -32.956 1.00 86.44 754 LEU A C 1
ATOM 6160 O O . LEU A 1 754 ? 53.206 -18.511 -31.873 1.00 86.44 754 LEU A O 1
ATOM 6164 N N . PRO A 1 755 ? 52.214 -17.711 -33.727 1.00 83.69 755 PRO A N 1
ATOM 6165 C CA . PRO A 1 755 ? 52.270 -16.319 -33.298 1.00 83.69 755 PRO A CA 1
ATOM 6166 C C . PRO A 1 755 ? 51.643 -16.152 -31.912 1.00 83.69 755 PRO A C 1
ATOM 6168 O O . PRO A 1 755 ? 50.641 -16.794 -31.596 1.00 83.69 755 PRO A O 1
ATOM 6171 N N . GLN A 1 756 ? 52.197 -15.263 -31.084 1.00 80.44 756 GLN A N 1
ATOM 6172 C CA . GLN A 1 756 ? 51.879 -15.164 -29.651 1.00 80.44 756 GLN A CA 1
ATOM 6173 C C . GLN A 1 756 ? 50.369 -15.139 -29.335 1.00 80.44 756 GLN A C 1
ATOM 6175 O O . GLN A 1 756 ? 49.923 -15.767 -28.375 1.00 80.44 756 GLN A O 1
ATOM 6180 N N . LYS A 1 757 ? 49.570 -14.453 -30.162 1.00 79.00 757 LYS A N 1
ATOM 6181 C CA . LYS A 1 757 ? 48.108 -14.368 -30.020 1.00 79.00 757 LYS A CA 1
ATOM 6182 C C . LYS A 1 757 ? 47.410 -15.719 -30.235 1.00 79.00 757 LYS A C 1
ATOM 6184 O O . LYS A 1 757 ? 46.505 -16.069 -29.476 1.00 79.00 757 LYS A O 1
ATOM 6189 N N . ASP A 1 758 ? 47.833 -16.474 -31.243 1.00 81.31 758 ASP A N 1
ATOM 6190 C CA . ASP A 1 758 ? 47.265 -17.780 -31.588 1.00 81.31 758 ASP A CA 1
ATOM 6191 C C . ASP A 1 758 ? 47.793 -18.883 -30.668 1.00 81.31 758 ASP A C 1
ATOM 6193 O O . ASP A 1 758 ? 47.031 -19.759 -30.254 1.00 81.31 758 ASP A O 1
ATOM 6197 N N . LEU A 1 759 ? 49.058 -18.780 -30.248 1.00 85.00 759 LEU A N 1
ATOM 6198 C CA . LEU A 1 759 ? 49.650 -19.626 -29.216 1.00 85.00 759 LEU A CA 1
ATOM 6199 C C . LEU A 1 759 ? 48.877 -19.511 -27.897 1.00 85.00 759 LEU A C 1
ATOM 6201 O O . LEU A 1 759 ? 48.495 -20.524 -27.310 1.00 85.00 759 LEU A O 1
ATOM 6205 N N . LEU A 1 760 ? 48.585 -18.285 -27.450 1.00 83.94 760 LEU A N 1
ATOM 6206 C CA . LEU A 1 760 ? 47.849 -18.052 -26.210 1.00 83.94 760 LEU A CA 1
ATOM 6207 C C . LEU A 1 760 ? 46.400 -18.554 -26.305 1.00 83.94 760 LEU A C 1
ATOM 6209 O O . LEU A 1 760 ? 45.903 -19.195 -25.378 1.00 83.94 760 LEU A O 1
ATOM 6213 N N . LYS A 1 761 ? 45.741 -18.362 -27.453 1.00 84.62 761 LYS A N 1
ATOM 6214 C CA . LYS A 1 761 ? 44.418 -18.943 -27.725 1.00 84.62 761 LYS A CA 1
ATOM 6215 C C . LYS A 1 761 ? 44.441 -20.478 -27.661 1.00 84.62 761 LYS A C 1
ATOM 6217 O O . LYS A 1 761 ? 43.598 -21.065 -26.983 1.00 84.62 761 LYS A O 1
ATOM 6222 N N . GLY A 1 762 ? 45.414 -21.121 -28.306 1.00 83.69 762 GLY A N 1
ATOM 6223 C CA . GLY A 1 762 ? 45.569 -22.577 -28.287 1.00 83.69 762 GLY A CA 1
ATOM 6224 C C . GLY A 1 762 ? 45.867 -23.133 -26.890 1.00 83.69 762 GLY A C 1
ATOM 6225 O O . GLY A 1 762 ? 45.301 -24.155 -26.494 1.00 83.69 762 GLY A O 1
ATOM 6226 N N . LEU A 1 763 ? 46.696 -22.436 -26.104 1.00 89.50 763 LEU A N 1
ATOM 6227 C CA . LEU A 1 763 ? 46.966 -22.787 -24.707 1.00 89.50 763 LEU A CA 1
ATOM 6228 C C . LEU A 1 763 ? 45.691 -22.712 -23.860 1.00 89.50 763 LEU A C 1
ATOM 6230 O O . LEU A 1 763 ? 45.398 -23.663 -23.134 1.00 89.50 763 LEU A O 1
ATOM 6234 N N . LYS A 1 764 ? 44.889 -21.647 -24.005 1.00 88.62 764 LYS A N 1
ATOM 6235 C CA . LYS A 1 764 ? 43.595 -21.518 -23.315 1.00 88.62 764 LYS A CA 1
ATOM 6236 C C . LYS A 1 764 ? 42.660 -22.685 -23.632 1.00 88.62 764 LYS A C 1
ATOM 6238 O O . LYS A 1 764 ? 42.065 -23.263 -22.724 1.00 88.62 764 LYS A O 1
ATOM 6243 N N . GLU A 1 765 ? 42.556 -23.080 -24.899 1.00 86.50 765 GLU A N 1
ATOM 6244 C CA . GLU A 1 765 ? 41.718 -24.215 -25.299 1.00 86.50 765 GLU A CA 1
ATOM 6245 C C . GLU A 1 765 ? 42.187 -25.540 -24.682 1.00 86.50 765 GLU A C 1
ATOM 6247 O O . GLU A 1 765 ? 41.359 -26.322 -24.210 1.00 86.50 765 GLU A O 1
ATOM 6252 N N . ARG A 1 766 ? 43.502 -25.792 -24.625 1.00 86.88 766 ARG A N 1
ATOM 6253 C CA . ARG A 1 766 ? 44.055 -27.004 -23.996 1.00 86.88 766 ARG A CA 1
ATOM 6254 C C . ARG A 1 766 ? 43.870 -27.023 -22.485 1.00 86.88 766 ARG A C 1
ATOM 6256 O O . ARG A 1 766 ? 43.458 -28.054 -21.956 1.00 86.88 766 ARG A O 1
ATOM 6263 N N . ILE A 1 767 ? 44.125 -25.903 -21.806 1.00 87.50 767 ILE A N 1
ATOM 6264 C CA . ILE A 1 767 ? 43.904 -25.757 -20.359 1.00 87.50 767 ILE A CA 1
ATOM 6265 C C . ILE A 1 767 ? 42.429 -25.997 -20.040 1.00 87.50 767 ILE A C 1
ATOM 6267 O O . ILE A 1 767 ? 42.105 -26.825 -19.194 1.00 87.50 767 ILE A O 1
ATOM 6271 N N . TYR A 1 768 ? 41.522 -25.341 -20.766 1.00 85.81 768 TYR A N 1
ATOM 6272 C CA . TYR A 1 768 ? 40.087 -25.507 -20.565 1.00 85.81 768 TYR A CA 1
ATOM 6273 C C . TYR A 1 768 ? 39.629 -26.952 -20.811 1.00 85.81 768 TYR A C 1
ATOM 6275 O O . TYR A 1 768 ? 38.858 -27.491 -20.022 1.00 85.81 768 TYR A O 1
ATOM 6283 N N . ARG A 1 769 ? 40.129 -27.624 -21.861 1.00 85.31 769 ARG A N 1
ATOM 6284 C CA . ARG A 1 769 ? 39.833 -29.048 -22.112 1.00 85.31 769 ARG A CA 1
ATOM 6285 C C . ARG A 1 769 ? 40.369 -29.963 -21.012 1.00 85.31 769 ARG A C 1
ATOM 6287 O O . ARG A 1 769 ? 39.681 -30.917 -20.661 1.00 85.31 769 ARG A O 1
ATOM 6294 N N . LEU A 1 770 ? 41.556 -29.686 -20.470 1.00 84.94 770 LEU A N 1
ATOM 6295 C CA . LEU A 1 770 ? 42.117 -30.431 -19.339 1.00 84.94 770 LEU A CA 1
ATOM 6296 C C . LEU A 1 770 ? 41.235 -30.285 -18.096 1.00 84.94 770 LEU A C 1
ATOM 6298 O O . LEU A 1 770 ? 40.823 -31.295 -17.531 1.00 84.94 770 LEU A O 1
ATOM 6302 N N . VAL A 1 771 ? 40.862 -29.053 -17.737 1.00 85.06 771 VAL A N 1
ATOM 6303 C CA . VAL A 1 771 ? 39.967 -28.778 -16.600 1.00 85.06 771 VAL A CA 1
ATOM 6304 C C . VAL A 1 771 ? 38.584 -29.396 -16.813 1.00 85.06 771 VAL A C 1
ATOM 6306 O O . VAL A 1 771 ? 38.025 -29.988 -15.897 1.00 85.06 771 VAL A O 1
ATOM 6309 N N . LYS A 1 772 ? 38.054 -29.350 -18.040 1.00 83.94 772 LYS A N 1
ATOM 6310 C CA . LYS A 1 772 ? 36.779 -29.982 -18.398 1.00 83.94 772 LYS A CA 1
ATOM 6311 C C . LYS A 1 772 ? 36.815 -31.509 -18.322 1.00 83.94 772 LYS A C 1
ATOM 6313 O O . LYS A 1 772 ? 35.802 -32.112 -17.995 1.00 83.94 772 LYS A O 1
ATOM 6318 N N . LYS A 1 773 ? 37.943 -32.137 -18.659 1.00 84.94 773 LYS A N 1
ATOM 6319 C CA . LYS A 1 773 ? 38.082 -33.600 -18.656 1.00 84.94 773 LYS A CA 1
ATOM 6320 C C . LYS A 1 773 ? 38.294 -34.161 -17.252 1.00 84.94 773 LYS A C 1
ATOM 6322 O O . LYS A 1 773 ? 37.804 -35.244 -16.960 1.00 84.94 773 LYS A O 1
ATOM 6327 N N . GLU A 1 774 ? 39.066 -33.464 -16.427 1.00 80.62 774 GLU A N 1
ATOM 6328 C CA . GLU A 1 774 ? 39.483 -33.954 -15.107 1.00 80.62 774 GLU A CA 1
ATOM 6329 C C . GLU A 1 774 ? 38.650 -33.363 -13.960 1.00 80.62 774 GLU A C 1
ATOM 6331 O O . GLU A 1 774 ? 38.843 -33.765 -12.818 1.00 80.62 774 GLU A O 1
ATOM 6336 N N . GLU A 1 775 ? 37.718 -32.449 -14.266 1.00 73.94 775 GLU A N 1
ATOM 6337 C CA . GLU A 1 775 ? 36.799 -31.709 -13.376 1.00 73.94 775 GLU A CA 1
ATOM 6338 C C . GLU A 1 775 ? 37.478 -30.827 -12.315 1.00 73.94 775 GLU A C 1
ATOM 6340 O O . GLU A 1 775 ? 36.986 -29.735 -12.030 1.00 73.94 775 GLU A O 1
ATOM 6345 N N . LYS A 1 776 ? 38.621 -31.266 -11.775 1.00 83.00 776 LYS A N 1
ATOM 6346 C CA . LYS A 1 776 ? 39.475 -30.597 -10.796 1.00 83.00 776 LYS A CA 1
ATOM 6347 C C . LYS A 1 776 ? 40.943 -30.927 -11.052 1.00 83.00 776 LYS A C 1
ATOM 6349 O O . LYS A 1 776 ? 41.364 -32.068 -10.893 1.00 83.00 776 LYS A O 1
ATOM 6354 N N . VAL A 1 777 ? 41.749 -29.915 -11.362 1.00 87.25 777 VAL A N 1
ATOM 6355 C CA . VAL A 1 777 ? 43.180 -30.096 -11.682 1.00 87.25 777 VAL A CA 1
ATOM 6356 C C . VAL A 1 777 ? 44.013 -29.125 -10.864 1.00 87.25 777 VAL A C 1
ATOM 6358 O O . VAL A 1 777 ? 43.631 -27.969 -10.732 1.00 87.25 777 VAL A O 1
ATOM 6361 N N . SER A 1 778 ? 45.145 -29.541 -10.292 1.00 89.56 778 SER A N 1
ATOM 6362 C CA . SER A 1 778 ? 45.997 -28.588 -9.565 1.00 89.56 778 SER A CA 1
ATOM 6363 C C . SER A 1 778 ? 46.628 -27.583 -10.537 1.00 89.56 778 SER A C 1
ATOM 6365 O O . SER A 1 778 ? 46.989 -27.942 -11.661 1.00 89.56 778 SER A O 1
ATOM 6367 N N . VAL A 1 779 ? 46.778 -26.321 -10.122 1.00 84.12 779 VAL A N 1
ATOM 6368 C CA . VAL A 1 779 ? 47.381 -25.259 -10.952 1.00 84.12 779 VAL A CA 1
ATOM 6369 C C . VAL A 1 779 ? 48.808 -25.648 -11.345 1.00 84.12 779 VAL A C 1
ATOM 6371 O O . VAL A 1 779 ? 49.154 -25.645 -12.525 1.00 84.12 779 VAL A O 1
ATOM 6374 N N . GLN A 1 780 ? 49.612 -26.080 -10.368 1.00 84.62 780 GLN A N 1
ATOM 6375 C CA . GLN A 1 780 ? 50.985 -26.537 -10.602 1.00 84.62 780 GLN A CA 1
ATOM 6376 C C . GLN A 1 780 ? 51.036 -27.810 -11.460 1.00 84.62 780 GLN A C 1
ATOM 6378 O O . GLN A 1 780 ? 51.845 -27.896 -12.377 1.00 84.62 780 GLN A O 1
ATOM 6383 N N . GLY A 1 781 ? 50.126 -28.766 -11.244 1.00 83.38 781 GLY A N 1
ATOM 6384 C CA . GLY A 1 781 ? 50.046 -29.976 -12.065 1.00 83.38 781 GLY A CA 1
ATOM 6385 C C . GLY A 1 781 ? 49.651 -29.684 -13.512 1.00 83.38 781 GLY A C 1
ATOM 6386 O O . GLY A 1 781 ? 50.198 -30.291 -14.428 1.00 83.38 781 GLY A O 1
ATOM 6387 N N . THR A 1 782 ? 48.761 -28.713 -13.734 1.00 84.62 782 THR A N 1
ATOM 6388 C CA . THR A 1 782 ? 48.370 -28.251 -15.075 1.00 84.62 782 THR A CA 1
ATOM 6389 C C . THR A 1 782 ? 49.552 -27.605 -15.790 1.00 84.62 782 THR A C 1
ATOM 6391 O O . THR A 1 782 ? 49.821 -27.932 -16.944 1.00 84.62 782 THR A O 1
ATOM 6394 N N . ILE A 1 783 ? 50.300 -26.745 -15.092 1.00 86.56 783 ILE A N 1
ATOM 6395 C CA . ILE A 1 783 ? 51.520 -26.125 -15.616 1.00 86.56 783 ILE A CA 1
ATOM 6396 C C . ILE A 1 783 ? 52.541 -27.200 -16.004 1.00 86.56 783 ILE A C 1
ATOM 6398 O O . ILE A 1 783 ? 52.966 -27.238 -17.157 1.00 86.56 783 ILE A O 1
ATOM 6402 N N . SER A 1 784 ? 52.883 -28.124 -15.099 1.00 85.69 784 SER A N 1
ATOM 6403 C CA . SER A 1 784 ? 53.860 -29.184 -15.384 1.00 85.69 784 SER A CA 1
ATOM 6404 C C . SER A 1 784 ? 53.425 -30.100 -16.534 1.00 85.69 784 SER A C 1
ATOM 6406 O O . SER A 1 784 ? 54.250 -30.475 -17.362 1.00 85.69 784 SER A O 1
ATOM 6408 N N . LYS A 1 785 ? 52.131 -30.434 -16.619 1.00 85.44 785 LYS A N 1
ATOM 6409 C CA . LYS A 1 785 ? 51.570 -31.302 -17.668 1.00 85.44 785 LYS A CA 1
ATOM 6410 C C . LYS A 1 785 ? 51.533 -30.631 -19.039 1.00 85.44 785 LYS A C 1
ATOM 6412 O O . LYS A 1 785 ? 51.637 -31.312 -20.051 1.00 85.44 785 LYS A O 1
ATOM 6417 N N . ILE A 1 786 ? 51.369 -29.311 -19.093 1.00 85.31 786 ILE A N 1
ATOM 6418 C CA . ILE A 1 786 ? 51.443 -28.569 -20.355 1.00 85.31 786 ILE A CA 1
ATOM 6419 C C . ILE A 1 786 ? 52.900 -28.370 -20.771 1.00 85.31 786 ILE A C 1
ATOM 6421 O O . ILE A 1 786 ? 53.204 -28.583 -21.939 1.00 85.31 786 ILE A O 1
ATOM 6425 N N . LEU A 1 787 ? 53.801 -28.057 -19.834 1.00 85.50 787 LEU A N 1
ATOM 6426 C CA . LEU A 1 787 ? 55.238 -27.927 -20.109 1.00 85.50 787 LEU A CA 1
ATOM 6427 C C . LEU A 1 787 ? 55.871 -29.229 -20.621 1.00 85.50 787 LEU A C 1
ATOM 6429 O O . LEU A 1 787 ? 56.807 -29.175 -21.411 1.00 85.50 787 LEU A O 1
ATOM 6433 N N . SER A 1 788 ? 55.364 -30.397 -20.211 1.00 83.31 788 SER A N 1
ATOM 6434 C CA . SER A 1 788 ? 55.846 -31.686 -20.729 1.00 83.31 788 SER A CA 1
ATOM 6435 C C . SER A 1 788 ? 55.344 -32.021 -22.137 1.00 83.31 788 SER A C 1
ATOM 6437 O O . SER A 1 788 ? 55.903 -32.902 -22.784 1.00 83.31 788 SER A O 1
ATOM 6439 N N . LEU A 1 789 ? 54.291 -31.348 -22.611 1.00 80.31 789 LEU A N 1
ATOM 6440 C CA . LEU A 1 789 ? 53.664 -31.599 -23.913 1.00 80.31 789 LEU A CA 1
ATOM 6441 C C . LEU A 1 789 ? 53.961 -30.507 -24.940 1.00 80.31 789 LEU A C 1
ATOM 6443 O O . LEU A 1 789 ? 53.854 -30.753 -26.139 1.00 80.31 789 LEU A O 1
ATOM 6447 N N . ILE A 1 790 ? 54.261 -29.295 -24.477 1.00 85.50 790 ILE A N 1
ATOM 6448 C CA . ILE A 1 790 ? 54.454 -28.115 -25.310 1.00 85.50 790 ILE A CA 1
ATOM 6449 C C . ILE A 1 790 ? 55.674 -27.358 -24.781 1.00 85.50 790 ILE A C 1
ATOM 6451 O O . ILE A 1 790 ? 55.651 -26.905 -23.633 1.00 85.50 790 ILE A O 1
ATOM 6455 N N . PRO A 1 791 ? 56.718 -27.167 -25.600 1.00 83.38 791 PRO A N 1
ATOM 6456 C CA . PRO A 1 791 ? 57.903 -26.425 -25.202 1.00 83.38 791 PRO A CA 1
ATOM 6457 C C . PRO A 1 791 ? 57.597 -24.917 -25.201 1.00 83.38 791 PRO A C 1
ATOM 6459 O O . PRO A 1 791 ? 57.874 -24.214 -26.163 1.00 83.38 791 PRO A O 1
ATOM 6462 N N . VAL A 1 792 ? 56.977 -24.406 -24.135 1.00 85.25 792 VAL A N 1
ATOM 6463 C CA . VAL A 1 792 ? 56.676 -22.973 -23.929 1.00 85.25 792 VAL A CA 1
ATOM 6464 C C . VAL A 1 792 ? 57.137 -22.512 -22.550 1.00 85.25 792 VAL A C 1
ATOM 6466 O O . VAL A 1 792 ? 57.426 -23.321 -21.675 1.00 85.25 792 VAL A O 1
ATOM 6469 N N . GLU A 1 793 ? 57.217 -21.200 -22.327 1.00 83.44 793 GLU A N 1
ATOM 6470 C CA . GLU A 1 793 ? 57.547 -20.672 -21.002 1.00 83.44 793 GLU A CA 1
ATOM 6471 C C . GLU A 1 793 ? 56.385 -20.830 -20.014 1.00 83.44 793 GLU A C 1
ATOM 6473 O O . GLU A 1 793 ? 55.221 -20.599 -20.345 1.00 83.44 793 GLU A O 1
ATOM 6478 N N . GLU A 1 794 ? 56.712 -21.120 -18.754 1.00 84.25 794 GLU A N 1
ATOM 6479 C CA . GLU A 1 794 ? 55.735 -21.223 -17.664 1.00 84.25 794 GLU A CA 1
ATOM 6480 C C . GLU A 1 794 ? 54.857 -19.962 -17.536 1.00 84.25 794 GLU A C 1
ATOM 6482 O O . GLU A 1 794 ? 53.654 -20.056 -17.283 1.00 84.25 794 GLU A O 1
ATOM 6487 N N . ASN A 1 795 ? 55.433 -18.778 -17.767 1.00 82.75 795 ASN A N 1
ATOM 6488 C CA . ASN A 1 795 ? 54.710 -17.506 -17.699 1.00 82.75 795 ASN A CA 1
ATOM 6489 C C . ASN A 1 795 ? 53.592 -17.396 -18.748 1.00 82.75 795 ASN A C 1
ATOM 6491 O O . ASN A 1 795 ? 52.536 -16.845 -18.450 1.00 82.75 795 ASN A O 1
ATOM 6495 N N . LEU A 1 796 ? 53.774 -17.959 -19.947 1.00 83.31 796 LEU A N 1
ATOM 6496 C CA . LEU A 1 796 ? 52.733 -17.980 -20.983 1.00 83.31 796 LEU A CA 1
ATOM 6497 C C . LEU A 1 796 ? 51.536 -18.842 -20.561 1.00 83.31 796 LEU A C 1
ATOM 6499 O O . LEU A 1 796 ? 50.389 -18.465 -20.799 1.00 83.31 796 LEU A O 1
ATOM 6503 N N . ILE A 1 797 ? 51.790 -19.958 -19.874 1.00 86.75 797 ILE A N 1
ATOM 6504 C CA . ILE A 1 797 ? 50.737 -20.828 -19.333 1.00 86.75 797 ILE A CA 1
ATOM 6505 C C . ILE A 1 797 ? 50.003 -20.121 -18.188 1.00 86.75 797 ILE A C 1
ATOM 6507 O O . ILE A 1 797 ? 48.774 -20.132 -18.155 1.00 86.75 797 ILE A O 1
ATOM 6511 N N . LYS A 1 798 ? 50.733 -19.449 -17.286 1.00 85.50 798 LYS A N 1
ATOM 6512 C CA . LYS A 1 798 ? 50.134 -18.640 -16.208 1.00 85.50 798 LYS A CA 1
ATOM 6513 C C . LYS A 1 798 ? 49.242 -17.528 -16.753 1.00 85.50 798 LYS A C 1
ATOM 6515 O O . LYS A 1 798 ? 48.136 -17.354 -16.253 1.00 85.50 798 LYS A O 1
ATOM 6520 N N . ASN A 1 799 ? 49.675 -16.836 -17.807 1.00 85.19 799 ASN A N 1
ATOM 6521 C CA . ASN A 1 799 ? 48.871 -15.806 -18.466 1.00 85.19 799 ASN A CA 1
ATOM 6522 C C . ASN A 1 799 ? 47.597 -16.392 -19.091 1.00 85.19 799 ASN A C 1
ATOM 6524 O O . ASN A 1 799 ? 46.521 -15.826 -18.928 1.00 85.19 799 ASN A O 1
ATOM 6528 N N . ALA A 1 800 ? 47.685 -17.558 -19.741 1.00 86.62 800 ALA A N 1
ATOM 6529 C CA . ALA A 1 800 ? 46.512 -18.240 -20.286 1.00 86.62 800 ALA A CA 1
ATOM 6530 C C . ALA A 1 800 ? 45.523 -18.689 -19.187 1.00 86.62 800 ALA A C 1
ATOM 6532 O O . ALA A 1 800 ? 44.312 -18.587 -19.381 1.00 86.62 800 ALA A O 1
ATOM 6533 N N . ILE A 1 801 ? 46.014 -19.144 -18.026 1.00 85.88 801 ILE A N 1
ATOM 6534 C CA . ILE A 1 801 ? 45.174 -19.457 -16.854 1.00 85.88 801 ILE A CA 1
ATOM 6535 C C . ILE A 1 801 ? 44.506 -18.183 -16.319 1.00 85.88 801 ILE A C 1
ATOM 6537 O O . ILE A 1 801 ? 43.298 -18.189 -16.096 1.00 85.88 801 ILE A O 1
ATOM 6541 N N . ALA A 1 802 ? 45.262 -17.093 -16.156 1.00 81.31 802 ALA A N 1
ATOM 6542 C 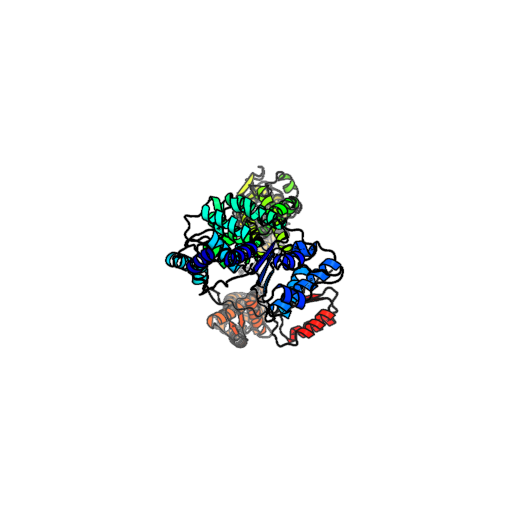CA . ALA A 1 802 ? 44.740 -15.813 -15.682 1.00 81.31 802 ALA A CA 1
ATOM 6543 C C . ALA A 1 802 ? 43.635 -15.270 -16.601 1.00 81.31 802 ALA A C 1
ATOM 6545 O O . ALA A 1 802 ? 42.563 -14.914 -16.122 1.00 81.31 802 ALA A O 1
ATOM 6546 N N . GLU A 1 803 ? 43.834 -15.311 -17.922 1.00 84.19 803 GLU A N 1
ATOM 6547 C CA . GLU A 1 803 ? 42.798 -14.906 -18.877 1.00 84.19 803 GLU A CA 1
ATOM 6548 C C . GLU A 1 803 ? 41.550 -15.799 -18.809 1.00 84.19 803 GLU A C 1
ATOM 6550 O O . GLU A 1 803 ? 40.436 -15.300 -18.927 1.00 84.19 803 GLU A O 1
ATOM 6555 N N . LEU A 1 804 ? 41.691 -17.112 -18.589 1.00 80.56 804 LEU A N 1
ATOM 6556 C CA . LEU A 1 804 ? 40.533 -18.000 -18.417 1.00 80.56 804 LEU A CA 1
ATOM 6557 C C . LEU A 1 804 ? 39.768 -17.742 -17.108 1.00 80.56 804 LEU A C 1
ATOM 6559 O O . LEU A 1 804 ? 38.547 -17.934 -17.081 1.00 80.56 804 LEU A O 1
ATOM 6563 N N . LEU A 1 805 ? 40.463 -17.318 -16.047 1.00 79.25 805 LEU A N 1
ATOM 6564 C CA . LEU A 1 805 ? 39.861 -16.886 -14.782 1.00 79.25 805 LEU A CA 1
ATOM 6565 C C . LEU A 1 805 ? 39.122 -15.549 -14.953 1.00 79.25 805 LEU A C 1
ATOM 6567 O O . LEU A 1 805 ? 37.980 -15.421 -14.506 1.00 79.25 805 LEU A O 1
ATOM 6571 N N . ASP A 1 806 ? 39.721 -14.591 -15.666 1.00 77.62 806 ASP A N 1
ATOM 6572 C CA . ASP A 1 806 ? 39.105 -13.297 -15.992 1.00 77.62 806 ASP A CA 1
ATOM 6573 C C . ASP A 1 806 ? 37.879 -13.460 -16.907 1.00 77.62 806 ASP A C 1
ATOM 6575 O O . ASP A 1 806 ? 36.835 -12.844 -16.677 1.00 77.62 806 ASP A O 1
ATOM 6579 N N . GLU A 1 807 ? 37.959 -14.355 -17.899 1.00 77.38 807 GLU A N 1
ATOM 6580 C CA . GLU A 1 807 ? 36.842 -14.750 -18.769 1.00 77.38 807 GLU A CA 1
ATOM 6581 C C . GLU A 1 807 ? 35.765 -15.577 -18.031 1.00 77.38 807 GLU A C 1
ATOM 6583 O O . GLU A 1 807 ? 34.734 -15.901 -18.624 1.00 77.38 807 GLU A O 1
ATOM 6588 N N . ARG A 1 808 ? 35.979 -15.935 -16.752 1.00 80.31 808 ARG A N 1
ATOM 6589 C CA . ARG A 1 808 ? 35.118 -16.812 -15.932 1.00 80.31 808 ARG A CA 1
ATOM 6590 C C . ARG A 1 808 ? 34.832 -18.183 -16.558 1.00 80.31 808 ARG A C 1
ATOM 6592 O O . ARG A 1 808 ? 33.806 -18.794 -16.268 1.00 80.31 808 ARG A O 1
ATOM 6599 N N . LYS A 1 809 ? 35.722 -18.685 -17.417 1.00 77.19 809 LYS A N 1
ATOM 6600 C CA . LYS A 1 809 ? 35.596 -20.025 -18.020 1.00 77.19 809 LYS A CA 1
ATOM 6601 C C . LYS A 1 809 ? 36.047 -21.132 -17.076 1.00 77.19 809 LYS A C 1
ATOM 6603 O O . LYS A 1 809 ? 35.577 -22.259 -17.200 1.00 77.19 809 LYS A O 1
ATOM 6608 N N . ILE A 1 810 ? 36.943 -20.810 -16.149 1.00 85.00 810 ILE A N 1
ATOM 6609 C CA . ILE A 1 810 ? 37.377 -21.669 -15.045 1.00 85.00 810 ILE A CA 1
ATOM 6610 C C . ILE A 1 810 ? 37.388 -20.843 -13.753 1.00 85.00 810 ILE A C 1
ATOM 6612 O O . ILE A 1 810 ? 37.377 -19.613 -13.804 1.00 85.00 810 ILE A O 1
ATOM 6616 N N . ILE A 1 811 ? 37.411 -21.509 -12.604 1.00 85.25 811 ILE A N 1
ATOM 6617 C CA . ILE A 1 811 ? 37.591 -20.899 -11.281 1.00 85.25 811 ILE A CA 1
ATOM 6618 C C . ILE A 1 811 ? 38.794 -21.538 -10.586 1.00 85.25 811 ILE A C 1
ATOM 6620 O O . ILE A 1 811 ? 39.058 -22.724 -10.781 1.00 85.25 811 ILE A O 1
ATOM 6624 N N . GLU A 1 812 ? 39.511 -20.759 -9.778 1.00 83.31 812 GLU A N 1
ATOM 6625 C CA . GLU A 1 812 ? 40.584 -21.264 -8.922 1.00 83.31 812 GLU A CA 1
ATOM 6626 C C . GLU A 1 812 ? 40.089 -21.362 -7.474 1.00 83.31 812 GLU A C 1
ATOM 6628 O O . GLU A 1 812 ? 39.684 -20.362 -6.883 1.00 83.31 812 GLU A O 1
ATOM 6633 N N . ASP A 1 813 ? 40.138 -22.562 -6.899 1.00 79.31 813 ASP A N 1
ATOM 6634 C CA . ASP A 1 813 ? 39.875 -22.809 -5.483 1.00 79.31 813 ASP A CA 1
ATOM 6635 C C . ASP A 1 813 ? 41.062 -23.545 -4.862 1.00 79.31 813 ASP A C 1
ATOM 6637 O O . ASP A 1 813 ? 41.406 -24.662 -5.257 1.00 79.31 813 ASP A O 1
ATOM 6641 N N . SER A 1 814 ? 41.691 -22.911 -3.871 1.00 77.69 814 SER A N 1
ATOM 6642 C CA . SER A 1 814 ? 42.719 -23.531 -3.028 1.00 77.69 814 SER A CA 1
ATOM 6643 C C . SER A 1 814 ? 43.869 -24.191 -3.821 1.00 77.69 814 SER A C 1
ATOM 6645 O O . SER A 1 814 ? 44.362 -25.254 -3.445 1.00 77.69 814 SER A O 1
ATOM 6647 N N . GLY A 1 815 ? 44.288 -23.575 -4.937 1.00 79.38 815 GLY A N 1
ATOM 6648 C CA . GLY A 1 815 ? 45.347 -24.067 -5.832 1.00 79.38 815 GLY A CA 1
ATOM 6649 C C . GLY A 1 815 ? 44.897 -25.091 -6.883 1.00 79.38 815 GLY A C 1
ATOM 6650 O O . GLY A 1 815 ? 45.748 -25.729 -7.513 1.00 79.38 815 GLY A O 1
ATOM 6651 N N . TYR A 1 816 ? 43.586 -25.253 -7.089 1.00 84.56 816 TYR A N 1
ATOM 6652 C CA . TYR A 1 816 ? 42.985 -26.113 -8.113 1.00 84.56 816 TYR A CA 1
ATOM 6653 C C . TYR A 1 816 ? 42.106 -25.319 -9.081 1.00 84.56 816 TYR A C 1
ATOM 6655 O O . TYR A 1 816 ? 41.382 -24.422 -8.668 1.00 84.56 816 TYR A O 1
ATOM 6663 N N . LEU A 1 817 ? 42.129 -25.700 -10.357 1.00 87.38 817 LEU A N 1
ATOM 6664 C CA . LEU A 1 817 ? 41.281 -25.185 -11.429 1.00 87.38 817 LEU A CA 1
ATOM 6665 C C . LEU A 1 817 ? 40.050 -26.085 -11.609 1.00 87.38 817 LEU A C 1
ATOM 6667 O O . LEU A 1 817 ? 40.189 -27.307 -11.718 1.00 87.38 817 LEU A O 1
ATOM 6671 N N . LEU A 1 818 ? 38.864 -25.476 -11.654 1.00 86.44 818 LEU A N 1
ATOM 6672 C CA . LEU A 1 818 ? 37.551 -26.128 -11.773 1.00 86.44 818 LEU A CA 1
ATOM 6673 C C . LEU A 1 818 ? 36.691 -25.422 -12.835 1.00 86.44 818 LEU A C 1
ATOM 6675 O O . LEU A 1 818 ? 36.919 -24.251 -13.145 1.00 86.44 818 LEU A O 1
ATOM 6679 N N . LEU A 1 819 ? 35.661 -26.096 -13.353 1.00 84.00 819 LEU A N 1
ATOM 6680 C CA . LEU A 1 819 ? 34.614 -25.438 -14.145 1.00 84.00 819 LEU A CA 1
ATOM 6681 C C . LEU A 1 819 ? 33.579 -24.736 -13.238 1.00 84.00 819 LEU A C 1
ATOM 6683 O O . LEU A 1 819 ? 33.249 -25.266 -12.173 1.00 84.00 819 LEU A O 1
ATOM 6687 N N . PRO A 1 820 ? 33.021 -23.580 -13.647 1.00 76.69 820 PRO A N 1
ATOM 6688 C CA . PRO A 1 820 ? 31.891 -22.962 -12.957 1.00 76.69 820 PRO A CA 1
ATOM 6689 C C . PRO A 1 820 ? 30.669 -23.894 -13.009 1.00 76.69 820 PRO A C 1
ATOM 6691 O O . PRO A 1 820 ? 30.324 -24.392 -14.080 1.00 76.69 820 PRO A O 1
ATOM 6694 N N . ARG A 1 821 ? 30.004 -24.141 -11.874 1.00 66.94 821 ARG A N 1
ATOM 6695 C CA . ARG A 1 821 ? 28.741 -24.901 -11.850 1.00 66.94 821 ARG A CA 1
ATOM 6696 C C . ARG A 1 821 ? 27.609 -24.041 -12.425 1.00 66.94 821 ARG A C 1
ATOM 6698 O O . ARG A 1 821 ? 27.443 -22.902 -11.998 1.00 66.94 821 ARG A O 1
ATOM 6705 N N . GLU A 1 822 ? 26.829 -24.585 -13.360 1.00 44.75 822 GLU A N 1
ATOM 6706 C CA . GLU A 1 822 ? 25.544 -23.999 -13.760 1.00 44.75 822 GLU A CA 1
ATOM 6707 C C . GLU A 1 822 ? 24.534 -24.214 -12.623 1.00 44.75 822 GLU A C 1
ATOM 6709 O O . GLU A 1 822 ? 24.193 -25.347 -12.283 1.00 44.75 822 GLU A O 1
ATOM 6714 N N . GLU A 1 823 ? 24.088 -23.132 -11.984 1.00 36.72 823 GLU A N 1
ATOM 6715 C CA . GLU A 1 823 ? 23.069 -23.190 -10.935 1.00 36.72 823 GLU A CA 1
ATOM 6716 C C . GLU A 1 823 ? 21.678 -23.385 -11.555 1.00 36.72 823 GLU A C 1
ATOM 6718 O O . GLU A 1 823 ? 21.048 -22.445 -12.036 1.00 36.72 823 GLU A O 1
ATOM 6723 N N . GLY A 1 824 ? 21.189 -24.625 -11.513 1.00 31.62 824 GLY A N 1
ATOM 6724 C CA . GLY A 1 824 ? 19.785 -24.970 -11.708 1.00 31.62 824 GLY A CA 1
ATOM 6725 C C . GLY A 1 824 ? 19.265 -25.804 -10.535 1.00 31.62 824 GLY A C 1
ATOM 6726 O O . GLY A 1 824 ? 19.671 -26.950 -10.371 1.00 31.62 824 GLY A O 1
ATOM 6727 N N . GLY A 1 825 ? 18.332 -25.247 -9.753 1.00 27.47 825 GLY A N 1
ATOM 6728 C CA . GLY A 1 825 ? 17.462 -25.997 -8.829 1.00 27.47 825 GLY A CA 1
ATOM 6729 C C . GLY A 1 825 ? 17.578 -25.634 -7.336 1.00 27.47 825 GLY A C 1
ATOM 6730 O O . GLY A 1 825 ? 18.650 -25.248 -6.888 1.00 27.47 825 GLY A O 1
ATOM 6731 N N . PRO A 1 826 ? 16.472 -25.705 -6.566 1.00 41.34 826 PRO A N 1
ATOM 6732 C CA . PRO A 1 826 ? 16.158 -24.782 -5.475 1.00 41.34 826 PRO A CA 1
ATOM 6733 C C . PRO A 1 826 ? 16.638 -25.246 -4.093 1.00 41.34 826 PRO A C 1
ATOM 6735 O O . PRO A 1 826 ? 16.592 -26.427 -3.767 1.00 41.34 826 PRO A O 1
ATOM 6738 N N . GLY A 1 827 ? 16.958 -24.273 -3.236 1.00 39.16 827 GLY A N 1
ATOM 6739 C CA . GLY A 1 827 ? 17.014 -24.470 -1.788 1.00 39.16 827 GLY A CA 1
ATOM 6740 C C . GLY A 1 827 ? 18.416 -24.611 -1.209 1.00 39.16 827 GLY A C 1
ATOM 6741 O O . GLY A 1 827 ? 18.807 -25.695 -0.818 1.00 39.16 827 GLY A O 1
ATOM 6742 N N . THR A 1 828 ? 19.123 -23.488 -1.094 1.00 28.41 828 THR A N 1
ATOM 6743 C CA . THR A 1 828 ? 19.815 -23.039 0.130 1.00 28.41 828 THR A CA 1
ATOM 6744 C C . THR A 1 828 ? 20.367 -21.653 -0.169 1.00 28.41 828 THR A C 1
ATOM 6746 O O . THR A 1 828 ? 21.296 -21.511 -0.956 1.00 28.41 828 THR A O 1
ATOM 6749 N N . ILE A 1 829 ? 19.778 -20.619 0.430 1.00 30.80 829 ILE A N 1
ATOM 6750 C CA . ILE A 1 829 ? 20.385 -19.286 0.469 1.00 30.80 829 ILE A CA 1
ATOM 6751 C C . ILE A 1 829 ? 21.680 -19.437 1.282 1.00 30.80 829 ILE A C 1
ATOM 6753 O O . ILE A 1 829 ? 21.586 -19.815 2.453 1.00 30.80 829 ILE A O 1
ATOM 6757 N N . PRO A 1 830 ? 22.879 -19.167 0.738 1.00 28.58 830 PRO A N 1
ATOM 6758 C CA . PRO A 1 830 ? 24.046 -19.020 1.585 1.00 28.58 830 PRO A CA 1
ATOM 6759 C C . PRO A 1 830 ? 23.881 -17.692 2.324 1.00 28.58 830 PRO A C 1
ATOM 6761 O O . PRO A 1 830 ? 23.893 -16.620 1.716 1.00 28.58 830 PRO A O 1
ATOM 6764 N N . SER A 1 831 ? 23.678 -17.760 3.638 1.00 30.42 831 SER A N 1
ATOM 6765 C CA . SER A 1 831 ? 23.723 -16.597 4.524 1.00 30.42 831 SER A CA 1
ATOM 6766 C C . SER A 1 831 ? 24.999 -15.781 4.264 1.00 30.42 831 SER A C 1
ATOM 6768 O O . SER A 1 831 ? 26.068 -16.374 4.101 1.00 30.42 831 SER A O 1
ATOM 6770 N N . PRO A 1 832 ? 24.946 -14.439 4.230 1.00 31.95 832 PRO A N 1
ATOM 6771 C CA . PRO A 1 832 ? 26.117 -13.639 3.903 1.00 31.95 832 PRO A CA 1
ATOM 6772 C C . PRO A 1 832 ? 27.055 -13.529 5.115 1.00 31.95 832 PRO A C 1
ATOM 6774 O O . PRO A 1 832 ? 26.598 -13.136 6.188 1.00 31.95 832 PRO A O 1
ATOM 6777 N N . PRO A 1 833 ? 28.378 -13.723 4.964 1.00 36.47 833 PRO A N 1
ATOM 6778 C CA . PRO A 1 833 ? 29.348 -13.158 5.883 1.00 36.47 833 PRO A CA 1
ATOM 6779 C C . PRO A 1 833 ? 30.069 -12.014 5.163 1.00 36.47 833 PRO A C 1
ATOM 6781 O O . PRO A 1 833 ? 31.128 -12.212 4.579 1.00 36.47 833 PRO A O 1
ATOM 6784 N N . LYS A 1 834 ? 29.495 -10.805 5.148 1.00 39.44 834 LYS A N 1
ATOM 6785 C CA . LYS A 1 834 ? 30.194 -9.607 4.643 1.00 39.44 834 LYS A CA 1
ATOM 6786 C C . LYS A 1 834 ? 29.890 -8.402 5.520 1.00 39.44 834 LYS A C 1
ATOM 6788 O O . LYS A 1 834 ? 28.911 -7.695 5.305 1.00 39.44 834 LYS A O 1
ATOM 6793 N N . LYS A 1 835 ? 30.745 -8.165 6.517 1.00 44.09 835 LYS A N 1
ATOM 6794 C CA . LYS A 1 835 ? 30.769 -6.910 7.277 1.00 44.09 835 LYS A CA 1
ATOM 6795 C C . LYS A 1 835 ? 31.308 -5.826 6.330 1.00 44.09 835 LYS A C 1
ATOM 6797 O O . LYS A 1 835 ? 32.502 -5.789 6.057 1.00 44.09 835 LYS A O 1
ATOM 6802 N N . LEU A 1 836 ? 30.417 -5.023 5.748 1.00 45.22 836 LEU A N 1
ATOM 6803 C CA . LEU A 1 836 ? 30.778 -3.825 4.986 1.00 45.22 836 LEU A CA 1
ATOM 6804 C C . LEU A 1 836 ? 31.075 -2.712 5.992 1.00 45.22 836 LEU A C 1
ATOM 6806 O O . LEU A 1 836 ? 30.186 -2.343 6.756 1.00 45.22 836 LEU A O 1
ATOM 6810 N N . ILE A 1 837 ? 32.292 -2.173 5.977 1.00 55.41 837 ILE A N 1
ATOM 6811 C CA . ILE A 1 837 ? 32.654 -1.022 6.809 1.00 55.41 837 ILE A CA 1
ATOM 6812 C C . ILE A 1 837 ? 32.979 0.153 5.888 1.00 55.41 837 ILE A C 1
ATOM 6814 O O . ILE A 1 837 ? 33.779 0.019 4.956 1.00 55.41 837 ILE A O 1
ATOM 6818 N N . LYS A 1 838 ? 32.296 1.278 6.121 1.00 54.62 838 LYS A N 1
ATOM 6819 C CA . LYS A 1 838 ? 32.491 2.538 5.404 1.00 54.62 838 LYS A CA 1
ATOM 6820 C C . LYS A 1 838 ? 33.059 3.567 6.376 1.00 54.62 838 LYS A C 1
ATOM 6822 O O . LYS A 1 838 ? 32.450 3.810 7.416 1.00 54.62 838 LYS A O 1
ATOM 6827 N N . TYR A 1 839 ? 34.194 4.163 6.025 1.00 60.53 839 TYR A N 1
ATOM 6828 C CA . TYR A 1 839 ? 34.782 5.267 6.781 1.00 60.53 839 TYR A CA 1
ATOM 6829 C C . TYR A 1 839 ? 34.790 6.531 5.930 1.00 60.53 839 TYR A C 1
ATOM 6831 O O . TYR A 1 839 ? 35.327 6.516 4.820 1.00 60.53 839 TYR A O 1
ATOM 6839 N N . ASP A 1 840 ? 34.235 7.597 6.503 1.00 50.88 840 ASP A N 1
ATOM 6840 C CA . ASP A 1 840 ? 34.180 8.939 5.932 1.00 50.88 840 ASP A CA 1
ATOM 6841 C C . ASP A 1 840 ? 34.900 9.896 6.915 1.00 50.88 840 ASP A C 1
ATOM 6843 O O . ASP A 1 840 ? 34.618 9.849 8.120 1.00 50.88 840 ASP A O 1
ATOM 6847 N N . GLY A 1 841 ? 35.861 10.706 6.445 1.00 62.03 841 GLY A N 1
ATOM 6848 C CA . GLY A 1 841 ? 36.609 11.667 7.281 1.00 62.03 841 GLY A CA 1
ATOM 6849 C C . GLY A 1 841 ? 37.982 12.086 6.728 1.00 62.03 841 GLY A C 1
ATOM 6850 O O . GLY A 1 841 ? 38.317 11.780 5.580 1.00 62.03 841 GLY A O 1
ATOM 6851 N N . THR A 1 842 ? 38.797 12.777 7.541 1.00 60.75 842 THR A N 1
ATOM 6852 C CA . THR A 1 842 ? 40.189 13.110 7.171 1.00 60.75 842 THR A CA 1
ATOM 6853 C C . THR A 1 842 ? 41.064 11.850 7.153 1.00 60.75 842 THR A C 1
ATOM 6855 O O . THR A 1 842 ? 40.755 10.849 7.804 1.00 60.75 842 THR A O 1
ATOM 6858 N N . ALA A 1 843 ? 42.189 11.876 6.428 1.00 58.56 843 ALA A N 1
ATOM 6859 C CA . ALA A 1 843 ? 43.063 10.703 6.296 1.00 58.56 843 ALA A CA 1
ATOM 6860 C C . ALA A 1 843 ? 43.556 10.154 7.655 1.00 58.56 843 ALA A C 1
ATOM 6862 O O . ALA A 1 843 ? 43.669 8.940 7.822 1.00 58.56 843 ALA A O 1
ATOM 6863 N N . SER A 1 844 ? 43.791 11.032 8.640 1.00 61.28 844 SER A N 1
ATOM 6864 C CA . SER A 1 844 ? 44.209 10.640 9.994 1.00 61.28 844 SER A CA 1
ATOM 6865 C C . SER A 1 844 ? 43.084 9.947 10.774 1.00 61.28 844 SER A C 1
ATOM 6867 O O . SER A 1 844 ? 43.331 8.953 11.456 1.00 61.28 844 SER A O 1
ATOM 6869 N N . ASP A 1 845 ? 41.842 10.419 10.636 1.00 64.94 845 ASP A N 1
ATOM 6870 C CA . ASP A 1 845 ? 40.677 9.848 11.328 1.00 64.94 845 ASP A CA 1
ATOM 6871 C C . ASP A 1 845 ? 40.326 8.456 10.796 1.00 64.94 845 ASP A C 1
ATOM 6873 O O . ASP A 1 845 ? 40.015 7.537 11.559 1.00 64.94 845 ASP A O 1
ATOM 6877 N N . VAL A 1 846 ? 40.416 8.285 9.475 1.00 64.25 846 VAL A N 1
ATOM 6878 C CA . VAL A 1 846 ? 40.209 6.995 8.809 1.00 64.25 846 VAL A CA 1
ATOM 6879 C C . VAL A 1 846 ? 41.257 5.981 9.271 1.00 64.25 846 VAL A C 1
ATOM 6881 O O . VAL A 1 846 ? 40.899 4.853 9.607 1.00 64.25 846 VAL A O 1
ATOM 6884 N N . LEU A 1 847 ? 42.533 6.375 9.348 1.00 62.22 847 LEU A N 1
ATOM 6885 C CA . LEU A 1 847 ? 43.625 5.507 9.807 1.00 62.22 847 LEU A CA 1
ATOM 6886 C C . LEU A 1 847 ? 43.469 5.089 11.275 1.00 62.22 847 LEU A C 1
ATOM 6888 O O . LEU A 1 847 ? 43.697 3.928 11.622 1.00 62.22 847 LEU A O 1
ATOM 6892 N N . GLN A 1 848 ? 43.047 6.009 12.143 1.00 64.81 848 GLN A N 1
ATOM 6893 C CA . GLN A 1 848 ? 42.866 5.719 13.564 1.00 64.81 848 GLN A CA 1
ATOM 6894 C C . GLN A 1 848 ? 41.683 4.766 13.805 1.00 64.81 848 GLN A C 1
ATOM 6896 O O . GLN A 1 848 ? 41.809 3.820 14.584 1.00 64.81 848 GLN A O 1
ATOM 6901 N N . ARG A 1 849 ? 40.571 4.954 13.078 1.00 62.53 849 ARG A N 1
ATOM 6902 C CA . ARG A 1 849 ? 39.390 4.072 13.140 1.00 62.53 849 ARG A CA 1
ATOM 6903 C C . ARG A 1 849 ? 39.646 2.689 12.543 1.00 62.53 849 ARG A C 1
ATOM 6905 O O . ARG A 1 849 ? 39.227 1.685 13.119 1.00 62.53 849 ARG A O 1
ATOM 6912 N N . PHE A 1 850 ? 40.390 2.632 11.438 1.00 64.12 850 PHE A N 1
ATOM 6913 C CA . PHE A 1 850 ? 40.821 1.379 10.816 1.00 64.12 850 PHE A CA 1
ATOM 6914 C C . PHE A 1 850 ? 41.672 0.533 11.778 1.00 64.12 850 PHE A C 1
ATOM 6916 O O . PHE A 1 850 ? 41.485 -0.679 11.870 1.00 64.12 850 PHE A O 1
ATOM 6923 N N . ASN A 1 851 ? 42.557 1.170 12.555 1.00 60.66 851 ASN A N 1
ATOM 6924 C CA . ASN A 1 851 ? 43.357 0.492 13.578 1.00 60.66 851 ASN A CA 1
ATOM 6925 C C . ASN A 1 851 ? 42.530 0.008 14.780 1.00 60.66 851 ASN A C 1
ATOM 6927 O O . ASN A 1 851 ? 42.820 -1.062 15.312 1.00 60.66 851 ASN A O 1
ATOM 6931 N N . SER A 1 852 ? 41.502 0.751 15.211 1.00 59.72 852 SER A N 1
ATOM 6932 C CA . SER A 1 852 ? 40.683 0.348 16.363 1.00 59.72 852 SER A CA 1
ATOM 6933 C C . SER A 1 852 ? 39.744 -0.826 16.063 1.00 59.72 852 SER A C 1
ATOM 6935 O O . SER A 1 852 ? 39.600 -1.715 16.898 1.00 59.72 852 SER A O 1
ATOM 6937 N N . GLU A 1 853 ? 39.136 -0.879 14.873 1.00 56.03 853 GLU A N 1
ATOM 6938 C CA . GLU A 1 853 ? 38.100 -1.880 14.552 1.00 56.03 853 GLU A CA 1
ATOM 6939 C C . GLU A 1 853 ? 38.643 -3.235 14.062 1.00 56.03 853 GLU A C 1
ATOM 6941 O O . GLU A 1 853 ? 37.905 -4.218 14.045 1.00 56.03 853 GLU A O 1
ATOM 6946 N N . ILE A 1 854 ? 39.926 -3.323 13.693 1.00 51.69 854 ILE A N 1
ATOM 6947 C CA . ILE A 1 854 ? 40.556 -4.548 13.150 1.00 51.69 854 ILE A CA 1
ATOM 6948 C C . ILE A 1 854 ? 41.392 -5.292 14.220 1.00 51.69 854 ILE A C 1
ATOM 6950 O O . ILE A 1 854 ? 42.181 -6.192 13.923 1.00 51.69 854 ILE A O 1
ATOM 6954 N N . SER A 1 855 ? 41.196 -4.951 15.496 1.00 46.72 855 SER A N 1
ATOM 6955 C CA . SER A 1 855 ? 41.790 -5.662 16.637 1.00 46.72 855 SER A CA 1
ATOM 6956 C C . SER A 1 855 ? 41.038 -6.946 17.033 1.00 46.72 855 SER A C 1
ATOM 6958 O O . SER A 1 855 ? 41.577 -7.747 17.793 1.00 46.72 855 SER A O 1
ATOM 6960 N N . GLU A 1 856 ? 39.854 -7.206 16.466 1.00 42.78 856 GLU A N 1
ATOM 6961 C CA . GLU A 1 856 ? 39.092 -8.446 16.674 1.00 42.78 856 GLU A CA 1
ATOM 6962 C C . GLU A 1 856 ? 39.148 -9.363 15.436 1.00 42.78 856 GLU A C 1
ATOM 6964 O O . GLU A 1 856 ? 38.992 -8.920 14.296 1.00 42.78 856 GLU A O 1
ATOM 6969 N N . GLU A 1 857 ? 39.389 -10.658 15.662 1.00 41.97 857 GLU A N 1
ATOM 6970 C CA . GLU A 1 857 ? 39.617 -11.721 14.669 1.00 41.97 857 GLU A CA 1
ATOM 6971 C C . GLU A 1 857 ? 38.412 -11.992 13.736 1.00 41.97 857 GLU A C 1
ATOM 6973 O O . GLU A 1 857 ? 37.739 -13.018 13.822 1.00 41.97 857 GLU A O 1
ATOM 6978 N N . GLY A 1 858 ? 38.140 -11.092 12.788 1.00 43.06 858 GLY A N 1
ATOM 6979 C CA . GLY A 1 858 ? 37.141 -11.278 11.731 1.00 43.06 858 GLY A CA 1
ATOM 6980 C C . GLY A 1 858 ? 37.736 -11.166 10.324 1.00 43.06 858 GLY A C 1
ATOM 6981 O O . GLY A 1 858 ? 38.407 -10.188 9.999 1.00 43.06 858 GLY A O 1
ATOM 6982 N N . LYS A 1 859 ? 37.461 -12.145 9.445 1.00 48.62 859 LYS A N 1
ATOM 6983 C CA . LYS A 1 859 ? 37.798 -12.077 8.007 1.00 48.62 859 LYS A CA 1
ATOM 6984 C C . LYS A 1 859 ? 36.977 -10.972 7.320 1.00 48.62 859 LYS A C 1
ATOM 6986 O O . LYS A 1 859 ? 35.796 -11.153 7.037 1.00 48.62 859 LYS A O 1
ATOM 6991 N N . LEU A 1 860 ? 37.613 -9.837 7.038 1.00 51.44 860 LEU A N 1
ATOM 6992 C CA . LEU A 1 860 ? 37.072 -8.731 6.239 1.00 51.44 860 LEU A CA 1
ATOM 6993 C C . LEU A 1 860 ? 37.366 -8.959 4.747 1.00 51.44 860 LEU A C 1
ATOM 6995 O O . LEU A 1 860 ? 38.522 -8.937 4.336 1.00 51.44 860 LEU A O 1
ATOM 6999 N N . GLU A 1 861 ? 36.332 -9.163 3.924 1.00 45.69 861 GLU A N 1
ATOM 7000 C CA . GLU A 1 861 ? 36.494 -9.338 2.467 1.00 45.69 861 GLU A CA 1
ATOM 7001 C C . GLU A 1 861 ? 36.439 -8.019 1.672 1.00 45.69 861 GLU A C 1
ATOM 7003 O O . GLU A 1 861 ? 36.911 -7.977 0.532 1.00 45.69 861 GLU A O 1
ATOM 7008 N N . TRP A 1 862 ? 35.847 -6.953 2.232 1.00 45.88 862 TRP A N 1
ATOM 7009 C CA . TRP A 1 862 ? 35.518 -5.729 1.487 1.00 45.88 862 TRP A CA 1
ATOM 7010 C C . TRP A 1 862 ? 35.527 -4.467 2.366 1.00 45.88 862 TRP A C 1
ATOM 7012 O O . TRP A 1 862 ? 34.865 -4.442 3.402 1.00 45.88 862 TRP A O 1
ATOM 7022 N N . ILE A 1 863 ? 36.236 -3.413 1.936 1.00 54.62 863 ILE A N 1
ATOM 7023 C CA . ILE A 1 863 ? 36.339 -2.116 2.637 1.00 54.62 863 ILE A CA 1
ATOM 7024 C C . ILE A 1 863 ? 36.156 -0.963 1.639 1.00 54.62 863 ILE A C 1
ATOM 7026 O O . ILE A 1 863 ? 36.729 -0.991 0.547 1.00 54.62 863 ILE A O 1
ATOM 7030 N N . SER A 1 864 ? 35.375 0.054 2.025 1.00 52.47 864 SER A N 1
ATOM 7031 C CA . SER A 1 864 ? 35.168 1.289 1.255 1.00 52.47 864 SER A CA 1
ATOM 7032 C C . SER A 1 864 ? 35.611 2.495 2.080 1.00 52.47 864 SER A C 1
ATOM 7034 O O . SER A 1 864 ? 35.088 2.722 3.168 1.00 52.47 864 SER A O 1
ATOM 7036 N N . ILE A 1 865 ? 36.550 3.278 1.552 1.00 59.31 865 ILE A N 1
ATOM 7037 C CA . ILE A 1 865 ? 37.095 4.467 2.217 1.00 59.31 865 ILE A CA 1
ATOM 7038 C C . ILE A 1 865 ? 36.786 5.694 1.357 1.00 59.31 865 ILE A C 1
ATOM 7040 O O . ILE A 1 865 ? 37.110 5.703 0.167 1.00 59.31 865 ILE A O 1
ATOM 7044 N N . GLU A 1 866 ? 36.181 6.718 1.957 1.00 54.91 866 GLU A N 1
ATOM 7045 C CA . GLU A 1 866 ? 35.902 8.006 1.320 1.00 54.91 866 GLU A CA 1
ATOM 7046 C C . GLU A 1 866 ? 36.639 9.109 2.101 1.00 54.91 866 GLU A C 1
ATOM 7048 O O . GLU A 1 866 ? 36.356 9.348 3.271 1.00 54.91 866 GLU A O 1
ATOM 7053 N N . ILE A 1 867 ? 37.644 9.737 1.478 1.00 57.72 867 ILE A N 1
ATOM 7054 C CA . ILE A 1 867 ? 38.473 10.774 2.118 1.00 57.72 867 ILE A CA 1
ATOM 7055 C C . ILE A 1 867 ? 38.151 12.117 1.473 1.00 57.72 867 ILE A C 1
ATOM 7057 O O . ILE A 1 867 ? 38.153 12.231 0.245 1.00 57.72 867 ILE A O 1
ATOM 7061 N N . GLU A 1 868 ? 37.847 13.109 2.306 1.00 48.34 868 GLU A N 1
ATOM 7062 C CA . GLU A 1 868 ? 37.336 14.414 1.870 1.00 48.34 868 GLU A CA 1
ATOM 7063 C C . GLU A 1 868 ? 38.445 15.425 1.505 1.00 48.34 868 GLU A C 1
ATOM 7065 O O . GLU A 1 868 ? 38.163 16.409 0.826 1.00 48.34 868 GLU A O 1
ATOM 7070 N N . GLU A 1 869 ? 39.706 15.162 1.875 1.00 59.44 869 GLU A N 1
ATOM 7071 C CA . GLU A 1 869 ? 40.866 16.049 1.654 1.00 59.44 869 GLU A CA 1
ATOM 7072 C C . GLU A 1 869 ? 42.023 15.365 0.890 1.00 59.44 869 GLU A C 1
ATOM 7074 O O . GLU A 1 869 ? 42.022 14.149 0.676 1.00 59.44 869 GLU A O 1
ATOM 7079 N N . GLU A 1 870 ? 43.031 16.143 0.458 1.00 52.03 870 GLU A N 1
ATOM 7080 C CA . GLU A 1 870 ? 44.230 15.613 -0.210 1.00 52.03 870 GLU A CA 1
ATOM 7081 C C . GLU A 1 870 ? 44.996 14.637 0.697 1.00 52.03 870 GLU A C 1
ATOM 7083 O O . GLU A 1 870 ? 45.472 14.981 1.778 1.00 52.03 870 GLU A O 1
ATOM 7088 N N . ILE A 1 871 ? 45.143 13.396 0.232 1.00 59.31 871 ILE A N 1
ATOM 7089 C CA . ILE A 1 871 ? 45.874 12.353 0.950 1.00 59.31 871 ILE A CA 1
ATOM 7090 C C . ILE A 1 871 ? 47.361 12.466 0.607 1.00 59.31 871 ILE A C 1
ATOM 7092 O O . ILE A 1 871 ? 47.739 12.437 -0.566 1.00 59.31 871 ILE A O 1
ATOM 7096 N N . SER A 1 872 ? 48.219 12.534 1.625 1.00 61.75 872 SER A N 1
ATOM 7097 C CA . SER A 1 872 ? 49.669 12.494 1.427 1.00 61.75 872 SER A CA 1
ATOM 7098 C C . SER A 1 872 ? 50.126 11.125 0.898 1.00 61.75 872 SER A C 1
ATOM 7100 O O . SER A 1 872 ? 49.587 10.082 1.273 1.00 61.75 872 SER A O 1
ATOM 7102 N N . ASN A 1 873 ? 51.169 11.102 0.061 1.00 61.19 873 ASN A N 1
ATOM 7103 C CA . ASN A 1 873 ? 51.714 9.849 -0.484 1.00 61.19 873 ASN A CA 1
ATOM 7104 C C . ASN A 1 873 ? 52.117 8.848 0.616 1.00 61.19 873 ASN A C 1
ATOM 7106 O O . ASN A 1 873 ? 51.912 7.649 0.445 1.00 61.19 873 ASN A O 1
ATOM 7110 N N . ASN A 1 874 ? 52.603 9.332 1.767 1.00 64.62 874 ASN A N 1
ATOM 7111 C CA . ASN A 1 874 ? 52.933 8.480 2.915 1.00 64.62 874 ASN A CA 1
ATOM 7112 C C . ASN A 1 874 ? 51.701 7.764 3.493 1.00 64.62 874 ASN A C 1
ATOM 7114 O O . ASN A 1 874 ? 51.779 6.576 3.793 1.00 64.62 874 ASN A O 1
ATOM 7118 N N . ALA A 1 875 ? 50.559 8.450 3.610 1.00 59.78 875 ALA A N 1
ATOM 7119 C CA . ALA A 1 875 ? 49.329 7.839 4.115 1.00 59.78 875 ALA A CA 1
ATOM 7120 C C . ALA A 1 875 ? 48.765 6.794 3.134 1.00 59.78 875 ALA A C 1
ATOM 7122 O O . ALA A 1 875 ? 48.267 5.751 3.553 1.00 59.78 875 ALA A O 1
ATOM 7123 N N . ILE A 1 876 ? 48.896 7.025 1.820 1.00 61.59 876 ILE A N 1
ATOM 7124 C CA . ILE A 1 876 ? 48.527 6.034 0.795 1.00 61.59 876 ILE A CA 1
ATOM 7125 C C . ILE A 1 876 ? 49.430 4.797 0.887 1.00 61.59 876 ILE A C 1
ATOM 7127 O O . ILE A 1 876 ? 48.930 3.673 0.835 1.00 61.59 876 ILE A O 1
ATOM 7131 N N . GLU A 1 877 ? 50.743 4.979 1.047 1.00 65.44 877 GLU A N 1
ATOM 7132 C CA . GLU A 1 877 ? 51.679 3.859 1.1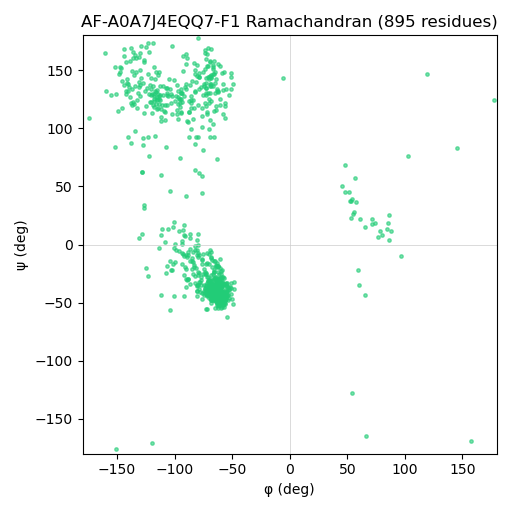85 1.00 65.44 877 GLU A CA 1
ATOM 7133 C C . GLU A 1 877 ? 51.411 3.007 2.430 1.00 65.44 877 GLU A C 1
ATOM 7135 O O . GLU A 1 877 ? 51.482 1.778 2.343 1.00 65.44 877 GLU A O 1
ATOM 7140 N N . GLU A 1 878 ? 51.079 3.616 3.572 1.00 65.50 878 GLU A N 1
ATOM 7141 C CA . GLU A 1 878 ? 50.715 2.870 4.783 1.00 65.50 878 GLU A CA 1
ATOM 7142 C C . GLU A 1 878 ? 49.430 2.056 4.590 1.00 65.50 878 GLU A C 1
ATOM 7144 O O . GLU A 1 878 ? 49.419 0.855 4.877 1.00 65.50 878 GLU A O 1
ATOM 7149 N N . ILE A 1 879 ? 48.383 2.657 4.012 1.00 62.91 879 ILE A N 1
ATOM 7150 C CA . ILE A 1 879 ? 47.115 1.970 3.714 1.00 62.91 879 ILE A CA 1
ATOM 7151 C C . ILE A 1 879 ? 47.353 0.788 2.762 1.00 62.91 879 ILE A C 1
ATOM 7153 O O . ILE A 1 879 ? 46.878 -0.324 3.009 1.00 62.91 879 ILE A O 1
ATOM 7157 N N . LEU A 1 880 ? 48.137 0.987 1.698 1.00 61.94 880 LEU A N 1
ATOM 7158 C CA . LEU A 1 880 ? 48.448 -0.065 0.727 1.00 61.94 880 LEU A CA 1
ATOM 7159 C C . LEU A 1 880 ? 49.300 -1.189 1.329 1.00 61.94 880 LEU A C 1
ATOM 7161 O O . LEU A 1 880 ? 49.028 -2.361 1.058 1.00 61.94 880 LEU A O 1
ATOM 7165 N N . LYS A 1 881 ? 50.290 -0.873 2.177 1.00 67.06 881 LYS A N 1
ATOM 7166 C CA . LYS A 1 881 ? 51.086 -1.885 2.897 1.00 67.06 881 LYS A CA 1
ATOM 7167 C C . LYS A 1 881 ? 50.213 -2.735 3.821 1.00 67.06 881 LYS A C 1
ATOM 7169 O O . LYS A 1 881 ? 50.371 -3.956 3.853 1.00 67.06 881 LYS A O 1
ATOM 7174 N N . MET A 1 882 ? 49.268 -2.120 4.533 1.00 59.81 882 MET A N 1
ATOM 7175 C CA . MET A 1 882 ? 48.354 -2.838 5.428 1.00 59.81 882 MET A CA 1
ATOM 7176 C C . MET A 1 882 ? 47.376 -3.747 4.668 1.00 59.81 882 MET A C 1
ATOM 7178 O O . MET A 1 882 ? 47.138 -4.879 5.096 1.00 59.81 882 MET A O 1
ATOM 7182 N N . ILE A 1 883 ? 46.858 -3.300 3.518 1.00 60.06 883 ILE A N 1
ATOM 7183 C CA . ILE A 1 883 ? 45.945 -4.079 2.662 1.00 60.06 883 ILE A CA 1
ATOM 7184 C C . ILE A 1 883 ? 46.663 -5.270 2.009 1.00 60.06 883 ILE A C 1
ATOM 7186 O O . ILE A 1 883 ? 46.135 -6.388 2.021 1.00 60.06 883 ILE A O 1
ATOM 7190 N N . ASN A 1 884 ? 47.877 -5.061 1.485 1.00 56.28 884 ASN A N 1
ATOM 7191 C CA . ASN A 1 884 ? 48.650 -6.118 0.824 1.00 56.28 884 ASN A CA 1
ATOM 7192 C C . ASN A 1 884 ? 49.001 -7.268 1.773 1.00 56.28 884 ASN A C 1
ATOM 7194 O O . ASN A 1 884 ? 48.917 -8.432 1.383 1.00 56.28 884 ASN A O 1
ATOM 7198 N N . ASN A 1 885 ? 49.312 -6.966 3.036 1.00 56.22 885 ASN A N 1
ATOM 7199 C CA . ASN A 1 885 ? 49.619 -7.993 4.031 1.00 56.22 885 ASN A CA 1
ATOM 7200 C C . ASN A 1 885 ? 48.412 -8.879 4.401 1.00 56.22 885 ASN A C 1
ATOM 7202 O O . ASN A 1 885 ? 48.608 -9.919 5.028 1.00 56.22 885 ASN A O 1
ATOM 7206 N N . ARG A 1 886 ? 47.172 -8.508 4.033 1.00 56.50 886 ARG A N 1
ATOM 7207 C CA . ARG A 1 886 ? 45.948 -9.215 4.469 1.00 56.50 886 ARG A CA 1
ATOM 7208 C C . ARG A 1 886 ? 44.974 -9.628 3.350 1.00 56.50 886 ARG A C 1
ATOM 7210 O O . ARG A 1 886 ? 43.900 -10.132 3.661 1.00 56.50 886 ARG A O 1
ATOM 7217 N N . LYS A 1 887 ? 45.351 -9.499 2.066 1.00 50.28 887 LYS A N 1
ATOM 7218 C CA . LYS A 1 887 ? 44.578 -9.956 0.879 1.00 50.28 887 LYS A CA 1
ATOM 7219 C C . LYS A 1 887 ? 43.127 -9.423 0.796 1.00 50.28 887 LYS A C 1
ATOM 7221 O O . LYS A 1 887 ? 42.220 -10.150 0.393 1.00 50.28 887 LYS A O 1
ATOM 7226 N N . ILE A 1 888 ? 42.894 -8.159 1.154 1.00 53.16 888 ILE A N 1
ATOM 7227 C CA . ILE A 1 888 ? 41.559 -7.525 1.118 1.00 53.16 888 ILE A CA 1
ATOM 7228 C C . ILE A 1 888 ? 41.321 -6.866 -0.255 1.00 53.16 888 ILE A C 1
ATOM 7230 O O . ILE A 1 888 ? 42.217 -6.212 -0.787 1.00 53.16 888 ILE A O 1
ATOM 7234 N N . LYS A 1 889 ? 40.115 -6.995 -0.839 1.00 44.06 889 LYS A N 1
ATOM 7235 C CA . LYS A 1 889 ? 39.742 -6.244 -2.056 1.00 44.06 889 LYS A CA 1
ATOM 7236 C C . LYS A 1 889 ? 39.479 -4.775 -1.709 1.00 44.06 889 LYS A C 1
ATOM 7238 O O . LYS A 1 889 ? 38.589 -4.476 -0.916 1.00 44.06 889 LYS A O 1
ATOM 7243 N N . PHE A 1 890 ? 40.225 -3.872 -2.343 1.00 43.09 890 PHE A N 1
ATOM 7244 C CA . PHE A 1 890 ? 40.169 -2.428 -2.108 1.00 43.09 890 PHE A CA 1
ATOM 7245 C C . PHE A 1 890 ? 39.553 -1.684 -3.295 1.00 43.09 890 PHE A C 1
ATOM 7247 O O . PHE A 1 890 ? 39.887 -1.964 -4.446 1.00 43.09 890 PHE A O 1
ATOM 7254 N N . ASN A 1 891 ? 38.666 -0.726 -3.019 1.00 39.22 891 ASN A N 1
ATOM 7255 C CA . ASN A 1 891 ? 38.078 0.143 -4.033 1.00 39.22 891 ASN A CA 1
ATOM 7256 C C . ASN A 1 891 ? 38.115 1.592 -3.526 1.00 39.22 891 ASN A C 1
ATOM 7258 O O . ASN A 1 891 ? 37.267 1.997 -2.735 1.00 39.22 891 ASN A O 1
ATOM 7262 N N . ALA A 1 892 ? 39.120 2.361 -3.950 1.00 44.91 892 ALA A N 1
ATOM 7263 C CA . ALA A 1 892 ? 39.209 3.790 -3.661 1.00 44.91 892 ALA A CA 1
ATOM 7264 C C . ALA A 1 892 ? 38.617 4.604 -4.808 1.00 44.91 892 ALA A C 1
ATOM 7266 O O . ALA A 1 892 ? 38.942 4.388 -5.977 1.00 44.91 892 ALA A O 1
ATOM 7267 N N . ARG A 1 893 ? 37.791 5.596 -4.473 1.00 36.06 893 ARG A N 1
ATOM 7268 C CA . ARG A 1 893 ? 37.365 6.632 -5.414 1.00 36.06 893 ARG A CA 1
ATOM 7269 C C . ARG A 1 893 ? 37.905 7.970 -4.944 1.00 36.06 893 ARG A C 1
ATOM 7271 O O . ARG A 1 893 ? 37.533 8.454 -3.884 1.00 36.06 893 ARG A O 1
ATOM 7278 N N . ARG A 1 894 ? 38.769 8.576 -5.758 1.00 37.56 894 ARG A N 1
ATOM 7279 C CA . ARG A 1 894 ? 39.202 9.960 -5.569 1.00 37.56 894 ARG A CA 1
ATOM 7280 C C . ARG A 1 894 ? 38.045 10.879 -5.952 1.00 37.56 894 ARG A C 1
ATOM 7282 O O . ARG A 1 894 ? 37.621 10.873 -7.108 1.00 37.56 894 ARG A O 1
ATOM 7289 N N . ARG A 1 895 ? 37.555 11.677 -5.007 1.00 32.12 895 ARG A N 1
ATOM 7290 C CA . ARG A 1 895 ? 36.697 12.820 -5.315 1.00 32.12 895 ARG A CA 1
ATOM 7291 C C . ARG A 1 895 ? 37.628 14.003 -5.564 1.00 32.12 895 ARG A C 1
ATOM 7293 O O . ARG A 1 895 ? 38.278 14.484 -4.649 1.00 32.12 895 ARG A O 1
ATOM 7300 N N . ILE A 1 896 ? 37.792 14.383 -6.826 1.00 31.56 896 ILE A N 1
ATOM 7301 C CA . ILE A 1 896 ? 38.456 15.644 -7.168 1.00 31.56 896 ILE A CA 1
ATOM 7302 C C . ILE A 1 896 ? 37.407 16.720 -6.873 1.00 31.56 896 ILE A C 1
ATOM 7304 O O . ILE A 1 896 ? 36.362 16.716 -7.528 1.00 31.56 896 ILE A O 1
ATOM 7308 N N . ILE A 1 897 ? 37.632 17.529 -5.835 1.00 32.59 897 ILE A N 1
ATOM 7309 C CA . ILE A 1 897 ? 36.861 18.756 -5.588 1.00 32.59 897 ILE A CA 1
ATOM 7310 C C . ILE A 1 897 ? 37.395 19.842 -6.516 1.00 32.59 897 ILE A C 1
ATOM 7312 O O . ILE A 1 897 ? 38.639 19.960 -6.607 1.00 32.59 897 ILE A O 1
#

Radius of gyration: 53.25 Å; Cα contacts (8 Å, |Δi|>4): 1129; chains: 1; bounding box: 119×66×157 Å

Secondary structure (DSSP, 8-state):
--SSHHHHHHHHHHHHHSHHHHHHHHHHTT----PPSS-EEEEEETTTS--SSTHHHHHHHHT------TT----HHHHHHHHTTS-EEEEEE-HHHHHHTS-HHHHHHHHHHHHHHHHHHHSSS-EEEEE---S--HHHHHHHHHHHHTTT-----S--HHHHHHHHHHHH-S-----HHHHHHHHHHHHTTSPPPTTHHHHHHHHTTB-HHHHHHHTTS-HHHHHHHHHHHHHH-TT-SSB-GGGS-HHHIIIIIHHHS-SHHHHHHHHHHHHHHHHHHT-HHHHTTSS-HHHHHHHHHHHHHHHHSTT--EEHHHHHHHH--S---HHHHHHHHHHHHHHSSEEEETTEEEE-SSPPHHHHHHHHHHTS-HHHHHHHHHHHHHHHHTTSTTSEEEESSTT--S-SS-EEEE-SS--S-HHHHHTTS-TTSEEEEEESS-SSSHHHHHHHHHHHHHHHHHHH-GGGHHHHHHHHHHHHHHHHHHHHTS-EEEEEEE-SSSSSPPEEEEEEESSGGGHHHHHGGGG-HHHHHHHHHHHHHH-SEEEHHHHHHHHHHSTTSSP-S-HHHHHHHHHHHHHTTSSEEE-TTS-EESSSPPPGGG--TT-EEEPPPS--PPPPHHHHHHHHHHHS---HHHHHHHSTTS-HHHHHHHHHHHHHHSSS----STT----SSS-HHHHHHHHHHHHHHHHHHHHHHHHHHHSEEEHHHHHHHHHTT-TT--HHHHHHHHHHHHHTTS-EEETTTTEEE--HHHHHHHHHHHHHHHHHHHSEEEHHHHHHHHHTTS---HHHHHHHHHHHHHTTSSEEETTEEEPPP---S-----------EEEEE-HHHHHHHHHHHTTS-----EEEEEESSPPPHHHHHHHHHHHHTTT-EEEE-----

Mean predicted aligned error: 20.67 Å